Protein AF-0000000077352935 (afdb_homodimer)

Secondary structure (DSSP, 8-state):
---------------------------------EEEEE--SHHHHHHHHHHHHTT--EEEEE-SSSSS-TT--EEEETTEEEESS--EEEEESSSS--HHHHHHHHTT--EEE---TTGGGGEEPTTSSBPPHHHHHHHHHHHHHHHHHHHHHHHHHHHTTPPP-BHHHHHHHTT----SHHHHHHHHHHTHHHHSS-GGGBBSTTTSS-HHHHHH-SEEEEE--TT-TTHHHHHHHTTTS-B-TTS-B--TTEE-S--EEEEEEETTEEEEEETTS-EEEESEEEE---HHHHTTTSSEEESPPPHHHHHHHHHSEEE-EEEEEEE-SS--S--STT-SEEEE--SSTTSS-EEEE-TTTSTTS-EEEEEEEHHHHHHHHTS-HHHHHHHHHHHHHHHH-S-PPPPSEEE---TTT-TTTSSSEEE-BTT--HHHHHHHH--BTTEEE-SGGG-TTTTTSHHHHHHHHHHHHHHHHHHHHHS------/---------------------------------EEEEE--SHHHHHHHHHHHHTT--EEEEE-SSSSS-TT--EEEETTEEEESS--EEEEESSSS--HHHHHHHHTT--EEE---TTGGGGEEPTTSSBPPHHHHHHHHHHHHHHHHHHHHHHHHHHHTTPPP-BHHHHHHHTT----SHHHHHHHHHHTHHHHSS-GGGBBSTTTSS-HHHHHH-SEEEEE--TT-TTHHHHHHHTTTS-B-TTS-B--TTEE-S--EEEEEEETTEEEEEETTS-EEEESEEEE---HHHHTTTSSEEESPPPHHHHHHHHHSEEE-EEEEEEE-SS--S--STT-SEEEE--SSTTSS-EEEE-TTTSTTS-EEEEEEEHHHHHHHHTS-HHHHHHHHHHHHHHHH-S-PPPPSEEE---TTT-TTTSSSEEE-BTT--HHHHHHHH--BTTEEE-SGGG-TTTTTSHHHHHHHHHHHHHHHHHHHHHS------

Nearest PDB structures (foldseek):
  3kpf-assembly1_A  TM=9.875E-01  e=1.107E-73  Zea mays
  1b37-assembly2_B  TM=9.832E-01  e=1.386E-72  Zea mays
  4gu0-assembly2_B  TM=8.458E-01  e=3.531E-37  Homo sapiens
  4fwe-assembly1_A  TM=8.315E-01  e=2.317E-37  Homo sapiens
  7xe3-assembly2_B  TM=8.379E-01  e=1.107E-36  Homo sapiens

Organism: Vitis vinifera (NCBI:txid29760)

Structure (mmCIF, N/CA/C/O backbone):
data_AF-0000000077352935-model_v1
#
loop_
_entity.id
_entity.type
_entity.pdbx_description
1 polymer 'Uncharacterized protein'
#
loop_
_atom_site.group_PDB
_atom_site.id
_atom_site.type_symbol
_atom_site.label_atom_id
_atom_site.label_alt_id
_atom_site.label_comp_id
_atom_site.label_asym_id
_atom_site.label_entity_id
_atom_site.label_seq_id
_atom_site.pdbx_PDB_ins_code
_atom_site.Cartn_x
_atom_site.Cartn_y
_atom_site.Cartn_z
_atom_site.occupancy
_atom_site.B_iso_or_equiv
_atom_site.auth_seq_id
_atom_site.auth_comp_id
_atom_site.auth_asym_id
_atom_site.auth_atom_id
_atom_site.pdbx_PDB_model_num
ATOM 1 N N . MET A 1 1 ? -50.594 -79.25 59.594 1 21.73 1 MET A N 1
ATOM 2 C CA . MET A 1 1 ? -49.75 -80.375 59.25 1 21.73 1 MET A CA 1
ATOM 3 C C . MET A 1 1 ? -48.812 -80 58.094 1 21.73 1 MET A C 1
ATOM 5 O O . MET A 1 1 ? -49.25 -79.562 57.031 1 21.73 1 MET A O 1
ATOM 9 N N . GLY A 1 2 ? -47.562 -79.625 58.5 1 22.56 2 GLY A N 1
ATOM 10 C CA . GLY A 1 2 ? -46.344 -78.938 58.188 1 22.56 2 GLY A CA 1
ATOM 11 C C . GLY A 1 2 ? -45.5 -79.625 57.125 1 22.56 2 GLY A C 1
ATOM 12 O O . GLY A 1 2 ? -44.875 -80.688 57.438 1 22.56 2 GLY A O 1
ATOM 13 N N . ILE A 1 3 ? -46.188 -79.75 55.938 1 17.8 3 ILE A N 1
ATOM 14 C CA . ILE A 1 3 ? -45.75 -80.562 54.781 1 17.8 3 ILE A CA 1
ATOM 15 C C . ILE A 1 3 ? -44.375 -80.062 54.344 1 17.8 3 ILE A C 1
ATOM 17 O O . ILE A 1 3 ? -44.188 -78.938 53.875 1 17.8 3 ILE A O 1
ATOM 21 N N . ARG A 1 4 ? -43.312 -80.562 55.031 1 18.08 4 ARG A N 1
ATOM 22 C CA . ARG A 1 4 ? -41.906 -80.188 55.125 1 18.08 4 ARG A CA 1
ATOM 23 C C . ARG A 1 4 ? -41.156 -80.625 53.875 1 18.08 4 ARG A C 1
ATOM 25 O O . ARG A 1 4 ? -39.938 -80.5 53.812 1 18.08 4 ARG A O 1
ATOM 32 N N . ARG A 1 5 ? -42 -81.312 52.906 1 18.5 5 ARG A N 1
ATOM 33 C CA . ARG A 1 5 ? -41.25 -82.375 52.281 1 18.5 5 ARG A CA 1
ATOM 34 C C . ARG A 1 5 ? -39.969 -81.875 51.656 1 18.5 5 ARG A C 1
ATOM 36 O O . ARG A 1 5 ? -39.75 -80.688 51.469 1 18.5 5 ARG A O 1
ATOM 43 N N . THR A 1 6 ? -39.469 -82.625 50.625 1 18.27 6 THR A N 1
ATOM 44 C CA . THR A 1 6 ? -38.344 -83.438 50.094 1 18.27 6 THR A CA 1
ATOM 45 C C . THR A 1 6 ? -37.5 -82.562 49.188 1 18.27 6 THR A C 1
ATOM 47 O O . THR A 1 6 ? -38 -81.938 48.25 1 18.27 6 THR A O 1
ATOM 50 N N . ARG A 1 7 ? -36.344 -82.188 49.688 1 20.7 7 ARG A N 1
ATOM 51 C CA . ARG A 1 7 ? -35.188 -81.375 49.25 1 20.7 7 ARG A CA 1
ATOM 52 C C . ARG A 1 7 ? -34.531 -82.062 48.031 1 20.7 7 ARG A C 1
ATOM 54 O O . ARG A 1 7 ? -33.844 -83.062 48.156 1 20.7 7 ARG A O 1
ATOM 61 N N . LEU A 1 8 ? -35.344 -82.5 47 1 21.69 8 LEU A N 1
ATOM 62 C CA . LEU A 1 8 ? -34.719 -83.25 45.906 1 21.69 8 LEU A CA 1
ATOM 63 C C . LEU A 1 8 ? -33.531 -82.438 45.375 1 21.69 8 LEU A C 1
ATOM 65 O O . LEU A 1 8 ? -33.656 -81.25 45.062 1 21.69 8 LEU A O 1
ATOM 69 N N . MET A 1 9 ? -32.312 -82.875 45.812 1 23.84 9 MET A N 1
ATOM 70 C CA . MET A 1 9 ? -30.969 -82.438 45.469 1 23.84 9 MET A CA 1
ATOM 71 C C . MET A 1 9 ? -30.719 -82.562 43.969 1 23.84 9 MET A C 1
ATOM 73 O O . MET A 1 9 ? -30.734 -83.625 43.406 1 23.84 9 MET A O 1
ATOM 77 N N . LEU A 1 10 ? -31.531 -81.938 43.125 1 25.23 10 LEU A N 1
ATOM 78 C CA . LEU A 1 10 ? -31.297 -82 41.688 1 25.23 10 LEU A CA 1
ATOM 79 C C . LEU A 1 10 ? -29.812 -81.75 41.344 1 25.23 10 LEU A C 1
ATOM 81 O O . LEU A 1 10 ? -29.188 -80.875 41.906 1 25.23 10 LEU A O 1
ATOM 85 N N . ALA A 1 11 ? -29.219 -82.938 40.906 1 23.97 11 ALA A N 1
ATOM 86 C CA . ALA A 1 11 ? -27.891 -83.25 40.344 1 23.97 11 ALA A CA 1
ATOM 87 C C . ALA A 1 11 ? -27.453 -82.125 39.406 1 23.97 11 ALA A C 1
ATOM 89 O O . ALA A 1 11 ? -28.281 -81.375 38.844 1 23.97 11 ALA A O 1
ATOM 90 N N . SER A 1 12 ? -26.172 -82 39.312 1 25.53 12 SER A N 1
ATOM 91 C CA . SER A 1 12 ? -25.016 -81.188 39 1 25.53 12 SER A CA 1
ATOM 92 C C . SER A 1 12 ? -24.781 -81.062 37.5 1 25.53 12 SER A C 1
ATOM 94 O O . SER A 1 12 ? -23.891 -80.375 37.062 1 25.53 12 SER A O 1
ATOM 96 N N . LEU A 1 13 ? -25.656 -81.688 36.594 1 25.7 13 LEU A N 1
ATOM 97 C CA . LEU A 1 13 ? -24.859 -81.875 35.375 1 25.7 13 LEU A CA 1
ATOM 98 C C . LEU A 1 13 ? -24.328 -80.562 34.875 1 25.7 13 LEU A C 1
ATOM 100 O O . LEU A 1 13 ? -25.094 -79.625 34.562 1 25.7 13 LEU A O 1
ATOM 104 N N . ILE A 1 14 ? -23.141 -80.25 35.281 1 26.95 14 ILE A N 1
ATOM 105 C CA . ILE A 1 14 ? -22.359 -79.062 34.844 1 26.95 14 ILE A CA 1
ATOM 106 C C . ILE A 1 14 ? -22.156 -79.125 33.344 1 26.95 14 ILE A C 1
ATOM 108 O O . ILE A 1 14 ? -21.5 -80 32.812 1 26.95 14 ILE A O 1
ATOM 112 N N . VAL A 1 15 ? -23.266 -79.25 32.562 1 27.59 15 VAL A N 1
ATOM 113 C CA . VAL A 1 15 ? -22.875 -79.125 31.156 1 27.59 15 VAL A CA 1
ATOM 114 C C . VAL A 1 15 ? -21.969 -77.938 30.938 1 27.59 15 VAL A C 1
ATOM 116 O O . VAL A 1 15 ? -22.359 -76.812 31.281 1 27.59 15 VAL A O 1
ATOM 119 N N . ILE A 1 16 ? -20.672 -78.188 30.953 1 29.12 16 ILE A N 1
ATOM 120 C CA . ILE A 1 16 ? -19.594 -77.25 30.562 1 29.12 16 ILE A CA 1
ATOM 121 C C . ILE A 1 16 ? -19.922 -76.625 29.219 1 29.12 16 ILE A C 1
ATOM 123 O O . ILE A 1 16 ? -19.984 -77.312 28.203 1 29.12 16 ILE A O 1
ATOM 127 N N . MET A 1 17 ? -21.109 -75.938 29.172 1 27.94 17 MET A N 1
ATOM 128 C CA . MET A 1 17 ? -21.25 -75.25 27.875 1 27.94 17 MET A CA 1
ATOM 129 C C . MET A 1 17 ? -19.984 -74.438 27.547 1 27.94 17 MET A C 1
ATOM 131 O O . MET A 1 17 ? -19.594 -73.562 28.312 1 27.94 17 MET A O 1
ATOM 135 N N . GLY A 1 18 ? -18.969 -75.125 26.938 1 28.91 18 GLY A N 1
ATOM 136 C CA . GLY A 1 18 ? -17.859 -74.438 26.344 1 28.91 18 GLY A CA 1
ATOM 137 C C . GLY A 1 18 ? -18.266 -73.188 25.594 1 28.91 18 GLY A C 1
ATOM 138 O O . GLY A 1 18 ? -19.141 -73.25 24.719 1 28.91 18 GLY A O 1
ATOM 139 N N . THR A 1 19 ? -18.391 -72.125 26.375 1 30 19 THR A N 1
ATOM 140 C CA . THR A 1 19 ? -18.578 -70.812 25.719 1 30 19 THR A CA 1
ATOM 141 C C . THR A 1 19 ? -17.656 -70.688 24.516 1 30 19 THR A C 1
ATOM 143 O O . THR A 1 19 ? -16.438 -70.875 24.641 1 30 19 THR A O 1
ATOM 146 N N . LEU A 1 20 ? -18.141 -71.125 23.344 1 30.86 20 LEU A N 1
ATOM 147 C CA . LEU A 1 20 ? -17.469 -70.688 22.125 1 30.86 20 LEU A CA 1
ATOM 148 C C . LEU A 1 20 ? -17.078 -69.188 22.25 1 30.86 20 LEU A C 1
ATOM 150 O O . LEU A 1 20 ? -17.938 -68.375 22.516 1 30.86 20 LEU A O 1
ATOM 154 N N . LEU A 1 21 ? -15.93 -69 22.922 1 32.75 21 LEU A N 1
ATOM 155 C CA . LEU A 1 21 ? -15.336 -67.688 22.797 1 32.75 21 LEU A CA 1
ATOM 156 C C . LEU A 1 21 ? -15.562 -67.125 21.391 1 32.75 21 LEU A C 1
ATOM 158 O O . LEU A 1 21 ? -15.219 -67.75 20.406 1 32.75 21 LEU A O 1
ATOM 162 N N . GLY A 1 22 ? -16.672 -66.375 21.297 1 31.31 22 GLY A N 1
ATOM 163 C CA . GLY A 1 22 ? -16.859 -65.562 20.094 1 31.31 22 GLY A CA 1
ATOM 164 C C . GLY A 1 22 ? -15.578 -65 19.562 1 31.31 22 GLY A C 1
ATOM 165 O O . GLY A 1 22 ? -14.688 -64.625 20.344 1 31.31 22 GLY A O 1
ATOM 166 N N . CYS A 1 23 ? -15.18 -65.5 18.375 1 33.44 23 CYS A N 1
ATOM 167 C CA . CYS A 1 23 ? -14.125 -64.875 17.562 1 33.44 23 CYS A CA 1
ATOM 168 C C . CYS A 1 23 ? -14.109 -63.375 17.734 1 33.44 23 CYS A C 1
ATOM 170 O O . CYS A 1 23 ? -15.156 -62.719 17.703 1 33.44 23 CYS A O 1
ATOM 172 N N . PRO A 1 24 ? -13.086 -62.938 18.5 1 36.72 24 PRO A N 1
ATOM 173 C CA . PRO A 1 24 ? -13.023 -61.469 18.484 1 36.72 24 PRO A CA 1
ATOM 174 C C . PRO A 1 24 ? -13.508 -60.875 17.172 1 36.72 24 PRO A C 1
ATOM 176 O O . PRO A 1 24 ? -13.453 -61.531 16.125 1 36.72 24 PRO A O 1
ATOM 179 N N . GLY A 1 25 ? -14.594 -60.156 17.297 1 34 25 GLY A N 1
ATOM 180 C CA . GLY A 1 25 ? -15.047 -59.375 16.156 1 34 25 GLY A CA 1
ATOM 181 C C . GLY A 1 25 ? -13.922 -58.938 15.25 1 34 25 GLY A C 1
ATOM 182 O O . GLY A 1 25 ? -12.844 -58.562 15.719 1 34 25 GLY A O 1
ATOM 183 N N . ALA A 1 26 ? -13.867 -59.5 14.07 1 30.09 26 ALA A N 1
ATOM 184 C CA . ALA A 1 26 ? -13.023 -58.969 12.992 1 30.09 26 ALA A CA 1
ATOM 185 C C . ALA A 1 26 ? -12.766 -57.5 13.18 1 30.09 26 ALA A C 1
ATOM 187 O O . ALA A 1 26 ? -13.703 -56.688 13.32 1 30.09 26 ALA A O 1
ATOM 188 N N . ALA A 1 27 ? -11.773 -57.219 13.797 1 41.59 27 ALA A N 1
ATOM 189 C CA . ALA A 1 27 ? -11.305 -55.844 13.57 1 41.59 27 ALA A CA 1
ATOM 190 C C . ALA A 1 27 ? -11.766 -55.344 12.211 1 41.59 27 ALA A C 1
ATOM 192 O O . ALA A 1 27 ? -11.43 -55.906 11.172 1 41.59 27 ALA A O 1
ATOM 193 N N . THR A 1 28 ? -13.062 -54.969 12.109 1 37.09 28 THR A N 1
ATOM 194 C CA . THR A 1 28 ? -13.5 -54.375 10.844 1 37.09 28 THR A CA 1
ATOM 195 C C . THR A 1 28 ? -12.32 -53.781 10.094 1 37.09 28 THR A C 1
ATOM 197 O O . THR A 1 28 ? -11.578 -52.969 10.648 1 37.09 28 THR A O 1
ATOM 200 N N . ALA A 1 29 ? -11.617 -54.375 9.422 1 40.69 29 ALA A N 1
ATOM 201 C CA . ALA A 1 29 ? -10.555 -53.812 8.578 1 40.69 29 ALA A CA 1
ATOM 202 C C . ALA A 1 29 ? -10.828 -52.375 8.219 1 40.69 29 ALA A C 1
ATOM 204 O O . ALA A 1 29 ? -11.875 -52.031 7.656 1 40.69 29 ALA A O 1
ATOM 205 N N . LYS A 1 30 ? -10.375 -51.5 8.953 1 55.12 30 LYS A N 1
ATOM 206 C CA . LYS A 1 30 ? -10.438 -50.062 8.766 1 55.12 30 LYS A CA 1
ATOM 207 C C . LYS A 1 30 ? -10.367 -49.688 7.285 1 55.12 30 LYS A C 1
ATOM 209 O O . LYS A 1 30 ? -9.406 -50.031 6.602 1 55.12 30 LYS A O 1
ATOM 214 N N . ARG A 1 31 ? -11.523 -49.656 6.547 1 64.69 31 ARG A N 1
ATOM 215 C CA . ARG A 1 31 ? -11.625 -49.25 5.148 1 64.69 31 ARG A CA 1
ATOM 216 C C . ARG A 1 31 ? -10.625 -48.156 4.816 1 64.69 31 ARG A C 1
ATOM 218 O O . ARG A 1 31 ? -10.359 -47.281 5.645 1 64.69 31 ARG A O 1
ATOM 225 N N . ALA A 1 32 ? -9.883 -48.281 3.67 1 78.12 32 ALA A N 1
ATOM 226 C CA . ALA A 1 32 ? -8.906 -47.312 3.199 1 78.12 32 ALA A CA 1
ATOM 227 C C . ALA A 1 32 ? -9.555 -45.938 3.02 1 78.12 32 ALA A C 1
ATOM 229 O O . ALA A 1 32 ? -10.664 -45.844 2.48 1 78.12 32 ALA A O 1
ATOM 230 N N . PRO A 1 33 ? -8.938 -44.906 3.604 1 86.06 33 PRO A N 1
ATOM 231 C CA . PRO A 1 33 ? -9.531 -43.594 3.537 1 86.06 33 PRO A CA 1
ATOM 232 C C . PRO A 1 33 ? -9.695 -43.094 2.105 1 86.06 33 PRO A C 1
ATOM 234 O O . PRO A 1 33 ? -8.914 -43.438 1.226 1 86.06 33 PRO A O 1
ATOM 237 N N . THR A 1 34 ? -10.734 -42.344 1.921 1 94.75 34 THR A N 1
ATOM 238 C CA . THR A 1 34 ? -11 -41.656 0.654 1 94.75 34 THR A CA 1
ATOM 239 C C . THR A 1 34 ? -10.703 -40.188 0.762 1 94.75 34 THR A C 1
ATOM 241 O O . THR A 1 34 ? -10.984 -39.562 1.789 1 94.75 34 THR A O 1
ATOM 244 N N . VAL A 1 35 ? -10.031 -39.656 -0.307 1 98.31 35 VAL A N 1
ATOM 245 C CA . VAL A 1 35 ? -9.633 -38.25 -0.27 1 98.31 35 VAL A CA 1
ATOM 246 C C . VAL A 1 35 ? -10.039 -37.562 -1.57 1 98.31 35 VAL A C 1
ATOM 248 O O . VAL A 1 35 ? -9.828 -38.125 -2.658 1 98.31 35 VAL A O 1
ATOM 251 N N . ILE A 1 36 ? -10.656 -36.406 -1.493 1 98.88 36 ILE A N 1
ATOM 252 C CA . ILE A 1 36 ? -10.891 -35.5 -2.635 1 98.88 36 ILE A CA 1
ATOM 253 C C . ILE A 1 36 ? -9.875 -34.375 -2.627 1 98.88 36 ILE A C 1
ATOM 255 O O . ILE A 1 36 ? -9.602 -33.781 -1.577 1 98.88 36 ILE A O 1
ATOM 259 N N . ILE A 1 37 ? -9.273 -34.156 -3.744 1 98.94 37 ILE A N 1
ATOM 260 C CA . ILE A 1 37 ? -8.406 -33 -3.926 1 98.94 37 ILE A CA 1
ATOM 261 C C . ILE A 1 37 ? -9.07 -31.984 -4.859 1 98.94 37 ILE A C 1
ATOM 263 O O . ILE A 1 37 ? -9.438 -32.312 -5.988 1 98.94 37 ILE A O 1
ATOM 267 N N . VAL A 1 38 ? -9.203 -30.766 -4.387 1 98.94 38 VAL A N 1
ATOM 268 C CA . VAL A 1 38 ? -9.82 -29.703 -5.172 1 98.94 38 VAL A CA 1
ATOM 269 C C . VAL A 1 38 ? -8.742 -28.812 -5.789 1 98.94 38 VAL A C 1
ATOM 271 O O . VAL A 1 38 ? -8.188 -27.953 -5.113 1 98.94 38 VAL A O 1
ATOM 274 N N . GLY A 1 39 ? -8.492 -29 -7.109 1 98.88 39 GLY A N 1
ATOM 275 C CA . GLY A 1 39 ? -7.457 -28.266 -7.82 1 98.88 39 GLY A CA 1
ATOM 276 C C . GLY A 1 39 ? -6.281 -29.141 -8.227 1 98.88 39 GLY A C 1
ATOM 277 O O . GLY A 1 39 ? -5.699 -29.828 -7.391 1 98.88 39 GLY A O 1
ATOM 278 N N . ALA A 1 40 ? -5.949 -29.016 -9.469 1 98.88 40 ALA A N 1
ATOM 279 C CA . ALA A 1 40 ? -4.879 -29.844 -10.016 1 98.88 40 ALA A CA 1
ATOM 280 C C . ALA A 1 40 ? -3.676 -29 -10.414 1 98.88 40 ALA A C 1
ATOM 282 O O . ALA A 1 40 ? -3.07 -29.219 -11.461 1 98.88 40 ALA A O 1
ATOM 283 N N . GLY A 1 41 ? -3.377 -27.953 -9.625 1 98.81 41 GLY A N 1
ATOM 284 C CA . GLY A 1 41 ? -2.088 -27.297 -9.719 1 98.81 41 GLY A CA 1
ATOM 285 C C . GLY A 1 41 ? -0.951 -28.109 -9.133 1 98.81 41 GLY A C 1
ATOM 286 O O . GLY A 1 41 ? -1.149 -29.25 -8.719 1 98.81 41 GLY A O 1
ATOM 287 N N . MET A 1 42 ? 0.166 -27.516 -9.047 1 98.88 42 MET A N 1
ATOM 288 C CA . MET A 1 42 ? 1.342 -28.219 -8.555 1 98.88 42 MET A CA 1
ATOM 289 C C . MET A 1 42 ? 1.098 -28.766 -7.152 1 98.88 42 MET A C 1
ATOM 291 O O . MET A 1 42 ? 1.439 -29.922 -6.863 1 98.88 42 MET A O 1
ATOM 295 N N . SER A 1 43 ? 0.539 -27.969 -6.32 1 98.94 43 SER A N 1
ATOM 296 C CA . SER A 1 43 ? 0.356 -28.375 -4.93 1 98.94 43 SER A CA 1
ATOM 297 C C . SER A 1 43 ? -0.63 -29.531 -4.816 1 98.94 43 SER A C 1
ATOM 299 O O . SER A 1 43 ? -0.408 -30.469 -4.047 1 98.94 43 SER A O 1
ATOM 301 N N . GLY A 1 44 ? -1.741 -29.453 -5.52 1 98.94 44 GLY A N 1
ATOM 302 C CA . GLY A 1 44 ? -2.719 -30.531 -5.508 1 98.94 44 GLY A CA 1
ATOM 303 C C . GLY A 1 44 ? -2.17 -31.844 -6.043 1 98.94 44 GLY A C 1
ATOM 304 O O . GLY A 1 44 ? -2.371 -32.906 -5.438 1 98.94 44 GLY A O 1
ATOM 305 N N . ILE A 1 45 ? -1.471 -31.75 -7.125 1 98.94 45 ILE A N 1
ATOM 306 C CA . ILE A 1 45 ? -0.898 -32.938 -7.758 1 98.94 45 ILE A CA 1
ATOM 307 C C . ILE A 1 45 ? 0.182 -33.531 -6.855 1 98.94 45 ILE A C 1
ATOM 309 O O . ILE A 1 45 ? 0.267 -34.75 -6.703 1 98.94 45 ILE A O 1
ATOM 313 N N . SER A 1 46 ? 0.966 -32.656 -6.258 1 98.94 46 SER A N 1
ATOM 314 C CA . SER A 1 46 ? 2.008 -33.125 -5.344 1 98.94 46 SER A CA 1
ATOM 315 C C . SER A 1 46 ? 1.407 -33.781 -4.113 1 98.94 46 SER A C 1
ATOM 317 O O . SER A 1 46 ? 1.931 -34.781 -3.633 1 98.94 46 SER A O 1
ATOM 319 N N . ALA A 1 47 ? 0.348 -33.219 -3.596 1 98.94 47 ALA A N 1
ATOM 320 C CA . ALA A 1 47 ? -0.345 -33.844 -2.465 1 98.94 47 ALA A CA 1
ATOM 321 C C . ALA A 1 47 ? -0.892 -35.219 -2.838 1 98.94 47 ALA A C 1
ATOM 323 O O . ALA A 1 47 ? -0.725 -36.188 -2.09 1 98.94 47 ALA A O 1
ATOM 324 N N . ALA A 1 48 ? -1.501 -35.312 -3.986 1 98.88 48 ALA A N 1
ATOM 325 C CA . ALA A 1 48 ? -2.078 -36.562 -4.457 1 98.88 48 ALA A CA 1
ATOM 326 C C . ALA A 1 48 ? -1.004 -37.656 -4.609 1 98.88 48 ALA A C 1
ATOM 328 O O . ALA A 1 48 ? -1.197 -38.781 -4.188 1 98.88 48 ALA A O 1
ATOM 329 N N . LYS A 1 49 ? 0.078 -37.281 -5.195 1 98.81 49 LYS A N 1
ATOM 330 C CA . LYS A 1 49 ? 1.179 -38.219 -5.375 1 98.81 49 LYS A CA 1
ATOM 331 C C . LYS A 1 49 ? 1.688 -38.719 -4.031 1 98.81 49 LYS A C 1
ATOM 333 O O . LYS A 1 49 ? 1.932 -39.938 -3.867 1 98.81 49 LYS A O 1
ATOM 338 N N . THR A 1 50 ? 1.847 -37.781 -3.143 1 98.81 50 THR A N 1
ATOM 339 C CA . THR A 1 50 ? 2.369 -38.125 -1.827 1 98.81 50 THR A CA 1
ATOM 340 C C . THR A 1 50 ? 1.42 -39.062 -1.102 1 98.81 50 THR A C 1
ATOM 342 O O . THR A 1 50 ? 1.859 -40.031 -0.454 1 98.81 50 THR A O 1
ATOM 345 N N . LEU A 1 51 ? 0.142 -38.844 -1.184 1 98.25 51 LEU A N 1
ATOM 346 C CA . LEU A 1 51 ? -0.851 -39.75 -0.604 1 98.25 51 LEU A CA 1
ATOM 347 C C . LEU A 1 51 ? -0.784 -41.125 -1.254 1 98.25 51 LEU A C 1
ATOM 349 O O . LEU A 1 51 ? -0.804 -42.156 -0.561 1 98.25 51 LEU A O 1
ATOM 353 N N . SER A 1 52 ? -0.726 -41.125 -2.535 1 97.81 52 SER A N 1
ATOM 354 C CA . SER A 1 52 ? -0.631 -42.375 -3.273 1 97.81 52 SER A CA 1
ATOM 355 C C . SER A 1 52 ? 0.593 -43.188 -2.846 1 97.81 52 SER A C 1
ATOM 357 O O . SER A 1 52 ? 0.503 -44.406 -2.627 1 97.81 52 SER A O 1
ATOM 359 N N . ASP A 1 53 ? 1.693 -42.5 -2.727 1 97.62 53 ASP A N 1
ATOM 360 C CA . ASP A 1 53 ? 2.936 -43.156 -2.303 1 97.62 53 ASP A CA 1
ATOM 361 C C . ASP A 1 53 ? 2.809 -43.719 -0.89 1 97.62 53 ASP A C 1
ATOM 363 O O . ASP A 1 53 ? 3.479 -44.688 -0.544 1 97.62 53 ASP A O 1
ATOM 367 N N . ALA A 1 54 ? 1.935 -43.094 -0.148 1 95.69 54 ALA A N 1
ATOM 368 C CA . ALA A 1 54 ? 1.743 -43.531 1.234 1 95.69 54 ALA A CA 1
ATOM 369 C C . ALA A 1 54 ? 0.701 -44.656 1.326 1 95.69 54 ALA A C 1
ATOM 371 O O . ALA A 1 54 ? 0.372 -45.094 2.42 1 95.69 54 ALA A O 1
ATOM 372 N N . GLY A 1 55 ? 0.105 -45.031 0.205 1 94.44 55 GLY A N 1
ATOM 373 C CA . GLY A 1 55 ? -0.795 -46.188 0.175 1 94.44 55 GLY A CA 1
ATOM 374 C C . GLY A 1 55 ? -2.258 -45.781 0.109 1 94.44 55 GLY A C 1
ATOM 375 O O . GLY A 1 55 ? -3.139 -46.656 0.073 1 94.44 55 GLY A O 1
ATOM 376 N N . ILE A 1 56 ? -2.529 -44.531 0.166 1 95.44 56 ILE A N 1
ATOM 377 C CA . ILE A 1 56 ? -3.896 -44.062 -0.017 1 95.44 56 ILE A CA 1
ATOM 378 C C . ILE A 1 56 ? -4.211 -43.938 -1.508 1 95.44 56 ILE A C 1
ATOM 380 O O . ILE A 1 56 ? -3.752 -43.031 -2.182 1 95.44 56 ILE A O 1
ATOM 384 N N . LYS A 1 57 ? -5.109 -44.844 -1.969 1 93.12 57 LYS A N 1
ATOM 385 C CA . LYS A 1 57 ? -5.281 -44.969 -3.414 1 93.12 57 LYS A CA 1
ATOM 386 C C . LYS A 1 57 ? -6.641 -44.406 -3.854 1 93.12 57 LYS A C 1
ATOM 388 O O . LYS A 1 57 ? -6.832 -44.094 -5.027 1 93.12 57 LYS A O 1
ATOM 393 N N . ARG A 1 58 ? -7.535 -44.344 -2.973 1 97.19 58 ARG A N 1
ATOM 394 C CA . ARG A 1 58 ? -8.859 -43.812 -3.32 1 97.19 58 ARG A CA 1
ATOM 395 C C . ARG A 1 58 ? -8.898 -42.312 -3.279 1 97.19 58 ARG A C 1
ATOM 397 O O . ARG A 1 58 ? -9.5 -41.719 -2.383 1 97.19 58 ARG A O 1
ATOM 404 N N . ILE A 1 59 ? -8.344 -41.75 -4.324 1 98.31 59 ILE A N 1
ATOM 405 C CA . ILE A 1 59 ? -8.203 -40.312 -4.461 1 98.31 59 ILE A CA 1
ATOM 406 C C . ILE A 1 59 ? -9.008 -39.812 -5.668 1 98.31 59 ILE A C 1
ATOM 408 O O . ILE A 1 59 ? -9.016 -40.469 -6.715 1 98.31 59 ILE A O 1
ATOM 412 N N . LEU A 1 60 ? -9.695 -38.719 -5.5 1 98.75 60 LEU A N 1
ATOM 413 C CA . LEU A 1 60 ? -10.367 -38.031 -6.594 1 98.75 60 LEU A CA 1
ATOM 414 C C . LEU A 1 60 ? -9.891 -36.594 -6.707 1 98.75 60 LEU A C 1
ATOM 416 O O . LEU A 1 60 ? -9.945 -35.844 -5.734 1 98.75 60 LEU A O 1
ATOM 420 N N . ILE A 1 61 ? -9.352 -36.25 -7.895 1 98.94 61 ILE A N 1
ATOM 421 C CA . ILE A 1 61 ? -8.875 -34.906 -8.141 1 98.94 61 ILE A CA 1
ATOM 422 C C . ILE A 1 61 ? -9.867 -34.156 -9.031 1 98.94 61 ILE A C 1
ATOM 424 O O . ILE A 1 61 ? -10.148 -34.594 -10.156 1 98.94 61 ILE A O 1
ATOM 428 N N . LEU A 1 62 ? -10.398 -33.062 -8.516 1 98.94 62 LEU A N 1
ATOM 429 C CA . LEU A 1 62 ? -11.336 -32.219 -9.25 1 98.94 62 LEU A CA 1
ATOM 430 C C . LEU A 1 62 ? -10.68 -30.922 -9.68 1 98.94 62 LEU A C 1
ATOM 432 O O . LEU A 1 62 ? -10.164 -30.172 -8.836 1 98.94 62 LEU A O 1
ATOM 436 N N . GLU A 1 63 ? -10.648 -30.656 -10.953 1 98.81 63 GLU A N 1
ATOM 437 C CA . GLU A 1 63 ? -10.039 -29.453 -11.508 1 98.81 63 GLU A CA 1
ATOM 438 C C . GLU A 1 63 ? -11.055 -28.641 -12.297 1 98.81 63 GLU A C 1
ATOM 440 O O . GLU A 1 63 ? -11.789 -29.172 -13.125 1 98.81 63 GLU A O 1
ATOM 445 N N . ALA A 1 64 ? -11.078 -27.312 -12.016 1 98.81 64 ALA A N 1
ATOM 446 C CA . ALA A 1 64 ? -12.086 -26.422 -12.578 1 98.81 64 ALA A CA 1
ATOM 447 C C . ALA A 1 64 ? -11.852 -26.203 -14.07 1 98.81 64 ALA A C 1
ATOM 449 O O . ALA A 1 64 ? -12.805 -26.062 -14.836 1 98.81 64 ALA A O 1
ATOM 450 N N . THR A 1 65 ? -10.586 -26.203 -14.477 1 98.25 65 THR A N 1
ATOM 451 C CA . THR A 1 65 ? -10.258 -25.891 -15.859 1 98.25 65 THR A CA 1
ATOM 452 C C . THR A 1 65 ? -10.109 -27.156 -16.688 1 98.25 65 THR A C 1
ATOM 454 O O . THR A 1 65 ? -10.375 -28.266 -16.188 1 98.25 65 THR A O 1
ATOM 457 N N . ASN A 1 66 ? -9.68 -27.047 -17.938 1 97.75 66 ASN A N 1
ATOM 458 C CA . ASN A 1 66 ? -9.578 -28.188 -18.844 1 97.75 66 ASN A CA 1
ATOM 459 C C . ASN A 1 66 ? -8.156 -28.734 -18.906 1 97.75 66 ASN A C 1
ATOM 461 O O . ASN A 1 66 ? -7.805 -29.469 -19.828 1 97.75 66 ASN A O 1
ATOM 465 N N . ARG A 1 67 ? -7.391 -28.359 -17.906 1 97.12 67 ARG A N 1
ATOM 466 C CA . ARG A 1 67 ? -5.984 -28.766 -17.875 1 97.12 67 ARG A CA 1
ATOM 467 C C . ARG A 1 67 ? -5.461 -28.812 -16.453 1 97.12 67 ARG A C 1
ATOM 469 O O . ARG A 1 67 ? -6.055 -28.234 -15.547 1 97.12 67 ARG A O 1
ATOM 476 N N . ILE A 1 68 ? -4.363 -29.531 -16.25 1 97.94 68 ILE A N 1
ATOM 477 C CA . ILE A 1 68 ? -3.689 -29.453 -14.953 1 97.94 68 ILE A CA 1
ATOM 478 C C . ILE A 1 68 ? -2.602 -28.391 -15 1 97.94 68 ILE A C 1
ATOM 480 O O . ILE A 1 68 ? -2.201 -27.953 -16.078 1 97.94 68 ILE A O 1
ATOM 484 N N . GLY A 1 69 ? -2.223 -27.906 -13.906 1 98.19 69 GLY A N 1
ATOM 485 C CA . GLY A 1 69 ? -1.111 -26.969 -13.852 1 98.19 69 GLY A CA 1
ATOM 486 C C . GLY A 1 69 ? -1.447 -25.688 -13.109 1 98.19 69 GLY A C 1
ATOM 487 O O . GLY A 1 69 ? -0.551 -24.984 -12.641 1 98.19 69 GLY A O 1
ATOM 488 N N . GLY A 1 70 ? -2.715 -25.375 -12.953 1 98.19 70 GLY A N 1
ATOM 489 C CA . GLY A 1 70 ? -3.104 -24.156 -12.258 1 98.19 70 GLY A CA 1
ATOM 490 C C . GLY A 1 70 ? -2.555 -22.906 -12.906 1 98.19 70 GLY A C 1
ATOM 491 O O . GLY A 1 70 ? -2.738 -22.688 -14.102 1 98.19 70 GLY A O 1
ATOM 492 N N . ARG A 1 71 ? -1.815 -22.125 -12.148 1 98.44 71 ARG A N 1
ATOM 493 C CA . ARG A 1 71 ? -1.316 -20.844 -12.625 1 98.44 71 ARG A CA 1
ATOM 494 C C . ARG A 1 71 ? -0.039 -21.016 -13.438 1 98.44 71 ARG A C 1
ATOM 496 O O . ARG A 1 71 ? 0.504 -20.047 -13.977 1 98.44 71 ARG A O 1
ATOM 503 N N . MET A 1 72 ? 0.479 -22.219 -13.469 1 98.38 72 MET A N 1
ATOM 504 C CA . MET A 1 72 ? 1.414 -22.562 -14.531 1 98.38 72 MET A CA 1
ATOM 505 C C . MET A 1 72 ? 0.681 -22.766 -15.859 1 98.38 72 MET A C 1
ATOM 507 O O . MET A 1 72 ? 0.181 -23.859 -16.141 1 98.38 72 MET A O 1
ATOM 511 N N . TYR A 1 73 ? 0.728 -21.75 -16.625 1 97.25 73 TYR A N 1
ATOM 512 C CA . TYR A 1 73 ? -0.224 -21.641 -17.719 1 97.25 73 TYR A CA 1
ATOM 513 C C . TYR A 1 73 ? 0.475 -21.234 -19.016 1 97.25 73 TYR A C 1
ATOM 515 O O . TYR A 1 73 ? 0.865 -20.078 -19.172 1 97.25 73 TYR A O 1
ATOM 523 N N . LYS A 1 74 ? 0.545 -22.156 -19.969 1 96.75 74 LYS A N 1
ATOM 524 C CA . LYS A 1 74 ? 1.091 -21.859 -21.297 1 96.75 74 LYS A CA 1
ATOM 525 C C . LYS A 1 74 ? -0.002 -21.375 -22.234 1 96.75 74 LYS A C 1
ATOM 527 O O . LYS A 1 74 ? -1.154 -21.797 -22.141 1 96.75 74 LYS A O 1
ATOM 532 N N . ALA A 1 75 ? 0.347 -20.469 -23.109 1 97.38 75 ALA A N 1
ATOM 533 C CA . ALA A 1 75 ? -0.582 -19.984 -24.125 1 97.38 75 ALA A CA 1
ATOM 534 C C . ALA A 1 75 ? 0.114 -19.844 -25.469 1 97.38 75 ALA A C 1
ATOM 536 O O . ALA A 1 75 ? 1.315 -19.562 -25.531 1 97.38 75 ALA A O 1
ATOM 537 N N . ASN A 1 76 ? -0.659 -20.031 -26.5 1 97.38 76 ASN A N 1
ATOM 538 C CA . ASN A 1 76 ? -0.169 -19.719 -27.828 1 97.38 76 ASN A CA 1
ATOM 539 C C . ASN A 1 76 ? -0.272 -18.234 -28.141 1 97.38 76 ASN A C 1
ATOM 541 O O . ASN A 1 76 ? -1.35 -17.641 -28.016 1 97.38 76 ASN A O 1
ATOM 545 N N . PHE A 1 77 ? 0.825 -17.672 -28.484 1 97.88 77 PHE A N 1
ATOM 546 C CA . PHE A 1 77 ? 0.877 -16.266 -28.859 1 97.88 77 PHE A CA 1
ATOM 547 C C . PHE A 1 77 ? 1.537 -16.094 -30.219 1 97.88 77 PHE A C 1
ATOM 549 O O . PHE A 1 77 ? 2.766 -16.094 -30.328 1 97.88 77 PHE A O 1
ATOM 556 N N . SER A 1 78 ? 0.661 -15.945 -31.188 1 96.38 78 SER A N 1
ATOM 557 C CA . SER A 1 78 ? 1.111 -15.695 -32.562 1 96.38 78 SER A CA 1
ATOM 558 C C . SER A 1 78 ? 2.139 -16.734 -33 1 96.38 78 SER A C 1
ATOM 560 O O . SER A 1 78 ? 3.201 -16.375 -33.5 1 96.38 78 SER A O 1
ATOM 562 N N . GLY A 1 79 ? 1.942 -17.938 -32.656 1 95.31 79 GLY A N 1
ATOM 563 C CA . GLY A 1 79 ? 2.76 -19.031 -33.156 1 95.31 79 GLY A CA 1
ATOM 564 C C . GLY A 1 79 ? 3.807 -19.5 -32.156 1 95.31 79 GLY A C 1
ATOM 565 O O . GLY A 1 79 ? 4.465 -20.516 -32.375 1 95.31 79 GLY A O 1
ATOM 566 N N . VAL A 1 80 ? 3.941 -18.797 -31.078 1 95.88 80 VAL A N 1
ATOM 567 C CA . VAL A 1 80 ? 4.906 -19.25 -30.078 1 95.88 80 VAL A CA 1
ATOM 568 C C . VAL A 1 80 ? 4.188 -19.562 -28.781 1 95.88 80 VAL A C 1
ATOM 570 O O . VAL A 1 80 ? 3.125 -19.016 -28.484 1 95.88 80 VAL A O 1
ATOM 573 N N . SER A 1 81 ? 4.789 -20.469 -28 1 96.94 81 SER A N 1
ATOM 574 C CA . SER A 1 81 ? 4.258 -20.828 -26.703 1 96.94 81 SER A CA 1
ATOM 575 C C . SER A 1 81 ? 4.867 -19.969 -25.594 1 96.94 81 SER A C 1
ATOM 577 O O . SER A 1 81 ? 6.066 -20.047 -25.328 1 96.94 81 SER A O 1
ATOM 579 N N . VAL A 1 82 ? 3.982 -19.141 -24.969 1 98.25 82 VAL A N 1
ATOM 580 C CA . VAL A 1 82 ? 4.465 -18.281 -23.891 1 98.25 82 VAL A CA 1
ATOM 581 C C . VAL A 1 82 ? 3.842 -18.719 -22.562 1 98.25 82 VAL A C 1
ATOM 583 O O . VAL A 1 82 ? 2.852 -19.453 -22.547 1 98.25 82 VAL A O 1
ATOM 586 N N . GLU A 1 83 ? 4.473 -18.359 -21.5 1 98.5 83 GLU A N 1
ATOM 587 C CA . GLU A 1 83 ? 3.959 -18.625 -20.172 1 98.5 83 GLU A CA 1
ATOM 588 C C . GLU A 1 83 ? 3.209 -17.422 -19.609 1 98.5 83 GLU A C 1
ATOM 590 O O . GLU A 1 83 ? 3.793 -16.344 -19.438 1 98.5 83 GLU A O 1
ATOM 595 N N . LEU A 1 84 ? 1.954 -17.609 -19.25 1 98.12 84 LEU A N 1
ATOM 596 C CA . LEU A 1 84 ? 1.182 -16.531 -18.641 1 98.12 84 LEU A CA 1
ATOM 597 C C . LEU A 1 84 ? 1.493 -16.422 -17.156 1 98.12 84 LEU A C 1
ATOM 599 O O . LEU A 1 84 ? 1.491 -15.312 -16.594 1 98.12 84 LEU A O 1
ATOM 603 N N . GLY A 1 85 ? 1.668 -17.516 -16.5 1 97.88 85 GLY A N 1
ATOM 604 C CA . GLY A 1 85 ? 1.981 -17.562 -15.078 1 97.88 85 GLY A CA 1
ATOM 605 C C . GLY A 1 85 ? 3.445 -17.859 -14.805 1 97.88 85 GLY A C 1
ATOM 606 O O . GLY A 1 85 ? 4.328 -17.219 -15.375 1 97.88 85 GLY A O 1
ATOM 607 N N . ALA A 1 86 ? 3.727 -18.781 -14 1 98.06 86 ALA A N 1
ATOM 608 C CA . ALA A 1 86 ? 5.102 -19.141 -13.656 1 98.06 86 ALA A CA 1
ATOM 609 C C . ALA A 1 86 ? 5.953 -19.312 -14.906 1 98.06 86 ALA A C 1
ATOM 611 O O . ALA A 1 86 ? 5.523 -19.953 -15.875 1 98.06 86 ALA A O 1
ATOM 612 N N . ASN A 1 87 ? 7.125 -18.703 -14.82 1 97.88 87 ASN A N 1
ATOM 613 C CA . ASN A 1 87 ? 7.934 -18.672 -16.031 1 97.88 87 ASN A CA 1
ATOM 614 C C . ASN A 1 87 ? 9.398 -18.969 -15.742 1 97.88 87 ASN A C 1
ATOM 616 O O . ASN A 1 87 ? 10.18 -19.25 -16.656 1 97.88 87 ASN A O 1
ATOM 620 N N . TRP A 1 88 ? 9.82 -18.906 -14.516 1 98.25 88 TRP A N 1
ATOM 621 C CA . TRP A 1 88 ? 11.211 -19.094 -14.133 1 98.25 88 TRP A CA 1
ATOM 622 C C . TRP A 1 88 ? 11.359 -20.281 -13.18 1 98.25 88 TRP A C 1
ATOM 624 O O . TRP A 1 88 ? 10.562 -20.438 -12.258 1 98.25 88 TRP A O 1
ATOM 634 N N . VAL A 1 89 ? 12.328 -21.125 -13.477 1 98.5 89 VAL A N 1
ATOM 635 C CA . VAL A 1 89 ? 12.875 -21.891 -12.367 1 98.5 89 VAL A CA 1
ATOM 636 C C . VAL A 1 89 ? 13.781 -21 -11.516 1 98.5 89 VAL A C 1
ATOM 638 O O . VAL A 1 89 ? 14.93 -20.75 -11.875 1 98.5 89 VAL A O 1
ATOM 641 N N . SER A 1 90 ? 13.219 -20.609 -10.391 1 97.56 90 SER A N 1
ATOM 642 C CA . SER A 1 90 ? 13.93 -19.672 -9.516 1 97.56 90 SER A CA 1
ATOM 643 C C . SER A 1 90 ? 14.789 -20.406 -8.5 1 97.56 90 SER A C 1
ATOM 645 O O . SER A 1 90 ? 14.32 -21.344 -7.852 1 97.56 90 SER A O 1
ATOM 647 N N . GLY A 1 91 ? 16 -19.969 -8.375 1 97.75 91 GLY A N 1
ATOM 648 C CA . GLY A 1 91 ? 16.906 -20.609 -7.445 1 97.75 91 GLY A CA 1
ATO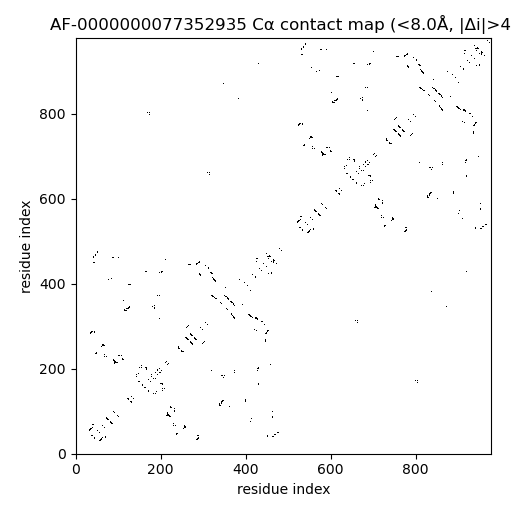M 649 C C . GLY A 1 91 ? 17.641 -21.797 -8.055 1 97.75 91 GLY A C 1
ATOM 650 O O . GLY A 1 91 ? 17.156 -22.922 -8.008 1 97.75 91 GLY A O 1
ATOM 651 N N . VAL A 1 92 ? 18.781 -21.578 -8.586 1 97.94 92 VAL A N 1
ATOM 652 C CA . VAL A 1 92 ? 19.641 -22.578 -9.18 1 97.94 92 VAL A CA 1
ATOM 653 C C . VAL A 1 92 ? 21.109 -22.25 -8.859 1 97.94 92 VAL A C 1
ATOM 655 O O . VAL A 1 92 ? 21.484 -21.094 -8.812 1 97.94 92 VAL A O 1
ATOM 658 N N . GLY A 1 93 ? 21.844 -23.281 -8.492 1 97.25 93 GLY A N 1
ATOM 659 C CA . GLY A 1 93 ? 23.281 -23.125 -8.281 1 97.25 93 GLY A CA 1
ATOM 660 C C . GLY A 1 93 ? 23.641 -22.875 -6.828 1 97.25 93 GLY A C 1
ATOM 661 O O . GLY A 1 93 ? 24.688 -22.281 -6.535 1 97.25 93 GLY A O 1
ATOM 662 N N . GLY A 1 94 ? 22.766 -23.266 -5.938 1 97.19 94 GLY A N 1
ATOM 663 C CA . GLY A 1 94 ? 23.016 -23.016 -4.527 1 97.19 94 GLY A CA 1
ATOM 664 C C . GLY A 1 94 ? 23.391 -24.266 -3.758 1 97.19 94 GLY A C 1
ATOM 665 O O . GLY A 1 94 ? 23.766 -25.281 -4.355 1 97.19 94 GLY A O 1
ATOM 666 N N . PRO A 1 95 ? 23.406 -24.094 -2.416 1 97.75 95 PRO A N 1
ATOM 667 C CA . PRO A 1 95 ? 23.844 -25.203 -1.574 1 97.75 95 PRO A CA 1
ATOM 668 C C . PRO A 1 95 ? 22.906 -26.422 -1.658 1 97.75 95 PRO A C 1
ATOM 670 O O . PRO A 1 95 ? 23.328 -27.547 -1.44 1 97.75 95 PRO A O 1
ATOM 673 N N . GLN A 1 96 ? 21.609 -26.156 -1.941 1 98.25 96 GLN A N 1
ATOM 674 C CA . GLN A 1 96 ? 20.625 -27.203 -2.184 1 98.25 96 GLN A CA 1
ATOM 675 C C . GLN A 1 96 ? 20.109 -27.156 -3.615 1 98.25 96 GLN A C 1
ATOM 677 O O . GLN A 1 96 ? 20.281 -26.141 -4.309 1 98.25 96 GLN A O 1
ATOM 682 N N . VAL A 1 97 ? 19.547 -28.203 -3.994 1 98.38 97 VAL A N 1
ATOM 683 C CA . VAL A 1 97 ? 19.016 -28.25 -5.355 1 98.38 97 VAL A CA 1
ATOM 684 C C . VAL A 1 97 ? 17.5 -28.062 -5.324 1 98.38 97 VAL A C 1
ATOM 686 O O . VAL A 1 97 ? 16.797 -28.781 -4.602 1 98.38 97 VAL A O 1
ATOM 689 N N . ASN A 1 98 ? 17.016 -27.188 -6.027 1 98.62 98 ASN A N 1
ATOM 690 C CA . ASN A 1 98 ? 15.586 -27 -6.223 1 98.62 98 ASN A CA 1
ATOM 691 C C . ASN A 1 98 ? 14.953 -28.203 -6.91 1 98.62 98 ASN A C 1
ATOM 693 O O . ASN A 1 98 ? 15.344 -28.562 -8.016 1 98.62 98 ASN A O 1
ATOM 697 N N . PRO A 1 99 ? 14.008 -28.828 -6.297 1 98.56 99 PRO A N 1
ATOM 698 C CA . PRO A 1 99 ? 13.414 -30.016 -6.902 1 98.56 99 PRO A CA 1
ATOM 699 C C . PRO A 1 99 ? 12.805 -29.734 -8.273 1 98.56 99 PRO A C 1
ATOM 701 O O . PRO A 1 99 ? 12.766 -30.625 -9.133 1 98.56 99 PRO A O 1
ATOM 704 N N . VAL A 1 100 ? 12.336 -28.547 -8.508 1 98.81 100 VAL A N 1
ATOM 705 C CA . VAL A 1 100 ? 11.758 -28.203 -9.797 1 98.81 100 VAL A CA 1
ATOM 706 C C . VAL A 1 100 ? 12.852 -28.156 -10.859 1 98.81 100 VAL A C 1
ATOM 708 O O . VAL A 1 100 ? 12.609 -28.484 -12.023 1 98.81 100 VAL A O 1
ATOM 711 N N . TRP A 1 101 ? 14.031 -27.734 -10.461 1 98.69 101 TRP A N 1
ATOM 712 C CA . TRP A 1 101 ? 15.172 -27.75 -11.383 1 98.69 101 TRP A CA 1
ATOM 713 C C . TRP A 1 101 ? 15.523 -29.172 -11.797 1 98.69 101 TRP A C 1
ATOM 715 O O . TRP A 1 101 ? 15.844 -29.422 -12.961 1 98.69 101 TRP A O 1
ATOM 725 N N . ILE A 1 102 ? 15.461 -30.094 -10.875 1 98.56 102 ILE A N 1
ATOM 726 C CA . ILE A 1 102 ? 15.703 -31.516 -11.172 1 98.56 102 ILE A CA 1
ATOM 727 C C . ILE A 1 102 ? 14.688 -32 -12.203 1 98.56 102 ILE A C 1
ATOM 729 O O . ILE A 1 102 ? 15.055 -32.656 -13.188 1 98.56 102 ILE A O 1
ATOM 733 N N . MET A 1 103 ? 13.461 -31.672 -11.977 1 98.62 103 MET A N 1
ATOM 734 C CA . MET A 1 103 ? 12.398 -32.094 -12.875 1 98.62 103 MET A CA 1
ATOM 735 C C . MET A 1 103 ? 12.578 -31.469 -14.258 1 98.62 103 MET A C 1
ATOM 737 O O . MET A 1 103 ? 12.43 -32.156 -15.273 1 98.62 103 MET A O 1
ATOM 741 N N . ALA A 1 104 ? 12.875 -30.172 -14.266 1 98.5 104 ALA A N 1
ATOM 742 C CA . ALA A 1 104 ? 13.078 -29.484 -15.531 1 98.5 104 ALA A CA 1
ATOM 743 C C . ALA A 1 104 ? 14.211 -30.109 -16.328 1 98.5 104 ALA A C 1
ATOM 745 O O . ALA A 1 104 ? 14.109 -30.25 -17.547 1 98.5 104 ALA A O 1
ATOM 746 N N . ASN A 1 105 ? 15.281 -30.5 -15.648 1 98.19 105 ASN A N 1
ATOM 747 C CA . ASN A 1 105 ? 16.422 -31.125 -16.297 1 98.19 105 ASN A CA 1
ATOM 748 C C . ASN A 1 105 ? 16.078 -32.5 -16.812 1 98.19 105 ASN A C 1
ATOM 750 O O . ASN A 1 105 ? 16.484 -32.875 -17.922 1 98.19 105 ASN A O 1
ATOM 754 N N . LYS A 1 106 ? 15.367 -33.25 -16.016 1 98.12 106 LYS A N 1
ATOM 755 C CA . LYS A 1 106 ? 14.938 -34.594 -16.438 1 98.12 106 LYS A CA 1
ATOM 756 C C . LYS A 1 106 ? 14.078 -34.5 -17.688 1 98.12 106 LYS A C 1
ATOM 758 O O . LYS A 1 106 ? 14.141 -35.406 -18.547 1 98.12 106 LYS A O 1
ATOM 763 N N . LEU A 1 107 ? 13.32 -33.469 -17.734 1 98.12 107 LEU A N 1
ATOM 764 C CA . LEU A 1 107 ? 12.422 -33.281 -18.875 1 98.12 107 LEU A CA 1
ATOM 765 C C . LEU A 1 107 ? 13.141 -32.594 -20.031 1 98.12 107 LEU A C 1
ATOM 767 O O . LEU A 1 107 ? 12.586 -32.469 -21.125 1 98.12 107 LEU A O 1
ATOM 771 N N . ARG A 1 108 ? 14.336 -32.094 -19.797 1 98.31 108 ARG A N 1
ATOM 772 C CA . ARG A 1 108 ? 15.109 -31.344 -20.766 1 98.31 108 ARG A CA 1
ATOM 773 C C . ARG A 1 108 ? 14.297 -30.156 -21.312 1 98.31 108 ARG A C 1
ATOM 775 O O . ARG A 1 108 ? 14.203 -29.969 -22.516 1 98.31 108 ARG A O 1
ATOM 782 N N . LEU A 1 109 ? 13.719 -29.453 -20.391 1 98.19 109 LEU A N 1
ATOM 783 C CA . LEU A 1 109 ? 12.961 -28.266 -20.797 1 98.19 109 LEU A CA 1
ATOM 784 C C . LEU A 1 109 ? 13.891 -27.188 -21.359 1 98.19 109 LEU A C 1
ATOM 786 O O . LEU A 1 109 ? 14.953 -26.938 -20.781 1 98.19 109 LEU A O 1
ATOM 790 N N . LYS A 1 110 ? 13.5 -26.625 -22.469 1 98.19 110 LYS A N 1
ATOM 791 C CA . LYS A 1 110 ? 14.234 -25.484 -23 1 98.19 110 LYS A CA 1
ATOM 792 C C . LYS A 1 110 ? 14.117 -24.281 -22.062 1 98.19 110 LYS A C 1
ATOM 794 O O . LYS A 1 110 ? 13.016 -23.781 -21.828 1 98.19 110 LYS A O 1
ATOM 799 N N . SER A 1 111 ? 15.164 -23.844 -21.5 1 97.81 111 SER A N 1
ATOM 800 C CA . SER A 1 111 ? 15.203 -22.703 -20.594 1 97.81 111 SER A CA 1
ATOM 801 C C . SER A 1 111 ? 16.516 -21.938 -20.703 1 97.81 111 SER A C 1
ATOM 803 O O . SER A 1 111 ? 17.516 -22.484 -21.203 1 97.81 111 SER A O 1
ATOM 805 N N . PHE A 1 112 ? 16.531 -20.703 -20.359 1 97.75 112 PHE A N 1
ATOM 806 C CA . PHE A 1 112 ? 17.688 -19.844 -20.516 1 97.75 112 PHE A CA 1
ATOM 807 C C . PHE A 1 112 ? 17.969 -19.078 -19.234 1 97.75 112 PHE A C 1
ATOM 809 O O . PHE A 1 112 ? 17.047 -18.609 -18.562 1 97.75 112 PHE A O 1
ATOM 816 N N . LEU A 1 113 ? 19.25 -18.984 -18.922 1 97.12 113 LEU A N 1
ATOM 817 C CA . LEU A 1 113 ? 19.656 -18.172 -17.781 1 97.12 113 LEU A CA 1
ATOM 818 C C . LEU A 1 113 ? 19.281 -16.703 -18.016 1 97.12 113 LEU A C 1
ATOM 820 O O . LEU A 1 113 ? 19.594 -16.141 -19.062 1 97.12 113 LEU A O 1
ATOM 824 N N . SER A 1 114 ? 18.547 -16.109 -17.062 1 96.25 114 SER A N 1
ATOM 825 C CA . SER A 1 114 ? 18.297 -14.68 -17.109 1 96.25 114 SER A CA 1
ATOM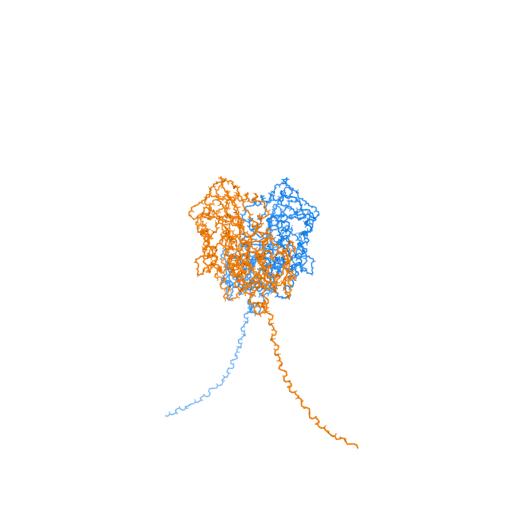 826 C C . SER A 1 114 ? 19.5 -13.883 -16.641 1 96.25 114 SER A C 1
ATOM 828 O O . SER A 1 114 ? 19.922 -14.023 -15.484 1 96.25 114 SER A O 1
ATOM 830 N N . ASN A 1 115 ? 20.031 -13.055 -17.484 1 94.12 115 ASN A N 1
ATOM 831 C CA . ASN A 1 115 ? 21.203 -12.242 -17.172 1 94.12 115 ASN A CA 1
ATOM 832 C C . ASN A 1 115 ? 20.812 -10.805 -16.844 1 94.12 115 ASN A C 1
ATOM 834 O O . ASN A 1 115 ? 20.734 -9.961 -17.75 1 94.12 115 ASN A O 1
ATOM 838 N N . PHE A 1 116 ? 20.719 -10.523 -15.602 1 91.5 116 PHE A N 1
ATOM 839 C CA . PHE A 1 116 ? 20.266 -9.211 -15.156 1 91.5 116 PHE A CA 1
ATOM 840 C C . PHE A 1 116 ? 21.422 -8.227 -15.07 1 91.5 116 PHE A C 1
ATOM 842 O O . PHE A 1 116 ? 21.281 -7.137 -14.516 1 91.5 116 PHE A O 1
ATOM 849 N N . LEU A 1 117 ? 22.484 -8.625 -15.656 1 87.81 117 LEU A N 1
ATOM 850 C CA . LEU A 1 117 ? 23.656 -7.758 -15.602 1 87.81 117 LEU A CA 1
ATOM 851 C C . LEU A 1 117 ? 23.516 -6.57 -16.547 1 87.81 117 LEU A C 1
ATOM 853 O O . LEU A 1 117 ? 22.703 -6.617 -17.484 1 87.81 117 LEU A O 1
ATOM 857 N N . ASN A 1 118 ? 24.047 -5.512 -16.344 1 92.25 118 ASN A N 1
ATOM 858 C CA . ASN A 1 118 ? 24.203 -4.332 -17.188 1 92.25 118 ASN A CA 1
ATOM 859 C C . ASN A 1 118 ? 22.906 -3.531 -17.281 1 92.25 118 ASN A C 1
ATOM 861 O O . ASN A 1 118 ? 22.656 -2.826 -18.25 1 92.25 118 ASN A O 1
ATOM 865 N N . LEU A 1 119 ? 22 -3.643 -16.375 1 95.12 119 LEU A N 1
ATOM 866 C CA . LEU A 1 119 ? 20.766 -2.877 -16.359 1 95.12 119 LEU A CA 1
ATOM 867 C C . LEU A 1 119 ? 21.047 -1.381 -16.281 1 95.12 119 LEU A C 1
ATOM 869 O O . LEU A 1 119 ? 20.297 -0.572 -16.828 1 95.12 119 LEU A O 1
ATOM 873 N N . SER A 1 120 ? 22.156 -1.008 -15.625 1 95.56 120 SER A N 1
ATOM 874 C CA . SER A 1 120 ? 22.5 0.4 -15.477 1 95.56 120 SER A CA 1
ATOM 875 C C . SER A 1 120 ? 22.719 1.063 -16.828 1 95.56 120 SER A C 1
ATOM 877 O O . SER A 1 120 ? 22.484 2.264 -16.984 1 95.56 120 SER A O 1
ATOM 879 N N . SER A 1 121 ? 23.094 0.224 -17.859 1 95.62 121 SER A N 1
ATOM 880 C CA . SER A 1 121 ? 23.344 0.76 -19.203 1 95.62 121 SER A CA 1
ATOM 881 C C . SER A 1 121 ? 22.078 0.716 -20.062 1 95.62 121 SER A C 1
ATOM 883 O O . SER A 1 121 ? 22.078 1.195 -21.188 1 95.62 121 SER A O 1
ATOM 885 N N . ASN A 1 122 ? 21.047 0.154 -19.531 1 97.12 122 ASN A N 1
ATOM 886 C CA . ASN A 1 122 ? 19.797 -0.026 -20.281 1 97.12 122 ASN A CA 1
ATOM 887 C C . ASN A 1 122 ? 18.609 0.525 -19.516 1 97.12 122 ASN A C 1
ATOM 889 O O . ASN A 1 122 ? 17.531 -0.069 -19.531 1 97.12 122 ASN A O 1
ATOM 893 N N . THR A 1 123 ? 18.797 1.61 -18.766 1 98.44 123 THR A N 1
ATOM 894 C CA . THR A 1 123 ? 17.719 2.303 -18.078 1 98.44 123 THR A CA 1
ATOM 895 C C . THR A 1 123 ? 17.312 3.566 -18.828 1 98.44 123 THR A C 1
ATOM 897 O O . THR A 1 123 ? 18.109 4.492 -18.969 1 98.44 123 THR A O 1
ATOM 900 N N . TYR A 1 124 ? 16.109 3.582 -19.266 1 98.31 124 TYR A N 1
ATOM 901 C CA . TYR A 1 124 ? 15.625 4.637 -20.141 1 98.31 124 TYR A CA 1
ATOM 902 C C . TYR A 1 124 ? 14.883 5.707 -19.359 1 98.31 124 TYR A C 1
ATOM 904 O O . TYR A 1 124 ? 14.164 5.402 -18.406 1 98.31 124 TYR A O 1
ATOM 912 N N . LYS A 1 125 ? 14.984 6.945 -19.812 1 96.94 125 LYS A N 1
ATOM 913 C CA . LYS A 1 125 ? 14.328 8.102 -19.219 1 96.94 125 LYS A CA 1
ATOM 914 C C . LYS A 1 125 ? 12.898 8.242 -19.719 1 96.94 125 LYS A C 1
ATOM 916 O O . LYS A 1 125 ? 12.562 7.758 -20.797 1 96.94 125 LYS A O 1
ATOM 921 N N . PRO A 1 126 ? 12.102 8.969 -18.969 1 92 126 PRO A N 1
ATOM 922 C CA . PRO A 1 126 ? 10.719 9.18 -19.406 1 92 126 PRO A CA 1
ATOM 923 C C . PRO A 1 126 ? 10.625 9.922 -20.734 1 92 126 PRO A C 1
ATOM 925 O O . PRO A 1 126 ? 9.742 9.633 -21.547 1 92 126 PRO A O 1
ATOM 928 N N . GLU A 1 127 ? 11.516 10.852 -21 1 88.44 127 GLU A N 1
ATOM 929 C CA . GLU A 1 127 ? 11.445 11.695 -22.188 1 88.44 127 GLU A CA 1
ATOM 930 C C . GLU A 1 127 ? 12.227 11.086 -23.344 1 88.44 127 GLU A C 1
ATOM 932 O O . GLU A 1 127 ? 12.258 11.648 -24.453 1 88.44 127 GLU A O 1
ATOM 937 N N . GLY A 1 128 ? 12.883 10.016 -23.016 1 89.38 128 GLY A N 1
ATOM 938 C CA . GLY A 1 128 ? 13.617 9.359 -24.094 1 89.38 128 GLY A CA 1
ATOM 939 C C . GLY A 1 128 ? 15.109 9.305 -23.844 1 89.38 128 GLY A C 1
ATOM 940 O O . GLY A 1 128 ? 15.672 10.172 -23.172 1 89.38 128 GLY A O 1
ATOM 941 N N . GLY A 1 129 ? 15.711 8.305 -24.391 1 92.19 129 GLY A N 1
ATOM 942 C CA . GLY A 1 129 ? 17.141 8.086 -24.203 1 92.19 129 GLY A CA 1
ATOM 943 C C . GLY A 1 129 ? 17.469 7.34 -22.922 1 92.19 129 GLY A C 1
ATOM 944 O O . GLY A 1 129 ? 16.594 7.176 -22.062 1 92.19 129 GLY A O 1
ATOM 945 N N . VAL A 1 130 ? 18.734 6.926 -22.781 1 95.94 130 VAL A N 1
ATOM 946 C CA . VAL A 1 130 ? 19.188 6.176 -21.609 1 95.94 130 VAL A CA 1
ATOM 947 C C . VAL A 1 130 ? 19.859 7.125 -20.625 1 95.94 130 VAL A C 1
ATOM 949 O O . VAL A 1 130 ? 20.406 8.164 -21.016 1 95.94 130 VAL A O 1
ATOM 952 N N . TYR A 1 131 ? 19.766 6.789 -19.391 1 97.44 131 TYR A N 1
ATOM 953 C CA . TYR A 1 131 ? 20.562 7.484 -18.391 1 97.44 131 TYR A CA 1
ATOM 954 C C . TYR A 1 131 ? 22.062 7.262 -18.641 1 97.44 131 TYR A C 1
ATOM 956 O O . TYR A 1 131 ? 22.469 6.188 -19.094 1 97.44 131 TYR A O 1
ATOM 964 N N . GLU A 1 132 ? 22.844 8.305 -18.297 1 97.06 132 GLU A N 1
ATOM 965 C CA . GLU A 1 132 ? 24.281 8.062 -18.25 1 97.06 132 GLU A CA 1
ATOM 966 C C . GLU A 1 132 ? 24.609 6.887 -17.344 1 97.06 132 GLU A C 1
ATOM 968 O O . GLU A 1 132 ? 24.125 6.82 -16.203 1 97.06 132 GLU A O 1
ATOM 973 N N . GLU A 1 133 ? 25.406 6.047 -17.859 1 95.62 133 GLU A N 1
ATOM 974 C CA . GLU A 1 133 ? 25.688 4.801 -17.156 1 95.62 133 GLU A CA 1
ATOM 975 C C . GLU A 1 133 ? 26.188 5.078 -15.742 1 95.62 133 GLU A C 1
ATOM 977 O O . GLU A 1 133 ? 25.812 4.379 -14.797 1 95.62 133 GLU A O 1
ATOM 982 N N . SER A 1 134 ? 27.047 6.043 -15.609 1 97.38 134 SER A N 1
ATOM 983 C CA . SER A 1 134 ? 27.625 6.344 -14.297 1 97.38 134 SER A CA 1
ATOM 984 C C . SER A 1 134 ? 26.547 6.77 -13.312 1 97.38 134 SER A C 1
ATOM 986 O O . SER A 1 134 ? 26.594 6.418 -12.125 1 97.38 134 SER A O 1
ATOM 988 N N . VAL A 1 135 ? 25.562 7.469 -13.805 1 97.62 135 VAL A N 1
ATOM 989 C CA . VAL A 1 135 ? 24.469 7.949 -12.961 1 97.62 135 VAL A CA 1
ATOM 990 C C . VAL A 1 135 ? 23.594 6.777 -12.531 1 97.62 135 VAL A C 1
ATOM 992 O O . VAL A 1 135 ? 23.281 6.629 -11.352 1 97.62 135 VAL A O 1
ATOM 995 N N . ALA A 1 136 ? 23.25 5.988 -13.492 1 97.94 136 ALA A N 1
ATOM 996 C CA . ALA A 1 136 ? 22.422 4.82 -13.211 1 97.94 136 ALA A CA 1
ATOM 997 C C . ALA A 1 136 ? 23.141 3.84 -12.297 1 97.94 136 ALA A C 1
ATOM 999 O O . ALA A 1 136 ? 22.547 3.291 -11.359 1 97.94 136 ALA A O 1
ATOM 1000 N N . ARG A 1 137 ? 24.406 3.621 -12.578 1 97.81 137 ARG A N 1
ATOM 1001 C CA . ARG A 1 137 ? 25.188 2.684 -11.781 1 97.81 137 ARG A CA 1
ATOM 1002 C C . ARG A 1 137 ? 25.281 3.131 -10.328 1 97.81 137 ARG A C 1
ATOM 1004 O O . ARG A 1 137 ? 25.156 2.312 -9.414 1 97.81 137 ARG A O 1
ATOM 1011 N N . LYS A 1 138 ? 25.484 4.359 -10.125 1 98.12 138 LYS A N 1
ATOM 1012 C CA . LYS A 1 138 ? 25.531 4.883 -8.758 1 98.12 138 LYS A CA 1
ATOM 1013 C C . LYS A 1 138 ? 24.203 4.668 -8.047 1 98.12 138 LYS A C 1
ATOM 1015 O O . LYS A 1 138 ? 24.172 4.289 -6.871 1 98.12 138 LYS A O 1
ATOM 1020 N N . ALA A 1 139 ? 23.125 4.945 -8.734 1 98.19 139 ALA A N 1
ATOM 1021 C CA . ALA A 1 139 ? 21.797 4.734 -8.164 1 98.19 139 ALA A CA 1
ATOM 1022 C C . ALA A 1 139 ? 21.578 3.266 -7.816 1 98.19 139 ALA A C 1
ATOM 1024 O O . ALA A 1 139 ? 21.016 2.947 -6.773 1 98.19 139 ALA A O 1
ATOM 1025 N N . PHE A 1 140 ? 22.078 2.371 -8.672 1 98.12 140 PHE A N 1
ATOM 1026 C CA . PHE A 1 140 ? 21.984 0.938 -8.414 1 98.12 140 PHE A CA 1
ATOM 1027 C C . PHE A 1 140 ? 22.781 0.56 -7.172 1 98.12 140 PHE A C 1
ATOM 1029 O O . PHE A 1 140 ? 22.312 -0.201 -6.328 1 98.12 140 PHE A O 1
ATOM 1036 N N . GLU A 1 141 ? 23.938 1.055 -7.098 1 98 141 GLU A N 1
ATOM 1037 C CA . GLU A 1 141 ? 24.812 0.732 -5.973 1 98 141 GLU A CA 1
ATOM 1038 C C . GLU A 1 141 ? 24.172 1.136 -4.645 1 98 141 GLU A C 1
ATOM 1040 O O . GLU A 1 141 ? 24.188 0.367 -3.682 1 98 141 GLU A O 1
ATOM 1045 N N . VAL A 1 142 ? 23.609 2.281 -4.629 1 98.06 142 VAL A N 1
ATOM 1046 C CA . VAL A 1 142 ? 22.953 2.762 -3.424 1 98.06 142 VAL A CA 1
ATOM 1047 C C . VAL A 1 142 ? 21.781 1.845 -3.076 1 98.06 142 VAL A C 1
ATOM 1049 O O . VAL A 1 142 ? 21.641 1.417 -1.929 1 98.06 142 VAL A O 1
ATOM 1052 N N . ALA A 1 143 ? 20.953 1.591 -4.039 1 98.19 143 ALA A N 1
ATOM 1053 C CA . ALA A 1 143 ? 19.766 0.766 -3.82 1 98.19 143 ALA A CA 1
ATOM 1054 C C . ALA A 1 143 ? 20.156 -0.641 -3.373 1 98.19 143 ALA A C 1
ATOM 1056 O O . ALA A 1 143 ? 19.5 -1.23 -2.516 1 98.19 143 ALA A O 1
ATOM 1057 N N . GLU A 1 144 ? 21.188 -1.207 -3.965 1 97.62 144 GLU A N 1
ATOM 1058 C CA . GLU A 1 144 ? 21.656 -2.541 -3.602 1 97.62 144 GLU A CA 1
ATOM 1059 C C . GLU A 1 144 ? 22.188 -2.572 -2.166 1 97.62 144 GLU A C 1
ATOM 1061 O O . GLU A 1 144 ? 21.969 -3.551 -1.447 1 97.62 144 GLU A O 1
ATOM 1066 N N . GLN A 1 145 ? 22.828 -1.527 -1.761 1 98.19 145 GLN A N 1
ATOM 1067 C CA . GLN A 1 145 ? 23.281 -1.42 -0.378 1 98.19 145 GLN A CA 1
ATOM 1068 C C . GLN A 1 145 ? 22.094 -1.371 0.584 1 98.19 145 GLN A C 1
ATOM 1070 O O . GLN A 1 145 ? 22.156 -1.916 1.688 1 98.19 145 GLN A O 1
ATOM 1075 N N . VAL A 1 146 ? 21.125 -0.721 0.145 1 98.19 146 VAL A N 1
ATOM 1076 C CA . VAL A 1 146 ? 19.906 -0.612 0.954 1 98.19 146 VAL A CA 1
ATOM 1077 C C . VAL A 1 146 ? 19.266 -1.989 1.115 1 98.19 146 VAL A C 1
ATOM 1079 O O . VAL A 1 146 ? 18.812 -2.346 2.205 1 98.19 146 VAL A O 1
ATOM 1082 N N . VAL A 1 147 ? 19.25 -2.783 0.044 1 97.69 147 VAL A N 1
ATOM 1083 C CA . VAL A 1 147 ? 18.703 -4.137 0.094 1 97.69 147 VAL A CA 1
ATOM 1084 C C . VAL A 1 147 ? 19.547 -4.996 1.038 1 97.69 147 VAL A C 1
ATOM 1086 O O . VAL A 1 147 ? 19 -5.734 1.862 1 97.69 147 VAL A O 1
ATOM 1089 N N . GLU A 1 148 ? 20.844 -4.863 0.956 1 97.69 148 GLU A N 1
ATOM 1090 C CA . GLU A 1 148 ? 21.75 -5.602 1.834 1 97.69 148 GLU A CA 1
ATOM 1091 C C . GLU A 1 148 ? 21.547 -5.207 3.295 1 97.69 148 GLU A C 1
ATOM 1093 O O . GLU A 1 148 ? 21.562 -6.062 4.184 1 97.69 148 GLU A O 1
ATOM 1098 N N . PHE A 1 149 ? 21.469 -3.949 3.492 1 98.19 149 PHE A N 1
ATOM 1099 C CA . PHE A 1 149 ? 21.188 -3.453 4.836 1 98.19 149 PHE A CA 1
ATOM 1100 C C . PHE A 1 149 ? 19.891 -4.047 5.371 1 98.19 149 PHE A C 1
ATOM 1102 O O . PHE A 1 149 ? 19.828 -4.465 6.531 1 98.19 149 PHE A O 1
ATOM 1109 N N . GLY A 1 150 ? 18.828 -4.113 4.531 1 98.25 150 GLY A N 1
ATOM 1110 C CA . GLY A 1 150 ? 17.562 -4.711 4.922 1 98.25 150 GLY A CA 1
ATOM 1111 C C . GLY A 1 150 ? 17.703 -6.164 5.344 1 98.25 150 GLY A C 1
ATOM 1112 O O . GLY A 1 150 ? 17.062 -6.594 6.309 1 98.25 150 GLY A O 1
ATOM 1113 N N . THR A 1 151 ? 18.469 -6.887 4.637 1 98.06 151 THR A N 1
ATOM 1114 C CA . THR A 1 151 ? 18.719 -8.281 4.973 1 98.06 151 THR A CA 1
ATOM 1115 C C . THR A 1 151 ? 19.359 -8.398 6.352 1 98.06 151 THR A C 1
ATOM 1117 O O . THR A 1 151 ? 18.984 -9.273 7.145 1 98.06 151 THR A O 1
ATOM 1120 N N . LYS A 1 152 ? 20.281 -7.535 6.637 1 98 152 LYS A N 1
ATOM 1121 C CA . LYS A 1 152 ? 20.922 -7.523 7.941 1 98 152 LYS A CA 1
ATOM 1122 C C . LYS A 1 152 ? 19.938 -7.16 9.047 1 98 152 LYS A C 1
ATOM 1124 O O . LYS A 1 152 ? 19.938 -7.777 10.117 1 98 152 LYS A O 1
ATOM 1129 N N . VAL A 1 153 ? 19.156 -6.172 8.773 1 97.88 153 VAL A N 1
ATOM 1130 C CA . VAL A 1 153 ? 18.156 -5.75 9.742 1 97.88 153 VAL A CA 1
ATOM 1131 C C . VAL A 1 153 ? 17.203 -6.914 10.039 1 97.88 153 VAL A C 1
ATOM 1133 O O . VAL A 1 153 ? 16.875 -7.172 11.195 1 97.88 153 VAL A O 1
ATOM 1136 N N . SER A 1 154 ? 16.797 -7.578 9.016 1 98.12 154 SER A N 1
ATOM 1137 C CA . SER A 1 154 ? 15.898 -8.719 9.156 1 98.12 154 SER A CA 1
ATOM 1138 C C . SER A 1 154 ? 16.5 -9.789 10.062 1 98.12 154 SER A C 1
ATOM 1140 O O . SER A 1 154 ? 15.828 -10.289 10.969 1 98.12 154 SER A O 1
ATOM 1142 N N . LYS A 1 155 ? 17.703 -10.125 9.828 1 97.56 155 LYS A N 1
ATOM 1143 C CA . LYS A 1 155 ? 18.391 -11.125 10.633 1 97.56 155 LYS A CA 1
ATOM 1144 C C . LYS A 1 155 ? 18.484 -10.68 12.094 1 97.56 155 LYS A C 1
ATOM 1146 O O . LYS A 1 155 ? 18.312 -11.492 13.008 1 97.56 155 LYS A O 1
ATOM 1151 N N . ASP A 1 156 ? 18.734 -9.422 12.281 1 96.75 156 ASP A N 1
ATOM 1152 C CA . ASP A 1 156 ? 18.828 -8.875 13.633 1 96.75 156 ASP A CA 1
ATOM 1153 C C . ASP A 1 156 ? 17.484 -8.93 14.344 1 96.75 156 ASP A C 1
ATOM 1155 O O . ASP A 1 156 ? 17.406 -9.281 15.523 1 96.75 156 ASP A O 1
ATOM 1159 N N . LEU A 1 157 ? 16.453 -8.531 13.641 1 95.88 157 LEU A N 1
ATOM 1160 C CA . LEU A 1 157 ? 15.117 -8.594 14.211 1 95.88 157 LEU A CA 1
ATOM 1161 C C . LEU A 1 157 ? 14.773 -10.016 14.633 1 95.88 157 LEU A C 1
ATOM 1163 O O . LEU A 1 157 ? 14.234 -10.234 15.719 1 95.88 157 LEU A O 1
ATOM 1167 N N . ALA A 1 158 ? 15.055 -10.953 13.773 1 95.31 158 ALA A N 1
ATOM 1168 C CA . ALA A 1 158 ? 14.773 -12.359 14.062 1 95.31 158 ALA A CA 1
ATOM 1169 C C . ALA A 1 158 ? 15.562 -12.844 15.266 1 95.31 158 ALA A C 1
ATOM 1171 O O . ALA A 1 158 ? 15.016 -13.5 16.156 1 95.31 158 ALA A O 1
ATOM 1172 N N . ALA A 1 159 ? 16.828 -12.531 15.32 1 96.06 159 ALA A N 1
ATOM 1173 C CA . ALA A 1 159 ? 17.719 -12.961 16.406 1 96.06 159 ALA A CA 1
ATOM 1174 C C . ALA A 1 159 ? 17.266 -12.406 17.75 1 96.06 159 ALA A C 1
ATOM 1176 O O . ALA A 1 159 ? 17.375 -13.07 18.766 1 96.06 159 ALA A O 1
ATOM 1177 N N . ARG A 1 160 ? 16.703 -11.234 17.703 1 94.44 160 ARG A N 1
ATOM 1178 C CA . ARG A 1 160 ? 16.312 -10.562 18.938 1 94.44 160 ARG A CA 1
ATOM 1179 C C . ARG A 1 160 ? 14.82 -10.719 19.203 1 94.44 160 ARG A C 1
ATOM 1181 O O . ARG A 1 160 ? 14.281 -10.125 20.141 1 94.44 160 ARG A O 1
ATOM 1188 N N . LYS A 1 161 ? 14.125 -11.43 18.359 1 93.56 161 LYS A N 1
ATOM 1189 C CA . LYS A 1 161 ? 12.695 -11.695 18.469 1 93.56 161 LYS A CA 1
ATOM 1190 C C . LYS A 1 161 ? 11.906 -10.391 18.531 1 93.56 161 LYS A C 1
ATOM 1192 O O . LYS A 1 161 ? 11.039 -10.219 19.391 1 93.56 161 LYS A O 1
ATOM 1197 N N . GLN A 1 162 ? 12.367 -9.461 17.734 1 92.62 162 GLN A N 1
ATOM 1198 C CA . GLN A 1 162 ? 11.68 -8.18 17.625 1 92.62 162 GLN A CA 1
ATOM 1199 C C . GLN A 1 162 ? 10.547 -8.25 16.609 1 92.62 162 GLN A C 1
ATOM 1201 O O . GLN A 1 162 ? 10.523 -9.141 15.758 1 92.62 162 GLN A O 1
ATOM 1206 N N . PRO A 1 163 ? 9.594 -7.332 16.766 1 93.12 163 PRO A N 1
ATOM 1207 C CA . PRO A 1 163 ? 8.484 -7.32 15.812 1 93.12 163 PRO A CA 1
ATOM 1208 C C . PRO A 1 163 ? 8.945 -7.02 14.383 1 93.12 163 PRO A C 1
ATOM 1210 O O . PRO A 1 163 ? 9.953 -6.348 14.188 1 93.12 163 PRO A O 1
ATOM 1213 N N . ASP A 1 164 ? 8.148 -7.488 13.492 1 96.12 164 ASP A N 1
ATOM 1214 C CA . ASP A 1 164 ? 8.375 -7.273 12.062 1 96.12 164 ASP A CA 1
ATOM 1215 C C . ASP A 1 164 ? 8.242 -5.797 11.703 1 96.12 164 ASP A C 1
ATOM 1217 O O . ASP A 1 164 ? 7.656 -5.02 12.453 1 96.12 164 ASP A O 1
ATOM 1221 N N . ILE A 1 165 ? 8.922 -5.406 10.594 1 97.31 165 ILE A N 1
ATOM 1222 C CA . ILE A 1 165 ? 8.75 -4.105 9.953 1 97.31 165 ILE A CA 1
ATOM 1223 C C . ILE A 1 165 ? 8.586 -4.289 8.445 1 97.31 165 ILE A C 1
ATOM 1225 O O . ILE A 1 165 ? 8.805 -5.383 7.922 1 97.31 165 ILE A O 1
ATOM 1229 N N . SER A 1 166 ? 8.141 -3.24 7.75 1 97.94 166 SER A N 1
ATOM 1230 C CA . SER A 1 166 ? 8.047 -3.311 6.297 1 97.94 166 SER A CA 1
ATOM 1231 C C . SER A 1 166 ? 9.414 -3.137 5.648 1 97.94 166 SER A C 1
ATOM 1233 O O . SER A 1 166 ? 10.336 -2.596 6.262 1 97.94 166 SER A O 1
ATOM 1235 N N . ILE A 1 167 ? 9.516 -3.551 4.414 1 98.38 167 ILE A N 1
ATOM 1236 C CA . ILE A 1 167 ? 10.727 -3.287 3.648 1 98.38 167 ILE A CA 1
ATOM 1237 C C . ILE A 1 167 ? 10.961 -1.781 3.551 1 98.38 167 ILE A C 1
ATOM 1239 O O . ILE A 1 167 ? 12.094 -1.315 3.645 1 98.38 167 ILE A O 1
ATOM 1243 N N . LEU A 1 168 ? 9.938 -0.991 3.422 1 97.75 168 LEU A N 1
ATOM 1244 C CA . LEU A 1 168 ? 10.07 0.46 3.34 1 97.75 168 LEU A CA 1
ATOM 1245 C C . LEU A 1 168 ? 10.711 1.02 4.605 1 97.75 168 LEU A C 1
ATOM 1247 O O . LEU A 1 168 ? 11.547 1.924 4.539 1 97.75 168 LEU A O 1
ATOM 1251 N N . THR A 1 169 ? 10.258 0.516 5.75 1 97.75 169 THR A N 1
ATOM 1252 C CA . THR A 1 169 ? 10.828 0.979 7.012 1 97.75 169 THR A CA 1
ATOM 1253 C C . THR A 1 169 ? 12.336 0.745 7.035 1 97.75 169 THR A C 1
ATOM 1255 O O . THR A 1 169 ? 13.102 1.616 7.461 1 97.75 169 THR A O 1
ATOM 1258 N N . SER A 1 170 ? 12.727 -0.418 6.629 1 98.19 170 SER A N 1
ATOM 1259 C CA . SER A 1 170 ? 14.156 -0.705 6.578 1 98.19 170 SER A CA 1
ATOM 1260 C C . SER A 1 170 ? 14.883 0.247 5.629 1 98.19 170 SER A C 1
ATOM 1262 O O . SER A 1 170 ? 16.016 0.645 5.891 1 98.19 170 SER A O 1
ATOM 1264 N N . GLN A 1 171 ? 14.25 0.548 4.496 1 98.06 171 GLN A N 1
ATOM 1265 C CA . GLN A 1 171 ? 14.836 1.509 3.566 1 98.06 171 GLN A CA 1
ATOM 1266 C C . GLN A 1 171 ? 15.016 2.873 4.227 1 98.06 171 GLN A C 1
ATOM 1268 O O . GLN A 1 171 ? 16.078 3.492 4.102 1 98.06 171 GLN A O 1
ATOM 1273 N N . ARG A 1 172 ? 14.07 3.293 4.949 1 96.31 172 ARG A N 1
ATOM 1274 C CA . ARG A 1 172 ? 14.141 4.574 5.645 1 96.31 172 ARG A CA 1
ATOM 1275 C C . ARG A 1 172 ? 15.242 4.574 6.695 1 96.31 172 ARG A C 1
ATOM 1277 O O . ARG A 1 172 ? 15.922 5.586 6.891 1 96.31 172 ARG A O 1
ATOM 1284 N N . LEU A 1 173 ? 15.383 3.412 7.367 1 96.31 173 LEU A N 1
ATOM 1285 C CA . LEU A 1 173 ? 16.422 3.285 8.383 1 96.31 173 LEU A CA 1
ATOM 1286 C C . LEU A 1 173 ? 17.797 3.52 7.781 1 96.31 173 LEU A C 1
ATOM 1288 O O . LEU A 1 173 ? 18.734 3.885 8.492 1 96.31 173 LEU A O 1
ATOM 1292 N N . LYS A 1 174 ? 17.859 3.318 6.508 1 96.25 174 LYS A N 1
ATOM 1293 C CA . LYS A 1 174 ? 19.094 3.564 5.793 1 96.25 174 LYS A CA 1
ATOM 1294 C C . LYS A 1 174 ? 19.062 4.895 5.047 1 96.25 174 LYS A C 1
ATOM 1296 O O . LYS A 1 174 ? 19.812 5.105 4.094 1 96.25 174 LYS A O 1
ATOM 1301 N N . ASN A 1 175 ? 18.141 5.715 5.406 1 92.81 175 ASN A N 1
ATOM 1302 C CA . ASN A 1 175 ? 17.953 7.047 4.84 1 92.81 175 ASN A CA 1
ATOM 1303 C C . ASN A 1 175 ? 17.688 6.988 3.34 1 92.81 175 ASN A C 1
ATOM 1305 O O . ASN A 1 175 ? 18.25 7.781 2.576 1 92.81 175 ASN A O 1
ATOM 1309 N N . TYR A 1 176 ? 16.969 5.98 2.994 1 94.38 176 TYR A N 1
ATOM 1310 C CA . TYR A 1 176 ? 16.625 5.793 1.588 1 94.38 176 TYR A CA 1
ATOM 1311 C C . TYR A 1 176 ? 15.117 5.812 1.386 1 94.38 176 TYR A C 1
ATOM 1313 O O . TYR A 1 176 ? 14.383 5.109 2.082 1 94.38 176 TYR A O 1
ATOM 1321 N N . PHE A 1 177 ? 14.664 6.645 0.483 1 92.25 177 PHE A N 1
ATOM 1322 C CA . PHE A 1 177 ? 13.297 6.723 -0.027 1 92.25 177 PHE A CA 1
ATOM 1323 C C . PHE A 1 177 ? 13.289 7.121 -1.497 1 92.25 177 PHE A C 1
ATOM 1325 O O . PHE A 1 177 ? 13.688 8.234 -1.844 1 92.25 177 PHE A O 1
ATOM 1332 N N . PRO A 1 178 ? 12.836 6.184 -2.367 1 94.38 178 PRO A N 1
ATOM 1333 C CA . PRO A 1 178 ? 12.891 6.52 -3.793 1 94.38 178 PRO A CA 1
ATOM 1334 C C . PRO A 1 178 ? 12.008 7.707 -4.156 1 94.38 178 PRO A C 1
ATOM 1336 O O . PRO A 1 178 ? 10.781 7.648 -3.982 1 94.38 178 PRO A O 1
ATOM 1339 N N . LYS A 1 179 ? 12.617 8.719 -4.738 1 89.56 179 LYS A N 1
ATOM 1340 C CA . LYS A 1 179 ? 11.898 9.953 -5.035 1 89.56 179 LYS A CA 1
ATOM 1341 C C . LYS A 1 179 ? 11.859 10.219 -6.535 1 89.56 179 LYS A C 1
ATOM 1343 O O . LYS A 1 179 ? 10.844 10.68 -7.066 1 89.56 179 LYS A O 1
ATOM 1348 N N . THR A 1 180 ? 12.961 9.945 -7.211 1 94.25 180 THR A N 1
ATOM 1349 C CA . THR A 1 180 ? 13.07 10.227 -8.633 1 94.25 180 THR A CA 1
ATOM 1350 C C . THR A 1 180 ? 12.602 9.031 -9.461 1 94.25 180 THR A C 1
ATOM 1352 O O . THR A 1 180 ? 12.594 7.898 -8.969 1 94.25 180 THR A O 1
ATOM 1355 N N . PRO A 1 181 ? 12.266 9.32 -10.711 1 96.69 181 PRO A N 1
ATOM 1356 C CA . PRO A 1 181 ? 11.891 8.203 -11.586 1 96.69 181 PRO A CA 1
ATOM 1357 C C . PRO A 1 181 ? 12.961 7.109 -11.625 1 96.69 181 PRO A C 1
ATOM 1359 O O . PRO A 1 181 ? 12.633 5.922 -11.594 1 96.69 181 PRO A O 1
ATOM 1362 N N . LEU A 1 182 ? 14.234 7.516 -11.656 1 98 182 LEU A N 1
ATOM 1363 C CA . LEU A 1 182 ? 15.328 6.555 -11.695 1 98 182 LEU A CA 1
ATOM 1364 C C . LEU A 1 182 ? 15.359 5.707 -10.43 1 98 182 LEU A C 1
ATOM 1366 O O . LEU A 1 182 ? 15.422 4.477 -10.5 1 98 182 LEU A O 1
ATOM 1370 N N . GLU A 1 183 ? 15.266 6.34 -9.289 1 97.69 183 GLU A N 1
ATOM 1371 C CA . GLU A 1 183 ? 15.273 5.621 -8.023 1 97.69 183 GLU A CA 1
ATOM 1372 C C . GLU A 1 183 ? 14.07 4.688 -7.906 1 97.69 183 GLU A C 1
ATOM 1374 O O . GLU A 1 183 ? 14.195 3.559 -7.422 1 97.69 183 GLU A O 1
ATOM 1379 N N . MET A 1 184 ? 12.969 5.152 -8.383 1 97.88 184 MET A N 1
ATOM 1380 C CA . MET A 1 184 ? 11.727 4.391 -8.25 1 97.88 184 MET A CA 1
ATOM 1381 C C . MET A 1 184 ? 11.766 3.133 -9.109 1 97.88 184 MET A C 1
ATOM 1383 O O . MET A 1 184 ? 11.312 2.07 -8.688 1 97.88 184 MET A O 1
ATOM 1387 N N . VAL A 1 185 ? 12.289 3.225 -10.305 1 98.56 185 VAL A N 1
ATOM 1388 C CA . VAL A 1 185 ? 12.289 2.061 -11.188 1 98.56 185 VAL A CA 1
ATOM 1389 C C . VAL A 1 185 ? 13.312 1.043 -10.695 1 98.56 185 VAL A C 1
ATOM 1391 O O . VAL A 1 185 ? 13.102 -0.167 -10.812 1 98.56 185 VAL A O 1
ATOM 1394 N N . ILE A 1 186 ? 14.422 1.521 -10.148 1 98.62 186 ILE A N 1
ATOM 1395 C CA . ILE A 1 186 ? 15.43 0.619 -9.594 1 98.62 186 ILE A CA 1
ATOM 1396 C C . ILE A 1 186 ? 14.867 -0.083 -8.359 1 98.62 186 ILE A C 1
ATOM 1398 O O . ILE A 1 186 ? 15.039 -1.293 -8.195 1 98.62 186 ILE A O 1
ATOM 1402 N N . ASP A 1 187 ? 14.203 0.683 -7.531 1 98.56 187 ASP A N 1
ATOM 1403 C CA . ASP A 1 187 ? 13.555 0.1 -6.359 1 98.56 187 ASP A CA 1
ATOM 1404 C C . ASP A 1 187 ? 12.5 -0.928 -6.77 1 98.56 187 ASP A C 1
ATOM 1406 O O . ASP A 1 187 ? 12.359 -1.97 -6.129 1 98.56 187 ASP A O 1
ATOM 1410 N N . TYR A 1 188 ? 11.75 -0.608 -7.789 1 98.5 188 TYR A N 1
ATOM 1411 C CA . TYR A 1 188 ? 10.781 -1.547 -8.328 1 98.5 188 TYR A CA 1
ATOM 1412 C C . TYR A 1 188 ? 11.453 -2.848 -8.758 1 98.5 188 TYR A C 1
ATOM 1414 O O . TYR A 1 188 ? 10.977 -3.936 -8.414 1 98.5 188 TYR A O 1
ATOM 1422 N N . TYR A 1 189 ? 12.547 -2.736 -9.508 1 98.62 189 TYR A N 1
ATOM 1423 C CA . TYR A 1 189 ? 13.273 -3.906 -9.984 1 98.62 189 TYR A CA 1
ATOM 1424 C C . TYR A 1 189 ? 13.742 -4.77 -8.812 1 98.62 189 TYR A C 1
ATOM 1426 O O . TYR A 1 189 ? 13.586 -5.992 -8.844 1 98.62 189 TYR A O 1
ATOM 1434 N N . LEU A 1 190 ? 14.148 -4.156 -7.781 1 97.94 190 LEU A N 1
ATOM 1435 C CA . LEU A 1 190 ? 14.781 -4.879 -6.688 1 97.94 190 LEU A CA 1
ATOM 1436 C C . LEU A 1 190 ? 13.734 -5.43 -5.719 1 97.94 190 LEU A C 1
ATOM 1438 O O . LEU A 1 190 ? 14.031 -6.328 -4.93 1 97.94 190 LEU A O 1
ATOM 1442 N N . CYS A 1 191 ? 12.508 -4.914 -5.781 1 97.88 191 CYS A N 1
ATOM 1443 C CA . CYS A 1 191 ? 11.523 -5.312 -4.785 1 97.88 191 CYS A CA 1
ATOM 1444 C C . CYS A 1 191 ? 10.273 -5.883 -5.453 1 97.88 191 CYS A C 1
ATOM 1446 O O . CYS A 1 191 ? 10.008 -7.082 -5.359 1 97.88 191 CYS A O 1
ATOM 1448 N N . ASP A 1 192 ? 9.609 -5.086 -6.238 1 98.38 192 ASP A N 1
ATOM 1449 C CA . ASP A 1 192 ? 8.297 -5.41 -6.793 1 98.38 192 ASP A CA 1
ATOM 1450 C C . ASP A 1 192 ? 8.398 -6.535 -7.82 1 98.38 192 ASP A C 1
ATOM 1452 O O . ASP A 1 192 ? 7.492 -7.363 -7.934 1 98.38 192 ASP A O 1
ATOM 1456 N N . PHE A 1 193 ? 9.492 -6.504 -8.578 1 98 193 PHE A N 1
ATOM 1457 C CA . PHE A 1 193 ? 9.625 -7.453 -9.672 1 98 193 PHE A CA 1
ATOM 1458 C C . PHE A 1 193 ? 9.492 -8.883 -9.164 1 98 193 PHE A C 1
ATOM 1460 O O . PHE A 1 193 ? 8.891 -9.734 -9.836 1 98 193 PHE A O 1
ATOM 1467 N N . GLU A 1 194 ? 9.992 -9.117 -8.016 1 96.31 194 GLU A N 1
ATOM 1468 C CA . GLU A 1 194 ? 9.914 -10.461 -7.449 1 96.31 194 GLU A CA 1
ATOM 1469 C C . GLU A 1 194 ? 8.672 -10.617 -6.566 1 96.31 194 GLU A C 1
ATOM 1471 O O . GLU A 1 194 ? 7.93 -11.594 -6.699 1 96.31 194 GLU A O 1
ATOM 1476 N N . SER A 1 195 ? 8.391 -9.664 -5.703 1 96.88 195 SER A N 1
ATOM 1477 C CA . SER A 1 195 ? 7.324 -9.773 -4.711 1 96.88 195 SER A CA 1
ATOM 1478 C C . SER A 1 195 ? 5.973 -9.398 -5.309 1 96.88 195 SER A C 1
ATOM 1480 O O . SER A 1 195 ? 4.93 -9.688 -4.719 1 96.88 195 SER A O 1
ATOM 1482 N N . ALA A 1 196 ? 6 -8.688 -6.383 1 98.38 196 ALA A N 1
ATOM 1483 C CA . ALA A 1 196 ? 4.828 -8.219 -7.113 1 98.38 196 ALA A CA 1
ATOM 1484 C C . ALA A 1 196 ? 4.086 -7.141 -6.328 1 98.38 196 ALA A C 1
ATOM 1486 O O . ALA A 1 196 ? 2.994 -6.723 -6.719 1 98.38 196 ALA A O 1
ATOM 1487 N N . GLU A 1 197 ? 4.637 -6.699 -5.203 1 98.12 197 GLU A N 1
ATOM 1488 C CA . GLU A 1 197 ? 4.059 -5.617 -4.414 1 98.12 197 GLU A CA 1
ATOM 1489 C C . GLU A 1 197 ? 5.137 -4.668 -3.904 1 98.12 197 GLU A C 1
ATOM 1491 O O . GLU A 1 197 ? 6.309 -5.035 -3.828 1 98.12 197 GLU A O 1
ATOM 1496 N N . PRO A 1 198 ? 4.75 -3.424 -3.521 1 97.75 198 PRO A N 1
ATOM 1497 C CA . PRO A 1 198 ? 5.75 -2.434 -3.115 1 97.75 198 PRO A CA 1
ATOM 1498 C C . PRO A 1 198 ? 6.309 -2.695 -1.717 1 97.75 198 PRO A C 1
ATOM 1500 O O . PRO A 1 198 ? 5.699 -3.434 -0.936 1 97.75 198 PRO A O 1
ATOM 1503 N N . PRO A 1 199 ? 7.43 -2.039 -1.41 1 97.75 199 PRO A N 1
ATOM 1504 C CA . PRO A 1 199 ? 8.109 -2.213 -0.126 1 97.75 199 PRO A CA 1
ATOM 1505 C C . PRO A 1 199 ? 7.215 -1.887 1.067 1 97.75 199 PRO A C 1
ATOM 1507 O O . PRO A 1 199 ? 7.344 -2.508 2.127 1 97.75 199 PRO A O 1
ATOM 1510 N N . ARG A 1 200 ? 6.316 -0.998 0.911 1 96.62 200 ARG A N 1
ATOM 1511 C CA . ARG A 1 200 ? 5.492 -0.565 2.035 1 96.62 200 ARG A CA 1
ATOM 1512 C C . ARG A 1 200 ? 4.508 -1.653 2.445 1 96.62 200 ARG A C 1
ATOM 1514 O O . ARG A 1 200 ? 4.035 -1.676 3.584 1 96.62 200 ARG A O 1
ATOM 1521 N N . ALA A 1 201 ? 4.219 -2.604 1.52 1 97.19 201 ALA A N 1
ATOM 1522 C CA . ALA A 1 201 ? 3.209 -3.625 1.779 1 97.19 201 ALA A CA 1
ATOM 1523 C C . ALA A 1 201 ? 3.855 -4.945 2.186 1 97.19 201 ALA A C 1
ATOM 1525 O O . ALA A 1 201 ? 3.164 -5.883 2.59 1 97.19 201 ALA A O 1
ATOM 1526 N N . THR A 1 202 ? 5.109 -5.035 2.139 1 98.25 202 THR A N 1
ATOM 1527 C CA . THR A 1 202 ? 5.793 -6.32 2.23 1 98.25 202 THR A CA 1
ATOM 1528 C C . THR A 1 202 ? 6.539 -6.441 3.557 1 98.25 202 THR A C 1
ATOM 1530 O O . THR A 1 202 ? 7.246 -5.52 3.965 1 98.25 202 THR A O 1
ATOM 1533 N N . SER A 1 203 ? 6.418 -7.594 4.219 1 98.19 203 SER A N 1
ATOM 1534 C CA . SER A 1 203 ? 7.133 -7.914 5.449 1 98.19 203 SER A CA 1
ATOM 1535 C C . SER A 1 203 ? 8.633 -8.055 5.203 1 98.19 203 SER A C 1
ATOM 1537 O O . SER A 1 203 ? 9.047 -8.719 4.254 1 98.19 203 SER A O 1
ATOM 1539 N N . LEU A 1 204 ? 9.375 -7.402 6.043 1 98.31 204 LEU A N 1
ATOM 1540 C CA . LEU A 1 204 ? 10.82 -7.574 5.941 1 98.31 204 LEU A CA 1
ATOM 1541 C C . LEU A 1 204 ? 11.25 -8.914 6.523 1 98.31 204 LEU A C 1
ATOM 1543 O O . LEU A 1 204 ? 11.969 -9.68 5.871 1 98.31 204 LEU A O 1
ATOM 1547 N N . LEU A 1 205 ? 10.734 -9.258 7.66 1 97.12 205 LEU A N 1
ATOM 1548 C CA . LEU A 1 205 ? 11.148 -10.422 8.43 1 97.12 205 LEU A CA 1
ATOM 1549 C C . LEU A 1 205 ? 10.867 -11.711 7.656 1 97.12 205 LEU A C 1
ATOM 1551 O O . LEU A 1 205 ? 11.617 -12.688 7.77 1 97.12 205 LEU A O 1
ATOM 1555 N N . ASN A 1 206 ? 9.812 -11.664 6.891 1 95.88 206 ASN A N 1
ATOM 1556 C CA . ASN A 1 206 ? 9.367 -12.906 6.273 1 95.88 206 ASN A CA 1
ATOM 1557 C C . ASN A 1 206 ? 9.742 -12.969 4.797 1 95.88 206 ASN A C 1
ATOM 1559 O O . ASN A 1 206 ? 9.477 -13.961 4.121 1 95.88 206 ASN A O 1
ATOM 1563 N N . SER A 1 207 ? 10.383 -11.914 4.312 1 96.5 207 SER A N 1
ATOM 1564 C CA . SER A 1 207 ? 10.734 -11.898 2.9 1 96.5 207 SER A CA 1
ATOM 1565 C C . SER A 1 207 ? 12.25 -11.914 2.711 1 96.5 207 SER A C 1
ATOM 1567 O O . SER A 1 207 ? 12.742 -12.328 1.661 1 96.5 207 SER A O 1
ATOM 1569 N N . GLU A 1 208 ? 13.016 -11.414 3.746 1 96.19 208 GLU A N 1
ATOM 1570 C CA . GLU A 1 208 ? 14.461 -11.297 3.604 1 96.19 208 GLU A CA 1
ATOM 1571 C C . GLU A 1 208 ? 15.188 -12.023 4.734 1 96.19 208 GLU A C 1
ATOM 1573 O O . GLU A 1 208 ? 14.789 -11.922 5.898 1 96.19 208 GLU A O 1
ATOM 1578 N N . PRO A 1 209 ? 16.234 -12.766 4.43 1 96.12 209 PRO A N 1
ATOM 1579 C CA . PRO A 1 209 ? 16.625 -13.117 3.062 1 96.12 209 PRO A CA 1
ATOM 1580 C C . PRO A 1 209 ? 15.664 -14.109 2.406 1 96.12 209 PRO A C 1
ATOM 1582 O O . PRO A 1 209 ? 15.023 -14.898 3.098 1 96.12 209 PRO A O 1
ATOM 1585 N N . SER A 1 210 ? 15.578 -14.031 1.147 1 96.38 210 SER A N 1
ATOM 1586 C CA . SER A 1 210 ? 14.75 -14.984 0.415 1 96.38 210 SER A CA 1
ATOM 1587 C C . SER A 1 210 ? 15.234 -16.422 0.623 1 96.38 210 SER A C 1
ATOM 1589 O O . SER A 1 210 ? 16.391 -16.734 0.333 1 96.38 210 SER A O 1
ATOM 1591 N N . SER A 1 211 ? 14.344 -17.281 1.06 1 97.5 211 SER A N 1
ATOM 1592 C CA . SER A 1 211 ? 14.695 -18.672 1.256 1 97.5 211 SER A CA 1
ATOM 1593 C C . SER A 1 211 ? 15.039 -19.344 -0.068 1 97.5 211 SER A C 1
ATOM 1595 O O . SER A 1 211 ? 15.922 -20.203 -0.121 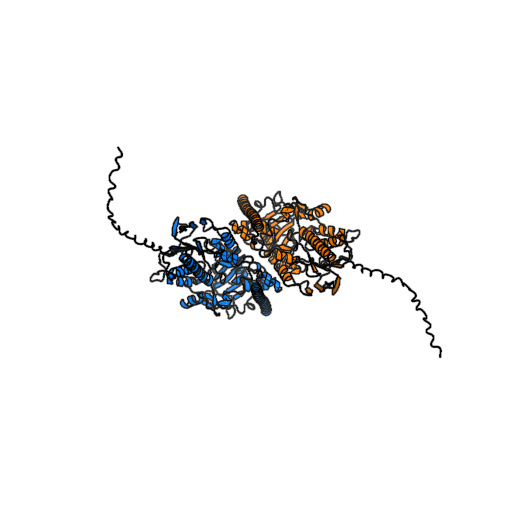1 97.5 211 SER A O 1
ATOM 1597 N N . THR A 1 212 ? 14.398 -18.969 -1.104 1 98.25 212 THR A N 1
ATOM 1598 C CA . THR A 1 212 ? 14.633 -19.547 -2.42 1 98.25 212 THR A CA 1
ATOM 1599 C C . THR A 1 212 ? 16.078 -19.328 -2.861 1 98.25 212 THR A C 1
ATOM 1601 O O . THR A 1 212 ? 16.781 -20.281 -3.207 1 98.25 212 THR A O 1
ATOM 1604 N N . TYR A 1 213 ? 16.516 -18.141 -2.73 1 97.44 213 TYR A N 1
ATOM 1605 C CA . TYR A 1 213 ? 17.828 -17.828 -3.262 1 97.44 213 TYR A CA 1
ATOM 1606 C C . TYR A 1 213 ? 18.922 -18.203 -2.27 1 97.44 213 TYR A C 1
ATOM 1608 O O . TYR A 1 213 ? 20.031 -18.562 -2.668 1 97.44 213 TYR A O 1
ATOM 1616 N N . SER A 1 214 ? 18.562 -18.125 -1 1 97.38 214 SER A N 1
ATOM 1617 C CA . SER A 1 214 ? 19.516 -18.578 0.013 1 97.38 214 SER A CA 1
ATOM 1618 C C . SER A 1 214 ? 19.766 -20.078 -0.089 1 97.38 214 SER A C 1
ATOM 1620 O O . SER A 1 214 ? 20.906 -20.531 0.065 1 97.38 214 SER A O 1
ATOM 1622 N N . ASN A 1 215 ? 18.719 -20.844 -0.381 1 98.25 215 ASN A N 1
ATOM 1623 C CA . ASN A 1 215 ? 18.828 -22.297 -0.356 1 98.25 215 ASN A CA 1
ATOM 1624 C C . ASN A 1 215 ? 19.219 -22.844 -1.722 1 98.25 215 ASN A C 1
ATOM 1626 O O . ASN A 1 215 ? 20.016 -23.781 -1.81 1 98.25 215 ASN A O 1
ATOM 1630 N N . PHE A 1 216 ? 18.688 -22.266 -2.76 1 98.62 216 PHE A N 1
ATOM 1631 C CA . PHE A 1 216 ? 18.766 -22.953 -4.043 1 98.62 216 PHE A CA 1
ATOM 1632 C C . PHE A 1 216 ? 19.688 -22.219 -5.004 1 98.62 216 PHE A C 1
ATOM 1634 O O . PHE A 1 216 ? 20 -22.719 -6.086 1 98.62 216 PHE A O 1
ATOM 1641 N N . GLY A 1 217 ? 20.109 -21.016 -4.66 1 97.81 217 GLY A N 1
ATOM 1642 C CA . GLY A 1 217 ? 21.031 -20.266 -5.496 1 97.81 217 GLY A CA 1
ATOM 1643 C C . GLY A 1 217 ? 20.406 -19.062 -6.152 1 97.81 217 GLY A C 1
ATOM 1644 O O . GLY A 1 217 ? 19.172 -18.906 -6.125 1 97.81 217 GLY A O 1
ATOM 1645 N N . GLU A 1 218 ? 21.156 -18.219 -6.777 1 95.94 218 GLU A N 1
ATOM 1646 C CA . GLU A 1 218 ? 20.703 -16.906 -7.223 1 95.94 218 GLU A CA 1
ATOM 1647 C C . GLU A 1 218 ? 20.25 -16.938 -8.68 1 95.94 218 GLU A C 1
ATOM 1649 O O . GLU A 1 218 ? 19.594 -16 -9.148 1 95.94 218 GLU A O 1
ATOM 1654 N N . ASP A 1 219 ? 20.609 -18 -9.414 1 97.5 219 ASP A N 1
ATOM 1655 C CA . ASP A 1 219 ? 20.297 -18.047 -10.844 1 97.5 219 ASP A CA 1
ATOM 1656 C C . ASP A 1 219 ? 18.828 -18.375 -11.078 1 97.5 219 ASP A C 1
ATOM 1658 O O . ASP A 1 219 ? 18.219 -19.109 -10.305 1 97.5 219 ASP A O 1
ATOM 1662 N N . SER A 1 220 ? 18.266 -17.812 -12.039 1 97.62 220 SER A N 1
ATOM 1663 C CA . SER A 1 220 ? 16.906 -18.078 -12.5 1 97.62 220 SER A CA 1
ATOM 1664 C C . SER A 1 220 ? 16.891 -18.438 -13.984 1 97.62 220 SER A C 1
ATOM 1666 O O . SER A 1 220 ? 17.562 -17.781 -14.797 1 97.62 220 SER A O 1
ATOM 1668 N N . TYR A 1 221 ? 16.219 -19.422 -14.336 1 98.44 221 TYR A N 1
ATOM 1669 C CA . TYR A 1 221 ? 16.141 -19.875 -15.719 1 98.44 221 TYR A CA 1
ATOM 1670 C C . TYR A 1 221 ? 14.742 -19.672 -16.281 1 98.44 221 TYR A C 1
ATOM 1672 O O . TYR A 1 221 ? 13.773 -20.25 -15.781 1 98.44 221 TYR A O 1
ATOM 1680 N N . PHE A 1 222 ? 14.672 -18.906 -17.344 1 98.38 222 PHE A N 1
ATOM 1681 C CA . PHE A 1 222 ? 13.43 -18.578 -18.047 1 98.38 222 PHE A CA 1
ATOM 1682 C C . PHE A 1 222 ? 13.023 -19.719 -18.969 1 98.38 222 PHE A C 1
ATOM 1684 O O . PHE A 1 222 ? 13.75 -20.062 -19.906 1 98.38 222 PHE A O 1
ATOM 1691 N N . VAL A 1 223 ? 11.812 -20.312 -18.719 1 98.19 223 VAL A N 1
ATOM 1692 C CA . VAL A 1 223 ? 11.359 -21.469 -19.5 1 98.19 223 VAL A CA 1
ATOM 1693 C C . VAL A 1 223 ? 10.641 -21 -20.75 1 98.19 223 VAL A C 1
ATOM 1695 O O . VAL A 1 223 ? 9.703 -20.203 -20.672 1 98.19 223 VAL A O 1
ATOM 1698 N N . SER A 1 224 ? 11.07 -21.484 -21.859 1 97.44 224 SER A N 1
ATOM 1699 C CA . SER A 1 224 ? 10.438 -21.172 -23.141 1 97.44 224 SER A CA 1
ATOM 1700 C C . SER A 1 224 ? 10.211 -22.422 -23.969 1 97.44 224 SER A C 1
ATOM 1702 O O . SER A 1 224 ? 10.32 -22.391 -25.203 1 97.44 224 SER A O 1
ATOM 1704 N N . ASP A 1 225 ? 9.961 -23.484 -23.328 1 97.81 225 ASP A N 1
ATOM 1705 C CA . ASP A 1 225 ? 9.711 -24.766 -23.984 1 97.81 225 ASP A CA 1
ATOM 1706 C C . ASP A 1 225 ? 8.289 -24.828 -24.547 1 97.81 225 ASP A C 1
ATOM 1708 O O . ASP A 1 225 ? 7.332 -24.438 -23.875 1 97.81 225 ASP A O 1
ATOM 1712 N N . PRO A 1 226 ? 8.141 -25.312 -25.781 1 96.75 226 PRO A N 1
ATOM 1713 C CA . PRO A 1 226 ? 6.812 -25.375 -26.391 1 96.75 226 PRO A CA 1
ATOM 1714 C C . PRO A 1 226 ? 5.848 -26.266 -25.609 1 96.75 226 PRO A C 1
ATOM 1716 O O . PRO A 1 226 ? 4.629 -26.094 -25.703 1 96.75 226 PRO A O 1
ATOM 1719 N N . ARG A 1 227 ? 6.316 -27.234 -24.844 1 96.12 227 ARG A N 1
ATOM 1720 C CA . ARG A 1 227 ? 5.461 -28.094 -24.031 1 96.12 227 ARG A CA 1
ATOM 1721 C C . ARG A 1 227 ? 4.918 -27.344 -22.812 1 96.12 227 ARG A C 1
ATOM 1723 O O . ARG A 1 227 ? 3.941 -27.781 -22.203 1 96.12 227 ARG A O 1
ATOM 1730 N N . GLY A 1 228 ? 5.566 -26.219 -22.469 1 97.44 228 GLY A N 1
ATOM 1731 C CA . GLY A 1 228 ? 5.156 -25.391 -21.344 1 97.44 228 GLY A CA 1
ATOM 1732 C C . GLY A 1 228 ? 5.836 -25.781 -20.047 1 97.44 228 GLY A C 1
ATOM 1733 O O . GLY A 1 228 ? 6.219 -26.938 -19.859 1 97.44 228 GLY A O 1
ATOM 1734 N N . TYR A 1 229 ? 5.926 -24.781 -19.188 1 98.38 229 TYR A N 1
ATOM 1735 C CA . TYR A 1 229 ? 6.469 -25 -17.859 1 98.38 229 TYR A CA 1
ATOM 1736 C C . TYR A 1 229 ? 5.605 -25.984 -17.062 1 98.38 229 TYR A C 1
ATOM 1738 O O . TYR A 1 229 ? 6.105 -26.688 -16.203 1 98.38 229 TYR A O 1
ATOM 1746 N N . GLU A 1 230 ? 4.359 -26.078 -17.375 1 98.06 230 GLU A N 1
ATOM 1747 C CA . GLU A 1 230 ? 3.41 -26.969 -16.734 1 98.06 230 GLU A CA 1
ATOM 1748 C C . GLU A 1 230 ? 3.818 -28.438 -16.906 1 98.06 230 GLU A C 1
ATOM 1750 O O . GLU A 1 230 ? 3.301 -29.312 -16.219 1 98.06 230 GLU A O 1
ATOM 1755 N N . SER A 1 231 ? 4.805 -28.703 -17.781 1 97.75 231 SER A N 1
ATOM 1756 C CA . SER A 1 231 ? 5.297 -30.062 -18 1 97.75 231 SER A CA 1
ATOM 1757 C C . SER A 1 231 ? 5.836 -30.656 -16.703 1 97.75 231 SER A C 1
ATOM 1759 O O . SER A 1 231 ? 5.801 -31.875 -16.516 1 97.75 231 SER A O 1
ATOM 1761 N N . VAL A 1 232 ? 6.25 -29.766 -15.805 1 98.56 232 VAL A N 1
ATOM 1762 C CA . VAL A 1 232 ? 6.758 -30.266 -14.539 1 98.56 232 VAL A CA 1
ATOM 1763 C C . VAL A 1 232 ? 5.613 -30.859 -13.719 1 98.56 232 VAL A C 1
ATOM 1765 O O . VAL A 1 232 ? 5.805 -31.828 -12.969 1 98.56 232 VAL A O 1
ATOM 1768 N N . VAL A 1 233 ? 4.445 -30.281 -13.797 1 98.75 233 VAL A N 1
ATOM 1769 C CA . VAL A 1 233 ? 3.277 -30.812 -13.094 1 98.75 233 VAL A CA 1
ATOM 1770 C C . VAL A 1 233 ? 2.855 -32.125 -13.711 1 98.75 233 VAL A C 1
ATOM 1772 O O . VAL A 1 233 ? 2.52 -33.094 -12.992 1 98.75 233 VAL A O 1
ATOM 1775 N N . HIS A 1 234 ? 2.869 -32.219 -15.031 1 98.19 234 HIS A N 1
ATOM 1776 C CA . HIS A 1 234 ? 2.559 -33.469 -15.734 1 98.19 234 HIS A CA 1
ATOM 1777 C C . HIS A 1 234 ? 3.527 -34.562 -15.352 1 98.19 234 HIS A C 1
ATOM 1779 O O . HIS A 1 234 ? 3.121 -35.719 -15.18 1 98.19 234 HIS A O 1
ATOM 1785 N N . TYR A 1 235 ? 4.766 -34.156 -15.234 1 98.12 235 TYR A N 1
ATOM 1786 C CA . TYR A 1 235 ? 5.785 -35.125 -14.836 1 98.12 235 TYR A CA 1
ATOM 1787 C C . TYR A 1 235 ? 5.449 -35.75 -13.484 1 98.12 235 TYR A C 1
ATOM 1789 O O . TYR A 1 235 ? 5.531 -36.969 -13.328 1 98.12 235 TYR A O 1
ATOM 1797 N N . VAL A 1 236 ? 5.016 -34.938 -12.523 1 98.69 236 VAL A N 1
ATOM 1798 C CA . VAL A 1 236 ? 4.652 -35.406 -11.203 1 98.69 236 VAL A CA 1
ATOM 1799 C C . VAL A 1 236 ? 3.389 -36.281 -11.297 1 98.69 236 VAL A C 1
ATOM 1801 O O . VAL A 1 236 ? 3.322 -37.344 -10.711 1 98.69 236 VAL A O 1
ATOM 1804 N N . ALA A 1 237 ? 2.426 -35.812 -12.023 1 98.69 237 ALA A N 1
ATOM 1805 C CA . ALA A 1 237 ? 1.145 -36.5 -12.164 1 98.69 237 ALA A CA 1
ATOM 1806 C C . ALA A 1 237 ? 1.326 -37.906 -12.781 1 98.69 237 ALA A C 1
ATOM 1808 O O . ALA A 1 237 ? 0.667 -38.844 -12.375 1 98.69 237 ALA A O 1
ATOM 1809 N N . GLN A 1 238 ? 2.197 -38.031 -13.703 1 97.69 238 GLN A N 1
ATOM 1810 C CA . GLN A 1 238 ? 2.387 -39.281 -14.461 1 97.69 238 GLN A CA 1
ATOM 1811 C C . GLN A 1 238 ? 3.072 -40.344 -13.617 1 97.69 238 GLN A C 1
ATOM 1813 O O . GLN A 1 238 ? 3.092 -41.531 -13.992 1 97.69 238 GLN A O 1
ATOM 1818 N N . GLN A 1 239 ? 3.514 -39.969 -12.523 1 97.25 239 GLN A N 1
ATOM 1819 C CA . GLN A 1 239 ? 4.188 -40.906 -11.656 1 97.25 239 GLN A CA 1
ATOM 1820 C C . GLN A 1 239 ? 3.182 -41.781 -10.883 1 97.25 239 GLN A C 1
ATOM 1822 O O . GLN A 1 239 ? 3.533 -42.812 -10.336 1 97.25 239 GLN A O 1
ATOM 1827 N N . PHE A 1 240 ? 1.902 -41.312 -10.828 1 97.5 240 PHE A N 1
ATOM 1828 C CA . PHE A 1 240 ? 0.96 -42.094 -10.023 1 97.5 240 PHE A CA 1
ATOM 1829 C C . PHE A 1 240 ? -0.38 -42.219 -10.742 1 97.5 240 PHE A C 1
ATOM 1831 O O . PHE A 1 240 ? -1.214 -43.031 -10.359 1 97.5 240 PHE A O 1
ATOM 1838 N N . LEU A 1 241 ? -0.61 -41.469 -11.734 1 98 241 LEU A N 1
ATOM 1839 C CA . LEU A 1 241 ? -1.826 -41.562 -12.539 1 98 241 LEU A CA 1
ATOM 1840 C C . LEU A 1 241 ? -1.564 -42.344 -13.82 1 98 241 LEU A C 1
ATOM 1842 O O . LEU A 1 241 ? -0.483 -42.25 -14.406 1 98 241 LEU A O 1
ATOM 1846 N N . THR A 1 242 ? -2.605 -42.969 -14.32 1 97.38 242 THR A N 1
ATOM 1847 C CA . THR A 1 242 ? -2.473 -43.75 -15.555 1 97.38 242 THR A CA 1
ATOM 1848 C C . THR A 1 242 ? -2.516 -42.812 -16.766 1 97.38 242 THR A C 1
ATOM 1850 O O . THR A 1 242 ? -3.256 -41.844 -16.781 1 97.38 242 THR A O 1
ATOM 1853 N N . THR A 1 243 ? -1.666 -43.156 -17.75 1 95.75 243 THR A N 1
ATOM 1854 C CA . THR A 1 243 ? -1.605 -42.406 -19.016 1 95.75 243 THR A CA 1
ATOM 1855 C C . THR A 1 243 ? -1.813 -43.344 -20.203 1 95.75 243 THR A C 1
ATOM 1857 O O . THR A 1 243 ? -1.655 -44.562 -20.078 1 95.75 243 THR A O 1
ATOM 1860 N N . ASN A 1 244 ? -2.219 -42.812 -21.25 1 95.12 244 ASN A N 1
ATOM 1861 C CA . ASN A 1 244 ? -2.283 -43.625 -22.469 1 95.12 244 ASN A CA 1
ATOM 1862 C C . ASN A 1 244 ? -0.932 -43.656 -23.172 1 95.12 244 ASN A C 1
ATOM 1864 O O . ASN A 1 244 ? 0.073 -43.188 -22.641 1 95.12 244 ASN A O 1
ATOM 1868 N N . ALA A 1 245 ? -1.028 -44.219 -24.375 1 92.81 245 ALA A N 1
ATOM 1869 C CA . ALA A 1 245 ? 0.211 -44.438 -25.125 1 92.81 245 ALA A CA 1
ATOM 1870 C C . ALA A 1 245 ? 0.829 -43.094 -25.547 1 92.81 245 ALA A C 1
ATOM 1872 O O . ALA A 1 245 ? 2.051 -43 -25.688 1 92.81 245 ALA A O 1
ATOM 1873 N N . ALA A 1 246 ? 0.017 -42.062 -25.672 1 90.31 246 ALA A N 1
ATOM 1874 C CA . ALA A 1 246 ? 0.472 -40.75 -26.109 1 90.31 246 ALA A CA 1
ATOM 1875 C C . ALA A 1 246 ? 0.939 -39.906 -24.922 1 90.31 246 ALA A C 1
ATOM 1877 O O . ALA A 1 246 ? 1.388 -38.781 -25.094 1 90.31 246 ALA A O 1
ATOM 1878 N N . GLY A 1 247 ? 0.854 -40.438 -23.75 1 89.19 247 GLY A N 1
ATOM 1879 C CA . GLY A 1 247 ? 1.313 -39.719 -22.562 1 89.19 247 GLY A CA 1
ATOM 1880 C C . GLY A 1 247 ? 0.247 -38.844 -21.953 1 89.19 247 GLY A C 1
ATOM 1881 O O . GLY A 1 247 ? 0.516 -38.094 -20.984 1 89.19 247 GLY A O 1
ATOM 1882 N N . GLN A 1 248 ? -0.892 -38.906 -22.484 1 93.12 248 GLN A N 1
ATOM 1883 C CA . GLN A 1 248 ? -2 -38.125 -21.938 1 93.12 248 GLN A CA 1
ATOM 1884 C C . GLN A 1 248 ? -2.596 -38.812 -20.703 1 93.12 248 GLN A C 1
ATOM 1886 O O . GLN A 1 248 ? -2.764 -40.031 -20.672 1 93.12 248 GLN A O 1
ATOM 1891 N N . ILE A 1 249 ? -2.83 -38.031 -19.719 1 96.69 249 ILE A N 1
ATOM 1892 C CA . ILE A 1 249 ? -3.418 -38.562 -18.5 1 96.69 249 ILE A CA 1
ATOM 1893 C C . ILE A 1 249 ? -4.883 -38.906 -18.75 1 96.69 249 ILE A C 1
ATOM 1895 O O . ILE A 1 249 ? -5.695 -38.062 -19.078 1 96.69 249 ILE A O 1
ATOM 1899 N N . THR A 1 250 ? -5.203 -40.219 -18.578 1 96.38 250 THR A N 1
ATOM 1900 C CA . THR A 1 250 ? -6.559 -40.719 -18.797 1 96.38 250 THR A CA 1
ATOM 1901 C C . THR A 1 250 ? -7.113 -41.375 -17.531 1 96.38 250 THR A C 1
ATOM 1903 O O . THR A 1 250 ? -8.156 -42.031 -17.578 1 96.38 250 THR A O 1
ATOM 1906 N N . ASP A 1 251 ? -6.414 -41.219 -16.484 1 97.44 251 ASP A N 1
ATOM 1907 C CA . ASP A 1 251 ? -6.797 -41.781 -15.195 1 97.44 251 ASP A CA 1
ATOM 1908 C C . ASP A 1 251 ? -8.148 -41.25 -14.734 1 97.44 251 ASP A C 1
ATOM 1910 O O . ASP A 1 251 ? -8.352 -40.062 -14.656 1 97.44 251 ASP A O 1
ATOM 1914 N N . PRO A 1 252 ? -9.086 -42.094 -14.375 1 96.69 252 PRO A N 1
ATOM 1915 C CA . PRO A 1 252 ? -10.422 -41.625 -13.977 1 96.69 252 PRO A CA 1
ATOM 1916 C C . PRO A 1 252 ? -10.414 -40.844 -12.664 1 96.69 252 PRO A C 1
ATOM 1918 O O . PRO A 1 252 ? -11.383 -40.156 -12.344 1 96.69 252 PRO A O 1
ATOM 1921 N N . ARG A 1 253 ? -9.344 -40.875 -11.945 1 97.75 253 ARG A N 1
ATOM 1922 C CA . ARG A 1 253 ? -9.227 -40.156 -10.688 1 97.75 253 ARG A CA 1
ATOM 1923 C C . ARG A 1 253 ? -9.086 -38.656 -10.938 1 97.75 253 ARG A C 1
ATOM 1925 O O . ARG A 1 253 ? -9.289 -37.844 -10.031 1 97.75 253 ARG A O 1
ATOM 1932 N N . LEU A 1 254 ? -8.656 -38.281 -12.094 1 98.62 254 LEU A N 1
ATOM 1933 C CA . LEU A 1 254 ? -8.555 -36.875 -12.469 1 98.62 254 LEU A CA 1
ATOM 1934 C C . LEU A 1 254 ? -9.758 -36.438 -13.312 1 98.62 254 LEU A C 1
ATOM 1936 O O . LEU A 1 254 ? -9.969 -36.969 -14.406 1 98.62 254 LEU A O 1
ATOM 1940 N N . GLN A 1 255 ? -10.531 -35.594 -12.789 1 98.62 255 GLN A N 1
ATOM 1941 C CA . GLN A 1 255 ? -11.672 -35.062 -13.523 1 98.62 255 GLN A CA 1
ATOM 1942 C C . GLN A 1 255 ? -11.5 -33.562 -13.789 1 98.62 255 GLN A C 1
ATOM 1944 O O . GLN A 1 255 ? -11.422 -32.75 -12.859 1 98.62 255 GLN A O 1
ATOM 1949 N N . LEU A 1 256 ? -11.445 -33.219 -15.078 1 98.38 256 LEU A N 1
ATOM 1950 C CA . LEU A 1 256 ? -11.297 -31.828 -15.516 1 98.38 256 LEU A CA 1
ATOM 1951 C C . LEU A 1 256 ? -12.656 -31.172 -15.703 1 98.38 256 LEU A C 1
ATOM 1953 O O . LEU A 1 256 ? -13.688 -31.844 -15.688 1 98.38 256 LEU A O 1
ATOM 1957 N N . LYS A 1 257 ? -12.719 -29.875 -15.789 1 98.44 257 LYS A N 1
ATOM 1958 C CA . LYS A 1 257 ? -13.914 -29.062 -15.977 1 98.44 257 LYS A CA 1
ATOM 1959 C C . LYS A 1 257 ? -14.922 -29.297 -14.859 1 98.44 257 LYS A C 1
ATOM 1961 O O . LYS A 1 257 ? -16.125 -29.359 -15.109 1 98.44 257 LYS A O 1
ATOM 1966 N N . LYS A 1 258 ? -14.406 -29.547 -13.641 1 98.62 258 LYS A N 1
ATOM 1967 C CA . LYS A 1 258 ? -15.234 -29.703 -12.445 1 98.62 258 LYS A CA 1
ATOM 1968 C C . LYS A 1 258 ? -15.023 -28.547 -11.477 1 98.62 258 LYS A C 1
ATOM 1970 O O . LYS A 1 258 ? -14.125 -28.594 -10.625 1 98.62 258 LYS A O 1
ATOM 1975 N N . VAL A 1 259 ? -15.953 -27.609 -11.57 1 98.81 259 VAL A N 1
ATOM 1976 C CA . VAL A 1 259 ? -15.859 -26.422 -10.719 1 98.81 259 VAL A CA 1
ATOM 1977 C C . VAL A 1 259 ? -16.531 -26.688 -9.375 1 98.81 259 VAL A C 1
ATOM 1979 O O . VAL A 1 259 ? -17.75 -26.797 -9.297 1 98.81 259 VAL A O 1
ATOM 1982 N N . VAL A 1 260 ? -15.734 -26.812 -8.359 1 98.94 260 VAL A N 1
ATOM 1983 C CA . VAL A 1 260 ? -16.266 -27.031 -7.02 1 98.94 260 VAL A CA 1
ATOM 1984 C C . VAL A 1 260 ? -16.859 -25.734 -6.484 1 98.94 260 VAL A C 1
ATOM 1986 O O . VAL A 1 260 ? -16.219 -24.672 -6.52 1 98.94 260 VAL A O 1
ATOM 1989 N N . THR A 1 261 ? -18.078 -25.812 -5.922 1 98.75 261 THR A N 1
ATOM 1990 C CA . THR A 1 261 ? -18.75 -24.609 -5.465 1 98.75 261 THR A CA 1
ATOM 1991 C C . THR A 1 261 ? -19.125 -24.719 -3.992 1 98.75 261 THR A C 1
ATOM 1993 O O . THR A 1 261 ? -19.438 -23.719 -3.346 1 98.75 261 THR A O 1
ATOM 1996 N N . GLU A 1 262 ? -19.094 -25.969 -3.479 1 98.69 262 GLU A N 1
ATOM 1997 C CA . GLU A 1 262 ? -19.484 -26.172 -2.086 1 98.69 262 GLU A CA 1
ATOM 1998 C C . GLU A 1 262 ? -18.719 -27.328 -1.465 1 98.69 262 GLU A C 1
ATOM 2000 O O . GLU A 1 262 ? -18.516 -28.359 -2.111 1 98.69 262 GLU A O 1
ATOM 2005 N N . ILE A 1 263 ? -18.328 -27.203 -0.24 1 98.81 263 ILE A N 1
ATOM 2006 C CA . ILE A 1 263 ? -17.734 -28.25 0.564 1 98.81 263 ILE A CA 1
ATOM 2007 C C . ILE A 1 263 ? -18.438 -28.344 1.918 1 98.81 263 ILE A C 1
ATOM 2009 O O . ILE A 1 263 ? -18.391 -27.391 2.703 1 98.81 263 ILE A O 1
ATOM 2013 N N . SER A 1 264 ? -19.078 -29.438 2.15 1 98.44 264 SER A N 1
ATOM 2014 C CA . SER A 1 264 ? -19.719 -29.688 3.436 1 98.44 264 SER A CA 1
ATOM 2015 C C . SER A 1 264 ? -18.922 -30.703 4.254 1 98.44 264 SER A C 1
ATOM 2017 O O . SER A 1 264 ? -18.453 -31.703 3.723 1 98.44 264 SER A O 1
ATOM 2019 N N . ARG A 1 265 ? -18.734 -30.344 5.488 1 96.38 265 ARG A N 1
ATOM 2020 C CA . ARG A 1 265 ? -18 -31.25 6.359 1 96.38 265 ARG A CA 1
ATOM 2021 C C . ARG A 1 265 ? -18.859 -31.703 7.535 1 96.38 265 ARG A C 1
ATOM 2023 O O . ARG A 1 265 ? -19.672 -30.938 8.047 1 96.38 265 ARG A O 1
ATOM 2030 N N . SER A 1 266 ? -18.688 -32.938 7.949 1 94.31 266 SER A N 1
ATOM 2031 C CA . SER A 1 266 ? -19.281 -33.562 9.133 1 94.31 266 SER A CA 1
ATOM 2032 C C . SER A 1 266 ? -18.297 -34.531 9.797 1 94.31 266 SER A C 1
ATOM 2034 O O . SER A 1 266 ? -17.219 -34.812 9.258 1 94.31 266 SER A O 1
ATOM 2036 N N . PRO A 1 267 ? -18.594 -35 11 1 90.06 267 PRO A N 1
ATOM 2037 C CA . PRO A 1 267 ? -17.703 -35.969 11.656 1 90.06 267 PRO A CA 1
ATOM 2038 C C . PRO A 1 267 ? -17.516 -37.25 10.828 1 90.06 267 PRO A C 1
ATOM 2040 O O . PRO A 1 267 ? -16.531 -37.938 11 1 90.06 267 PRO A O 1
ATOM 2043 N N . ARG A 1 268 ? -18.453 -37.531 9.906 1 91.81 268 ARG A N 1
ATOM 2044 C CA . ARG A 1 268 ? -18.422 -38.781 9.141 1 91.81 268 ARG A CA 1
ATOM 2045 C C . ARG A 1 268 ? -17.609 -38.594 7.852 1 91.81 268 ARG A C 1
ATOM 2047 O O . ARG A 1 268 ? -17.203 -39.562 7.234 1 91.81 268 ARG A O 1
ATOM 2054 N N . GLY A 1 269 ? -17.516 -37.375 7.461 1 95.94 269 GLY A N 1
ATOM 2055 C CA . GLY A 1 269 ? -16.781 -37.156 6.23 1 95.94 269 GLY A CA 1
ATOM 2056 C C . GLY A 1 269 ? -17.109 -35.812 5.578 1 95.94 269 GLY A C 1
ATOM 2057 O O . GLY A 1 269 ? -17.531 -34.875 6.254 1 95.94 269 GLY A O 1
ATOM 2058 N N . VAL A 1 270 ? -16.781 -35.75 4.184 1 98.25 270 VAL A N 1
ATOM 2059 C CA . VAL A 1 270 ? -17 -34.531 3.459 1 98.25 270 VAL A CA 1
ATOM 2060 C C . VAL A 1 270 ? -17.828 -34.781 2.205 1 98.25 270 VAL A C 1
ATOM 2062 O O . VAL A 1 270 ? -17.812 -35.906 1.679 1 98.25 270 VAL A O 1
ATOM 2065 N N . ALA A 1 271 ? -18.562 -33.812 1.829 1 98.69 271 ALA A N 1
ATOM 2066 C CA . ALA A 1 271 ? -19.281 -33.781 0.555 1 98.69 271 ALA A CA 1
ATOM 2067 C C . ALA A 1 271 ? -18.875 -32.562 -0.272 1 98.69 271 ALA A C 1
ATOM 2069 O O . ALA A 1 271 ? -18.938 -31.422 0.212 1 98.69 271 ALA A O 1
ATOM 2070 N N . VAL A 1 272 ? -18.422 -32.812 -1.495 1 98.88 272 VAL A N 1
ATOM 2071 C CA . VAL A 1 272 ? -17.969 -31.766 -2.396 1 98.88 272 VAL A CA 1
ATOM 2072 C C . VAL A 1 272 ? -18.922 -31.656 -3.588 1 98.88 272 VAL A C 1
ATOM 2074 O O . VAL A 1 272 ? -19.094 -32.625 -4.336 1 98.88 272 VAL A O 1
ATOM 2077 N N . LYS A 1 273 ? -19.469 -30.484 -3.738 1 98.81 273 LYS A N 1
ATOM 2078 C CA . LYS A 1 273 ? -20.422 -30.234 -4.82 1 98.81 273 LYS A CA 1
ATOM 2079 C C . LYS A 1 273 ? -19.797 -29.406 -5.938 1 98.81 273 LYS A C 1
ATOM 2081 O O . LYS A 1 273 ? -19.078 -28.453 -5.672 1 98.81 273 LYS A O 1
ATOM 2086 N N . THR A 1 274 ? -20.078 -29.812 -7.172 1 98.69 274 THR A N 1
ATOM 2087 C CA . THR A 1 274 ? -19.578 -29.078 -8.328 1 98.69 274 THR A CA 1
ATOM 2088 C C . THR A 1 274 ? -20.703 -28.297 -9.016 1 98.69 274 THR A C 1
ATOM 2090 O O . THR A 1 274 ? -21.875 -28.531 -8.727 1 98.69 274 THR A O 1
ATOM 2093 N N . GLU A 1 275 ? -20.297 -27.344 -9.859 1 97.88 275 GLU A N 1
ATOM 2094 C CA . GLU A 1 275 ? -21.234 -26.453 -10.547 1 97.88 275 GLU A CA 1
ATOM 2095 C C . GLU A 1 275 ? -22.203 -27.25 -11.406 1 97.88 275 GLU A C 1
ATOM 2097 O O . GLU A 1 275 ? -23.344 -26.812 -11.633 1 97.88 275 GLU A O 1
ATOM 2102 N N . ASP A 1 276 ? -21.844 -28.438 -11.914 1 97 276 ASP A N 1
ATOM 2103 C CA . ASP A 1 276 ? -22.719 -29.266 -12.75 1 97 276 ASP A CA 1
ATOM 2104 C C . ASP A 1 276 ? -23.719 -30.031 -11.898 1 97 276 ASP A C 1
ATOM 2106 O O . ASP A 1 276 ? -24.5 -30.828 -12.414 1 97 276 ASP A O 1
ATOM 2110 N N . GLY A 1 277 ? -23.641 -29.953 -10.578 1 96.69 277 GLY A N 1
ATOM 2111 C CA . GLY A 1 277 ? -24.641 -30.516 -9.695 1 96.69 277 GLY A CA 1
ATOM 2112 C C . GLY A 1 277 ? -24.219 -31.828 -9.07 1 96.69 277 GLY A C 1
ATOM 2113 O O . GLY A 1 277 ? -24.922 -32.375 -8.203 1 96.69 277 GLY A O 1
ATOM 2114 N N . LEU A 1 278 ? -23.125 -32.375 -9.406 1 98 278 LEU A N 1
ATOM 2115 C CA . LEU A 1 278 ? -22.641 -33.625 -8.859 1 98 278 LEU A CA 1
ATOM 2116 C C . LEU A 1 278 ? -22.109 -33.438 -7.445 1 98 278 LEU A C 1
ATOM 2118 O O . LEU A 1 278 ? -21.516 -32.406 -7.129 1 98 278 LEU A O 1
ATOM 2122 N N . VAL A 1 279 ? -22.375 -34.438 -6.621 1 98.5 279 VAL A N 1
ATOM 2123 C CA . VAL A 1 279 ? -21.859 -34.438 -5.254 1 98.5 279 VAL A CA 1
ATOM 2124 C C . VAL A 1 279 ? -20.922 -35.625 -5.059 1 98.5 279 VAL A C 1
ATOM 2126 O O . VAL A 1 279 ? -21.297 -36.781 -5.293 1 98.5 279 VAL A O 1
ATOM 2129 N N . HIS A 1 280 ? -19.734 -35.3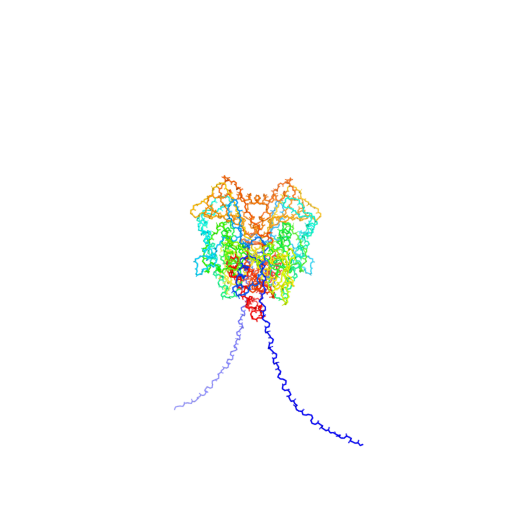75 -4.668 1 98.44 280 HIS A N 1
ATOM 2130 C CA . HIS A 1 280 ? -18.719 -36.375 -4.355 1 98.44 280 HIS A CA 1
ATOM 2131 C C . HIS A 1 280 ? -18.469 -36.469 -2.854 1 98.44 280 HIS A C 1
ATOM 2133 O O . HIS A 1 280 ? -18.344 -35.469 -2.178 1 98.44 280 HIS A O 1
ATOM 2139 N N . ARG A 1 281 ? -18.406 -37.688 -2.373 1 98.06 281 ARG A N 1
ATOM 2140 C CA . ARG A 1 281 ? -18.203 -37.875 -0.942 1 98.06 281 ARG A CA 1
ATOM 2141 C C . ARG A 1 281 ? -16.859 -38.562 -0.665 1 98.06 281 ARG A C 1
ATOM 2143 O O . ARG A 1 281 ? -16.359 -39.312 -1.491 1 98.06 281 ARG A O 1
ATOM 2150 N N . ALA A 1 282 ? -16.297 -38.188 0.478 1 98.19 282 ALA A N 1
ATOM 2151 C CA . ALA A 1 282 ? -15.031 -38.781 0.926 1 98.19 282 ALA A CA 1
ATOM 2152 C C . ALA A 1 282 ? -14.844 -38.594 2.43 1 98.19 282 ALA A C 1
ATOM 2154 O O . ALA A 1 282 ? -15.656 -37.938 3.088 1 98.19 282 ALA A O 1
ATOM 2155 N N . ASP A 1 283 ? -13.812 -39.25 2.932 1 96.31 283 ASP A N 1
ATOM 2156 C CA . ASP A 1 283 ? -13.469 -39.062 4.34 1 96.31 283 ASP A CA 1
ATOM 2157 C C . ASP A 1 283 ? -12.828 -37.688 4.574 1 96.31 283 ASP A C 1
ATOM 2159 O O . ASP A 1 283 ? -13.055 -37.062 5.609 1 96.31 283 ASP A O 1
ATOM 2163 N N . TYR A 1 284 ? -11.969 -37.25 3.582 1 96.88 284 TYR A N 1
ATOM 2164 C CA . TYR A 1 284 ? -11.227 -36 3.701 1 96.88 284 TYR A CA 1
ATOM 2165 C C . TYR A 1 284 ? -11.234 -35.25 2.387 1 96.88 284 TYR A C 1
ATOM 2167 O O . TYR A 1 284 ? -11.5 -35.812 1.326 1 96.88 284 TYR A O 1
ATOM 2175 N N . VAL A 1 285 ? -10.953 -33.969 2.527 1 98.62 285 VAL A N 1
ATOM 2176 C CA . VAL A 1 285 ? -10.75 -33.125 1.337 1 98.62 285 VAL A CA 1
ATOM 2177 C C . VAL A 1 285 ? -9.516 -32.25 1.52 1 98.62 285 VAL A C 1
ATOM 2179 O O . VAL A 1 285 ? -9.266 -31.75 2.617 1 98.62 285 VAL A O 1
ATOM 2182 N N . ILE A 1 286 ? -8.688 -32.156 0.481 1 98.81 286 ILE A N 1
ATOM 2183 C CA . ILE A 1 286 ? -7.602 -31.203 0.4 1 98.81 286 ILE A CA 1
ATOM 2184 C C . ILE A 1 286 ? -7.961 -30.094 -0.598 1 98.81 286 ILE A C 1
ATOM 2186 O O . ILE A 1 286 ? -8.148 -30.375 -1.786 1 98.81 286 ILE A O 1
ATOM 2190 N N . VAL A 1 287 ? -8.039 -28.906 -0.116 1 98.94 287 VAL A N 1
ATOM 2191 C CA . VAL A 1 287 ? -8.367 -27.75 -0.944 1 98.94 287 VAL A CA 1
ATOM 2192 C C . VAL A 1 287 ? -7.082 -27.109 -1.462 1 98.94 287 VAL A C 1
ATOM 2194 O O . VAL A 1 287 ? -6.324 -26.5 -0.693 1 98.94 287 VAL A O 1
ATOM 2197 N N . SER A 1 288 ? -6.875 -27.172 -2.756 1 98.88 288 SER A N 1
ATOM 2198 C CA . SER A 1 288 ? -5.645 -26.688 -3.367 1 98.88 288 SER A CA 1
ATOM 2199 C C . SER A 1 288 ? -5.93 -25.562 -4.348 1 98.88 288 SER A C 1
ATOM 2201 O O . SER A 1 288 ? -5.211 -25.391 -5.336 1 98.88 288 SER A O 1
ATOM 2203 N N . VAL A 1 289 ? -6.961 -24.812 -4.16 1 98.81 289 VAL A N 1
ATOM 2204 C CA . VAL A 1 289 ? -7.242 -23.625 -4.961 1 98.81 289 VAL A CA 1
ATOM 2205 C C . VAL A 1 289 ? -6.332 -22.469 -4.523 1 98.81 289 VAL A C 1
ATOM 2207 O O . VAL A 1 289 ? -5.68 -22.562 -3.479 1 98.81 289 VAL A O 1
ATOM 2210 N N . SER A 1 290 ? -6.262 -21.438 -5.352 1 98.62 290 SER A N 1
ATOM 2211 C CA . SER A 1 290 ? -5.414 -20.297 -5.047 1 98.62 290 SER A CA 1
ATOM 2212 C C . SER A 1 290 ? -5.926 -19.547 -3.824 1 98.62 290 SER A C 1
ATOM 2214 O O . SER A 1 290 ? -7.105 -19.641 -3.479 1 98.62 290 SER A O 1
ATOM 2216 N N . LEU A 1 291 ? -5.039 -18.844 -3.17 1 98.62 291 LEU A N 1
ATOM 2217 C CA . LEU A 1 291 ? -5.441 -17.938 -2.096 1 98.62 291 LEU A CA 1
ATOM 2218 C C . LEU A 1 291 ? -6.535 -16.984 -2.562 1 98.62 291 LEU A C 1
ATOM 2220 O O . LEU A 1 291 ? -7.473 -16.688 -1.815 1 98.62 291 LEU A O 1
ATOM 2224 N N . GLY A 1 292 ? -6.383 -16.469 -3.799 1 97.94 292 GLY A N 1
ATOM 2225 C CA . GLY A 1 292 ? -7.379 -15.57 -4.355 1 97.94 292 GLY A CA 1
ATOM 2226 C C . GLY A 1 292 ? -8.781 -16.156 -4.352 1 97.94 292 GLY A C 1
ATOM 2227 O O . GLY A 1 292 ? -9.75 -15.453 -4.074 1 97.94 292 GLY A O 1
ATOM 2228 N N . VAL A 1 293 ? -8.898 -17.406 -4.641 1 98.31 293 VAL A N 1
ATOM 2229 C CA . VAL A 1 293 ? -10.195 -18.078 -4.645 1 98.31 293 VAL A CA 1
ATOM 2230 C C . VAL A 1 293 ? -10.703 -18.219 -3.213 1 98.31 293 VAL A C 1
ATOM 2232 O O . VAL A 1 293 ? -11.891 -18 -2.945 1 98.31 293 VAL A O 1
ATOM 2235 N N . LEU A 1 294 ? -9.82 -18.578 -2.311 1 98.12 294 LEU A N 1
ATOM 2236 C CA . LEU A 1 294 ? -10.195 -18.766 -0.911 1 98.12 294 LEU A CA 1
ATOM 2237 C C . LEU A 1 294 ? -10.672 -17.438 -0.307 1 98.12 294 LEU A C 1
ATOM 2239 O O . LEU A 1 294 ? -11.43 -17.438 0.668 1 98.12 294 LEU A O 1
ATOM 2243 N N . GLN A 1 295 ? -10.211 -16.328 -0.858 1 96.88 295 GLN A N 1
ATOM 2244 C CA . GLN A 1 295 ? -10.57 -15 -0.368 1 96.88 295 GLN A CA 1
ATOM 2245 C C . GLN A 1 295 ? -11.859 -14.5 -1.02 1 96.88 295 GLN A C 1
ATOM 2247 O O . GLN A 1 295 ? -12.312 -13.391 -0.739 1 96.88 295 GLN A O 1
ATOM 2252 N N . ASN A 1 296 ? -12.383 -15.297 -1.939 1 94.06 296 ASN A N 1
ATOM 2253 C CA . ASN A 1 296 ? -13.594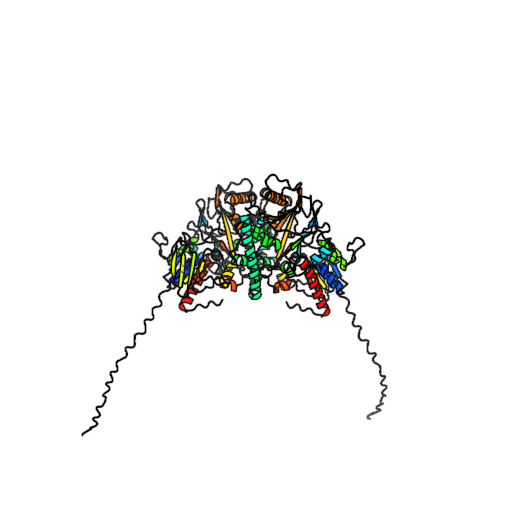 -14.922 -2.666 1 94.06 296 ASN A CA 1
ATOM 2254 C C . ASN A 1 296 ? -14.695 -15.969 -2.494 1 94.06 296 ASN A C 1
ATOM 2256 O O . ASN A 1 296 ? -14.555 -16.891 -1.692 1 94.06 296 ASN A O 1
ATOM 2260 N N . ASP A 1 297 ? -15.836 -15.867 -3.186 1 92.44 297 ASP A N 1
ATOM 2261 C CA . ASP A 1 297 ? -17.047 -16.609 -2.824 1 92.44 297 ASP A CA 1
ATOM 2262 C C . ASP A 1 297 ? -17.328 -17.719 -3.822 1 92.44 297 ASP A C 1
ATOM 2264 O O . ASP A 1 297 ? -18.469 -18.141 -3.982 1 92.44 297 ASP A O 1
ATOM 2268 N N . LEU A 1 298 ? -16.25 -18.203 -4.434 1 96.5 298 LEU A N 1
ATOM 2269 C CA . LEU A 1 298 ? -16.484 -19.266 -5.398 1 96.5 298 LEU A CA 1
ATOM 2270 C C . LEU A 1 298 ? -16.875 -20.562 -4.695 1 96.5 298 LEU A C 1
ATOM 2272 O O . LEU A 1 298 ? -17.75 -21.297 -5.164 1 96.5 298 LEU A O 1
ATOM 2276 N N . ILE A 1 299 ? -16.219 -20.875 -3.57 1 98.44 299 ILE A N 1
ATOM 2277 C CA . ILE A 1 299 ? -16.484 -22.094 -2.812 1 98.44 299 ILE A CA 1
ATOM 2278 C C . ILE A 1 299 ? -17.141 -21.734 -1.475 1 98.44 299 ILE A C 1
ATOM 2280 O O . ILE A 1 299 ? -16.562 -20.984 -0.68 1 98.44 299 ILE A O 1
ATOM 2284 N N . LYS A 1 300 ? -18.281 -22.312 -1.246 1 98.06 300 LYS A N 1
ATOM 2285 C CA . LYS A 1 300 ? -18.969 -22.156 0.037 1 98.06 300 LYS A CA 1
ATOM 2286 C C . LYS A 1 300 ? -18.688 -23.359 0.948 1 98.06 300 LYS A C 1
ATOM 2288 O O . LYS A 1 300 ? -18.766 -24.5 0.515 1 98.06 300 LYS A O 1
ATOM 2293 N N . PHE A 1 301 ? -18.344 -23.094 2.158 1 98.44 301 PHE A N 1
ATOM 2294 C CA . PHE A 1 301 ? -18.078 -24.125 3.145 1 98.44 301 PHE A CA 1
ATOM 2295 C C . PHE A 1 301 ? -19.266 -24.266 4.105 1 98.44 301 PHE A C 1
ATOM 2297 O O . PHE A 1 301 ? -19.797 -23.266 4.582 1 98.44 301 PHE A O 1
ATOM 2304 N N . HIS A 1 302 ? -19.641 -25.469 4.383 1 97.94 302 HIS A N 1
ATOM 2305 C CA . HIS A 1 302 ? -20.703 -25.766 5.336 1 97.94 302 HIS A CA 1
ATOM 2306 C C . HIS A 1 302 ? -20.25 -26.812 6.348 1 97.94 302 HIS A C 1
ATOM 2308 O O . HIS A 1 302 ? -19.953 -27.953 5.98 1 97.94 302 HIS A O 1
ATOM 2314 N N . PRO A 1 303 ? -20.328 -26.547 7.617 1 97.25 303 PRO A N 1
ATOM 2315 C CA . PRO A 1 303 ? -20.469 -25.188 8.172 1 97.25 303 PRO A CA 1
ATOM 2316 C C . PRO A 1 303 ? -19.406 -24.234 7.672 1 97.25 303 PRO A C 1
ATOM 2318 O O . PRO A 1 303 ? -18.375 -24.672 7.145 1 97.25 303 PRO A O 1
ATOM 2321 N N . SER A 1 304 ? -19.625 -22.969 7.863 1 96.94 304 SER A N 1
ATOM 2322 C CA . SER A 1 304 ? -18.625 -21.969 7.488 1 96.94 304 SER A CA 1
ATOM 2323 C C . SER A 1 304 ? -17.297 -22.219 8.188 1 96.94 304 SER A C 1
ATOM 2325 O O . SER A 1 304 ? -17.266 -22.766 9.289 1 96.94 304 SER A O 1
ATOM 2327 N N . LEU A 1 305 ? -16.281 -21.812 7.512 1 97.25 305 LEU A N 1
ATOM 2328 C CA . LEU A 1 305 ? -14.977 -21.859 8.18 1 97.25 305 LEU A CA 1
ATOM 2329 C C . LEU A 1 305 ? -14.992 -21.016 9.445 1 97.25 305 LEU A C 1
ATOM 2331 O O . LEU A 1 305 ? -15.695 -20 9.508 1 97.25 305 LEU A O 1
ATOM 2335 N N . PRO A 1 306 ? -14.242 -21.5 10.461 1 96.19 306 PRO A N 1
ATOM 2336 C CA . PRO A 1 306 ? -14.164 -20.672 11.664 1 96.19 306 PRO A CA 1
ATOM 2337 C C . PRO A 1 306 ? -13.586 -19.281 11.391 1 96.19 306 PRO A C 1
ATOM 2339 O O . PRO A 1 306 ? -12.773 -19.125 10.477 1 96.19 306 PRO A O 1
ATOM 2342 N N . GLN A 1 307 ? -13.914 -18.312 12.227 1 93.88 307 GLN A N 1
ATOM 2343 C CA . GLN A 1 307 ? -13.547 -16.922 12.031 1 93.88 307 GLN A CA 1
ATOM 2344 C C . GLN A 1 307 ? -12.031 -16.766 11.969 1 93.88 307 GLN A C 1
ATOM 2346 O O . GLN A 1 307 ? -11.516 -15.938 11.203 1 93.88 307 GLN A O 1
ATOM 2351 N N . TRP A 1 308 ? -11.328 -17.516 12.797 1 94.31 308 TRP A N 1
ATOM 2352 C CA . TRP A 1 308 ? -9.867 -17.391 12.812 1 94.31 308 TRP A CA 1
ATOM 2353 C C . TRP A 1 308 ? -9.281 -17.797 11.461 1 94.31 308 TRP A C 1
ATOM 2355 O O . TRP A 1 308 ? -8.289 -17.219 11.016 1 94.31 308 TRP A O 1
ATOM 2365 N N . LYS A 1 309 ? -9.867 -18.781 10.758 1 96.94 309 LYS A N 1
ATOM 2366 C CA . LYS A 1 309 ? -9.414 -19.219 9.445 1 96.94 309 LYS A CA 1
ATOM 2367 C C . LYS A 1 309 ? -9.719 -18.188 8.375 1 96.94 309 LYS A C 1
ATOM 2369 O O . LYS A 1 309 ? -8.859 -17.844 7.559 1 96.94 309 LYS A O 1
ATOM 2374 N N . ILE A 1 310 ? -10.891 -17.688 8.438 1 97.06 310 ILE A N 1
ATOM 2375 C CA . ILE A 1 310 ? -11.312 -16.688 7.469 1 97.06 310 ILE A CA 1
ATOM 2376 C C . ILE A 1 310 ? -10.43 -15.438 7.602 1 97.06 310 ILE A C 1
ATOM 2378 O O . ILE A 1 310 ? -9.977 -14.883 6.598 1 97.06 310 ILE A O 1
ATOM 2382 N N . LEU A 1 311 ? -10.18 -15.023 8.82 1 96.44 311 LEU A N 1
ATOM 2383 C CA . LEU A 1 311 ? -9.336 -13.859 9.078 1 96.44 311 LEU A CA 1
ATOM 2384 C C . LEU A 1 311 ? -7.918 -14.086 8.555 1 96.44 311 LEU A C 1
ATOM 2386 O O . LEU A 1 311 ? -7.324 -13.195 7.945 1 96.44 311 LEU A O 1
ATOM 2390 N N . ALA A 1 312 ? -7.406 -15.258 8.828 1 97 312 ALA A N 1
ATOM 2391 C CA . ALA A 1 312 ? -6.055 -15.586 8.375 1 97 312 ALA A CA 1
ATOM 2392 C C . ALA A 1 312 ? -5.957 -15.523 6.852 1 97 312 ALA A C 1
ATOM 2394 O O . ALA A 1 312 ? -4.98 -15 6.309 1 97 312 ALA A O 1
ATOM 2395 N N . LEU A 1 313 ? -6.934 -16.047 6.199 1 98 313 LEU A N 1
ATOM 2396 C CA . LEU A 1 313 ? -6.961 -16.031 4.742 1 98 313 LEU A CA 1
ATOM 2397 C C . LEU A 1 313 ? -7.059 -14.594 4.223 1 98 313 LEU A C 1
ATOM 2399 O O . LEU A 1 313 ? -6.297 -14.195 3.336 1 98 313 LEU A O 1
ATOM 2403 N N . ASP A 1 314 ? -7.871 -13.82 4.816 1 97.19 314 ASP A N 1
ATOM 2404 C CA . ASP A 1 314 ? -8.203 -12.492 4.305 1 97.19 314 ASP A CA 1
ATOM 2405 C C . ASP A 1 314 ? -7.078 -11.5 4.586 1 97.19 314 ASP A C 1
ATOM 2407 O O . ASP A 1 314 ? -6.977 -10.461 3.922 1 97.19 314 ASP A O 1
ATOM 2411 N N . GLN A 1 315 ? -6.242 -11.789 5.52 1 96.75 315 GLN A N 1
ATOM 2412 C CA . GLN A 1 315 ? -5.172 -10.875 5.887 1 96.75 315 GLN A CA 1
ATOM 2413 C C . GLN A 1 315 ? -3.961 -11.047 4.977 1 96.75 315 GLN A C 1
ATOM 2415 O O . GLN A 1 315 ? -3.086 -10.18 4.918 1 96.75 315 GLN A O 1
ATOM 2420 N N . PHE A 1 316 ? -3.887 -12.148 4.34 1 97.81 316 PHE A N 1
ATOM 2421 C CA . PHE A 1 316 ? -2.73 -12.414 3.49 1 97.81 316 PHE A CA 1
ATOM 2422 C C . PHE A 1 316 ? -2.932 -11.812 2.104 1 97.81 316 PHE A C 1
ATOM 2424 O O . PHE A 1 316 ? -4.059 -11.5 1.714 1 97.81 316 PHE A O 1
ATOM 2431 N N . ASN A 1 317 ? -1.785 -11.547 1.437 1 97.88 317 ASN A N 1
ATOM 2432 C CA . ASN A 1 317 ? -1.912 -10.844 0.162 1 97.88 317 ASN A CA 1
ATOM 2433 C C . ASN A 1 317 ? -1.861 -11.812 -1.017 1 97.88 317 ASN A C 1
ATOM 2435 O O . ASN A 1 317 ? -1.071 -12.758 -1.016 1 97.88 317 ASN A O 1
ATOM 2439 N N . MET A 1 318 ? -2.727 -11.594 -1.942 1 97.75 318 MET A N 1
ATOM 2440 C CA . MET A 1 318 ? -2.676 -12.195 -3.271 1 97.75 318 MET A CA 1
ATOM 2441 C C . MET A 1 318 ? -2.246 -11.172 -4.316 1 97.75 318 MET A C 1
ATOM 2443 O O . MET A 1 318 ? -3.074 -10.414 -4.82 1 97.75 318 MET A O 1
ATOM 2447 N N . ALA A 1 319 ? -1.008 -11.242 -4.723 1 98.25 319 ALA A N 1
ATOM 2448 C CA . ALA A 1 319 ? -0.429 -10.242 -5.621 1 98.25 319 ALA A CA 1
ATOM 2449 C C . ALA A 1 319 ? -0.829 -10.516 -7.066 1 98.25 319 ALA A C 1
ATOM 2451 O O . ALA A 1 319 ? -1.273 -11.617 -7.402 1 98.25 319 ALA A O 1
ATOM 2452 N N . ILE A 1 320 ? -0.706 -9.523 -7.871 1 98.25 320 ILE A N 1
ATOM 2453 C CA . ILE A 1 320 ? -0.976 -9.625 -9.305 1 98.25 320 ILE A CA 1
ATOM 2454 C C . ILE A 1 320 ? 0.281 -9.258 -10.094 1 98.25 320 ILE A C 1
ATOM 2456 O O . ILE A 1 320 ? 0.826 -8.164 -9.938 1 98.25 320 ILE A O 1
ATOM 2460 N N . TYR A 1 321 ? 0.74 -10.141 -10.789 1 98.62 321 TYR A N 1
ATOM 2461 C CA . TYR A 1 321 ? 1.914 -10.062 -11.656 1 98.62 321 TYR A CA 1
ATOM 2462 C C . TYR A 1 321 ? 1.538 -10.305 -13.109 1 98.62 321 TYR A C 1
ATOM 2464 O O . TYR A 1 321 ? 1.176 -11.422 -13.484 1 98.62 321 TYR A O 1
ATOM 2472 N N . THR A 1 322 ? 1.651 -9.289 -13.961 1 98.69 322 THR A N 1
ATOM 2473 C CA . THR A 1 322 ? 1.164 -9.398 -15.336 1 98.69 322 THR A CA 1
ATOM 2474 C C . THR A 1 322 ? 2.322 -9.336 -16.328 1 98.69 322 THR A C 1
ATOM 2476 O O . THR A 1 322 ? 3.057 -8.344 -16.359 1 98.69 322 THR A O 1
ATOM 2479 N N . LYS A 1 323 ? 2.508 -10.344 -17.078 1 98.75 323 LYS A N 1
ATOM 2480 C CA . LYS A 1 323 ? 3.432 -10.383 -18.219 1 98.75 323 LYS A CA 1
ATOM 2481 C C . LYS A 1 323 ? 2.711 -10.086 -19.531 1 98.75 323 LYS A C 1
ATOM 2483 O O . LYS A 1 323 ? 1.879 -10.875 -19.969 1 98.75 323 LYS A O 1
ATOM 2488 N N . ILE A 1 324 ? 3.066 -9.023 -20.156 1 98.88 324 ILE A N 1
ATOM 2489 C CA . ILE A 1 324 ? 2.43 -8.633 -21.406 1 98.88 324 ILE A CA 1
ATOM 2490 C C . ILE A 1 324 ? 3.371 -8.922 -22.578 1 98.88 324 ILE A C 1
ATOM 2492 O O . ILE A 1 324 ? 4.523 -8.477 -22.578 1 98.88 324 ILE A O 1
ATOM 2496 N N . PHE A 1 325 ? 2.887 -9.617 -23.594 1 98.81 325 PHE A N 1
ATOM 2497 C CA . PHE A 1 325 ? 3.691 -9.984 -24.75 1 98.81 325 PHE A CA 1
ATOM 2498 C C . PHE A 1 325 ? 3.27 -9.188 -25.969 1 98.81 325 PHE A C 1
ATOM 2500 O O . PHE A 1 325 ? 2.076 -9.023 -26.234 1 98.81 325 PHE A O 1
ATOM 2507 N N . LEU A 1 326 ? 4.262 -8.695 -26.703 1 98.81 326 LEU A N 1
ATOM 2508 C CA . LEU A 1 326 ? 4.031 -7.984 -27.953 1 98.81 326 LEU A CA 1
ATOM 2509 C C . LEU A 1 326 ? 4.883 -8.57 -29.062 1 98.81 326 LEU A C 1
ATOM 2511 O O . LEU A 1 326 ? 6.062 -8.875 -28.859 1 98.81 326 LEU A O 1
ATOM 2515 N N . LYS A 1 327 ? 4.301 -8.695 -30.203 1 98.69 327 LYS A N 1
ATOM 2516 C CA . LYS A 1 327 ? 5.016 -9.141 -31.391 1 98.69 327 LYS A CA 1
ATOM 2517 C C . LYS A 1 327 ? 5.164 -8.008 -32.406 1 98.69 327 LYS A C 1
ATOM 2519 O O . LYS A 1 327 ? 4.254 -7.191 -32.562 1 98.69 327 LYS A O 1
ATOM 2524 N N . PHE A 1 328 ? 6.293 -8.008 -33.062 1 98.69 328 PHE A N 1
ATOM 2525 C CA . PHE A 1 328 ? 6.59 -6.957 -34.031 1 98.69 328 PHE A CA 1
ATOM 2526 C C . PHE A 1 328 ? 7.047 -7.559 -35.344 1 98.69 328 PHE A C 1
ATOM 2528 O O . PHE A 1 328 ? 7.527 -8.695 -35.375 1 98.69 328 PHE A O 1
ATOM 2535 N N . PRO A 1 329 ? 6.906 -6.777 -36.438 1 98.31 329 PRO A N 1
ATOM 2536 C CA . PRO A 1 329 ? 7.344 -7.297 -37.75 1 98.31 329 PRO A CA 1
ATOM 2537 C C . PRO A 1 329 ? 8.859 -7.395 -37.844 1 98.31 329 PRO A C 1
ATOM 2539 O O . PRO A 1 329 ? 9.375 -8.219 -38.625 1 98.31 329 PRO A O 1
ATOM 2542 N N . TYR A 1 330 ? 9.602 -6.582 -37.156 1 97.62 330 TYR A N 1
ATOM 2543 C CA . TYR A 1 330 ? 11.055 -6.641 -37.125 1 97.62 330 TYR A CA 1
ATOM 2544 C C . TYR A 1 330 ? 11.594 -6.059 -35.812 1 97.62 330 TYR A C 1
ATOM 2546 O O . TYR A 1 330 ? 10.891 -5.328 -35.125 1 97.62 330 TYR A O 1
ATOM 2554 N N . LYS A 1 331 ? 12.805 -6.395 -35.594 1 97.19 331 LYS A N 1
ATOM 2555 C CA . LYS A 1 331 ? 13.469 -5.969 -34.375 1 97.19 331 LYS A CA 1
ATOM 2556 C C . LYS A 1 331 ? 13.961 -4.527 -34.469 1 97.19 331 LYS A C 1
ATOM 2558 O O . LYS A 1 331 ? 14.492 -4.129 -35.531 1 97.19 331 LYS A O 1
ATOM 2563 N N . PHE A 1 332 ? 13.758 -3.672 -33.438 1 97.69 332 PHE A N 1
ATOM 2564 C CA . PHE A 1 332 ? 14.234 -2.293 -33.406 1 97.69 332 PHE A CA 1
ATOM 2565 C C . PHE A 1 332 ? 14.953 -1.982 -32.094 1 97.69 332 PHE A C 1
ATOM 2567 O O . PHE A 1 332 ? 15.492 -0.888 -31.922 1 97.69 332 PHE A O 1
ATOM 2574 N N . TRP A 1 333 ? 15.023 -2.916 -31.172 1 97 333 TRP A N 1
ATOM 2575 C CA . TRP A 1 333 ? 15.68 -2.732 -29.891 1 97 333 TRP A CA 1
ATOM 2576 C C . TRP A 1 333 ? 17.109 -3.275 -29.922 1 97 333 TRP A C 1
ATOM 2578 O O . TRP A 1 333 ? 17.438 -4.102 -30.766 1 97 333 TRP A O 1
ATOM 2588 N N . PRO A 1 334 ? 17.922 -2.807 -28.969 1 94.06 334 PRO A N 1
ATOM 2589 C CA . PRO A 1 334 ? 19.25 -3.404 -28.844 1 94.06 334 PRO A CA 1
ATOM 2590 C C . PRO A 1 334 ? 19.203 -4.883 -28.469 1 94.06 334 PRO A C 1
ATOM 2592 O O . PRO A 1 334 ? 18.375 -5.285 -27.641 1 94.06 334 PRO A O 1
ATOM 2595 N N . SER A 1 335 ? 20.047 -5.848 -29.078 1 90.19 335 SER A N 1
ATOM 2596 C CA . SER A 1 335 ? 20 -7.277 -28.766 1 90.19 335 SER A CA 1
ATOM 2597 C C . SER A 1 335 ? 21.391 -7.852 -28.562 1 90.19 335 SER A C 1
ATOM 2599 O O . SER A 1 335 ? 21.547 -9.062 -28.391 1 90.19 335 SER A O 1
ATOM 2601 N N . GLY A 1 336 ? 22.422 -7.164 -28.281 1 87.5 336 GLY A N 1
ATOM 2602 C CA . GLY A 1 336 ? 23.75 -7.668 -28 1 87.5 336 GLY A CA 1
ATOM 2603 C C . GLY A 1 336 ? 23.938 -8.055 -26.547 1 87.5 336 GLY A C 1
ATOM 2604 O O . GLY A 1 336 ? 22.984 -8.07 -25.766 1 87.5 336 GLY A O 1
ATOM 2605 N N . ASN A 1 337 ? 25.125 -8.484 -26.219 1 89.69 337 ASN A N 1
ATOM 2606 C CA . ASN A 1 337 ? 25.438 -8.891 -24.844 1 89.69 337 ASN A CA 1
ATOM 2607 C C . ASN A 1 337 ? 25.062 -7.797 -23.844 1 89.69 337 ASN A C 1
ATOM 2609 O O . ASN A 1 337 ? 25.375 -6.621 -24.062 1 89.69 337 ASN A O 1
ATOM 2613 N N . GLY A 1 338 ? 24.312 -8.25 -22.922 1 92.06 338 GLY A N 1
ATOM 2614 C CA . GLY A 1 338 ? 23.984 -7.324 -21.859 1 92.06 338 GLY A CA 1
ATOM 2615 C C . GLY A 1 338 ? 22.734 -6.5 -22.141 1 92.06 338 GLY A C 1
ATOM 2616 O O . GLY A 1 338 ? 22.453 -5.531 -21.438 1 92.06 338 GLY A O 1
ATOM 2617 N N . THR A 1 339 ? 21.938 -6.91 -23.109 1 94.19 339 THR A N 1
ATOM 2618 C CA . THR A 1 339 ? 20.797 -6.086 -23.5 1 94.19 339 THR A CA 1
ATOM 2619 C C . THR A 1 339 ? 19.5 -6.855 -23.328 1 94.19 339 THR A C 1
ATOM 2621 O O . THR A 1 339 ? 18.469 -6.473 -23.875 1 94.19 339 THR A O 1
ATOM 2624 N N . GLU A 1 340 ? 19.516 -7.926 -22.594 1 96.44 340 GLU A N 1
ATOM 2625 C CA . GLU A 1 340 ? 18.344 -8.773 -22.453 1 96.44 340 GLU A CA 1
ATOM 2626 C C . GLU A 1 340 ? 17.188 -8.023 -21.797 1 96.44 340 GLU A C 1
ATOM 2628 O O . GLU A 1 340 ? 16.016 -8.234 -22.141 1 96.44 340 GLU A O 1
ATOM 2633 N N . PHE A 1 341 ? 17.562 -7.125 -20.891 1 97.75 341 PHE A N 1
ATOM 2634 C CA . PHE A 1 341 ? 16.547 -6.438 -20.109 1 97.75 341 PHE A CA 1
ATOM 2635 C C . PHE A 1 341 ? 16.703 -4.926 -20.219 1 97.75 341 PHE A C 1
ATOM 2637 O O . PHE A 1 341 ? 17.828 -4.43 -20.406 1 97.75 341 PHE A O 1
ATOM 2644 N N . PHE A 1 342 ? 15.555 -4.191 -20.141 1 96.94 342 PHE A N 1
ATOM 2645 C CA . PHE A 1 342 ? 15.477 -2.736 -20.094 1 96.94 342 PHE A CA 1
ATOM 2646 C C . PHE A 1 342 ? 14.609 -2.279 -18.922 1 96.94 342 PHE A C 1
ATOM 2648 O O . PHE A 1 342 ? 13.609 -2.918 -18.609 1 96.94 342 PHE A O 1
ATOM 2655 N N . LEU A 1 343 ? 15.055 -1.147 -18.328 1 98.44 343 LEU A N 1
ATOM 2656 C CA . LEU A 1 343 ? 14.18 -0.456 -17.391 1 98.44 343 LEU A CA 1
ATOM 2657 C C . LEU A 1 343 ? 13.641 0.833 -18 1 98.44 343 LEU A C 1
ATOM 2659 O O . LEU A 1 343 ? 14.344 1.522 -18.734 1 98.44 343 LEU A O 1
ATOM 2663 N N . TYR A 1 344 ? 12.43 1.126 -17.719 1 98.69 344 TYR A N 1
ATOM 2664 C CA . TYR A 1 344 ? 11.828 2.396 -18.109 1 98.69 344 TYR A CA 1
ATOM 2665 C C . TYR A 1 344 ? 11.438 3.211 -16.875 1 98.69 344 TYR A C 1
ATOM 2667 O O . TYR A 1 344 ? 10.562 2.811 -16.109 1 98.69 344 TYR A O 1
ATOM 2675 N N . ALA A 1 345 ? 12.125 4.309 -16.672 1 98.12 345 ALA A N 1
ATOM 2676 C CA . ALA A 1 345 ? 11.836 5.195 -15.547 1 98.12 345 ALA A CA 1
ATOM 2677 C C . ALA A 1 345 ? 10.641 6.094 -15.844 1 98.12 345 ALA A C 1
ATOM 2679 O O . ALA A 1 345 ? 10.484 6.574 -16.969 1 98.12 345 ALA A O 1
ATOM 2680 N N . HIS A 1 346 ? 9.82 6.285 -14.867 1 96.94 346 HIS A N 1
ATOM 2681 C CA . HIS A 1 346 ? 8.625 7.109 -15.016 1 96.94 346 HIS A CA 1
ATOM 2682 C C . HIS A 1 346 ? 8.211 7.727 -13.688 1 96.94 346 HIS A C 1
ATOM 2684 O O . HIS A 1 346 ? 8.57 7.211 -12.617 1 96.94 346 HIS A O 1
ATOM 2690 N N . GLU A 1 347 ? 7.508 8.805 -13.773 1 94.06 347 GLU A N 1
ATOM 2691 C CA . GLU A 1 347 ? 7.059 9.484 -12.562 1 94.06 347 GLU A CA 1
ATOM 2692 C C . GLU A 1 347 ? 6.023 8.648 -11.812 1 94.06 347 GLU A C 1
ATOM 2694 O O . GLU A 1 347 ? 5.824 8.836 -10.609 1 94.06 347 GLU A O 1
ATOM 2699 N N . LYS A 1 348 ? 5.383 7.848 -12.508 1 93.5 348 LYS A N 1
ATOM 2700 C CA . LYS A 1 348 ? 4.496 6.871 -11.883 1 93.5 348 LYS A CA 1
ATOM 2701 C C . LYS A 1 348 ? 5.227 5.555 -11.625 1 93.5 348 LYS A C 1
ATOM 2703 O O . LYS A 1 348 ? 5.594 4.844 -12.562 1 93.5 348 LYS A O 1
ATOM 2708 N N . ARG A 1 349 ? 5.352 5.234 -10.414 1 94.69 349 ARG A N 1
ATOM 2709 C CA . ARG A 1 349 ? 6.02 3.99 -10.047 1 94.69 349 ARG A CA 1
ATOM 2710 C C . ARG A 1 349 ? 5.289 2.781 -10.625 1 94.69 349 ARG A C 1
ATOM 2712 O O . ARG A 1 349 ? 4.07 2.666 -10.492 1 94.69 349 ARG A O 1
ATOM 2719 N N . GLY A 1 350 ? 5.961 1.904 -11.344 1 97.12 350 GLY A N 1
ATOM 2720 C CA . GLY A 1 350 ? 5.387 0.667 -11.852 1 97.12 350 GLY A CA 1
ATOM 2721 C C . GLY A 1 350 ? 4.801 0.805 -13.242 1 97.12 350 GLY A C 1
ATOM 2722 O O . GLY A 1 350 ? 4.301 -0.169 -13.812 1 97.12 350 GLY A O 1
ATOM 2723 N N . TYR A 1 351 ? 4.895 2.053 -13.844 1 97.88 351 TYR A N 1
ATOM 2724 C CA . TYR A 1 351 ? 4.352 2.273 -15.18 1 97.88 351 TYR A CA 1
ATOM 2725 C C . TYR A 1 351 ? 5.254 1.663 -16.25 1 97.88 351 TYR A C 1
ATOM 2727 O O . TYR A 1 351 ? 6.199 2.309 -16.719 1 97.88 351 TYR A O 1
ATOM 2735 N N . TYR A 1 352 ? 4.98 0.49 -16.656 1 98.62 352 TYR A N 1
ATOM 2736 C CA . TYR A 1 352 ? 5.691 -0.343 -17.625 1 98.62 352 TYR A CA 1
ATOM 2737 C C . TYR A 1 352 ? 7.191 -0.321 -17.359 1 98.62 352 TYR A C 1
ATOM 2739 O O . TYR A 1 352 ? 7.98 -0.005 -18.25 1 98.62 352 TYR A O 1
ATOM 2747 N N . PRO A 1 353 ? 7.613 -0.808 -16.234 1 98.69 353 PRO A N 1
ATOM 2748 C CA . PRO A 1 353 ? 8.969 -0.525 -15.75 1 98.69 353 PRO A CA 1
ATOM 2749 C C . PRO A 1 353 ? 9.992 -1.538 -16.25 1 98.69 353 PRO A C 1
ATOM 2751 O O . PRO A 1 353 ? 11.195 -1.241 -16.297 1 98.69 353 PRO A O 1
ATOM 2754 N N . PHE A 1 354 ? 9.609 -2.791 -16.562 1 98.75 354 PHE A N 1
ATOM 2755 C CA . PHE A 1 354 ? 10.586 -3.855 -16.766 1 98.75 354 PHE A CA 1
ATOM 2756 C C . PHE A 1 354 ? 10.336 -4.578 -18.078 1 98.75 354 PHE A C 1
ATOM 2758 O O . PHE A 1 354 ? 9.297 -5.215 -18.25 1 98.75 354 PHE A O 1
ATOM 2765 N N . TRP A 1 355 ? 11.344 -4.488 -18.938 1 98.44 355 TRP A N 1
ATOM 2766 C CA . TRP A 1 355 ? 11.234 -5.016 -20.281 1 98.44 355 TRP A CA 1
ATOM 2767 C C . TRP A 1 355 ? 12.266 -6.113 -20.531 1 98.44 355 TRP A C 1
ATOM 2769 O O . TRP A 1 355 ? 13.344 -6.105 -19.922 1 98.44 355 TRP A O 1
ATOM 2779 N N . GLN A 1 356 ? 11.883 -7.027 -21.375 1 98.19 356 GLN A N 1
ATOM 2780 C CA . GLN A 1 356 ? 12.734 -8.125 -21.828 1 98.19 356 GLN A CA 1
ATOM 2781 C C . GLN A 1 356 ? 12.484 -8.445 -23.297 1 98.19 356 GLN A C 1
ATOM 2783 O O . GLN A 1 356 ? 11.336 -8.562 -23.719 1 98.19 356 GLN A O 1
ATOM 2788 N N . HIS A 1 357 ? 13.555 -8.445 -24.109 1 97.81 357 HIS A N 1
ATOM 2789 C CA . HIS A 1 357 ? 13.344 -9.039 -25.422 1 97.81 357 HIS A CA 1
ATOM 2790 C C . HIS A 1 357 ? 13.555 -10.547 -25.391 1 97.81 357 HIS A C 1
ATOM 2792 O O . HIS A 1 357 ? 14.367 -11.047 -24.594 1 97.81 357 HIS A O 1
ATOM 2798 N N . LEU A 1 358 ? 12.867 -11.281 -26.188 1 97.69 358 LEU A N 1
ATOM 2799 C CA . LEU A 1 358 ? 12.891 -12.734 -26.156 1 97.69 358 LEU A CA 1
ATOM 2800 C C . LEU A 1 358 ? 13.562 -13.289 -27.406 1 97.69 358 LEU A C 1
ATOM 2802 O O . LEU A 1 358 ? 13.078 -14.258 -28 1 97.69 358 LEU A O 1
ATOM 2806 N N . GLU A 1 359 ? 14.688 -12.703 -27.781 1 95.88 359 GLU A N 1
ATOM 2807 C CA . GLU A 1 359 ? 15.414 -13.102 -28.984 1 95.88 359 GLU A CA 1
ATOM 2808 C C . GLU A 1 359 ? 16.031 -14.492 -28.812 1 95.88 359 GLU A C 1
ATOM 2810 O O . GLU A 1 359 ? 16.125 -15.25 -29.781 1 95.88 359 GLU A O 1
ATOM 2815 N N . ARG A 1 360 ? 16.5 -14.734 -27.625 1 95.44 360 ARG A N 1
ATOM 2816 C CA . ARG A 1 360 ? 17.094 -16.047 -27.375 1 95.44 360 ARG A CA 1
ATOM 2817 C C . ARG A 1 360 ? 16.016 -17.109 -27.234 1 95.44 360 ARG A C 1
ATOM 2819 O O . ARG A 1 360 ? 16.156 -18.219 -27.75 1 95.44 360 ARG A O 1
ATOM 2826 N N . GLU A 1 361 ? 14.977 -16.812 -26.609 1 96.44 361 GLU A N 1
ATOM 2827 C CA . GLU A 1 361 ? 13.883 -17.734 -26.312 1 96.44 361 GLU A CA 1
ATOM 2828 C C . GLU A 1 361 ? 13.078 -18.047 -27.562 1 96.44 361 GLU A C 1
ATOM 2830 O O . GLU A 1 361 ? 12.656 -19.203 -27.766 1 96.44 361 GLU A O 1
ATOM 2835 N N . PHE A 1 362 ? 12.914 -17.016 -28.391 1 96.88 362 PHE A N 1
ATOM 2836 C CA . PHE A 1 362 ? 12.164 -17.156 -29.625 1 96.88 362 PHE A CA 1
ATOM 2837 C C . PHE A 1 362 ? 12.898 -16.484 -30.781 1 96.88 362 PHE A C 1
ATOM 2839 O O . PHE A 1 362 ? 12.422 -15.477 -31.312 1 96.88 362 PHE A O 1
ATOM 2846 N N . PRO A 1 363 ? 13.938 -17.141 -31.297 1 95.81 363 PRO A N 1
ATOM 2847 C CA . PRO A 1 363 ? 14.734 -16.484 -32.344 1 95.81 363 PRO A CA 1
ATOM 2848 C C . PRO A 1 363 ? 13.914 -16.172 -33.594 1 95.81 363 PRO A C 1
ATOM 2850 O O . PRO A 1 363 ? 13.227 -17.031 -34.125 1 95.81 363 PRO A O 1
ATOM 2853 N N . GLY A 1 364 ? 14.008 -14.93 -33.938 1 95.94 364 GLY A N 1
ATOM 2854 C CA . GLY A 1 364 ? 13.398 -14.5 -35.188 1 95.94 364 GLY A CA 1
ATOM 2855 C C . GLY A 1 364 ? 11.938 -14.109 -35.031 1 95.94 364 GLY A C 1
ATOM 2856 O O . GLY A 1 364 ? 11.328 -13.594 -35.969 1 95.94 364 GLY A O 1
ATOM 2857 N N . GLU A 1 365 ? 11.359 -14.234 -33.875 1 97.19 365 GLU A N 1
ATOM 2858 C CA . GLU A 1 365 ? 9.93 -14.008 -33.688 1 97.19 365 GLU A CA 1
ATOM 2859 C C . GLU A 1 365 ? 9.648 -12.555 -33.312 1 97.19 365 GLU A C 1
ATOM 2861 O O . GLU A 1 365 ? 8.508 -12.094 -33.375 1 97.19 365 GLU A O 1
ATOM 2866 N N . ASN A 1 366 ? 10.617 -11.766 -32.875 1 98.19 366 ASN A N 1
ATOM 2867 C CA . ASN A 1 366 ? 10.523 -10.352 -32.531 1 98.19 366 ASN A CA 1
ATOM 2868 C C . ASN A 1 366 ? 9.461 -10.094 -31.469 1 98.19 366 ASN A C 1
ATOM 2870 O O . ASN A 1 366 ? 8.531 -9.32 -31.688 1 98.19 366 ASN A O 1
ATOM 2874 N N . VAL A 1 367 ? 9.688 -10.711 -30.297 1 98.38 367 VAL A N 1
ATOM 2875 C CA . VAL A 1 367 ? 8.734 -10.609 -29.203 1 98.38 367 VAL A CA 1
ATOM 2876 C C . VAL A 1 367 ? 9.359 -9.828 -28.047 1 98.38 367 VAL A C 1
ATOM 2878 O O . VAL A 1 367 ? 10.508 -10.086 -27.656 1 98.38 367 VAL A O 1
ATOM 2881 N N . LEU A 1 368 ? 8.594 -8.836 -27.531 1 98.56 368 LEU A N 1
ATOM 2882 C CA . LEU A 1 368 ? 8.93 -8.148 -26.281 1 98.56 368 LEU A CA 1
ATOM 2883 C C . LEU A 1 368 ? 7.984 -8.562 -25.156 1 98.56 368 LEU A C 1
ATOM 2885 O O . LEU A 1 368 ? 6.812 -8.852 -25.406 1 98.56 368 LEU A O 1
ATOM 2889 N N . LEU A 1 369 ? 8.578 -8.633 -24.016 1 98.75 369 LEU A N 1
ATOM 2890 C CA . LEU A 1 369 ? 7.836 -8.867 -22.781 1 98.75 369 LEU A CA 1
ATOM 2891 C C . LEU A 1 369 ? 7.98 -7.68 -21.828 1 98.75 369 LEU A C 1
ATOM 2893 O O . LEU A 1 369 ? 9.094 -7.215 -21.578 1 98.75 369 LEU A O 1
ATOM 2897 N N . VAL A 1 370 ? 6.863 -7.113 -21.391 1 98.88 370 VAL A N 1
ATOM 2898 C CA . VAL A 1 370 ? 6.91 -6.105 -20.344 1 98.88 370 VAL A CA 1
ATOM 2899 C C . VAL A 1 370 ? 6.133 -6.594 -19.125 1 98.88 370 VAL A C 1
ATOM 2901 O O . VAL A 1 370 ? 5.074 -7.207 -19.25 1 98.88 370 VAL A O 1
ATOM 2904 N N . THR A 1 371 ? 6.719 -6.414 -17.953 1 98.75 371 THR A N 1
ATOM 2905 C CA . THR A 1 371 ? 6.121 -6.848 -16.703 1 98.75 371 THR A CA 1
ATOM 2906 C C . THR A 1 371 ? 5.57 -5.656 -15.922 1 98.75 371 THR A C 1
ATOM 2908 O O . THR A 1 371 ? 6.258 -4.648 -15.742 1 98.75 371 THR A O 1
ATOM 2911 N N . VAL A 1 372 ? 4.332 -5.781 -15.492 1 98.56 372 VAL A N 1
ATOM 2912 C CA . VAL A 1 372 ? 3.678 -4.832 -14.602 1 98.56 372 VAL A CA 1
ATOM 2913 C C . VAL A 1 372 ? 3.08 -5.57 -13.406 1 98.56 372 VAL A C 1
ATOM 2915 O O . VAL A 1 372 ? 2.68 -6.73 -13.523 1 98.56 372 VAL A O 1
ATOM 2918 N N . THR A 1 373 ? 3.051 -4.922 -12.234 1 98.56 373 THR A N 1
ATOM 2919 C CA . THR A 1 373 ? 2.541 -5.582 -11.031 1 98.56 373 THR A CA 1
ATOM 2920 C C . THR A 1 373 ? 1.555 -4.676 -10.297 1 98.56 373 THR A C 1
ATOM 2922 O O . THR A 1 373 ? 1.381 -3.512 -10.664 1 98.56 373 THR A O 1
ATOM 2925 N N . ASP A 1 374 ? 0.887 -5.258 -9.367 1 97.06 374 ASP A N 1
ATOM 2926 C CA . ASP A 1 374 ? 0.099 -4.578 -8.344 1 97.06 374 ASP A CA 1
ATOM 2927 C C . ASP A 1 374 ? -0.906 -3.617 -8.977 1 97.06 374 ASP A C 1
ATOM 2929 O O . ASP A 1 374 ? -1.683 -4.008 -9.852 1 97.06 374 ASP A O 1
ATOM 2933 N N . ASP A 1 375 ? -0.928 -2.342 -8.633 1 95 375 ASP A N 1
ATOM 2934 C CA . ASP A 1 375 ? -1.971 -1.399 -9.031 1 95 375 ASP A CA 1
ATOM 2935 C C . ASP A 1 375 ? -2.018 -1.235 -10.547 1 95 375 ASP A C 1
ATOM 2937 O O . ASP A 1 375 ? -3.092 -1.065 -11.125 1 95 375 ASP A O 1
ATOM 2941 N N . GLU A 1 376 ? -0.864 -1.23 -11.172 1 97.25 376 GLU A N 1
ATOM 2942 C CA . GLU A 1 376 ? -0.842 -1.095 -12.625 1 97.25 376 GLU A CA 1
ATOM 2943 C C . GLU A 1 376 ? -1.446 -2.32 -13.305 1 97.25 376 GLU A C 1
ATOM 2945 O O . GLU A 1 376 ? -2.092 -2.203 -14.344 1 97.25 376 GLU A O 1
ATOM 2950 N N . SER A 1 377 ? -1.222 -3.498 -12.734 1 97.69 377 SER A N 1
ATOM 2951 C CA . SER A 1 377 ? -1.879 -4.691 -13.25 1 97.69 377 SER A CA 1
ATOM 2952 C C . SER A 1 377 ? -3.396 -4.574 -13.148 1 97.69 377 SER A C 1
ATOM 2954 O O . SER A 1 377 ? -4.113 -4.906 -14.102 1 97.69 377 SER A O 1
ATOM 2956 N N . ARG A 1 378 ? -3.832 -4.148 -12.031 1 95.62 378 ARG A N 1
ATOM 2957 C CA . ARG A 1 378 ? -5.266 -3.992 -11.812 1 95.62 378 ARG A CA 1
ATOM 2958 C C . ARG A 1 378 ? -5.863 -3.002 -12.812 1 95.62 378 ARG A C 1
ATOM 2960 O O . ARG A 1 378 ? -6.938 -3.242 -13.367 1 95.62 378 ARG A O 1
ATOM 2967 N N . ARG A 1 379 ? -5.156 -1.922 -13 1 95.81 379 ARG A N 1
ATOM 2968 C CA . ARG A 1 379 ? -5.598 -0.898 -13.938 1 95.81 379 ARG A CA 1
ATOM 2969 C C . ARG A 1 379 ? -5.738 -1.47 -15.344 1 95.81 379 ARG A C 1
ATOM 2971 O O . ARG A 1 379 ? -6.758 -1.269 -16 1 95.81 379 ARG A O 1
ATOM 2978 N N . LEU A 1 380 ? -4.82 -2.23 -15.773 1 96.88 380 LEU A N 1
ATOM 2979 C CA . LEU A 1 380 ? -4.773 -2.75 -17.141 1 96.88 380 LEU A CA 1
ATOM 2980 C C . LEU A 1 380 ? -5.895 -3.756 -17.375 1 96.88 380 LEU A C 1
ATOM 2982 O O . LEU A 1 380 ? -6.406 -3.867 -18.484 1 96.88 380 LEU A O 1
ATOM 2986 N N . GLU A 1 381 ? -6.25 -4.48 -16.344 1 95.62 381 GLU A N 1
ATOM 2987 C CA . GLU A 1 381 ? -7.309 -5.469 -16.516 1 95.62 381 GLU A CA 1
ATOM 2988 C C . GLU A 1 381 ? -8.648 -4.797 -16.828 1 95.62 381 GLU A C 1
ATOM 2990 O O . GLU A 1 381 ? -9.578 -5.449 -17.297 1 95.62 381 GLU A O 1
ATOM 2995 N N . GLN A 1 382 ? -8.688 -3.506 -16.594 1 92.94 382 GLN A N 1
ATOM 2996 C CA . GLN A 1 382 ? -9.93 -2.773 -16.828 1 92.94 382 GLN A CA 1
ATOM 2997 C C . GLN A 1 382 ? -9.914 -2.074 -18.188 1 92.94 382 GLN A C 1
ATOM 2999 O O . GLN A 1 382 ? -10.891 -1.437 -18.578 1 92.94 382 GLN A O 1
ATOM 3004 N N . GLN A 1 383 ? -8.852 -2.229 -18.875 1 93.94 383 GLN A N 1
ATOM 3005 C CA . GLN A 1 383 ? -8.688 -1.653 -20.203 1 93.94 383 GLN A CA 1
ATOM 3006 C C . GLN A 1 383 ? -8.891 -2.709 -21.281 1 93.94 383 GLN A C 1
ATOM 3008 O O . GLN A 1 383 ? -8.703 -3.902 -21.047 1 93.94 383 GLN A O 1
ATOM 3013 N N . SER A 1 384 ? -9.219 -2.203 -22.484 1 95.69 384 SER A N 1
ATOM 3014 C CA . SER A 1 384 ? -9.141 -3.08 -23.641 1 95.69 384 SER A CA 1
ATOM 3015 C C . SER A 1 384 ? -7.691 -3.336 -24.047 1 95.69 384 SER A C 1
ATOM 3017 O O . SER A 1 384 ? -6.801 -2.555 -23.703 1 95.69 384 SER A O 1
ATOM 3019 N N . ASP A 1 385 ? -7.457 -4.402 -24.781 1 97.62 385 ASP A N 1
ATOM 3020 C CA . ASP A 1 385 ? -6.109 -4.688 -25.266 1 97.62 385 ASP A CA 1
ATOM 3021 C C . ASP A 1 385 ? -5.594 -3.553 -26.156 1 97.62 385 ASP A C 1
ATOM 3023 O O . ASP A 1 385 ? -4.402 -3.236 -26.141 1 97.62 385 ASP A O 1
ATOM 3027 N N . SER A 1 386 ? -6.477 -2.945 -26.891 1 97.81 386 SER A N 1
ATOM 3028 C CA . SER A 1 386 ? -6.09 -1.86 -27.797 1 97.81 386 SER A CA 1
ATOM 3029 C C . SER A 1 386 ? -5.605 -0.643 -27.016 1 97.81 386 SER A C 1
ATOM 3031 O O . SER A 1 386 ? -4.648 0.021 -27.406 1 97.81 386 SER A O 1
ATOM 3033 N N . GLU A 1 387 ? -6.266 -0.333 -25.906 1 96.56 387 GLU A N 1
ATOM 3034 C CA . GLU A 1 387 ? -5.84 0.774 -25.062 1 96.56 387 GLU A CA 1
ATOM 3035 C C . GLU A 1 387 ? -4.477 0.5 -24.438 1 96.56 387 GLU A C 1
ATOM 3037 O O . GLU A 1 387 ? -3.611 1.378 -24.406 1 96.56 387 GLU A O 1
ATOM 3042 N N . THR A 1 388 ? -4.363 -0.713 -23.938 1 98.44 388 THR A N 1
ATOM 3043 C CA . THR A 1 388 ? -3.08 -1.112 -23.359 1 98.44 388 THR A CA 1
ATOM 3044 C C . THR A 1 388 ? -1.977 -1.058 -24.406 1 98.44 388 THR A C 1
ATOM 3046 O O . THR A 1 388 ? -0.879 -0.566 -24.141 1 98.44 388 THR A O 1
ATOM 3049 N N . LYS A 1 389 ? -2.254 -1.534 -25.594 1 98.75 389 LYS A N 1
ATOM 3050 C CA . LYS A 1 389 ? -1.291 -1.5 -26.688 1 98.75 389 LYS A CA 1
ATOM 3051 C C . LYS A 1 389 ? -0.873 -0.068 -27.016 1 98.75 389 LYS A C 1
ATOM 3053 O O . LYS A 1 389 ? 0.312 0.207 -27.219 1 98.75 389 LYS A O 1
ATOM 3058 N N . ALA A 1 390 ? -1.816 0.832 -27.047 1 98.38 390 ALA A N 1
ATOM 3059 C CA . ALA A 1 390 ? -1.521 2.229 -27.359 1 98.38 390 ALA A CA 1
ATOM 3060 C C . ALA A 1 390 ? -0.584 2.836 -26.328 1 98.38 390 ALA A C 1
ATOM 3062 O O . ALA A 1 390 ? 0.341 3.576 -26.672 1 98.38 390 ALA A O 1
ATOM 3063 N N . GLU A 1 391 ? -0.833 2.551 -25.062 1 97.75 391 GLU A N 1
ATOM 3064 C CA . GLU A 1 391 ? 0.044 3.039 -24 1 97.75 391 GLU A CA 1
ATOM 3065 C C . GLU A 1 391 ? 1.459 2.49 -24.156 1 97.75 391 GLU A C 1
ATOM 3067 O O . GLU A 1 391 ? 2.436 3.23 -24.031 1 97.75 391 GLU A O 1
ATOM 3072 N N . ILE A 1 392 ? 1.483 1.228 -24.422 1 98.75 392 ILE A N 1
ATOM 3073 C CA . ILE A 1 392 ? 2.775 0.56 -24.531 1 98.75 392 ILE A CA 1
ATOM 3074 C C . ILE A 1 392 ? 3.545 1.118 -25.734 1 98.75 392 ILE A C 1
ATOM 3076 O O . ILE A 1 392 ? 4.754 1.35 -25.641 1 98.75 392 ILE A O 1
ATOM 3080 N N . MET A 1 393 ? 2.875 1.332 -26.812 1 98.62 393 MET A N 1
ATOM 3081 C CA . MET A 1 393 ? 3.527 1.876 -28 1 98.62 393 MET A CA 1
ATOM 3082 C C . MET A 1 393 ? 4.086 3.27 -27.734 1 98.62 393 MET A C 1
ATOM 3084 O O . MET A 1 393 ? 5.152 3.623 -28.219 1 98.62 393 MET A O 1
ATOM 3088 N N . ALA A 1 394 ? 3.35 4.07 -26.969 1 97.75 394 ALA A N 1
ATOM 3089 C CA . ALA A 1 394 ? 3.852 5.387 -26.594 1 97.75 394 ALA A CA 1
ATOM 3090 C C . ALA A 1 394 ? 5.133 5.273 -25.781 1 97.75 394 ALA A C 1
ATOM 3092 O O . ALA A 1 394 ? 6.09 6.023 -26 1 97.75 394 ALA A O 1
ATOM 3093 N N . VAL A 1 395 ? 5.184 4.324 -24.859 1 98.19 395 VAL A N 1
ATOM 3094 C CA . VAL A 1 395 ? 6.355 4.09 -24.031 1 98.19 395 VAL A CA 1
ATOM 3095 C C . VAL A 1 395 ? 7.531 3.646 -24.891 1 98.19 395 VAL A C 1
ATOM 3097 O O . VAL A 1 395 ? 8.641 4.16 -24.75 1 98.19 395 VAL A O 1
ATOM 3100 N N . LEU A 1 396 ? 7.258 2.734 -25.812 1 98.38 396 LEU A N 1
ATOM 3101 C CA . LEU A 1 396 ? 8.312 2.209 -26.672 1 98.38 396 LEU A CA 1
ATOM 3102 C C . LEU A 1 396 ? 8.867 3.301 -27.594 1 98.38 396 LEU A C 1
ATOM 3104 O O . LEU A 1 396 ? 10.07 3.328 -27.875 1 98.38 396 LEU A O 1
ATOM 3108 N N . ARG A 1 397 ? 8.031 4.168 -28.062 1 98 397 ARG A N 1
ATOM 3109 C CA . ARG A 1 397 ? 8.5 5.285 -28.891 1 98 397 ARG A CA 1
ATOM 3110 C C . ARG A 1 397 ? 9.359 6.238 -28.062 1 98 397 ARG A C 1
ATOM 3112 O O . ARG A 1 397 ? 10.32 6.812 -28.594 1 98 397 ARG A O 1
ATOM 3119 N N . ASN A 1 398 ? 9.016 6.402 -26.812 1 96.5 398 ASN A N 1
ATOM 3120 C CA . ASN A 1 398 ? 9.883 7.18 -25.938 1 96.5 398 ASN A CA 1
ATOM 3121 C C . ASN A 1 398 ? 11.242 6.512 -25.75 1 96.5 398 ASN A C 1
ATOM 3123 O O . ASN A 1 398 ? 12.273 7.188 -25.734 1 96.5 398 ASN A O 1
ATOM 3127 N N . MET A 1 399 ? 11.234 5.242 -25.672 1 97.12 399 MET A N 1
ATOM 3128 C CA . MET A 1 399 ? 12.453 4.496 -25.391 1 97.12 399 MET A CA 1
ATOM 3129 C C . MET A 1 399 ? 13.336 4.414 -26.641 1 97.12 399 MET A C 1
ATOM 3131 O O . MET A 1 399 ? 14.539 4.648 -26.562 1 97.12 399 MET A O 1
ATOM 3135 N N . PHE A 1 400 ? 12.727 4.145 -27.797 1 96.62 400 PHE A N 1
ATOM 3136 C CA . PHE A 1 400 ? 13.539 3.701 -28.922 1 96.62 400 PHE A CA 1
ATOM 3137 C C . PHE A 1 400 ? 13.367 4.641 -30.109 1 96.62 400 PHE A C 1
ATOM 3139 O O . PHE A 1 400 ? 13.945 4.414 -31.172 1 96.62 400 PHE A O 1
ATOM 3146 N N . GLY A 1 401 ? 12.57 5.684 -29.938 1 95.38 401 GLY A N 1
ATOM 3147 C CA . GLY A 1 401 ? 12.383 6.652 -31.016 1 95.38 401 GLY A CA 1
ATOM 3148 C C . GLY A 1 401 ? 11.016 6.559 -31.672 1 95.38 401 GLY A C 1
ATOM 3149 O O . GLY A 1 401 ? 10.344 5.531 -31.562 1 95.38 401 GLY A O 1
ATOM 3150 N N . LYS A 1 402 ? 10.617 7.504 -32.438 1 94.69 402 LYS A N 1
ATOM 3151 C CA . LYS A 1 402 ? 9.273 7.664 -32.969 1 94.69 402 LYS A CA 1
ATOM 3152 C C . LYS A 1 402 ? 9.055 6.754 -34.188 1 94.69 402 LYS A C 1
ATOM 3154 O O . LYS A 1 402 ? 7.918 6.465 -34.562 1 94.69 402 LYS A O 1
ATOM 3159 N N . GLN A 1 403 ? 10.125 6.281 -34.812 1 94.94 403 GLN A N 1
ATOM 3160 C CA . GLN A 1 403 ? 10.016 5.539 -36.062 1 94.94 403 GLN A CA 1
ATOM 3161 C C . GLN A 1 403 ? 10.078 4.035 -35.812 1 94.94 403 GLN A C 1
ATOM 3163 O O . GLN A 1 403 ? 10.836 3.322 -36.469 1 94.94 403 GLN A O 1
ATOM 3168 N N . ILE A 1 404 ? 9.367 3.529 -34.875 1 97.69 404 ILE A N 1
ATOM 3169 C CA . ILE A 1 404 ? 9.297 2.092 -34.656 1 97.69 404 ILE A CA 1
ATOM 3170 C C . ILE A 1 404 ? 8.016 1.529 -35.25 1 97.69 404 ILE A C 1
ATOM 3172 O O . ILE A 1 404 ? 7.031 2.258 -35.438 1 97.69 404 ILE A O 1
ATOM 3176 N N . PRO A 1 405 ? 8.008 0.26 -35.562 1 98.44 405 PRO A N 1
ATOM 3177 C CA . PRO A 1 405 ? 6.777 -0.335 -36.094 1 98.44 405 PRO A CA 1
ATOM 3178 C C . PRO A 1 405 ? 5.695 -0.515 -35.031 1 98.44 405 PRO A C 1
ATOM 3180 O O . PRO A 1 405 ? 5.996 -0.537 -33.844 1 98.44 405 PRO A O 1
ATOM 3183 N N . GLU A 1 406 ? 4.457 -0.686 -35.531 1 98.38 406 GLU A N 1
ATOM 3184 C CA . GLU A 1 406 ? 3.365 -1.067 -34.656 1 98.38 406 GLU A CA 1
ATOM 3185 C C . GLU A 1 406 ? 3.441 -2.547 -34.281 1 98.38 406 GLU A C 1
ATOM 3187 O O . GLU A 1 406 ? 3.842 -3.375 -35.125 1 98.38 406 GLU A O 1
ATOM 3192 N N . ALA A 1 407 ? 3.094 -2.811 -33.094 1 98.75 407 ALA A N 1
ATOM 3193 C CA . ALA A 1 407 ? 2.977 -4.215 -32.719 1 98.75 407 ALA A CA 1
ATOM 3194 C C . ALA A 1 407 ? 1.884 -4.91 -33.531 1 98.75 407 ALA A C 1
ATOM 3196 O O . ALA A 1 407 ? 0.801 -4.355 -33.75 1 98.75 407 ALA A O 1
ATOM 3197 N N . THR A 1 408 ? 2.188 -6.07 -33.969 1 98.5 408 THR A N 1
ATOM 3198 C CA . THR A 1 408 ? 1.215 -6.832 -34.75 1 98.5 408 THR A CA 1
ATOM 3199 C C . THR A 1 408 ? 0.244 -7.566 -33.844 1 98.5 408 THR A C 1
ATOM 3201 O O . THR A 1 408 ? -0.913 -7.789 -34.219 1 98.5 408 THR A O 1
ATOM 3204 N N . ASP A 1 409 ? 0.7 -7.957 -32.719 1 98.44 409 ASP A N 1
ATOM 3205 C CA . ASP A 1 409 ? -0.101 -8.711 -31.75 1 98.44 409 ASP A CA 1
ATOM 3206 C C . ASP A 1 409 ? 0.24 -8.312 -30.312 1 98.44 409 ASP A C 1
ATOM 3208 O O . ASP A 1 409 ? 1.361 -7.883 -30.031 1 98.44 409 ASP A O 1
ATOM 3212 N N . ILE A 1 410 ? -0.78 -8.469 -29.438 1 98.69 410 ILE A N 1
ATOM 3213 C CA . ILE A 1 410 ? -0.594 -8.242 -28.016 1 98.69 410 ILE A CA 1
ATOM 3214 C C . ILE A 1 410 ? -1.345 -9.305 -27.219 1 98.69 410 ILE A C 1
ATOM 3216 O O . ILE A 1 410 ? -2.416 -9.758 -27.625 1 98.69 410 ILE A O 1
ATOM 3220 N N . LEU A 1 411 ? -0.742 -9.789 -26.141 1 98.56 411 LEU A N 1
ATOM 3221 C CA . LEU A 1 411 ? -1.378 -10.688 -25.172 1 98.56 411 LEU A CA 1
ATOM 3222 C C . LEU A 1 411 ? -1.275 -10.125 -23.766 1 98.56 411 LEU A C 1
ATOM 3224 O O . LEU A 1 411 ? -0.173 -9.922 -23.25 1 98.56 411 LEU A O 1
ATOM 3228 N N . VAL A 1 412 ? -2.459 -9.812 -23.141 1 98.44 412 VAL A N 1
ATOM 3229 C CA . VAL A 1 412 ? -2.523 -9.25 -21.797 1 98.44 412 VAL A CA 1
ATOM 3230 C C . VAL A 1 412 ? -3.268 -10.211 -20.875 1 98.44 412 VAL A C 1
ATOM 3232 O O . VAL A 1 412 ? -4.5 -10.195 -20.828 1 98.44 412 VAL A O 1
ATOM 3235 N N . PRO A 1 413 ? -2.531 -10.984 -20.094 1 97.69 413 PRO A N 1
ATOM 3236 C CA . PRO A 1 413 ? -3.215 -11.867 -19.141 1 97.69 413 PRO A CA 1
ATOM 3237 C C . PRO A 1 413 ? -4.004 -11.094 -18.094 1 97.69 413 PRO A C 1
ATOM 3239 O O . PRO A 1 413 ? -3.584 -10.016 -17.656 1 97.69 413 PRO A O 1
ATOM 3242 N N . ARG A 1 414 ? -5.117 -11.648 -17.656 1 97 414 ARG A N 1
ATOM 3243 C CA . ARG A 1 414 ? -5.977 -11.047 -16.641 1 97 414 ARG A CA 1
ATOM 3244 C C . ARG A 1 414 ? -6.191 -11.992 -15.469 1 97 414 ARG A C 1
ATOM 3246 O O . ARG A 1 414 ? -7.23 -12.648 -15.367 1 97 414 ARG A O 1
ATOM 3253 N N . TRP A 1 415 ? -5.348 -11.945 -14.523 1 97.62 415 TRP A N 1
ATOM 3254 C CA . TRP A 1 415 ? -5.312 -12.898 -13.422 1 97.62 415 TRP A CA 1
ATOM 3255 C C . TRP A 1 415 ? -6.34 -12.539 -12.352 1 97.62 415 TRP A C 1
ATOM 3257 O O . TRP A 1 415 ? -6.969 -13.43 -11.766 1 97.62 415 TRP A O 1
ATOM 3267 N N . LEU A 1 416 ? -6.5 -11.289 -12.062 1 95.69 416 LEU A N 1
ATOM 3268 C CA . LEU A 1 416 ? -7.422 -10.852 -11.023 1 95.69 416 LEU A CA 1
ATOM 3269 C C . LEU A 1 416 ? -8.867 -11.156 -11.414 1 95.69 416 LEU A C 1
ATOM 3271 O O . LEU A 1 416 ? -9.68 -11.531 -10.57 1 95.69 416 LEU A O 1
ATOM 3275 N N . SER A 1 417 ? -9.188 -11.023 -12.648 1 95.31 417 SER A N 1
ATOM 3276 C CA . SER A 1 417 ? -10.562 -11.195 -13.117 1 95.31 417 SER A CA 1
ATOM 3277 C C . SER A 1 417 ? -10.883 -12.672 -13.367 1 95.31 417 SER A C 1
ATOM 3279 O O . SER A 1 417 ? -12.047 -13.039 -13.523 1 95.31 417 SER A O 1
ATOM 3281 N N . ASN A 1 418 ? -9.852 -13.508 -13.453 1 97.06 418 ASN A N 1
ATOM 3282 C CA . ASN A 1 418 ? -10.078 -14.938 -13.625 1 97.06 418 ASN A CA 1
ATOM 3283 C C . ASN A 1 418 ? -10.688 -15.57 -12.375 1 97.06 418 ASN A C 1
ATOM 3285 O O . ASN A 1 418 ? -10.031 -15.633 -11.328 1 97.06 418 ASN A O 1
ATOM 3289 N N . ARG A 1 419 ? -11.852 -16.094 -12.469 1 96.94 419 ARG A N 1
ATOM 3290 C CA . ARG A 1 419 ? -12.594 -16.531 -11.297 1 96.94 419 ARG A CA 1
ATOM 3291 C C . ARG A 1 419 ? -11.961 -17.766 -10.672 1 96.94 419 ARG A C 1
ATOM 3293 O O . ARG A 1 419 ? -12.281 -18.125 -9.539 1 96.94 419 ARG A O 1
ATOM 3300 N N . PHE A 1 420 ? -11.008 -18.391 -11.367 1 98.31 420 PHE A N 1
ATOM 3301 C CA . PHE A 1 420 ? -10.438 -19.641 -10.867 1 98.31 420 PHE A CA 1
ATOM 3302 C C . PHE A 1 420 ? -9.102 -19.375 -10.18 1 98.31 420 PHE A C 1
ATOM 3304 O O . PHE A 1 420 ? -8.539 -20.281 -9.547 1 98.31 420 PHE A O 1
ATOM 3311 N N . PHE A 1 421 ? -8.617 -18.109 -10.273 1 98.12 421 PHE A N 1
ATOM 3312 C CA . PHE A 1 421 ? -7.305 -17.844 -9.68 1 98.12 421 PHE A CA 1
ATOM 3313 C C . PHE A 1 421 ? -7.34 -16.594 -8.812 1 98.12 421 PHE A C 1
ATOM 3315 O O . PHE A 1 421 ? -6.793 -16.578 -7.711 1 98.12 421 PHE A O 1
ATOM 3322 N N . LYS A 1 422 ? -7.934 -15.508 -9.312 1 97.69 422 LYS A N 1
ATOM 3323 C CA . LYS A 1 422 ? -8.125 -14.242 -8.617 1 97.69 422 LYS A CA 1
ATOM 3324 C C . LYS A 1 422 ? -6.793 -13.648 -8.164 1 97.69 422 LYS A C 1
ATOM 3326 O O . LYS A 1 422 ? -6.699 -13.055 -7.086 1 97.69 422 LYS A O 1
ATOM 3331 N N . GLY A 1 423 ? -5.785 -13.82 -8.938 1 97.75 423 GLY A N 1
ATOM 3332 C CA . GLY A 1 423 ? -4.469 -13.266 -8.68 1 97.75 423 GLY A CA 1
ATOM 3333 C C . GLY A 1 423 ? -3.338 -14.141 -9.18 1 97.75 423 GLY A C 1
ATOM 3334 O O . GLY A 1 423 ? -3.58 -15.18 -9.797 1 97.75 423 GLY A O 1
ATOM 3335 N N . SER A 1 424 ? -2.111 -13.75 -8.922 1 98.44 424 SER A N 1
ATOM 3336 C CA . SER A 1 424 ? -0.95 -14.453 -9.461 1 98.44 424 SER A CA 1
ATOM 3337 C C . SER A 1 424 ? -0.287 -15.32 -8.406 1 98.44 424 SER A C 1
ATOM 3339 O O . SER A 1 424 ? -0.293 -16.547 -8.516 1 98.44 424 SER A O 1
ATOM 3341 N N . TYR A 1 425 ? 0.191 -14.734 -7.363 1 98.44 425 TYR A N 1
ATOM 3342 C CA . TYR A 1 425 ? 0.77 -15.5 -6.262 1 98.44 425 TYR A CA 1
ATOM 3343 C C . TYR A 1 425 ? 0.799 -14.672 -4.984 1 98.44 425 TYR A C 1
ATOM 3345 O O . TYR A 1 425 ? 0.496 -13.477 -5.004 1 98.44 425 TYR A O 1
ATOM 3353 N N . SER A 1 426 ? 1.065 -15.312 -3.906 1 98.19 426 SER A N 1
ATOM 3354 C CA . SER A 1 426 ? 0.946 -14.672 -2.602 1 98.19 426 SER A CA 1
ATOM 3355 C C . SER A 1 426 ? 2.201 -13.875 -2.26 1 98.19 426 SER A C 1
ATOM 3357 O O . SER A 1 426 ? 3.283 -14.156 -2.781 1 98.19 426 SER A O 1
ATOM 3359 N N . ASN A 1 427 ? 2.043 -12.859 -1.538 1 98.06 427 ASN A N 1
ATOM 3360 C CA . ASN A 1 427 ? 3.08 -12.086 -0.869 1 98.06 427 ASN A CA 1
ATOM 3361 C C . ASN A 1 427 ? 2.803 -11.945 0.625 1 98.06 427 ASN A C 1
ATOM 3363 O O . ASN A 1 427 ? 1.648 -11.805 1.035 1 98.06 427 ASN A O 1
ATOM 3367 N N . TRP A 1 428 ? 3.863 -12.055 1.419 1 98.31 428 TRP A N 1
ATOM 3368 C CA . TRP A 1 428 ? 3.693 -11.922 2.863 1 98.31 428 TRP A CA 1
ATOM 3369 C C . TRP A 1 428 ? 3.602 -10.453 3.271 1 98.31 428 TRP A C 1
ATOM 3371 O O . TRP A 1 428 ? 4.602 -9.734 3.238 1 98.31 428 TRP A O 1
ATOM 3381 N N . PRO A 1 429 ? 2.451 -10.008 3.697 1 97.81 429 PRO A N 1
ATOM 3382 C CA . PRO A 1 429 ? 2.301 -8.578 4.008 1 97.81 429 PRO A CA 1
ATOM 3383 C C . PRO A 1 429 ? 2.803 -8.227 5.406 1 97.81 429 PRO A C 1
ATOM 3385 O O . PRO A 1 429 ? 2.799 -9.078 6.301 1 97.81 429 PRO A O 1
ATOM 3388 N N . ILE A 1 430 ? 3.24 -6.988 5.574 1 97.12 430 ILE A N 1
ATOM 3389 C CA . ILE A 1 430 ? 3.488 -6.457 6.91 1 97.12 430 ILE A CA 1
ATOM 3390 C C . ILE A 1 430 ? 2.219 -6.566 7.754 1 97.12 430 ILE A C 1
ATOM 3392 O O . ILE A 1 430 ? 1.109 -6.418 7.238 1 97.12 430 ILE A O 1
ATOM 3396 N N . GLY A 1 431 ? 2.389 -6.973 8.953 1 94.44 431 GLY A N 1
ATOM 3397 C CA . GLY A 1 431 ? 1.251 -7.031 9.859 1 94.44 431 GLY A CA 1
ATOM 3398 C C . GLY A 1 431 ? 0.75 -8.438 10.102 1 94.44 431 GLY A C 1
ATOM 3399 O O . GLY A 1 431 ? -0.076 -8.672 10.992 1 94.44 431 GLY A O 1
ATOM 3400 N N . VAL A 1 432 ? 1.217 -9.383 9.328 1 96.06 432 VAL A N 1
ATOM 3401 C CA . VAL A 1 432 ? 0.794 -10.766 9.5 1 96.06 432 VAL A CA 1
ATOM 3402 C C . VAL A 1 432 ? 1.902 -11.562 10.18 1 96.06 432 VAL A C 1
ATOM 3404 O O . VAL A 1 432 ? 3.014 -11.672 9.656 1 96.06 432 VAL A O 1
ATOM 3407 N N . SER A 1 433 ? 1.588 -12.156 11.289 1 93.94 433 SER A N 1
ATOM 3408 C CA . SER A 1 433 ? 2.561 -12.914 12.07 1 93.94 433 SER A CA 1
ATOM 3409 C C . SER A 1 433 ? 2.686 -14.344 11.562 1 93.94 433 SER A C 1
ATOM 3411 O O . SER A 1 433 ? 1.875 -14.789 10.742 1 93.94 433 SER A O 1
ATOM 3413 N N . HIS A 1 434 ? 3.719 -15.062 12.086 1 94.06 434 HIS A N 1
ATOM 3414 C CA . HIS A 1 434 ? 3.885 -16.469 11.766 1 94.06 434 HIS A CA 1
ATOM 3415 C C . HIS A 1 434 ? 2.713 -17.297 12.281 1 94.06 434 HIS A C 1
ATOM 3417 O O . HIS A 1 434 ? 2.316 -18.281 11.656 1 94.06 434 HIS A O 1
ATOM 3423 N N . HIS A 1 435 ? 2.236 -16.891 13.391 1 93.62 435 HIS A N 1
ATOM 3424 C CA . HIS A 1 435 ? 1.069 -17.578 13.938 1 93.62 435 HIS A CA 1
ATOM 3425 C C . HIS A 1 435 ? -0.12 -17.484 12.992 1 93.62 435 HIS A C 1
ATOM 3427 O O . HIS A 1 435 ? -0.776 -18.5 12.719 1 93.62 435 HIS A O 1
ATOM 3433 N N . GLN A 1 436 ? -0.343 -16.328 12.516 1 93.69 436 GLN A N 1
ATOM 3434 C CA . GLN A 1 436 ? -1.448 -16.125 11.586 1 93.69 436 GLN A CA 1
ATOM 3435 C C . GLN A 1 436 ? -1.219 -16.875 10.281 1 93.69 436 GLN A C 1
ATOM 3437 O O . GLN A 1 436 ? -2.16 -17.406 9.695 1 93.69 436 GLN A O 1
ATOM 3442 N N . PHE A 1 437 ? -0.018 -16.922 9.859 1 96.5 437 PHE A N 1
ATOM 3443 C CA . PHE A 1 437 ? 0.312 -17.719 8.68 1 96.5 437 PHE A CA 1
ATOM 3444 C C . PHE A 1 437 ? -0.004 -19.188 8.906 1 96.5 437 PHE A C 1
ATOM 3446 O O . PHE A 1 437 ? -0.562 -19.844 8.023 1 96.5 437 PHE A O 1
ATOM 3453 N N . ASN A 1 438 ? 0.373 -19.688 10.031 1 96 438 ASN A N 1
ATOM 3454 C CA . ASN A 1 438 ? 0.103 -21.078 10.359 1 96 438 ASN A CA 1
ATOM 3455 C C . ASN A 1 438 ? -1.394 -21.375 10.359 1 96 438 ASN A C 1
ATOM 3457 O O . ASN A 1 438 ? -1.811 -22.5 10.055 1 96 438 ASN A O 1
ATOM 3461 N N . GLN A 1 439 ? -2.156 -20.359 10.633 1 96.31 439 GLN A N 1
ATOM 3462 C CA . GLN A 1 439 ? -3.607 -20.516 10.602 1 96.31 439 GLN A CA 1
ATOM 3463 C C . GLN A 1 439 ? -4.117 -20.688 9.18 1 96.31 439 GLN A C 1
ATOM 3465 O O . GLN A 1 439 ? -5.133 -21.344 8.945 1 96.31 439 GLN A O 1
ATOM 3470 N N . ILE A 1 440 ? -3.412 -20.141 8.211 1 97.44 440 ILE A N 1
ATOM 3471 C CA . ILE A 1 440 ? -3.756 -20.359 6.809 1 97.44 440 ILE A CA 1
ATOM 3472 C C . ILE A 1 440 ? -3.596 -21.828 6.457 1 97.44 440 ILE A C 1
ATOM 3474 O O . ILE A 1 440 ? -4.461 -22.422 5.801 1 97.44 440 ILE A O 1
ATOM 3478 N N . LYS A 1 441 ? -2.566 -22.438 6.961 1 96.06 441 LYS A N 1
ATOM 3479 C CA . LYS A 1 441 ? -2.205 -23.812 6.656 1 96.06 441 LYS A CA 1
ATOM 3480 C C . LYS A 1 441 ? -3.053 -24.797 7.465 1 96.06 441 LYS A C 1
ATOM 3482 O O . LYS A 1 441 ? -3.312 -25.922 7.016 1 96.06 441 LYS A O 1
ATOM 3487 N N . ALA A 1 442 ? -3.529 -24.453 8.586 1 96.06 442 ALA A N 1
ATOM 3488 C CA . ALA A 1 442 ? -4.188 -25.344 9.531 1 96.06 442 ALA A CA 1
ATOM 3489 C C . ALA A 1 442 ? -5.453 -25.953 8.93 1 96.06 442 ALA A C 1
ATOM 3491 O O . ALA A 1 442 ? -6.246 -25.234 8.305 1 96.06 442 ALA A O 1
ATOM 3492 N N . PRO A 1 443 ? -5.645 -27.234 9.094 1 96.06 443 PRO A N 1
ATOM 3493 C CA . PRO A 1 443 ? -6.902 -27.844 8.656 1 96.06 443 PRO A CA 1
ATOM 3494 C C . PRO A 1 443 ? -8.086 -27.438 9.531 1 96.06 443 PRO A C 1
ATOM 3496 O O . PRO A 1 443 ? -7.895 -26.953 10.648 1 96.06 443 PRO A O 1
ATOM 3499 N N . VAL A 1 444 ? -9.219 -27.516 9.016 1 95.62 444 VAL A N 1
ATOM 3500 C CA . VAL A 1 444 ? -10.484 -27.375 9.734 1 95.62 444 VAL A CA 1
ATOM 3501 C C . VAL A 1 444 ? -11.266 -28.688 9.664 1 95.62 444 VAL A C 1
ATOM 3503 O O . VAL A 1 444 ? -11.977 -28.938 8.695 1 95.62 444 VAL A O 1
ATOM 3506 N N . GLY A 1 445 ? -11.172 -29.5 10.734 1 92.38 445 GLY A N 1
ATOM 3507 C CA . GLY A 1 445 ? -11.727 -30.844 10.672 1 92.38 445 GLY A CA 1
ATOM 3508 C C . GLY A 1 445 ? -11.078 -31.703 9.609 1 92.38 445 GLY A C 1
ATOM 3509 O O . GLY A 1 445 ? -9.859 -31.844 9.578 1 92.38 445 GLY A O 1
ATOM 3510 N N . LYS A 1 446 ? -11.977 -32.156 8.703 1 94.44 446 LYS A N 1
ATOM 3511 C CA . LYS A 1 446 ? -11.547 -33.094 7.645 1 94.44 446 LYS A CA 1
ATOM 3512 C C . LYS A 1 446 ? -11.211 -32.312 6.367 1 94.44 446 LYS A C 1
ATOM 3514 O O . LYS A 1 446 ? -11 -32.906 5.316 1 94.44 446 LYS A O 1
ATOM 3519 N N . VAL A 1 447 ? -11.078 -30.984 6.516 1 97.31 447 VAL A N 1
ATOM 3520 C CA . VAL A 1 447 ? -10.75 -30.125 5.383 1 97.31 447 VAL A CA 1
ATOM 3521 C C . VAL A 1 447 ? -9.32 -29.609 5.527 1 97.31 447 VAL A C 1
ATOM 3523 O O . VAL A 1 447 ? -9.008 -28.891 6.48 1 97.31 447 VAL A O 1
ATOM 3526 N N . TYR A 1 448 ? -8.484 -29.984 4.598 1 97.75 448 TYR A N 1
ATOM 3527 C CA . TYR A 1 448 ? -7.094 -29.547 4.566 1 97.75 448 TYR A CA 1
ATOM 3528 C C . TYR A 1 448 ? -6.871 -28.531 3.455 1 97.75 448 TYR A C 1
ATOM 3530 O O . TYR A 1 448 ? -7.617 -28.5 2.475 1 97.75 448 TYR A O 1
ATOM 3538 N N . PHE A 1 449 ? -5.836 -27.672 3.641 1 98.69 449 PHE A N 1
ATOM 3539 C CA . PHE A 1 449 ? -5.543 -26.609 2.697 1 98.69 449 PHE A CA 1
ATOM 3540 C C . PHE A 1 449 ? -4.09 -26.672 2.24 1 98.69 449 PHE A C 1
ATOM 3542 O O . PHE A 1 449 ? -3.191 -26.922 3.045 1 98.69 449 PHE A O 1
ATOM 3549 N N . THR A 1 450 ? -3.895 -26.5 0.909 1 98.69 450 THR A N 1
ATOM 3550 C CA . THR A 1 450 ? -2.527 -26.516 0.401 1 98.69 450 THR A CA 1
ATOM 3551 C C . THR A 1 450 ? -2.387 -25.578 -0.799 1 98.69 450 THR A C 1
ATOM 3553 O O . THR A 1 450 ? -3.369 -25.297 -1.484 1 98.69 450 THR A O 1
ATOM 3556 N N . GLY A 1 451 ? -1.264 -25.031 -1.083 1 98.81 451 GLY A N 1
ATOM 3557 C CA . GLY A 1 451 ? -0.834 -24.125 -2.131 1 98.81 451 GLY A CA 1
ATOM 3558 C C . GLY A 1 451 ? 0.472 -23.422 -1.811 1 98.81 451 GLY A C 1
ATOM 3559 O O . GLY A 1 451 ? 0.978 -23.516 -0.69 1 98.81 451 GLY A O 1
ATOM 3560 N N . GLU A 1 452 ? 0.967 -22.781 -2.797 1 98.75 452 GLU A N 1
ATOM 3561 C CA . GLU A 1 452 ? 2.205 -22.062 -2.502 1 98.75 452 GLU A CA 1
ATOM 3562 C C . GLU A 1 452 ? 2.029 -21.125 -1.317 1 98.75 452 GLU A C 1
ATOM 3564 O O . GLU A 1 452 ? 2.961 -20.906 -0.54 1 98.75 452 GLU A O 1
ATOM 3569 N N . HIS A 1 453 ? 0.812 -20.609 -1.079 1 98.62 453 HIS A N 1
ATOM 3570 C CA . HIS A 1 453 ? 0.508 -19.656 -0.016 1 98.62 453 HIS A CA 1
ATOM 3571 C C . HIS A 1 453 ? 0.553 -20.328 1.353 1 98.62 453 HIS A C 1
ATOM 3573 O O . HIS A 1 453 ? 0.383 -19.672 2.379 1 98.62 453 HIS A O 1
ATOM 3579 N N . THR A 1 454 ? 0.733 -21.656 1.386 1 98.44 454 THR A N 1
ATOM 3580 C CA . THR A 1 454 ? 0.858 -22.359 2.656 1 98.44 454 THR A CA 1
ATOM 3581 C C . THR A 1 454 ? 2.303 -22.797 2.895 1 98.44 454 THR A C 1
ATOM 3583 O O . THR A 1 454 ? 2.588 -23.531 3.842 1 98.44 454 THR A O 1
ATOM 3586 N N . SER A 1 455 ? 3.225 -22.375 2.072 1 98.31 455 SER A N 1
ATOM 3587 C CA . SER A 1 455 ? 4.652 -22.609 2.258 1 98.31 455 SER A CA 1
ATOM 3588 C C . SER A 1 455 ? 5.348 -21.359 2.781 1 98.31 455 SER A C 1
ATOM 3590 O O . SER A 1 455 ? 5.652 -20.438 2.012 1 98.31 455 SER A O 1
ATOM 3592 N N . ALA A 1 456 ? 5.684 -21.328 4.004 1 97 456 ALA A N 1
ATOM 3593 C CA . ALA A 1 456 ? 6.25 -20.141 4.621 1 97 456 ALA A CA 1
ATOM 3594 C C . ALA A 1 456 ? 7.594 -19.781 3.99 1 97 456 ALA A C 1
ATOM 3596 O O . ALA A 1 456 ? 7.895 -18.594 3.781 1 97 456 ALA A O 1
ATOM 3597 N N . ALA A 1 457 ? 8.344 -20.766 3.645 1 97.06 457 ALA A N 1
ATOM 3598 C CA . ALA A 1 457 ? 9.695 -20.531 3.143 1 97.06 457 ALA A CA 1
ATOM 3599 C C . ALA A 1 457 ? 9.68 -20.172 1.659 1 97.06 457 ALA A C 1
ATOM 3601 O O . ALA A 1 457 ? 10.578 -19.484 1.167 1 97.06 457 ALA A O 1
ATOM 3602 N N . TYR A 1 458 ? 8.617 -20.703 0.986 1 98.38 458 TYR A N 1
ATOM 3603 C CA . TYR A 1 458 ? 8.719 -20.625 -0.467 1 98.38 458 TYR A CA 1
ATOM 3604 C C . TYR A 1 458 ? 7.406 -20.156 -1.083 1 98.38 458 TYR A C 1
ATOM 3606 O O . TYR A 1 458 ? 7.02 -20.625 -2.16 1 98.38 458 TYR A O 1
ATOM 3614 N N . TYR A 1 459 ? 6.68 -19.344 -0.316 1 98.19 459 TYR A N 1
ATOM 3615 C CA . TYR A 1 459 ? 5.461 -18.781 -0.893 1 98.19 459 TYR A CA 1
ATOM 3616 C C . TYR A 1 459 ? 5.758 -18.031 -2.186 1 98.19 459 TYR A C 1
ATOM 3618 O O . TYR A 1 459 ? 6.812 -17.406 -2.316 1 98.19 459 TYR A O 1
ATOM 3626 N N . GLY A 1 460 ? 4.879 -18.141 -3.141 1 97.88 460 GLY A N 1
ATOM 3627 C CA . GLY A 1 460 ? 5.004 -17.391 -4.379 1 97.88 460 GLY A CA 1
ATOM 3628 C C . GLY A 1 460 ? 5.754 -18.141 -5.461 1 97.88 460 GLY A C 1
ATOM 3629 O O . GLY A 1 460 ? 5.793 -17.703 -6.613 1 97.88 460 GLY A O 1
ATOM 3630 N N . TYR A 1 461 ? 6.273 -19.359 -5.121 1 98.56 461 TYR A N 1
ATOM 3631 C CA . TYR A 1 461 ? 7.09 -20.094 -6.078 1 98.56 461 TYR A CA 1
ATOM 3632 C C . TYR A 1 461 ? 6.473 -21.453 -6.391 1 98.56 461 TYR A C 1
ATOM 3634 O O . TYR A 1 461 ? 5.703 -21.984 -5.594 1 98.56 461 TYR A O 1
ATOM 3642 N N . VAL A 1 462 ? 6.867 -22 -7.52 1 98.81 462 VAL A N 1
ATOM 3643 C CA . VAL A 1 462 ? 6.414 -23.328 -7.941 1 98.81 462 VAL A CA 1
ATOM 3644 C C . VAL A 1 462 ? 6.879 -24.375 -6.934 1 98.81 462 VAL A C 1
ATOM 3646 O O . VAL A 1 462 ? 6.109 -25.266 -6.555 1 98.81 462 VAL A O 1
ATOM 3649 N N . HIS A 1 463 ? 8.156 -24.297 -6.527 1 98.88 463 HIS A N 1
ATOM 3650 C CA . HIS A 1 463 ? 8.664 -25.266 -5.559 1 98.88 463 HIS A CA 1
ATOM 3651 C C . HIS A 1 463 ? 7.965 -25.109 -4.215 1 98.88 463 HIS A C 1
ATOM 3653 O O . HIS A 1 463 ? 7.84 -26.078 -3.465 1 98.88 463 HIS A O 1
ATOM 3659 N N . GLY A 1 464 ? 7.492 -23.922 -3.889 1 98.81 464 GLY A N 1
ATOM 3660 C CA . GLY A 1 464 ? 6.66 -23.766 -2.705 1 98.81 464 GLY A CA 1
ATOM 3661 C C . GLY A 1 464 ? 5.371 -24.562 -2.775 1 98.81 464 GLY A C 1
ATOM 3662 O O . GLY A 1 464 ? 4.973 -25.203 -1.795 1 98.81 464 GLY A O 1
ATOM 3663 N N . ALA A 1 465 ? 4.75 -24.516 -3.896 1 98.94 465 ALA A N 1
ATOM 3664 C CA . ALA A 1 465 ? 3.539 -25.297 -4.113 1 98.94 465 ALA A CA 1
ATOM 3665 C C . ALA A 1 465 ? 3.834 -26.797 -4.012 1 98.94 465 ALA A C 1
ATOM 3667 O O . ALA A 1 465 ? 3.068 -27.547 -3.402 1 98.94 465 ALA A O 1
ATOM 3668 N N . TYR A 1 466 ? 4.957 -27.203 -4.605 1 98.94 466 TYR A N 1
ATOM 3669 C CA . TYR A 1 466 ? 5.375 -28.609 -4.582 1 98.94 466 TYR A CA 1
ATOM 3670 C C . TYR A 1 466 ? 5.574 -29.094 -3.154 1 98.94 466 TYR A C 1
ATOM 3672 O O . TYR A 1 466 ? 5.004 -30.109 -2.754 1 98.94 466 TYR A O 1
ATOM 3680 N N . PHE A 1 467 ? 6.285 -28.344 -2.359 1 98.88 467 PHE A N 1
ATOM 3681 C CA . PHE A 1 467 ? 6.578 -28.703 -0.979 1 98.88 467 PHE A CA 1
ATOM 3682 C C . PHE A 1 467 ? 5.316 -28.656 -0.126 1 98.88 467 PHE A C 1
ATOM 3684 O O . PHE A 1 467 ? 5.117 -29.516 0.746 1 98.88 467 PHE A O 1
ATOM 3691 N N . ALA A 1 468 ? 4.523 -27.688 -0.374 1 98.88 468 ALA A N 1
ATOM 3692 C CA . ALA A 1 468 ? 3.287 -27.547 0.394 1 98.88 468 ALA A CA 1
ATOM 3693 C C . ALA A 1 468 ? 2.395 -28.781 0.214 1 98.88 468 ALA A C 1
ATOM 3695 O O . ALA A 1 468 ? 1.777 -29.25 1.172 1 98.88 468 ALA A O 1
ATOM 3696 N N . GLY A 1 469 ? 2.318 -29.25 -1.032 1 98.88 469 GLY A N 1
ATOM 3697 C CA . GLY A 1 469 ? 1.556 -30.469 -1.286 1 98.88 469 GLY A CA 1
ATOM 3698 C C . GLY A 1 469 ? 2.061 -31.656 -0.503 1 98.88 469 GLY A C 1
ATOM 3699 O O . GLY A 1 469 ? 1.272 -32.375 0.11 1 98.88 469 GLY A O 1
ATOM 3700 N N . ILE A 1 470 ? 3.322 -31.828 -0.466 1 98.81 470 ILE A N 1
ATOM 3701 C CA . ILE A 1 470 ? 3.955 -32.906 0.26 1 98.81 470 ILE A CA 1
ATOM 3702 C C . ILE A 1 470 ? 3.658 -32.781 1.752 1 98.81 470 ILE A C 1
ATOM 3704 O O . ILE A 1 470 ? 3.221 -33.75 2.391 1 98.81 470 ILE A O 1
ATOM 3708 N N . ASP A 1 471 ? 3.848 -31.609 2.266 1 98.25 471 ASP A N 1
ATOM 3709 C CA . ASP A 1 471 ? 3.688 -31.344 3.693 1 98.25 471 ASP A CA 1
ATOM 3710 C C . ASP A 1 471 ? 2.248 -31.609 4.137 1 98.25 471 ASP A C 1
ATOM 3712 O O . ASP A 1 471 ? 2.014 -32.188 5.191 1 98.25 471 ASP A O 1
ATOM 3716 N N . THR A 1 472 ? 1.344 -31.156 3.361 1 98.12 472 THR A N 1
ATOM 3717 C CA . THR A 1 472 ? -0.066 -31.312 3.705 1 98.12 472 THR A CA 1
ATOM 3718 C C . THR A 1 472 ? -0.477 -32.781 3.686 1 98.12 472 THR A C 1
ATOM 3720 O O . THR A 1 472 ? -1.201 -33.25 4.57 1 98.12 472 THR A O 1
ATOM 3723 N N . ALA A 1 473 ? -0.034 -33.531 2.705 1 98.25 473 ALA A N 1
ATOM 3724 C CA . ALA A 1 473 ? -0.325 -34.969 2.621 1 98.25 473 ALA A CA 1
ATOM 3725 C C . ALA A 1 473 ? 0.269 -35.719 3.811 1 98.25 473 ALA A C 1
ATOM 3727 O O . ALA A 1 473 ? -0.375 -36.594 4.379 1 98.25 473 ALA A O 1
ATOM 3728 N N . LYS A 1 474 ? 1.451 -35.344 4.164 1 97.19 474 LYS A N 1
ATOM 3729 C CA . LYS A 1 474 ? 2.098 -35.969 5.312 1 97.19 474 LYS A CA 1
ATOM 3730 C C . LYS A 1 474 ? 1.352 -35.656 6.605 1 97.19 474 LYS A C 1
ATOM 3732 O O . LYS A 1 474 ? 1.193 -36.531 7.461 1 97.19 474 LYS A O 1
ATOM 3737 N N . LEU A 1 475 ? 0.968 -34.438 6.68 1 94.94 475 LEU A N 1
ATOM 3738 C CA . LEU A 1 475 ? 0.18 -34.062 7.844 1 94.94 475 LEU A CA 1
ATOM 3739 C C . LEU A 1 475 ? -1.104 -34.875 7.926 1 94.94 475 LEU A C 1
ATOM 3741 O O . LEU A 1 475 ? -1.452 -35.375 8.992 1 94.94 475 LEU A O 1
ATOM 3745 N N . MET A 1 476 ? -1.792 -35 6.867 1 94.94 476 MET A N 1
ATOM 3746 C CA . MET A 1 476 ? -3.049 -35.75 6.828 1 94.94 476 MET A CA 1
ATOM 3747 C C . MET A 1 476 ? -2.824 -37.219 7.156 1 94.94 476 MET A C 1
ATOM 3749 O O . MET A 1 476 ? -3.561 -37.781 7.953 1 94.94 476 MET A O 1
ATOM 3753 N N . THR A 1 477 ? -1.836 -37.812 6.598 1 94.31 477 THR A N 1
ATOM 3754 C CA . THR A 1 477 ? -1.549 -39.25 6.812 1 94.31 477 THR A CA 1
ATOM 3755 C C . THR A 1 477 ? -1.196 -39.5 8.273 1 94.31 477 THR A C 1
ATOM 3757 O O . THR A 1 477 ? -1.603 -40.531 8.844 1 94.31 477 THR A O 1
ATOM 3760 N N . SER A 1 478 ? -0.463 -38.562 8.797 1 91.81 478 SER A N 1
ATOM 3761 C CA . SER A 1 478 ? -0.114 -38.688 10.203 1 91.81 478 SER A CA 1
ATOM 3762 C C . SER A 1 478 ? -1.352 -38.594 11.094 1 91.81 478 SER A C 1
ATOM 3764 O O . SER A 1 478 ? -1.453 -39.281 12.102 1 91.81 478 SER A O 1
ATOM 3766 N N . CYS A 1 479 ? -2.191 -37.75 10.711 1 88.38 479 CYS A N 1
ATOM 3767 C CA . CYS A 1 479 ? -3.424 -37.562 11.469 1 88.38 479 CYS A CA 1
ATOM 3768 C C . CYS A 1 479 ? -4.305 -38.812 11.367 1 88.38 479 CYS A C 1
ATOM 3770 O O . CYS A 1 479 ? -4.918 -39.219 12.352 1 88.38 479 CYS A O 1
ATOM 3772 N N . ILE A 1 480 ? -4.418 -39.344 10.281 1 86.75 480 ILE A N 1
ATOM 3773 C CA . ILE A 1 480 ? -5.219 -40.531 10.047 1 86.75 480 ILE A CA 1
ATOM 3774 C C . ILE A 1 480 ? -4.652 -41.719 10.867 1 86.75 480 ILE A C 1
ATOM 3776 O O . ILE A 1 480 ? -5.41 -42.469 11.477 1 86.75 480 ILE A O 1
ATOM 3780 N N . LYS A 1 481 ? -3.426 -41.781 10.906 1 84.81 481 LYS A N 1
ATOM 3781 C CA . LYS A 1 481 ? -2.775 -42.875 11.617 1 84.81 481 LYS A CA 1
ATOM 3782 C C . LYS A 1 481 ? -2.918 -42.719 13.125 1 84.81 481 LYS A C 1
ATOM 3784 O O . LYS A 1 481 ? -3.096 -43.688 13.852 1 84.81 481 LYS A O 1
ATOM 3789 N N . ARG A 1 482 ? -2.891 -41.469 13.57 1 82 482 ARG A N 1
ATOM 3790 C CA . ARG A 1 482 ? -2.928 -41.219 15.008 1 82 482 ARG A CA 1
ATOM 3791 C C . ARG A 1 482 ? -4.367 -41.094 15.508 1 82 482 ARG A C 1
ATOM 3793 O O . ARG A 1 482 ? -4.621 -41.188 16.703 1 82 482 ARG A O 1
ATOM 3800 N N . GLY A 1 483 ? -5.285 -41.094 14.695 1 69.69 483 GLY A N 1
ATOM 3801 C CA . GLY A 1 483 ? -6.695 -41 15.039 1 69.69 483 GLY A CA 1
ATOM 3802 C C . GLY A 1 483 ? -7.145 -39.562 15.32 1 69.69 483 GLY A C 1
ATOM 3803 O O . GLY A 1 483 ? -8.344 -39.281 15.32 1 69.69 483 GLY A O 1
ATOM 3804 N N . ALA A 1 484 ? -6.273 -38.688 16.047 1 63.34 484 ALA A N 1
ATOM 3805 C CA . ALA A 1 484 ? -6.719 -37.312 16.281 1 63.34 484 ALA A CA 1
ATOM 3806 C C . ALA A 1 484 ? -5.609 -36.312 15.977 1 63.34 484 ALA A C 1
ATOM 3808 O O . ALA A 1 484 ? -4.449 -36.531 16.328 1 63.34 484 ALA A O 1
ATOM 3809 N N . CYS A 1 485 ? -6 -35.375 15.031 1 64.69 485 CYS A N 1
ATOM 3810 C CA . CYS A 1 485 ? -5.035 -34.312 14.734 1 64.69 485 CYS A CA 1
ATOM 3811 C C . CYS A 1 485 ? -5.355 -33.062 15.523 1 64.69 485 CYS A C 1
ATOM 3813 O O . CYS A 1 485 ? -6.5 -32.594 15.516 1 64.69 485 CYS A O 1
ATOM 3815 N N . SER A 1 486 ? -4.688 -32.875 16.672 1 60.72 486 SER A N 1
ATOM 3816 C CA . SER A 1 486 ? -4.832 -31.594 17.328 1 60.72 486 SER A CA 1
ATOM 3817 C C . SER A 1 486 ? -3.926 -30.547 16.688 1 60.72 486 SER A C 1
ATOM 3819 O O . SER A 1 486 ? -2.725 -30.766 16.531 1 60.72 486 SER A O 1
ATOM 3821 N N . TYR A 1 487 ? -4.543 -29.781 15.82 1 61.31 487 TYR A N 1
ATOM 3822 C CA . TYR A 1 487 ? -3.742 -28.656 15.328 1 61.31 487 TYR A CA 1
ATOM 3823 C C . TYR A 1 487 ? -3.736 -27.516 16.328 1 61.31 487 TYR A C 1
ATOM 3825 O O . TYR A 1 487 ? -4.797 -27.047 16.75 1 61.31 487 TYR A O 1
ATOM 3833 N N . ASN A 1 488 ? -2.693 -27.516 17.188 1 54.22 488 ASN A N 1
ATOM 3834 C CA . ASN A 1 488 ? -2.576 -26.438 18.156 1 54.22 488 ASN A CA 1
ATOM 3835 C C . ASN A 1 488 ? -2.445 -25.078 17.469 1 54.22 488 ASN A C 1
ATOM 3837 O O . ASN A 1 488 ? -1.496 -24.844 16.719 1 54.22 488 ASN A O 1
ATOM 3841 N N . ILE A 1 489 ? -3.684 -24.531 17.281 1 51.75 489 ILE A N 1
ATOM 3842 C CA . ILE A 1 489 ? -3.645 -23.156 16.812 1 51.75 489 ILE A CA 1
ATOM 3843 C C . ILE A 1 489 ? -3.594 -22.219 18.016 1 51.75 489 ILE A C 1
ATOM 3845 O O . ILE A 1 489 ? -4.324 -22.406 19 1 51.75 489 ILE A O 1
ATOM 3849 N N . MET B 1 1 ? 65.125 22.234 99.312 1 22.72 1 MET B N 1
ATOM 3850 C CA . MET B 1 1 ? 64.688 23.344 98.5 1 22.72 1 MET B CA 1
ATOM 3851 C C . MET B 1 1 ? 63.25 23.078 98 1 22.72 1 MET B C 1
ATOM 3853 O O . MET B 1 1 ? 62.969 21.984 97.562 1 22.72 1 MET B O 1
ATOM 3857 N N . GLY B 1 2 ? 62.312 23.938 98.438 1 21.66 2 GLY B N 1
ATOM 3858 C CA . GLY B 1 2 ? 60.906 24.062 98.812 1 21.66 2 GLY B CA 1
ATOM 3859 C C . GLY B 1 2 ? 59.969 24.094 97.625 1 21.66 2 GLY B C 1
ATOM 3860 O O . GLY B 1 2 ? 60 25.031 96.875 1 21.66 2 GLY B O 1
ATOM 3861 N N . ILE B 1 3 ? 59.625 22.891 97.125 1 18.67 3 ILE B N 1
ATOM 3862 C CA . ILE B 1 3 ? 59.094 22.266 95.875 1 18.67 3 ILE B CA 1
ATOM 3863 C C . ILE B 1 3 ? 57.562 22.484 95.875 1 18.67 3 ILE B C 1
ATOM 3865 O O . ILE B 1 3 ? 56.844 21.719 95.188 1 18.67 3 ILE B O 1
ATOM 3869 N N . ARG B 1 4 ? 57.281 23.625 96.688 1 18.45 4 ARG B N 1
ATOM 3870 C CA . ARG B 1 4 ? 55.844 23.562 97 1 18.45 4 ARG B CA 1
ATOM 3871 C C . ARG B 1 4 ? 55.031 23.578 95.688 1 18.45 4 ARG B C 1
ATOM 3873 O O . ARG B 1 4 ? 55.469 24.188 94.688 1 18.45 4 ARG B O 1
ATOM 3880 N N . ARG B 1 5 ? 53.906 22.828 95.625 1 20.11 5 ARG B N 1
ATOM 3881 C CA . ARG B 1 5 ? 52.938 22.141 94.812 1 20.11 5 ARG B CA 1
ATOM 3882 C C . ARG B 1 5 ? 51.906 23.125 94.25 1 20.11 5 ARG B C 1
ATOM 3884 O O . ARG B 1 5 ? 50.906 22.719 93.625 1 20.11 5 ARG B O 1
ATOM 3891 N N . THR B 1 6 ? 52.25 24.484 94.25 1 19.58 6 THR B N 1
ATOM 3892 C CA . THR B 1 6 ? 51.031 25.281 94.188 1 19.58 6 THR B CA 1
ATOM 3893 C C . THR B 1 6 ? 50.219 24.922 92.938 1 19.58 6 THR B C 1
ATOM 3895 O O . THR B 1 6 ? 50.812 24.844 91.812 1 19.58 6 THR B O 1
ATOM 3898 N N . ARG B 1 7 ? 49.031 24.344 93.062 1 20.66 7 ARG B N 1
ATOM 3899 C CA . ARG B 1 7 ? 47.812 23.844 92.438 1 20.66 7 ARG B CA 1
ATOM 3900 C C . ARG B 1 7 ? 47.156 24.922 91.625 1 20.66 7 ARG B C 1
ATOM 3902 O O . ARG B 1 7 ? 46.531 25.859 92.125 1 20.66 7 ARG B O 1
ATOM 3909 N N . LEU B 1 8 ? 47.906 25.75 90.875 1 23.39 8 LEU B N 1
ATOM 3910 C CA . LEU B 1 8 ? 47.219 26.844 90.188 1 23.39 8 LEU B CA 1
ATOM 3911 C C . LEU B 1 8 ? 46.062 26.328 89.312 1 23.39 8 LEU B C 1
ATOM 3913 O O . LEU B 1 8 ? 46.281 25.484 88.438 1 23.39 8 LEU B O 1
ATOM 3917 N N . MET B 1 9 ? 44.906 26.156 90 1 24.34 9 MET B N 1
ATOM 3918 C CA . MET B 1 9 ? 43.625 25.719 89.438 1 24.34 9 MET B CA 1
ATOM 3919 C C . MET B 1 9 ? 43.312 26.5 88.125 1 24.34 9 MET B C 1
ATOM 3921 O O . MET B 1 9 ? 43.625 27.688 88.062 1 24.34 9 MET B O 1
ATOM 3925 N N . LEU B 1 10 ? 43.125 25.766 87 1 24.62 10 LEU B N 1
ATOM 3926 C CA . LEU B 1 10 ? 42.812 25.844 85.562 1 24.62 10 LEU B CA 1
ATOM 3927 C C . LEU B 1 10 ? 41.469 26.469 85.375 1 24.62 10 LEU B C 1
ATOM 3929 O O . LEU B 1 10 ? 40.438 25.906 85.75 1 24.62 10 LEU B O 1
ATOM 3933 N N . ALA B 1 11 ? 41.156 27.703 85.875 1 25.98 11 ALA B N 1
ATOM 3934 C CA . ALA B 1 11 ? 39.844 28.219 85.562 1 25.98 11 ALA B CA 1
ATOM 3935 C C . ALA B 1 11 ? 39.531 28.172 84.062 1 25.98 11 ALA B C 1
ATOM 3937 O O . ALA B 1 11 ? 40.188 28.828 83.25 1 25.98 11 ALA B O 1
ATOM 3938 N N . SER B 1 12 ? 39.312 27.016 83.562 1 25.72 12 SER B N 1
ATOM 3939 C CA . SER B 1 12 ? 38.969 26.891 82.125 1 25.72 12 SER B CA 1
ATOM 3940 C C . SER B 1 12 ? 37.75 27.734 81.75 1 25.72 12 SER B C 1
ATOM 3942 O O . SER B 1 12 ? 36.719 27.625 82.438 1 25.72 12 SER B O 1
ATOM 3944 N N . LEU B 1 13 ? 38 29.094 81.688 1 25.73 13 LEU B N 1
ATOM 3945 C CA . LEU B 1 13 ? 36.875 29.938 81.25 1 25.73 13 LEU B CA 1
ATOM 3946 C C . LEU B 1 13 ? 36.156 29.312 80.062 1 25.73 13 LEU B C 1
ATOM 3948 O O . LEU B 1 13 ? 36.812 28.797 79.125 1 25.73 13 LEU B O 1
ATOM 3952 N N . ILE B 1 14 ? 34.906 28.984 80.25 1 29.42 14 ILE B N 1
ATOM 3953 C CA . ILE B 1 14 ? 33.781 28.453 79.5 1 29.42 14 ILE B CA 1
ATOM 3954 C C . ILE B 1 14 ? 33.5 29.375 78.312 1 29.42 14 ILE B C 1
ATOM 3956 O O . ILE B 1 14 ? 32.969 30.484 78.5 1 29.42 14 ILE B O 1
ATOM 3960 N N . VAL B 1 15 ? 34.5 29.938 77.562 1 28.56 15 VAL B N 1
ATOM 3961 C CA . VAL B 1 15 ? 33.906 30.812 76.562 1 28.56 15 VAL B CA 1
ATOM 3962 C C . VAL B 1 15 ? 32.938 30.016 75.688 1 28.56 15 VAL B C 1
ATOM 3964 O O . VAL B 1 15 ? 33.375 29.078 75 1 28.56 15 VAL B O 1
ATOM 3967 N N . ILE B 1 16 ? 31.734 29.812 76.062 1 30.19 16 ILE B N 1
ATOM 3968 C CA . ILE B 1 16 ? 30.703 29.188 75.25 1 30.19 16 ILE B CA 1
ATOM 3969 C C . ILE B 1 16 ? 30.578 29.969 73.938 1 30.19 16 ILE B C 1
ATOM 3971 O O . ILE B 1 16 ? 30.172 31.125 73.938 1 30.19 16 ILE B O 1
ATOM 3975 N N . MET B 1 17 ? 31.703 30.109 73.125 1 29.14 17 MET B N 1
ATOM 3976 C CA . MET B 1 17 ? 31.406 30.766 71.875 1 29.14 17 MET B CA 1
ATOM 3977 C C . MET B 1 17 ? 30.234 30.094 71.188 1 29.14 17 MET B C 1
ATOM 3979 O O . MET B 1 17 ? 30.234 28.875 71 1 29.14 17 MET B O 1
ATOM 3983 N N . GLY B 1 18 ? 29.031 30.703 71.25 1 29.48 18 GLY B N 1
ATOM 3984 C CA . GLY B 1 18 ? 27.828 30.438 70.5 1 29.48 18 GLY B CA 1
ATOM 3985 C C . GLY B 1 18 ? 28.094 30.219 69 1 29.48 18 GLY B C 1
ATOM 3986 O O . GLY B 1 18 ? 28.734 31.047 68.375 1 29.48 18 GLY B O 1
ATOM 3987 N N . THR B 1 19 ? 28.406 28.969 68.625 1 30.7 19 THR B N 1
ATOM 3988 C CA . THR B 1 19 ? 28.484 28.625 67.25 1 30.7 19 THR B CA 1
ATOM 3989 C C . THR B 1 19 ? 27.328 29.25 66.438 1 30.7 19 THR B C 1
ATOM 3991 O O . THR B 1 19 ? 26.156 29.094 66.812 1 30.7 19 THR B O 1
ATOM 3994 N N . LEU B 1 20 ? 27.547 30.469 65.875 1 31.25 20 LEU B N 1
ATOM 3995 C CA . LEU B 1 20 ? 26.656 30.969 64.812 1 31.25 20 LEU B CA 1
ATOM 3996 C C . LEU B 1 20 ? 26.281 29.844 63.875 1 31.25 20 LEU B C 1
ATOM 3998 O O . LEU B 1 20 ? 27.156 29.172 63.344 1 31.25 20 LEU B O 1
ATOM 4002 N N . LEU B 1 21 ? 25.203 29.188 64.188 1 33.03 21 LEU B N 1
ATOM 4003 C CA . LEU B 1 21 ? 24.578 28.312 63.219 1 33.03 21 LEU B CA 1
ATOM 4004 C C . LEU B 1 21 ? 24.609 28.938 61.844 1 33.03 21 LEU B C 1
ATOM 4006 O O . LEU B 1 21 ? 24.188 30.078 61.656 1 33.03 21 LEU B O 1
ATOM 4010 N N . GLY B 1 22 ? 25.672 28.609 61.062 1 31.58 22 GLY B N 1
ATOM 4011 C CA . GLY B 1 22 ? 25.703 28.938 59.656 1 31.58 22 GLY B CA 1
ATOM 4012 C C . GLY B 1 22 ? 24.359 28.844 59 1 31.58 22 GLY B C 1
ATOM 4013 O O . GLY B 1 22 ? 23.547 27.984 59.344 1 31.58 22 GLY B O 1
ATOM 4014 N N . CYS B 1 23 ? 23.797 30.016 58.594 1 33.31 23 CYS B N 1
ATOM 4015 C CA . CYS B 1 23 ? 22.609 30.094 57.75 1 33.31 23 CYS B CA 1
ATOM 4016 C C . CYS B 1 23 ? 22.594 28.938 56.75 1 33.31 23 CYS B C 1
ATOM 4018 O O . CYS B 1 23 ? 23.625 28.578 56.188 1 33.31 23 CYS B O 1
ATOM 4020 N N . PRO B 1 24 ? 21.625 28.062 56.906 1 36.28 24 PRO B N 1
ATOM 4021 C CA . PRO B 1 24 ? 21.516 27.062 55.812 1 36.28 24 PRO B CA 1
ATOM 4022 C C . PRO B 1 24 ? 21.875 27.641 54.438 1 36.28 24 PRO B C 1
ATOM 4024 O O . PRO B 1 24 ? 21.781 28.844 54.219 1 36.28 24 PRO B O 1
ATOM 4027 N N . GLY B 1 25 ? 23 27.125 53.906 1 33.16 25 GLY B N 1
ATOM 4028 C CA . GLY B 1 25 ? 23.297 27.438 52.531 1 33.16 25 GLY B CA 1
ATOM 4029 C C . GLY B 1 25 ? 22.078 27.828 51.719 1 33.16 25 GLY B C 1
ATOM 4030 O O . GLY B 1 25 ? 21 27.266 51.906 1 33.16 25 GLY B O 1
ATOM 4031 N N . ALA B 1 26 ? 22.031 28.938 51.219 1 35.5 26 ALA B N 1
ATOM 4032 C CA . ALA B 1 26 ? 21.031 29.375 50.25 1 35.5 26 ALA B CA 1
ATOM 4033 C C . ALA B 1 26 ? 20.656 28.234 49.312 1 35.5 26 ALA B C 1
ATOM 4035 O O . ALA B 1 26 ? 21.516 27.625 48.656 1 35.5 26 ALA B O 1
ATOM 4036 N N . ALA B 1 27 ? 19.75 27.484 49.688 1 38.81 27 ALA B N 1
ATOM 4037 C CA . ALA B 1 27 ? 19.141 26.766 48.562 1 38.81 27 ALA B CA 1
ATOM 4038 C C . ALA B 1 27 ? 19.391 27.5 47.25 1 38.81 27 ALA B C 1
ATOM 4040 O O . ALA B 1 27 ? 18.984 28.656 47.094 1 38.81 27 ALA B O 1
ATOM 4041 N N . THR B 1 28 ? 20.484 27.422 46.688 1 39.88 28 THR B N 1
ATOM 4042 C CA . THR B 1 28 ? 20.641 28 45.344 1 39.88 28 THR B CA 1
ATOM 4043 C C . THR B 1 28 ? 19.312 27.969 44.594 1 39.88 28 THR B C 1
ATOM 4045 O O . THR B 1 28 ? 18.688 26.906 44.469 1 39.88 28 THR B O 1
ATOM 4048 N N . ALA B 1 29 ? 18.531 28.828 44.75 1 41.56 29 ALA B N 1
ATOM 4049 C CA . ALA B 1 29 ? 17.281 29 44.031 1 41.56 29 ALA B CA 1
ATOM 4050 C C . ALA B 1 29 ? 17.375 28.359 42.625 1 41.56 29 ALA B C 1
ATOM 4052 O O . ALA B 1 29 ? 18.281 28.703 41.844 1 41.56 29 ALA B O 1
ATOM 4053 N N . LYS B 1 30 ? 17.047 27.219 42.5 1 56.69 30 LYS B N 1
ATOM 4054 C CA . LYS B 1 30 ? 16.953 26.453 41.25 1 56.69 30 LYS B CA 1
ATOM 4055 C C . LYS B 1 30 ? 16.562 27.344 40.094 1 56.69 30 LYS B C 1
ATOM 4057 O O . LYS B 1 30 ? 15.5 27.984 40.094 1 56.69 30 LYS B O 1
ATOM 4062 N N . ARG B 1 31 ? 17.562 28.031 39.375 1 65.62 31 ARG B N 1
ATOM 4063 C CA . ARG B 1 31 ? 17.344 28.875 38.188 1 65.62 31 ARG B CA 1
ATOM 4064 C C . ARG B 1 31 ? 16.203 28.328 37.344 1 65.62 31 ARG B C 1
ATOM 4066 O O . ARG B 1 31 ? 16.031 27.109 37.219 1 65.62 31 ARG B O 1
ATOM 4073 N N . ALA B 1 32 ? 15.297 29.25 36.812 1 78.5 32 ALA B N 1
ATOM 4074 C CA . ALA B 1 32 ? 14.164 28.875 35.969 1 78.5 32 ALA B CA 1
ATOM 4075 C C . ALA B 1 32 ? 14.641 28.188 34.688 1 78.5 32 ALA B C 1
ATOM 4077 O O . ALA B 1 32 ? 15.602 28.625 34.062 1 78.5 32 ALA B O 1
ATOM 4078 N N . PRO B 1 33 ? 14.07 27.062 34.375 1 86.25 33 PRO B N 1
ATOM 4079 C CA . PRO B 1 33 ? 14.516 26.297 33.219 1 86.25 33 PRO B CA 1
ATOM 4080 C C . PRO B 1 33 ? 14.352 27.078 31.906 1 86.25 33 PRO B C 1
ATOM 4082 O O . PRO B 1 33 ? 13.438 27.891 31.781 1 86.25 33 PRO B O 1
ATOM 4085 N N . THR B 1 34 ? 15.273 26.844 31.031 1 94.94 34 THR B N 1
ATOM 4086 C CA . THR B 1 34 ? 15.219 27.391 29.672 1 94.94 34 THR B CA 1
ATOM 4087 C C . THR B 1 34 ? 14.82 26.312 28.672 1 94.94 34 THR B C 1
ATOM 4089 O O . THR B 1 34 ? 15.234 25.172 28.781 1 94.94 34 THR B O 1
ATOM 4092 N N . VAL B 1 35 ? 13.898 26.734 27.75 1 98.31 35 VAL B N 1
ATOM 4093 C CA . VAL B 1 35 ? 13.391 25.766 26.781 1 98.31 35 VAL B CA 1
ATOM 4094 C C . VAL B 1 35 ? 13.477 26.344 25.375 1 98.31 35 VAL B C 1
ATOM 4096 O O . VAL B 1 35 ? 13.102 27.484 25.141 1 98.31 35 VAL B O 1
ATOM 4099 N N . ILE B 1 36 ? 13.977 25.578 24.406 1 98.88 36 ILE B N 1
ATOM 4100 C CA . ILE B 1 36 ? 13.906 25.891 22.984 1 98.88 36 ILE B CA 1
ATOM 4101 C C . ILE B 1 36 ? 12.812 25.047 22.328 1 98.88 36 ILE B C 1
ATOM 4103 O O . ILE B 1 36 ? 12.688 23.859 22.594 1 98.88 36 ILE B O 1
ATOM 4107 N N . ILE 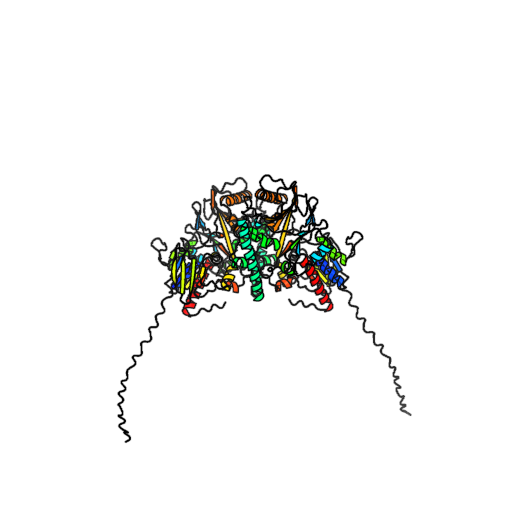B 1 37 ? 11.977 25.703 21.578 1 98.94 37 ILE B N 1
ATOM 4108 C CA . ILE B 1 37 ? 10.984 25.016 20.766 1 98.94 37 ILE B CA 1
ATOM 4109 C C . ILE B 1 37 ? 11.352 25.125 19.297 1 98.94 37 ILE B C 1
ATOM 4111 O O . ILE B 1 37 ? 11.523 26.234 18.766 1 98.94 37 ILE B O 1
ATOM 4115 N N . VAL B 1 38 ? 11.469 23.984 18.641 1 98.94 38 VAL B N 1
ATOM 4116 C CA . VAL B 1 38 ? 11.82 23.953 17.219 1 98.94 38 VAL B CA 1
ATOM 4117 C C . VAL B 1 38 ? 10.555 23.75 16.375 1 98.94 38 VAL B C 1
ATOM 4119 O O . VAL B 1 38 ? 10.062 22.625 16.25 1 98.94 38 VAL B O 1
ATOM 4122 N N . GLY B 1 39 ? 10.07 24.828 15.734 1 98.88 39 GLY B N 1
ATOM 4123 C CA . GLY B 1 39 ? 8.852 24.812 14.945 1 98.88 39 GLY B CA 1
ATOM 4124 C C . GLY B 1 39 ? 7.711 25.578 15.586 1 98.88 39 GLY B C 1
ATOM 4125 O O . GLY B 1 39 ? 7.379 25.344 16.75 1 98.88 39 GLY B O 1
ATOM 4126 N N . ALA B 1 40 ? 7.129 26.422 14.781 1 98.88 40 ALA B N 1
ATOM 4127 C CA . ALA B 1 40 ? 6.051 27.266 15.281 1 98.88 40 ALA B CA 1
ATOM 4128 C C . ALA B 1 40 ? 4.723 26.906 14.617 1 98.88 40 ALA B C 1
ATOM 4130 O O . ALA B 1 40 ? 3.945 27.797 14.25 1 98.88 40 ALA B O 1
ATOM 4131 N N . GLY B 1 41 ? 4.492 25.609 14.391 1 98.81 41 GLY B N 1
ATOM 4132 C CA . GLY B 1 41 ? 3.154 25.125 14.086 1 98.81 41 GLY B CA 1
ATOM 4133 C C . GLY B 1 41 ? 2.234 25.109 15.289 1 98.81 41 GLY B C 1
ATOM 4134 O O . GLY B 1 41 ? 2.613 25.562 16.375 1 98.81 41 GLY B O 1
ATOM 4135 N N . MET B 1 42 ? 1.104 24.547 15.109 1 98.88 42 MET B N 1
ATOM 4136 C CA . MET B 1 42 ? 0.118 24.531 16.188 1 98.88 42 MET B CA 1
ATOM 4137 C C . MET B 1 42 ? 0.681 23.844 17.438 1 98.88 42 MET B C 1
ATOM 4139 O O . MET B 1 42 ? 0.505 24.344 18.547 1 98.88 42 MET B O 1
ATOM 4143 N N . SER B 1 43 ? 1.317 22.766 17.234 1 98.94 43 SER B N 1
ATOM 4144 C CA . SER B 1 43 ? 1.806 21.984 18.375 1 98.94 43 SER B CA 1
ATOM 4145 C C . SER B 1 43 ? 2.896 22.734 19.125 1 98.94 43 SER B C 1
ATOM 4147 O O . SER B 1 43 ? 2.916 22.75 20.359 1 98.94 43 SER B O 1
ATOM 4149 N N . GLY B 1 44 ? 3.836 23.328 18.406 1 98.94 44 GLY B N 1
ATOM 4150 C CA . GLY B 1 44 ? 4.891 24.094 19.047 1 98.94 44 GLY B CA 1
ATOM 4151 C C . GLY B 1 44 ? 4.371 25.297 19.812 1 98.94 44 GLY B C 1
ATOM 4152 O O . GLY B 1 44 ? 4.785 25.547 20.938 1 98.94 44 GLY B O 1
ATOM 4153 N N . ILE B 1 45 ? 3.465 25.984 19.203 1 98.94 45 ILE B N 1
ATOM 4154 C CA . ILE B 1 45 ? 2.891 27.188 19.812 1 98.94 45 ILE B CA 1
ATOM 4155 C C . ILE B 1 45 ? 2.066 26.797 21.031 1 98.94 45 ILE B C 1
ATOM 4157 O O . ILE B 1 45 ? 2.125 27.453 22.062 1 98.94 45 ILE B O 1
ATOM 4161 N N . SER B 1 46 ? 1.347 25.703 20.906 1 98.94 46 SER B N 1
ATOM 4162 C CA . SER B 1 46 ? 0.553 25.203 22.016 1 98.94 46 SER B CA 1
ATOM 4163 C C . SER B 1 46 ? 1.442 24.766 23.188 1 98.94 46 SER B C 1
ATOM 4165 O O . SER B 1 46 ? 1.119 25.016 24.344 1 98.94 46 SER B O 1
ATOM 4167 N N . ALA B 1 47 ? 2.523 24.109 22.859 1 98.94 47 ALA B N 1
ATOM 4168 C CA . ALA B 1 47 ? 3.479 23.719 23.906 1 98.94 47 ALA B CA 1
ATOM 4169 C C . ALA B 1 47 ? 4.066 24.938 24.594 1 98.94 47 ALA B C 1
ATOM 4171 O O . ALA B 1 47 ? 4.137 24.984 25.828 1 98.94 47 ALA B O 1
ATOM 4172 N N . ALA B 1 48 ? 4.449 25.922 23.844 1 98.88 48 ALA B N 1
ATOM 4173 C CA . ALA B 1 48 ? 5.035 27.141 24.391 1 98.88 48 ALA B CA 1
ATOM 4174 C C . ALA B 1 48 ? 4.055 27.859 25.312 1 98.88 48 ALA B C 1
ATOM 4176 O O . ALA B 1 48 ? 4.43 28.297 26.406 1 98.88 48 ALA B O 1
ATOM 4177 N N . LYS B 1 49 ? 2.842 27.969 24.875 1 98.81 49 LYS B N 1
ATOM 4178 C CA . LYS B 1 49 ? 1.817 28.609 25.703 1 98.81 49 LYS B CA 1
ATOM 4179 C C . LYS B 1 49 ? 1.628 27.875 27.016 1 98.81 49 LYS B C 1
ATOM 4181 O O . LYS B 1 49 ? 1.532 28.516 28.078 1 98.81 49 LYS B O 1
ATOM 4186 N N . THR B 1 50 ? 1.564 26.578 26.891 1 98.81 50 THR B N 1
ATOM 4187 C CA . THR B 1 50 ? 1.342 25.75 28.078 1 98.81 50 THR B CA 1
ATOM 4188 C C . THR B 1 50 ? 2.498 25.906 29.062 1 98.81 50 THR B C 1
ATOM 4190 O O . THR B 1 50 ? 2.281 25.984 30.266 1 98.81 50 THR B O 1
ATOM 4193 N N . LEU B 1 51 ? 3.711 25.938 28.594 1 98.19 51 LEU B N 1
ATOM 4194 C CA . LEU B 1 51 ? 4.875 26.172 29.438 1 98.19 51 LEU B CA 1
ATOM 4195 C C . LEU B 1 51 ? 4.809 27.547 30.078 1 98.19 51 LEU B C 1
ATOM 4197 O O . LEU B 1 51 ? 5.059 27.688 31.281 1 98.19 51 LEU B O 1
ATOM 4201 N N . SER B 1 52 ? 4.504 28.516 29.297 1 97.75 52 SER B N 1
ATOM 4202 C CA . SER B 1 52 ? 4.383 29.875 29.812 1 97.75 52 SER B CA 1
ATOM 4203 C C . SER B 1 52 ? 3.346 29.969 30.922 1 97.75 52 SER B C 1
ATOM 4205 O O . SER B 1 52 ? 3.588 30.594 31.953 1 97.75 52 SER B O 1
ATOM 4207 N N . ASP B 1 53 ? 2.236 29.344 30.703 1 97.56 53 ASP B N 1
ATOM 4208 C CA . ASP B 1 53 ? 1.165 29.328 31.703 1 97.56 53 ASP B CA 1
ATOM 4209 C C . ASP B 1 53 ? 1.616 28.625 33 1 97.56 53 ASP B C 1
ATOM 4211 O O . ASP B 1 53 ? 1.121 28.938 34.062 1 97.56 53 ASP B O 1
ATOM 4215 N N . ALA B 1 54 ? 2.557 27.75 32.812 1 95.69 54 ALA B N 1
ATOM 4216 C CA . ALA B 1 54 ? 3.053 27 33.969 1 95.69 54 ALA B CA 1
ATOM 4217 C C . ALA B 1 54 ? 4.191 27.75 34.656 1 95.69 54 ALA B C 1
ATOM 4219 O O . ALA B 1 54 ? 4.77 27.25 35.625 1 95.69 54 ALA B O 1
ATOM 4220 N N . GLY B 1 55 ? 4.59 28.906 34.125 1 94.31 55 GLY B N 1
ATOM 4221 C CA . GLY B 1 55 ? 5.57 29.75 34.812 1 94.31 55 GLY B CA 1
ATOM 4222 C C . GLY B 1 55 ? 6.945 29.672 34.188 1 94.31 55 GLY B C 1
ATOM 4223 O O . GLY B 1 55 ? 7.879 30.344 34.625 1 94.31 55 GLY B O 1
ATOM 4224 N N . ILE B 1 56 ? 7.102 28.844 33.188 1 95.38 56 ILE B N 1
ATOM 4225 C CA . ILE B 1 56 ? 8.359 28.797 32.438 1 95.38 56 ILE B CA 1
ATOM 4226 C C . ILE B 1 56 ? 8.359 29.891 31.375 1 95.38 56 ILE B C 1
ATOM 4228 O O . ILE B 1 56 ? 7.695 29.75 30.344 1 95.38 56 ILE B O 1
ATOM 4232 N N . LYS B 1 57 ? 9.227 30.891 31.578 1 92.94 57 LYS B N 1
ATOM 4233 C CA . LYS B 1 57 ? 9.125 32.094 30.734 1 92.94 57 LYS B CA 1
ATOM 4234 C C . LYS B 1 57 ? 10.32 32.188 29.797 1 92.94 57 LYS B C 1
ATOM 4236 O O . LYS B 1 57 ? 10.25 32.875 28.781 1 92.94 57 LYS B O 1
ATOM 4241 N N . ARG B 1 58 ? 11.367 31.547 30.109 1 97.12 58 ARG B N 1
ATOM 4242 C CA . ARG B 1 58 ? 12.547 31.594 29.25 1 97.12 58 ARG B CA 1
ATOM 4243 C C . ARG B 1 58 ? 12.445 30.578 28.109 1 97.12 58 ARG B C 1
ATOM 4245 O O . ARG B 1 58 ? 13.156 29.578 28.109 1 97.12 58 ARG B O 1
ATOM 4252 N N . ILE B 1 59 ? 11.648 30.969 27.156 1 98.31 59 ILE B N 1
ATOM 4253 C CA . ILE B 1 59 ? 11.352 30.125 26 1 98.31 59 ILE B CA 1
ATOM 4254 C C . ILE B 1 59 ? 11.852 30.797 24.734 1 98.31 59 ILE B C 1
ATOM 4256 O O . ILE B 1 59 ? 11.711 32 24.562 1 98.31 59 ILE B O 1
ATOM 4260 N N . LEU B 1 60 ? 12.461 30.031 23.859 1 98.75 60 LEU B N 1
ATOM 4261 C CA . LEU B 1 60 ? 12.844 30.469 22.531 1 98.75 60 LEU B CA 1
ATOM 4262 C C . LEU B 1 60 ? 12.211 29.578 21.469 1 98.75 60 LEU B C 1
ATOM 4264 O O . LEU B 1 60 ? 12.391 28.359 21.484 1 98.75 60 LEU B O 1
ATOM 4268 N N . ILE B 1 61 ? 11.422 30.219 20.578 1 98.94 61 ILE B N 1
ATOM 4269 C CA . ILE B 1 61 ? 10.781 29.484 19.484 1 98.94 61 ILE B CA 1
ATOM 4270 C C . ILE B 1 61 ? 11.516 29.766 18.188 1 98.94 61 ILE B C 1
ATOM 4272 O O . ILE B 1 61 ? 11.602 30.906 17.75 1 98.94 61 ILE B O 1
ATOM 4276 N N . LEU B 1 62 ? 12.031 28.719 17.562 1 98.94 62 LEU B N 1
ATOM 4277 C CA . LEU B 1 62 ? 12.727 28.812 16.281 1 98.94 62 LEU B CA 1
ATOM 4278 C C . LEU B 1 62 ? 11.883 28.234 15.156 1 98.94 62 LEU B C 1
ATOM 4280 O O . LEU B 1 62 ? 11.477 27.062 15.219 1 98.94 62 LEU B O 1
ATOM 4284 N N . GLU B 1 63 ? 11.57 29.031 14.172 1 98.81 63 GLU B N 1
ATOM 4285 C CA . GLU B 1 63 ? 10.758 28.609 13.031 1 98.81 63 GLU B CA 1
ATOM 4286 C C . GLU B 1 63 ? 11.516 28.766 11.719 1 98.81 63 GLU B C 1
ATOM 4288 O O . GLU B 1 63 ? 12.117 29.812 11.469 1 98.81 63 GLU B O 1
ATOM 4293 N N . ALA B 1 64 ? 11.477 27.703 10.898 1 98.81 64 ALA B N 1
ATOM 4294 C CA . ALA B 1 64 ? 12.266 27.641 9.672 1 98.81 64 ALA B CA 1
ATOM 4295 C C . ALA B 1 64 ? 11.727 28.609 8.625 1 98.81 64 ALA B C 1
ATOM 4297 O O . ALA B 1 64 ? 12.492 29.188 7.848 1 98.81 64 ALA B O 1
ATOM 4298 N N . THR B 1 65 ? 10.414 28.797 8.609 1 98.25 65 THR B N 1
ATOM 4299 C CA . THR B 1 65 ? 9.789 29.609 7.574 1 98.25 65 THR B CA 1
ATOM 4300 C C . THR B 1 65 ? 9.609 31.047 8.055 1 98.25 65 THR B C 1
ATOM 4302 O O . THR B 1 65 ? 10.062 31.406 9.141 1 98.25 65 THR B O 1
ATOM 4305 N N . ASN B 1 66 ? 8.93 31.891 7.277 1 97.81 66 ASN B N 1
ATOM 4306 C CA . ASN B 1 66 ? 8.758 33.312 7.59 1 97.81 66 ASN B CA 1
ATOM 4307 C C . ASN B 1 66 ? 7.406 33.562 8.25 1 97.81 66 ASN B C 1
ATOM 4309 O O . ASN B 1 66 ? 6.949 34.719 8.297 1 97.81 66 ASN B O 1
ATOM 4313 N N . ARG B 1 67 ? 6.812 32.5 8.727 1 97.19 67 ARG B N 1
ATOM 4314 C CA . ARG B 1 67 ? 5.484 32.625 9.328 1 97.19 67 ARG B CA 1
ATOM 4315 C C . ARG B 1 67 ? 5.262 31.531 10.367 1 97.19 67 ARG B C 1
ATOM 4317 O O . ARG B 1 67 ? 5.973 30.516 10.383 1 97.19 67 ARG B O 1
ATOM 4324 N N . ILE B 1 68 ? 4.293 31.734 11.25 1 97.94 68 ILE B N 1
ATOM 4325 C CA . ILE B 1 68 ? 3.881 30.641 12.133 1 97.94 68 ILE B CA 1
ATOM 4326 C C . ILE B 1 68 ? 2.713 29.891 11.508 1 97.94 68 ILE B C 1
ATOM 4328 O O . ILE B 1 68 ? 2.066 30.391 10.578 1 97.94 68 ILE B O 1
ATOM 4332 N N . GLY B 1 69 ? 2.518 28.719 11.914 1 98.19 69 GLY B N 1
ATOM 4333 C CA . GLY B 1 69 ? 1.357 27.969 11.453 1 98.19 69 GLY B CA 1
ATOM 4334 C C . GLY B 1 69 ? 1.715 26.609 10.875 1 98.19 69 GLY B C 1
ATOM 4335 O O . GLY B 1 69 ? 0.867 25.719 10.805 1 98.19 69 GLY B O 1
ATOM 4336 N N . GLY B 1 70 ? 2.951 26.406 10.5 1 98.19 70 GLY B N 1
ATOM 4337 C CA . GLY B 1 70 ? 3.355 25.125 9.93 1 98.19 70 GLY B CA 1
ATOM 4338 C C . GLY B 1 70 ? 2.58 24.75 8.688 1 98.19 70 GLY B C 1
ATOM 4339 O O . GLY B 1 70 ? 2.504 25.531 7.738 1 98.19 70 GLY B O 1
ATOM 4340 N N . ARG B 1 71 ? 1.949 23.594 8.711 1 98.44 71 ARG B N 1
ATOM 4341 C CA . ARG B 1 71 ? 1.252 23.078 7.535 1 98.44 71 ARG B CA 1
ATOM 4342 C C . ARG B 1 71 ? -0.138 23.703 7.414 1 98.44 71 ARG B C 1
ATOM 4344 O O . ARG B 1 71 ? -0.859 23.422 6.449 1 98.44 71 ARG B O 1
ATOM 4351 N N . MET B 1 72 ? -0.545 24.453 8.414 1 98.31 72 MET B N 1
ATOM 4352 C CA . MET B 1 72 ? -1.637 25.391 8.195 1 98.31 72 MET B CA 1
ATOM 4353 C C . MET B 1 72 ? -1.163 26.594 7.375 1 98.31 72 MET B C 1
ATOM 4355 O O . MET B 1 72 ? -0.623 27.547 7.926 1 98.31 72 MET B O 1
ATOM 4359 N N . TYR B 1 73 ? -1.457 26.5 6.133 1 97.25 73 TYR B N 1
ATOM 4360 C CA . TYR B 1 73 ? -0.754 27.344 5.184 1 97.25 73 TYR B CA 1
ATOM 4361 C C . TYR B 1 73 ? -1.729 28 4.207 1 97.25 73 TYR B C 1
ATOM 4363 O O . TYR B 1 73 ? -2.248 27.328 3.305 1 97.25 73 TYR B O 1
ATOM 4371 N N . LYS B 1 74 ? -1.899 29.312 4.324 1 96.75 74 LYS B N 1
ATOM 4372 C CA . LYS B 1 74 ? -2.721 30.062 3.383 1 96.75 74 LYS B CA 1
ATOM 4373 C C . LYS B 1 74 ? -1.887 30.562 2.207 1 96.75 74 LYS B C 1
ATOM 4375 O O . LYS B 1 74 ? -0.703 30.875 2.363 1 96.75 74 LYS B O 1
ATOM 4380 N N . ALA B 1 75 ? -2.49 30.609 1.052 1 97.44 75 ALA B N 1
ATOM 4381 C CA . ALA B 1 75 ? -1.829 31.141 -0.132 1 97.44 75 ALA B CA 1
ATOM 4382 C C . ALA B 1 75 ? -2.787 32 -0.945 1 97.44 75 ALA B C 1
ATOM 4384 O O . ALA B 1 75 ? -3.998 31.781 -0.945 1 97.44 75 ALA B O 1
ATOM 4385 N N . ASN B 1 76 ? -2.211 33 -1.586 1 97.44 76 ASN B N 1
ATOM 4386 C CA . ASN B 1 76 ? -2.98 33.75 -2.559 1 97.44 76 ASN B CA 1
ATOM 4387 C C . ASN B 1 76 ? -3.078 33.031 -3.896 1 97.44 76 ASN B C 1
ATOM 4389 O O . ASN B 1 76 ? -2.061 32.656 -4.484 1 97.44 76 ASN B O 1
ATOM 4393 N N . PHE B 1 77 ? -4.27 32.844 -4.316 1 97.88 77 PHE B N 1
ATOM 4394 C CA . PHE B 1 77 ? -4.523 32.188 -5.605 1 97.88 77 PHE B CA 1
ATOM 4395 C C . PHE B 1 77 ? -5.453 33.062 -6.457 1 97.88 77 PHE B C 1
ATOM 4397 O O . PHE B 1 77 ? -6.672 33.031 -6.277 1 97.88 77 PHE B O 1
ATOM 4404 N N . SER B 1 78 ? -4.801 33.781 -7.344 1 96.31 78 SER B N 1
ATOM 4405 C CA . SER B 1 78 ? -5.531 34.594 -8.297 1 96.31 78 SER B CA 1
ATOM 4406 C C . SER B 1 78 ? -6.527 35.5 -7.582 1 96.31 78 SER B C 1
ATOM 4408 O O . SER B 1 78 ? -7.699 35.562 -7.965 1 96.31 78 SER B O 1
ATOM 4410 N N . GLY B 1 79 ? -6.156 36.062 -6.5 1 95.25 79 GLY B N 1
ATOM 4411 C CA . GLY B 1 79 ? -6.953 37.062 -5.832 1 95.25 79 GLY B CA 1
ATOM 4412 C C . GLY B 1 79 ? -7.734 36.531 -4.648 1 95.25 79 GLY B C 1
ATOM 4413 O O . GLY B 1 79 ? -8.328 37.281 -3.887 1 95.25 79 GLY B O 1
ATOM 4414 N N . VAL B 1 80 ? -7.723 35.25 -4.477 1 95.81 80 VAL B N 1
ATOM 4415 C CA . VAL B 1 80 ? -8.43 34.688 -3.328 1 95.81 80 VAL B CA 1
ATOM 4416 C C . VAL B 1 80 ? -7.438 33.969 -2.408 1 95.81 80 VAL B C 1
ATOM 4418 O O . VAL B 1 80 ? -6.395 33.5 -2.863 1 95.81 80 VAL B O 1
ATOM 4421 N N . SER B 1 81 ? -7.793 33.906 -1.128 1 96.94 81 SER B N 1
ATOM 4422 C CA . SER B 1 81 ? -6.984 33.188 -0.142 1 96.94 81 SER B CA 1
ATOM 4423 C C . SER B 1 81 ? -7.438 31.75 0.008 1 96.94 81 SER B C 1
ATOM 4425 O O . SER B 1 81 ? -8.547 31.484 0.482 1 96.94 81 SER B O 1
ATOM 4427 N N . VAL B 1 82 ? -6.523 30.828 -0.397 1 98.25 82 VAL B N 1
ATOM 4428 C CA . VAL B 1 82 ? -6.859 29.422 -0.28 1 98.25 82 VAL B CA 1
ATOM 4429 C C . VAL B 1 82 ? -5.949 28.75 0.751 1 98.25 82 VAL B C 1
ATOM 4431 O O . VAL B 1 82 ? -4.914 29.312 1.124 1 98.25 82 VAL B O 1
ATOM 4434 N N . GLU B 1 83 ? -6.395 27.656 1.264 1 98.5 83 GLU B N 1
ATOM 4435 C CA . GLU B 1 83 ? -5.605 26.859 2.205 1 98.5 83 GLU B CA 1
ATOM 4436 C C . GLU B 1 83 ? -4.875 25.734 1.494 1 98.5 83 GLU B C 1
ATOM 4438 O O . GLU B 1 83 ? -5.508 24.844 0.913 1 98.5 83 GLU B O 1
ATOM 4443 N N . LEU B 1 84 ? -3.564 25.703 1.617 1 98.12 84 LEU B N 1
ATOM 4444 C CA . LEU B 1 84 ? -2.789 24.609 1.029 1 98.12 84 LEU B CA 1
ATOM 4445 C C . LEU B 1 84 ? -2.811 23.375 1.929 1 98.12 84 LEU B C 1
ATOM 4447 O O . LEU B 1 84 ? -2.801 22.25 1.438 1 98.12 84 LEU B O 1
ATOM 4451 N N . GLY B 1 85 ? -2.748 23.594 3.201 1 97.88 85 GLY B N 1
ATOM 4452 C CA . GLY B 1 85 ? -2.77 22.516 4.191 1 97.88 85 GLY B CA 1
ATOM 4453 C C . GLY B 1 85 ? -4.117 22.359 4.867 1 97.88 85 GLY B C 1
ATOM 4454 O O . GLY B 1 85 ? -5.148 22.297 4.199 1 97.88 85 GLY B O 1
ATOM 4455 N N . ALA B 1 86 ? -4.156 22.328 6.133 1 98.06 86 ALA B N 1
ATOM 4456 C CA . ALA B 1 86 ? -5.398 22.156 6.887 1 98.06 86 ALA B CA 1
ATOM 4457 C C . ALA B 1 86 ? -6.461 23.141 6.406 1 98.06 86 ALA B C 1
ATOM 4459 O O . ALA B 1 86 ? -6.176 24.328 6.211 1 98.06 86 ALA B O 1
ATOM 4460 N N . ASN B 1 87 ? -7.629 22.594 6.227 1 97.88 87 ASN B N 1
ATOM 4461 C CA . ASN B 1 87 ? -8.664 23.406 5.605 1 97.88 87 ASN B CA 1
ATOM 4462 C C . ASN B 1 87 ? -10.008 23.234 6.301 1 97.88 87 ASN B C 1
ATOM 4464 O O . ASN B 1 87 ? -10.93 24.031 6.09 1 97.88 87 ASN B O 1
ATOM 4468 N N . TRP B 1 88 ? -10.172 22.234 7.098 1 98.25 88 TRP B N 1
ATOM 4469 C CA . TRP B 1 88 ? -11.445 21.938 7.754 1 98.25 88 TRP B CA 1
ATOM 4470 C C . TRP B 1 88 ? -11.289 21.969 9.273 1 98.25 88 TRP B C 1
ATOM 4472 O O . TRP B 1 88 ? -10.32 21.438 9.812 1 98.25 88 TRP B O 1
ATOM 4482 N N . VAL B 1 89 ? -12.211 22.656 9.914 1 98.5 89 VAL B N 1
ATOM 4483 C CA . VAL B 1 89 ? -12.461 22.281 11.305 1 98.5 89 VAL B CA 1
ATOM 4484 C C . VAL B 1 89 ? -13.266 20.984 11.344 1 98.5 89 VAL B C 1
ATOM 4486 O O . VAL B 1 89 ? -14.484 20.984 11.156 1 98.5 89 VAL B O 1
ATOM 4489 N N . SER B 1 90 ? -12.539 19.906 11.625 1 97.56 90 SER B N 1
ATOM 4490 C CA . SER B 1 90 ? -13.148 18.578 11.609 1 97.56 90 SER B CA 1
ATOM 4491 C C . SER B 1 90 ? -13.719 18.219 12.969 1 97.56 90 SER B C 1
ATOM 4493 O O . SER B 1 90 ? -13.047 18.375 13.992 1 97.56 90 SER B O 1
ATOM 4495 N N . GLY B 1 91 ? -14.922 17.703 12.953 1 97.75 91 GLY B N 1
ATOM 4496 C CA . GLY B 1 91 ? -15.562 17.344 14.203 1 97.75 91 GLY B CA 1
ATOM 4497 C C . GLY B 1 91 ? -16.297 18.5 14.859 1 97.75 91 GLY B C 1
ATOM 4498 O O . GLY B 1 91 ? -15.703 19.234 15.656 1 97.75 91 GLY B O 1
ATOM 4499 N N . VAL B 1 92 ? -17.516 18.656 14.586 1 97.88 92 VAL B N 1
ATOM 4500 C CA . VAL B 1 92 ? -18.391 19.672 15.156 1 97.88 92 VAL B CA 1
ATOM 4501 C C . VAL B 1 92 ? -19.781 19.094 15.398 1 97.88 92 VAL B C 1
ATOM 4503 O O . VAL B 1 92 ? -20.25 18.266 14.625 1 97.88 92 VAL B O 1
ATOM 4506 N N . GLY B 1 93 ? -20.344 19.422 16.547 1 97.25 93 GLY B N 1
ATOM 4507 C CA . GLY B 1 93 ? -21.703 19.031 16.844 1 97.25 93 GLY B CA 1
ATOM 4508 C C . GLY B 1 93 ? -21.797 17.734 17.625 1 97.25 93 GLY B C 1
ATOM 4509 O O . GLY B 1 93 ? -22.797 17.031 17.562 1 97.25 93 GLY B O 1
ATOM 4510 N N . GLY B 1 94 ? -20.734 17.391 18.297 1 97.12 94 GLY B N 1
ATOM 4511 C CA . GLY B 1 94 ? -20.719 16.141 19.047 1 97.12 94 GLY B CA 1
ATOM 4512 C C . GLY B 1 94 ? -20.828 16.328 20.547 1 97.12 94 GLY B C 1
ATOM 4513 O O . GLY B 1 94 ? -21.219 17.406 21.016 1 97.12 94 GLY B O 1
ATOM 4514 N N . PRO B 1 95 ? -20.578 15.203 21.25 1 97.75 95 PRO B N 1
ATOM 4515 C CA . PRO B 1 95 ? -20.734 15.25 22.703 1 97.75 95 PRO B CA 1
ATOM 4516 C C . PRO B 1 95 ? -19.734 16.172 23.391 1 97.75 95 PRO B C 1
ATOM 4518 O O . PRO B 1 95 ? -20 16.703 24.469 1 97.75 95 PRO B O 1
ATOM 4521 N N . GLN B 1 96 ? -18.562 16.359 22.766 1 98.25 96 GLN B N 1
ATOM 4522 C CA . GLN B 1 96 ? -17.547 17.312 23.203 1 98.25 96 GLN B CA 1
ATOM 4523 C C . GLN B 1 96 ? -17.328 18.406 22.172 1 98.25 96 GLN B C 1
ATOM 4525 O O . GLN B 1 96 ? -17.734 18.266 21.016 1 98.25 96 GLN B O 1
ATOM 4530 N N . VAL B 1 97 ? -16.734 19.422 22.625 1 98.38 97 VAL B N 1
ATOM 4531 C CA . VAL B 1 97 ? -16.484 20.516 21.703 1 98.38 97 VAL B CA 1
ATOM 4532 C C . VAL B 1 97 ? -15.023 20.516 21.281 1 98.38 97 VAL B C 1
ATOM 4534 O O . VAL B 1 97 ? -14.125 20.5 22.141 1 98.38 97 VAL B O 1
ATOM 4537 N N . ASN B 1 98 ? -14.766 20.516 20.078 1 98.62 98 ASN B N 1
ATOM 4538 C CA . ASN B 1 98 ? -13.422 20.688 19.531 1 98.62 98 ASN B CA 1
ATOM 4539 C C . ASN B 1 98 ? -12.836 22.047 19.891 1 98.62 98 ASN B C 1
ATOM 4541 O O . ASN B 1 98 ? -13.398 23.078 19.547 1 98.62 98 ASN B O 1
ATOM 4545 N N . PRO B 1 99 ? -11.727 22.078 20.562 1 98.56 99 PRO B N 1
ATOM 4546 C CA . PRO B 1 99 ? -11.156 23.359 20.969 1 98.56 99 PRO B CA 1
ATOM 4547 C C . PRO B 1 99 ? -10.859 24.266 19.781 1 98.56 99 PRO B C 1
ATOM 4549 O O . PRO B 1 99 ? -10.914 25.5 19.922 1 98.56 99 PRO B O 1
ATOM 4552 N N . VAL B 1 100 ? -10.562 23.703 18.641 1 98.81 100 VAL B N 1
ATOM 4553 C CA . VAL B 1 100 ? -10.281 24.516 17.453 1 98.81 100 VAL B CA 1
ATOM 4554 C C . VAL B 1 100 ? -11.562 25.188 16.984 1 98.81 100 VAL B C 1
ATOM 4556 O O . VAL B 1 100 ? -11.523 26.297 16.453 1 98.81 100 VAL B O 1
ATOM 4559 N N . TRP B 1 101 ? -12.68 24.516 17.156 1 98.69 101 TRP B N 1
ATOM 4560 C CA . TRP B 1 101 ? -13.969 25.094 16.797 1 98.69 101 TRP B CA 1
ATOM 4561 C C . TRP B 1 101 ? -14.266 26.297 17.688 1 98.69 101 TRP B C 1
ATOM 4563 O O . TRP B 1 101 ? -14.789 27.312 17.219 1 98.69 101 TRP B O 1
ATOM 4573 N N . ILE B 1 102 ? -13.938 26.219 18.953 1 98.56 102 ILE B N 1
ATOM 4574 C CA . ILE B 1 102 ? -14.102 27.328 19.891 1 98.56 102 ILE B CA 1
ATOM 4575 C C . ILE B 1 102 ? -13.273 28.516 19.406 1 98.56 102 ILE B C 1
ATOM 4577 O O . ILE B 1 102 ? -13.766 29.641 19.359 1 98.56 102 ILE B O 1
ATOM 4581 N N . MET B 1 103 ? -12.062 28.234 19.062 1 98.62 103 MET B N 1
ATOM 4582 C CA . MET B 1 103 ? -11.156 29.297 18.609 1 98.62 103 MET B CA 1
ATOM 4583 C C . MET B 1 103 ? -11.672 29.922 17.312 1 98.62 103 MET B C 1
ATOM 4585 O O . MET B 1 103 ? -11.664 31.156 17.172 1 98.62 103 MET B O 1
ATOM 4589 N N . ALA B 1 104 ? -12.078 29.062 16.391 1 98.5 104 ALA B N 1
ATOM 4590 C CA . ALA B 1 104 ? -12.586 29.547 15.117 1 98.5 104 ALA B CA 1
ATOM 4591 C C . ALA B 1 104 ? -13.797 30.469 15.312 1 98.5 104 ALA B C 1
ATOM 4593 O O . ALA B 1 104 ? -13.922 31.5 14.648 1 98.5 104 ALA B O 1
ATOM 4594 N N . ASN B 1 105 ? -14.672 30.094 16.234 1 98.19 105 ASN B N 1
ATOM 4595 C CA . ASN B 1 105 ? -15.859 30.891 16.531 1 98.19 105 ASN B CA 1
ATOM 4596 C C . ASN B 1 105 ? -15.492 32.219 17.188 1 98.19 105 ASN B C 1
ATOM 4598 O O . ASN B 1 105 ? -16.062 33.25 16.875 1 98.19 105 ASN B O 1
ATOM 4602 N N . LYS B 1 106 ? -14.562 32.156 18.109 1 98.12 106 LYS B N 1
ATOM 4603 C CA . LYS B 1 106 ? -14.109 33.375 18.781 1 98.12 106 LYS B CA 1
ATOM 4604 C C . LYS B 1 106 ? -13.523 34.375 17.766 1 98.12 106 LYS B C 1
ATOM 4606 O O . LYS B 1 106 ? -13.664 35.562 17.938 1 98.12 106 LYS B O 1
ATOM 4611 N N . LEU B 1 107 ? -12.891 33.812 16.812 1 98.12 107 LEU B N 1
ATOM 4612 C CA . LEU B 1 107 ? -12.258 34.625 15.773 1 98.12 107 LEU B CA 1
ATOM 4613 C C . LEU B 1 107 ? -13.25 34.969 14.672 1 98.12 107 LEU B C 1
ATOM 4615 O O . LEU B 1 107 ? -12.938 35.781 13.781 1 98.12 107 LEU B O 1
ATOM 4619 N N . ARG B 1 108 ? -14.406 34.375 14.68 1 98.25 108 ARG B N 1
ATOM 4620 C CA . ARG B 1 108 ? -15.422 34.562 13.648 1 98.25 108 ARG B CA 1
ATOM 4621 C C . ARG B 1 108 ? -14.852 34.25 12.266 1 98.25 108 ARG B C 1
ATOM 4623 O O . ARG B 1 108 ? -15.016 35.062 11.336 1 98.25 108 ARG B O 1
ATOM 4630 N N . LEU B 1 109 ? -14.172 33.156 12.172 1 98.19 109 LEU B N 1
ATOM 4631 C CA . LEU B 1 109 ? -13.625 32.781 10.883 1 98.19 109 LEU B CA 1
ATOM 4632 C C . LEU B 1 109 ? -14.734 32.406 9.906 1 98.19 109 LEU B C 1
ATOM 4634 O O . LEU B 1 109 ? -15.688 31.703 10.273 1 98.19 109 LEU B O 1
ATOM 4638 N N . LYS B 1 110 ? -14.625 32.938 8.711 1 98.19 110 LYS B N 1
ATOM 4639 C CA . LYS B 1 110 ? -15.547 32.531 7.656 1 98.19 110 LYS B CA 1
ATOM 4640 C C . LYS B 1 110 ? -15.359 31.047 7.305 1 98.19 110 LYS B C 1
ATOM 4642 O O . LYS B 1 110 ? -14.289 30.641 6.859 1 98.19 110 LYS B O 1
ATOM 4647 N N . SER B 1 111 ? -16.328 30.234 7.531 1 97.75 111 SER B N 1
ATOM 4648 C CA . SER B 1 111 ? -16.281 28.812 7.242 1 97.75 111 SER B CA 1
ATOM 4649 C C . SER B 1 111 ? -17.672 28.281 6.859 1 97.75 111 SER B C 1
ATOM 4651 O O . SER B 1 111 ? -18.688 28.922 7.164 1 97.75 111 SER B O 1
ATOM 4653 N N . PHE B 1 112 ? -17.719 27.234 6.148 1 97.75 112 PHE B N 1
ATOM 4654 C CA . PHE B 1 112 ? -18.969 26.672 5.633 1 97.75 112 PHE B CA 1
ATOM 4655 C C . PHE B 1 112 ? -19.062 25.188 5.91 1 97.75 112 PHE B C 1
ATOM 4657 O O . PHE B 1 112 ? -18.062 24.469 5.777 1 97.75 112 PHE B O 1
ATOM 4664 N N . LEU B 1 113 ? -20.25 24.766 6.273 1 97.12 113 LEU B N 1
ATOM 4665 C CA . LEU B 1 113 ? -20.5 23.344 6.445 1 97.12 113 LEU B CA 1
ATOM 4666 C C . LEU B 1 113 ? -20.312 22.594 5.125 1 97.12 113 LEU B C 1
ATOM 4668 O O . LEU B 1 113 ? -20.891 22.984 4.105 1 97.12 113 LEU B O 1
ATOM 4672 N N . SER B 1 114 ? -19.469 21.562 5.125 1 96.31 114 SER B N 1
ATOM 4673 C CA . SER B 1 114 ? -19.359 20.703 3.953 1 96.31 114 SER B CA 1
ATOM 4674 C C . SER B 1 114 ? -20.516 19.703 3.889 1 96.31 114 SER B C 1
ATOM 4676 O O . SER B 1 114 ? -20.688 18.891 4.793 1 96.31 114 SER B O 1
ATOM 4678 N N . ASN B 1 115 ? -21.281 19.781 2.826 1 94.12 115 ASN B N 1
ATOM 4679 C CA . ASN B 1 115 ? -22.422 18.906 2.645 1 94.12 115 ASN B CA 1
ATOM 4680 C C . ASN B 1 115 ? -22.125 17.766 1.675 1 94.12 115 ASN B C 1
ATOM 4682 O O . ASN B 1 115 ? -22.312 17.906 0.466 1 94.12 115 ASN B O 1
ATOM 4686 N N . PHE B 1 116 ? -21.828 16.641 2.221 1 91.56 116 PHE B N 1
ATOM 4687 C CA . PHE B 1 116 ? -21.406 15.5 1.417 1 91.56 116 PHE B CA 1
ATOM 4688 C C . PHE B 1 116 ? -22.609 14.688 0.955 1 91.56 116 PHE B C 1
ATOM 4690 O O . PHE B 1 116 ? -22.453 13.578 0.441 1 91.56 116 PHE B O 1
ATOM 4697 N N . LEU B 1 117 ? -23.734 15.281 1.098 1 87.88 117 LEU B N 1
ATOM 4698 C CA . LEU B 1 117 ? -24.938 14.57 0.708 1 87.88 117 LEU B CA 1
ATOM 4699 C C . LEU B 1 117 ? -25.094 14.531 -0.81 1 87.88 117 LEU B C 1
ATOM 4701 O O . LEU B 1 117 ? -24.484 15.344 -1.515 1 87.88 117 LEU B O 1
ATOM 4705 N N . ASN B 1 118 ? -25.688 13.648 -1.374 1 92.25 118 ASN B N 1
ATOM 4706 C CA . ASN B 1 118 ? -26.109 13.516 -2.766 1 92.25 118 ASN B CA 1
ATOM 4707 C C . ASN B 1 118 ? -24.922 13.188 -3.678 1 92.25 118 ASN B C 1
ATOM 4709 O O . ASN B 1 118 ? -24.953 13.5 -4.871 1 92.25 118 ASN B O 1
ATOM 4713 N N . LEU B 1 119 ? -23.859 12.656 -3.199 1 95.12 119 LEU B N 1
ATOM 4714 C CA . LEU B 1 119 ? -22.719 12.281 -4.02 1 95.12 119 LEU B CA 1
ATOM 4715 C C . LEU B 1 119 ? -23.109 11.227 -5.051 1 95.12 119 LEU B C 1
ATOM 4717 O O . LEU B 1 119 ? -22.562 11.195 -6.152 1 95.12 119 LEU B O 1
ATOM 4721 N N . SER B 1 120 ? -24.094 10.375 -4.703 1 95.56 120 SER B N 1
ATOM 4722 C CA . SER B 1 120 ? -24.531 9.32 -5.609 1 95.56 120 SER B CA 1
ATOM 4723 C C . SER B 1 120 ? -25.062 9.898 -6.914 1 95.56 120 SER B C 1
ATOM 4725 O O . SER B 1 120 ? -24.969 9.258 -7.965 1 95.56 120 SER B O 1
ATOM 4727 N N . SER B 1 121 ? -25.547 11.18 -6.852 1 95.62 121 SER B N 1
ATOM 4728 C CA . SER B 1 121 ? -26.109 11.82 -8.039 1 95.62 121 SER B CA 1
ATOM 4729 C C . SER B 1 121 ? -25.047 12.617 -8.789 1 95.62 121 SER B C 1
ATOM 4731 O O . SER B 1 121 ? -25.297 13.156 -9.867 1 95.62 121 SER B O 1
ATOM 4733 N N . ASN B 1 122 ? -23.875 12.688 -8.242 1 97.12 122 ASN B N 1
ATOM 4734 C CA . ASN B 1 122 ? -22.797 13.477 -8.812 1 97.12 122 ASN B CA 1
ATOM 4735 C C . ASN B 1 122 ? -21.531 12.648 -8.992 1 97.12 122 ASN B C 1
ATOM 4737 O O . ASN B 1 122 ? -20.422 13.141 -8.766 1 97.12 122 ASN B O 1
ATOM 4741 N N . THR B 1 123 ? -21.672 11.367 -9.312 1 98.44 123 THR B N 1
ATOM 4742 C CA . THR B 1 123 ? -20.547 10.484 -9.609 1 98.44 123 THR B CA 1
ATOM 4743 C C . THR B 1 123 ? -20.406 10.273 -11.109 1 98.44 123 THR B C 1
ATOM 4745 O O . THR B 1 123 ? -21.297 9.703 -11.75 1 98.44 123 THR B O 1
ATOM 4748 N N . TYR B 1 124 ? -19.328 10.711 -11.633 1 98.31 124 TYR B N 1
ATOM 4749 C CA . TYR B 1 124 ? -19.125 10.742 -13.078 1 98.31 124 TYR B CA 1
ATOM 4750 C C . TYR B 1 124 ? -18.344 9.523 -13.547 1 98.31 124 TYR B C 1
ATOM 4752 O O . TYR B 1 124 ? -17.422 9.062 -12.852 1 98.31 124 TYR B O 1
ATOM 4760 N N . LYS B 1 125 ? -18.641 9.062 -14.75 1 96.94 125 LYS B N 1
ATOM 4761 C CA . LYS B 1 125 ? -17.984 7.918 -15.375 1 96.94 125 LYS B CA 1
ATOM 4762 C C . LYS B 1 125 ? -16.703 8.336 -16.078 1 96.94 125 LYS B C 1
ATOM 4764 O O . LYS B 1 125 ? -16.531 9.5 -16.453 1 96.94 125 LYS B O 1
ATOM 4769 N N . PRO B 1 126 ? -15.852 7.363 -16.312 1 92.06 126 PRO B N 1
ATOM 4770 C CA . PRO B 1 126 ? -14.609 7.676 -17.016 1 92.06 126 PRO B CA 1
ATOM 4771 C C . PRO B 1 126 ? -14.836 8.219 -18.422 1 92.06 126 PRO B C 1
ATOM 4773 O O . PRO B 1 126 ? -14.109 9.102 -18.875 1 92.06 126 PRO B O 1
ATOM 4776 N N . GLU B 1 127 ? -15.836 7.734 -19.125 1 88.44 127 GLU B N 1
ATOM 4777 C CA . GLU B 1 127 ? -16.078 8.094 -20.516 1 88.44 127 GLU B CA 1
ATOM 4778 C C . GLU B 1 127 ? -17.016 9.297 -20.625 1 88.44 127 GLU B C 1
ATOM 4780 O O . GLU B 1 127 ? -17.312 9.766 -21.719 1 88.44 127 GLU B O 1
ATOM 4785 N N . GLY B 1 128 ? -17.5 9.695 -19.484 1 89.19 128 GLY B N 1
ATOM 4786 C CA . GLY B 1 128 ? -18.359 10.867 -19.5 1 89.19 128 GLY B CA 1
ATOM 4787 C C . GLY B 1 128 ? -19.766 10.586 -19.016 1 89.19 128 GLY B C 1
ATOM 4788 O O . GLY B 1 128 ? -20.266 9.461 -19.141 1 89.19 128 GLY B O 1
ATOM 4789 N N . GLY B 1 129 ? -20.359 11.578 -18.484 1 91.94 129 GLY B N 1
ATOM 4790 C CA . GLY B 1 129 ? -21.688 11.453 -17.922 1 91.94 129 GLY B CA 1
ATOM 4791 C C . GLY B 1 129 ? -21.688 10.938 -16.5 1 91.94 129 GLY B C 1
ATOM 4792 O O . GLY B 1 129 ? -20.672 10.477 -15.992 1 91.94 129 GLY B O 1
ATOM 4793 N N . VAL B 1 130 ? -22.875 10.961 -15.852 1 95.88 130 VAL B N 1
ATOM 4794 C CA . VAL B 1 130 ? -23.031 10.523 -14.469 1 95.88 130 VAL B CA 1
ATOM 4795 C C . VAL B 1 130 ? -23.578 9.094 -14.438 1 95.88 130 VAL B C 1
ATOM 4797 O O . VAL B 1 130 ? -24.281 8.672 -15.359 1 95.88 130 VAL B O 1
ATOM 4800 N N . TYR B 1 131 ? -23.219 8.391 -13.422 1 97.44 131 TYR B N 1
ATOM 4801 C CA . TYR B 1 131 ? -23.875 7.113 -13.164 1 97.44 131 TYR B CA 1
ATOM 4802 C C . TYR B 1 131 ? -25.344 7.309 -12.859 1 97.44 131 TYR B C 1
ATOM 4804 O O . TYR B 1 131 ? -25.734 8.312 -12.25 1 97.44 131 TYR B O 1
ATOM 4812 N N . GLU B 1 132 ? -26.141 6.305 -13.289 1 97.06 132 GLU B N 1
ATOM 4813 C CA . GLU B 1 132 ? -27.516 6.301 -12.789 1 97.06 132 GLU B CA 1
ATOM 4814 C C . GLU B 1 132 ? -27.547 6.34 -11.258 1 97.06 132 GLU B C 1
ATOM 4816 O O . GLU B 1 132 ? -26.844 5.574 -10.602 1 97.06 132 GLU B O 1
ATOM 4821 N N . GLU B 1 133 ? -28.344 7.211 -10.805 1 95.56 133 GLU B N 1
ATOM 4822 C CA . GLU B 1 133 ? -28.359 7.453 -9.359 1 95.56 133 GLU B CA 1
ATOM 4823 C C . GLU B 1 133 ? -28.594 6.16 -8.586 1 95.56 133 GLU B C 1
ATOM 4825 O O . GLU B 1 133 ? -27.984 5.93 -7.543 1 95.56 133 GLU B O 1
ATOM 4830 N N . SER B 1 134 ? -29.5 5.359 -9.062 1 97.31 134 SER B N 1
ATOM 4831 C CA . SER B 1 134 ? -29.828 4.125 -8.359 1 97.31 134 SER B CA 1
ATOM 4832 C C . SER B 1 134 ? -28.625 3.195 -8.281 1 97.31 134 SER B C 1
ATOM 4834 O O . SER B 1 134 ? -28.406 2.523 -7.273 1 97.31 134 SER B O 1
ATOM 4836 N N . VAL B 1 135 ? -27.828 3.195 -9.312 1 97.62 135 VAL B N 1
ATOM 4837 C CA . VAL B 1 135 ? -26.641 2.348 -9.367 1 97.62 135 VAL B CA 1
ATOM 4838 C C . VAL B 1 135 ? -25.594 2.863 -8.383 1 97.62 135 VAL B C 1
ATOM 4840 O O . VAL B 1 135 ? -25.047 2.094 -7.598 1 97.62 135 VAL B O 1
ATOM 4843 N N . ALA B 1 136 ? -25.375 4.133 -8.453 1 97.94 136 ALA B N 1
ATOM 4844 C CA . ALA B 1 136 ? -24.406 4.746 -7.559 1 97.94 136 ALA B CA 1
ATOM 4845 C C . ALA B 1 136 ? -24.844 4.625 -6.102 1 97.94 136 ALA B C 1
ATOM 4847 O O . ALA B 1 136 ? -24.031 4.328 -5.223 1 97.94 136 ALA B O 1
ATOM 4848 N N . ARG B 1 137 ? -26.109 4.867 -5.859 1 97.81 137 ARG B N 1
ATOM 4849 C CA . ARG B 1 137 ? -26.625 4.797 -4.5 1 97.81 137 ARG B CA 1
ATOM 4850 C C . ARG B 1 137 ? -26.469 3.4 -3.916 1 97.81 137 ARG B C 1
ATOM 4852 O O . ARG B 1 137 ? -26.094 3.248 -2.752 1 97.81 137 ARG B O 1
ATOM 4859 N N . LYS B 1 138 ? -26.75 2.436 -4.676 1 98.12 138 LYS B N 1
ATOM 4860 C CA . LYS B 1 138 ? -26.578 1.061 -4.219 1 98.12 138 LYS B CA 1
ATOM 4861 C C . LYS B 1 138 ? -25.109 0.782 -3.871 1 98.12 138 LYS B C 1
ATOM 4863 O O . LYS B 1 138 ? -24.828 0.141 -2.857 1 98.12 138 LYS B O 1
ATOM 4868 N N . ALA B 1 139 ? -24.234 1.207 -4.727 1 98.19 139 ALA B N 1
ATOM 4869 C CA . ALA B 1 139 ? -22.797 1.031 -4.473 1 98.19 139 ALA B CA 1
ATOM 4870 C C . ALA B 1 139 ? -22.375 1.742 -3.189 1 98.19 139 ALA B C 1
ATOM 4872 O O . ALA B 1 139 ? -21.594 1.209 -2.408 1 98.19 139 ALA B O 1
ATOM 4873 N N . PHE B 1 140 ? -22.953 2.924 -2.947 1 98.12 140 PHE B N 1
ATOM 4874 C CA . PHE B 1 140 ? -22.688 3.662 -1.72 1 98.12 140 PHE B CA 1
ATOM 4875 C C . PHE B 1 140 ? -23.188 2.896 -0.503 1 98.12 140 PHE B C 1
ATOM 4877 O O . PHE B 1 140 ? -22.484 2.791 0.506 1 98.12 140 PHE B O 1
ATOM 4884 N N . GLU B 1 141 ? -24.328 2.42 -0.606 1 98 141 GLU B N 1
ATOM 4885 C CA . GLU B 1 141 ? -24.938 1.697 0.511 1 98 141 GLU B CA 1
ATOM 4886 C C . GLU B 1 141 ? -24.094 0.49 0.907 1 98 141 GLU B C 1
ATOM 4888 O O . GLU B 1 141 ? -23.859 0.255 2.094 1 98 141 GLU B O 1
ATOM 4893 N N . VAL B 1 142 ? -23.656 -0.217 -0.06 1 98.12 142 VAL B N 1
ATOM 4894 C CA . VAL B 1 142 ? -22.812 -1.381 0.199 1 98.12 142 VAL B CA 1
ATOM 4895 C C . VAL B 1 142 ? -21.516 -0.944 0.879 1 98.12 142 VAL B C 1
ATOM 4897 O O . VAL B 1 142 ? -21.109 -1.523 1.89 1 98.12 142 VAL B O 1
ATOM 4900 N N . ALA B 1 143 ? -20.875 0.019 0.307 1 98.25 143 ALA B N 1
ATOM 4901 C CA . ALA B 1 143 ? -19.594 0.493 0.834 1 98.25 143 ALA B CA 1
ATOM 4902 C C . ALA B 1 143 ? -19.766 1.03 2.254 1 98.25 143 ALA B C 1
ATOM 4904 O O . ALA B 1 143 ? -18.891 0.823 3.104 1 98.25 143 ALA B O 1
ATOM 4905 N N . GLU B 1 144 ? -20.828 1.749 2.518 1 97.69 144 GLU B N 1
ATOM 4906 C CA . GLU B 1 144 ? -21.094 2.295 3.846 1 97.69 144 GLU B CA 1
ATOM 4907 C C . GLU B 1 144 ? -21.312 1.181 4.863 1 97.69 144 GLU B C 1
ATOM 4909 O O . GLU B 1 144 ? -20.891 1.287 6.016 1 97.69 144 GLU B O 1
ATOM 4914 N N . GLN B 1 145 ? -21.969 0.146 4.453 1 98.19 145 GLN B N 1
ATOM 4915 C CA . GLN B 1 145 ? -22.156 -1.011 5.324 1 98.19 145 GLN B CA 1
ATOM 4916 C C . GLN B 1 145 ? -20.812 -1.665 5.656 1 98.19 145 GLN B C 1
ATOM 4918 O O . GLN B 1 145 ? -20.609 -2.152 6.77 1 98.19 145 GLN B O 1
ATOM 4923 N N . VAL B 1 146 ? -20.016 -1.667 4.699 1 98.19 146 VAL B N 1
ATOM 4924 C CA . VAL B 1 146 ? -18.688 -2.242 4.883 1 98.19 146 VAL B CA 1
ATOM 4925 C C . VAL B 1 146 ? -17.891 -1.416 5.898 1 98.19 146 VAL B C 1
ATOM 4927 O O . VAL B 1 146 ? -17.203 -1.97 6.758 1 98.19 146 VAL B O 1
ATOM 4930 N N . VAL B 1 147 ? -18 -0.084 5.824 1 97.69 147 VAL B N 1
ATOM 4931 C CA . VAL B 1 147 ? -17.328 0.804 6.773 1 97.69 147 VAL B CA 1
ATOM 4932 C C . VAL B 1 147 ? -17.891 0.571 8.18 1 97.69 147 VAL B C 1
ATOM 4934 O O . VAL B 1 147 ? -17.125 0.475 9.141 1 97.69 147 VAL B O 1
ATOM 4937 N N . GLU B 1 148 ? -19.188 0.423 8.281 1 97.75 148 GLU B N 1
ATOM 4938 C CA . GLU B 1 148 ? -19.828 0.158 9.562 1 97.75 148 GLU B CA 1
ATOM 4939 C C . GLU B 1 148 ? -19.375 -1.186 10.133 1 97.75 148 GLU B C 1
ATOM 4941 O O . GLU B 1 148 ? -19.141 -1.306 11.336 1 97.75 148 GLU B O 1
ATOM 4946 N N . PHE B 1 149 ? -19.391 -2.146 9.305 1 98.25 149 PHE B N 1
ATOM 4947 C CA . PHE B 1 149 ? -18.891 -3.459 9.711 1 98.25 149 PHE B CA 1
ATOM 4948 C C . PHE B 1 149 ? -17.469 -3.365 10.242 1 98.25 149 PHE B C 1
ATOM 4950 O O . PHE B 1 149 ? -17.141 -3.961 11.266 1 98.25 149 PHE B O 1
ATOM 4957 N N . GLY B 1 150 ? -16.594 -2.588 9.555 1 98.31 150 GLY B N 1
ATOM 4958 C CA . GLY B 1 150 ? -15.219 -2.379 10 1 98.31 150 GLY B CA 1
ATOM 4959 C C . GLY B 1 150 ? -15.133 -1.77 11.383 1 98.31 150 GLY B C 1
ATOM 4960 O O . GLY B 1 150 ? -14.289 -2.166 12.188 1 98.31 150 GLY B O 1
ATOM 4961 N N . THR B 1 151 ? -15.961 -0.828 11.641 1 98.12 151 THR B N 1
ATOM 4962 C CA . THR B 1 151 ? -16.016 -0.2 12.961 1 98.12 151 THR B CA 1
ATOM 4963 C C . THR B 1 151 ? -16.344 -1.228 14.039 1 98.12 151 THR B C 1
ATOM 4965 O O . THR B 1 151 ? -15.75 -1.226 15.109 1 98.12 151 THR B O 1
ATOM 4968 N N . LYS B 1 152 ? -17.266 -2.088 13.734 1 98.06 152 LYS B N 1
ATOM 4969 C CA . LYS B 1 152 ? -17.656 -3.143 14.672 1 98.06 152 LYS B CA 1
ATOM 4970 C C . LYS B 1 152 ? -16.5 -4.125 14.891 1 98.06 152 LYS B C 1
ATOM 4972 O O . LYS B 1 152 ? -16.234 -4.531 16.031 1 98.06 152 LYS B O 1
ATOM 4977 N N . VAL B 1 153 ? -15.891 -4.492 13.82 1 97.94 153 VAL B N 1
ATOM 4978 C CA . VAL B 1 153 ? -14.75 -5.398 13.898 1 97.94 153 VAL B CA 1
ATOM 4979 C C . VAL B 1 153 ? -13.664 -4.781 14.773 1 97.94 153 VAL B C 1
ATOM 4981 O O . VAL B 1 153 ? -13.078 -5.461 15.625 1 97.94 153 VAL B O 1
ATOM 4984 N N . SER B 1 154 ? -13.398 -3.543 14.57 1 98.12 154 SER B N 1
ATOM 4985 C CA . SER B 1 154 ? -12.391 -2.824 15.336 1 98.12 154 SER B CA 1
ATOM 4986 C C . SER B 1 154 ? -12.695 -2.873 16.828 1 98.12 154 SER B C 1
ATOM 4988 O O . SER B 1 154 ? -11.82 -3.18 17.641 1 98.12 154 SER B O 1
ATOM 4990 N N . LYS B 1 155 ? -13.891 -2.598 17.188 1 97.56 155 LYS B N 1
ATOM 4991 C CA . LYS B 1 155 ? -14.312 -2.627 18.578 1 97.56 155 LYS B CA 1
ATOM 4992 C C . LYS B 1 155 ? -14.156 -4.023 19.172 1 97.56 155 LYS B C 1
ATOM 4994 O O . LYS B 1 155 ? -13.719 -4.176 20.312 1 97.56 155 LYS B O 1
ATOM 4999 N N . ASP B 1 156 ? -14.469 -4.992 18.375 1 96.75 156 ASP B N 1
ATOM 5000 C CA . ASP B 1 156 ? -14.352 -6.375 18.828 1 96.75 156 ASP B CA 1
ATOM 5001 C C . ASP B 1 156 ? -12.891 -6.758 19.047 1 96.75 156 ASP B C 1
ATOM 5003 O O . ASP B 1 156 ? -12.555 -7.418 20.031 1 96.75 156 ASP B O 1
ATOM 5007 N N . LEU B 1 157 ? -12.062 -6.398 18.109 1 95.88 157 LEU B N 1
ATOM 5008 C CA . LEU B 1 157 ? -10.633 -6.664 18.25 1 95.88 157 LEU B CA 1
ATOM 5009 C C . LEU B 1 157 ? -10.078 -6.031 19.516 1 95.88 157 LEU B C 1
ATOM 5011 O O . LEU B 1 157 ? -9.32 -6.664 20.25 1 95.88 157 LEU B O 1
ATOM 5015 N N . ALA B 1 158 ? -10.445 -4.797 19.734 1 95.25 158 ALA B N 1
ATOM 5016 C CA . ALA B 1 158 ? -9.984 -4.078 20.922 1 95.25 158 ALA B CA 1
ATOM 5017 C C . ALA B 1 158 ? -10.469 -4.754 22.203 1 95.25 158 ALA B C 1
ATOM 5019 O O . ALA B 1 158 ? -9.695 -4.949 23.141 1 95.25 158 ALA B O 1
ATOM 5020 N N . ALA B 1 159 ? -11.719 -5.121 22.25 1 96.06 159 ALA B N 1
ATOM 5021 C CA . ALA B 1 159 ? -12.328 -5.734 23.422 1 96.06 159 ALA B CA 1
ATOM 5022 C C . ALA B 1 159 ? -11.672 -7.074 23.75 1 96.06 159 ALA B C 1
ATOM 5024 O O . ALA B 1 159 ? -11.516 -7.434 24.922 1 96.06 159 ALA B O 1
ATOM 5025 N N . ARG B 1 160 ? -11.242 -7.738 22.734 1 94.5 160 ARG B N 1
ATOM 5026 C CA . ARG B 1 160 ? -10.68 -9.078 22.906 1 94.5 160 ARG B CA 1
ATOM 5027 C C . ARG B 1 160 ? -9.156 -9.031 22.906 1 94.5 160 ARG B C 1
ATOM 5029 O O . ARG B 1 160 ? -8.5 -10.078 22.938 1 94.5 160 ARG B O 1
ATOM 5036 N N . LYS B 1 161 ? -8.578 -7.863 22.781 1 93.56 161 LYS B N 1
ATOM 5037 C CA . LYS B 1 161 ? -7.129 -7.652 22.766 1 93.56 161 LYS B CA 1
ATOM 5038 C C . LYS B 1 161 ? -6.465 -8.469 21.672 1 93.56 161 LYS B C 1
ATOM 5040 O O . LYS B 1 161 ? -5.469 -9.148 21.906 1 93.56 161 LYS B O 1
ATOM 5045 N N . GLN B 1 162 ? -7.164 -8.516 20.562 1 92.75 162 GLN B N 1
ATOM 5046 C CA . GLN B 1 162 ? -6.641 -9.203 19.375 1 92.75 162 GLN B CA 1
ATOM 5047 C C . GLN B 1 162 ? -5.73 -8.281 18.578 1 92.75 162 GLN B C 1
ATOM 5049 O O . GLN B 1 162 ? -5.789 -7.059 18.719 1 92.75 162 GLN B O 1
ATOM 5054 N N . PRO B 1 163 ? -4.852 -8.914 17.797 1 93.12 163 PRO B N 1
ATOM 5055 C CA . PRO B 1 163 ? -3.963 -8.094 16.969 1 93.12 163 PRO B CA 1
ATOM 5056 C C . PRO B 1 163 ? -4.715 -7.25 15.945 1 93.12 163 PRO B C 1
ATOM 5058 O O . PRO B 1 163 ? -5.805 -7.633 15.508 1 93.12 163 PRO B O 1
ATOM 5061 N N . ASP B 1 164 ? -4.082 -6.203 15.586 1 96.19 164 ASP B N 1
ATOM 5062 C CA . ASP B 1 164 ? -4.609 -5.281 14.578 1 96.19 164 ASP B CA 1
ATOM 5063 C C . ASP B 1 164 ? -4.684 -5.949 13.211 1 96.19 164 ASP B C 1
ATOM 5065 O O . ASP B 1 164 ? -4.031 -6.965 12.969 1 96.19 164 ASP B O 1
ATOM 5069 N N . ILE B 1 165 ? -5.605 -5.422 12.359 1 97.38 165 ILE B N 1
ATOM 5070 C CA . ILE B 1 165 ? -5.684 -5.762 10.938 1 97.38 165 ILE B CA 1
ATOM 5071 C C . ILE B 1 165 ? -5.805 -4.488 10.109 1 97.38 165 ILE B C 1
ATOM 5073 O O . ILE B 1 165 ? -6.027 -3.402 10.656 1 97.38 165 ILE B O 1
ATOM 5077 N N . SER B 1 166 ? -5.598 -4.605 8.797 1 97.94 166 SER B N 1
ATOM 5078 C CA . SER B 1 166 ? -5.789 -3.449 7.922 1 97.94 166 SER B CA 1
ATOM 5079 C C . SER B 1 166 ? -7.266 -3.195 7.652 1 97.94 166 SER B C 1
ATOM 5081 O O . SER B 1 166 ? -8.094 -4.094 7.809 1 97.94 166 SER B O 1
ATOM 5083 N N . ILE B 1 167 ? -7.562 -1.994 7.215 1 98.44 167 ILE B N 1
ATOM 5084 C CA . ILE B 1 167 ? -8.922 -1.696 6.777 1 98.44 167 ILE B CA 1
ATOM 5085 C C . ILE B 1 167 ? -9.305 -2.617 5.621 1 98.44 167 ILE B C 1
ATOM 5087 O O . ILE B 1 167 ? -10.445 -3.094 5.551 1 98.44 167 ILE B O 1
ATOM 5091 N N . LEU B 1 168 ? -8.406 -2.945 4.738 1 97.75 168 LEU B N 1
ATOM 5092 C CA . LEU B 1 168 ? -8.688 -3.836 3.617 1 97.75 168 LEU B CA 1
ATOM 5093 C C . LEU B 1 168 ? -9.109 -5.215 4.109 1 97.75 168 LEU B C 1
ATOM 5095 O O . LEU B 1 168 ? -10.023 -5.824 3.551 1 97.75 168 LEU B O 1
ATOM 5099 N N . THR B 1 169 ? -8.398 -5.711 5.117 1 97.81 169 THR B N 1
ATOM 5100 C CA . THR B 1 169 ? -8.758 -7.016 5.664 1 97.81 169 THR B CA 1
ATOM 5101 C C . THR B 1 169 ? -10.195 -7.023 6.156 1 97.81 169 THR B C 1
ATOM 5103 O O . THR B 1 169 ? -10.938 -7.977 5.91 1 97.81 169 THR B O 1
ATOM 5106 N N . SER B 1 170 ? -10.547 -5.996 6.863 1 98.19 170 SER B N 1
ATOM 5107 C CA . SER B 1 170 ? -11.93 -5.902 7.332 1 98.19 170 SER B CA 1
ATOM 5108 C C . SER B 1 170 ? -12.906 -5.871 6.16 1 98.19 170 SER B C 1
ATOM 5110 O O . SER B 1 170 ? -14 -6.43 6.246 1 98.19 170 SER B O 1
ATOM 5112 N N . GLN B 1 171 ? -12.547 -5.145 5.105 1 98.06 171 GLN B N 1
ATOM 5113 C CA . GLN B 1 171 ? -13.391 -5.117 3.912 1 98.06 171 GLN B CA 1
ATOM 5114 C C . GLN B 1 171 ? -13.562 -6.52 3.326 1 98.06 171 GLN B C 1
ATOM 5116 O O . GLN B 1 171 ? -14.68 -6.922 2.988 1 98.06 171 GLN B O 1
ATOM 5121 N N . ARG B 1 172 ? -12.531 -7.254 3.27 1 96.38 172 ARG B N 1
ATOM 5122 C CA . ARG B 1 172 ? -12.578 -8.617 2.748 1 96.38 172 ARG B CA 1
ATOM 5123 C C . ARG B 1 172 ? -13.445 -9.508 3.623 1 96.38 172 ARG B C 1
ATOM 5125 O O . ARG B 1 172 ? -14.164 -10.375 3.115 1 96.38 172 ARG B O 1
ATOM 5132 N N . LEU B 1 173 ? -13.344 -9.281 4.949 1 96.38 173 LEU B N 1
ATOM 5133 C CA . LEU B 1 173 ? -14.148 -10.062 5.887 1 96.38 173 LEU B CA 1
ATOM 5134 C C . LEU B 1 173 ? -15.633 -9.883 5.605 1 96.38 173 LEU B C 1
ATOM 5136 O O . LEU B 1 173 ? -16.438 -10.75 5.957 1 96.38 173 LEU B O 1
ATOM 5140 N N . LYS B 1 174 ? -15.922 -8.797 4.977 1 96.31 174 LYS B N 1
ATOM 5141 C CA . LYS B 1 174 ? -17.297 -8.523 4.59 1 96.31 174 LYS B CA 1
ATOM 5142 C C . LYS B 1 174 ? -17.531 -8.82 3.111 1 96.31 174 LYS B C 1
ATOM 5144 O O . LYS B 1 174 ? -18.469 -8.305 2.506 1 96.31 174 LYS B O 1
ATOM 5149 N N . ASN B 1 175 ? -16.656 -9.539 2.535 1 92.94 175 ASN B N 1
ATOM 5150 C CA . ASN B 1 175 ? -16.703 -9.961 1.139 1 92.94 175 ASN B CA 1
ATOM 5151 C C . ASN B 1 175 ? -16.734 -8.766 0.193 1 92.94 175 ASN B C 1
ATOM 5153 O O . ASN B 1 175 ? -17.5 -8.75 -0.772 1 92.94 175 ASN B O 1
ATOM 5157 N N . TYR B 1 176 ? -16.016 -7.785 0.593 1 94.44 176 TYR B N 1
ATOM 5158 C CA . TYR B 1 176 ? -15.945 -6.574 -0.214 1 94.44 176 TYR B CA 1
ATOM 5159 C C . TYR B 1 176 ? -14.508 -6.289 -0.651 1 94.44 176 TYR B C 1
ATOM 5161 O O . TYR B 1 176 ? -13.594 -6.277 0.174 1 94.44 176 TYR B O 1
ATOM 5169 N N . PHE B 1 177 ? -14.32 -6.105 -1.926 1 92.5 177 PHE B N 1
ATOM 5170 C CA . PHE B 1 177 ? -13.094 -5.645 -2.568 1 92.5 177 PHE B CA 1
ATOM 5171 C C . PHE B 1 177 ? -13.414 -4.789 -3.787 1 92.5 177 PHE B C 1
ATOM 5173 O O . PHE B 1 177 ? -13.961 -5.285 -4.773 1 92.5 177 PHE B O 1
ATOM 5180 N N . PRO B 1 178 ? -13.055 -3.479 -3.705 1 94.5 178 PRO B N 1
ATOM 5181 C CA . PRO B 1 178 ? -13.414 -2.621 -4.836 1 94.5 178 PRO B CA 1
ATOM 5182 C C . PRO B 1 178 ? -12.727 -3.037 -6.133 1 94.5 178 PRO B C 1
ATOM 5184 O O . PRO B 1 178 ? -11.492 -3.033 -6.211 1 94.5 178 PRO B O 1
ATOM 5187 N N . LYS B 1 179 ? -13.523 -3.293 -7.164 1 89.69 179 LYS B N 1
ATOM 5188 C CA . LYS B 1 179 ? -12.992 -3.799 -8.422 1 89.69 179 LYS B CA 1
ATOM 5189 C C . LYS B 1 179 ? -13.281 -2.834 -9.57 1 89.69 179 LYS B C 1
ATOM 5191 O O . LYS B 1 179 ? -12.438 -2.631 -10.445 1 89.69 179 LYS B O 1
ATOM 5196 N N . THR B 1 180 ? -14.461 -2.252 -9.562 1 94.25 180 THR B N 1
ATOM 5197 C CA . THR B 1 180 ? -14.875 -1.366 -10.641 1 94.25 180 THR B CA 1
ATOM 5198 C C . THR B 1 180 ? -14.477 0.076 -10.344 1 94.25 180 THR B C 1
ATOM 5200 O O . THR B 1 180 ? -14.258 0.439 -9.188 1 94.25 180 THR B O 1
ATOM 5203 N N . PRO B 1 181 ? -14.422 0.867 -11.406 1 96.69 181 PRO B N 1
ATOM 5204 C CA . PRO B 1 181 ? -14.133 2.285 -11.18 1 96.69 181 PRO B CA 1
ATOM 5205 C C . PRO B 1 181 ? -15.078 2.928 -10.172 1 96.69 181 PRO B C 1
ATOM 5207 O O . PRO B 1 181 ? -14.641 3.699 -9.312 1 96.69 181 PRO B O 1
ATOM 5210 N N . LEU B 1 182 ? -16.359 2.572 -10.242 1 98 182 LEU B N 1
ATOM 5211 C CA . LEU B 1 182 ? -17.344 3.125 -9.328 1 98 182 LEU B CA 1
ATOM 5212 C C . LEU B 1 182 ? -17.047 2.715 -7.887 1 98 182 LEU B C 1
ATOM 5214 O O . LEU B 1 182 ? -17.016 3.561 -6.988 1 98 182 LEU B O 1
ATOM 5218 N N . GLU B 1 183 ? -16.797 1.443 -7.676 1 97.75 183 GLU B N 1
ATOM 5219 C CA . GLU B 1 183 ? -16.484 0.947 -6.336 1 97.75 183 GLU B CA 1
ATOM 5220 C C . GLU B 1 183 ? -15.203 1.575 -5.797 1 97.75 183 GLU B C 1
ATOM 5222 O O . GLU B 1 183 ? -15.125 1.932 -4.617 1 97.75 183 GLU B O 1
ATOM 5227 N N . MET B 1 184 ? -14.266 1.73 -6.66 1 97.88 184 MET B N 1
ATOM 5228 C CA . MET B 1 184 ? -12.961 2.238 -6.246 1 97.88 184 MET B CA 1
ATOM 5229 C C . MET B 1 184 ? -13.055 3.701 -5.824 1 97.88 184 MET B C 1
ATOM 5231 O O . MET B 1 184 ? -12.43 4.109 -4.848 1 97.88 184 MET B O 1
ATOM 5235 N N . VAL B 1 185 ? -13.805 4.5 -6.543 1 98.56 185 VAL B N 1
ATOM 5236 C CA . VAL B 1 185 ? -13.875 5.922 -6.211 1 98.56 185 VAL B CA 1
ATOM 5237 C C . VAL B 1 185 ? -14.68 6.117 -4.934 1 98.56 185 VAL B C 1
ATOM 5239 O O . VAL B 1 185 ? -14.391 7.008 -4.133 1 98.56 185 VAL B O 1
ATOM 5242 N N . ILE B 1 186 ? -15.703 5.297 -4.73 1 98.62 186 ILE B N 1
ATOM 5243 C CA . ILE B 1 186 ? -16.484 5.367 -3.506 1 98.62 186 ILE B CA 1
ATOM 5244 C C . ILE B 1 186 ? -15.633 4.938 -2.316 1 98.62 186 ILE B C 1
ATOM 5246 O O . ILE B 1 186 ? -15.656 5.582 -1.264 1 98.62 186 ILE B O 1
ATOM 5250 N N . ASP B 1 187 ? -14.891 3.875 -2.508 1 98.56 187 ASP B N 1
ATOM 5251 C CA . ASP B 1 187 ? -13.969 3.426 -1.467 1 98.56 187 ASP B CA 1
ATOM 5252 C C . ASP B 1 187 ? -12.93 4.5 -1.149 1 98.56 187 ASP B C 1
ATOM 5254 O O . ASP B 1 187 ? -12.57 4.699 0.013 1 98.56 187 ASP B O 1
ATOM 5258 N N . TYR B 1 188 ? -12.43 5.133 -2.176 1 98.5 188 TYR B N 1
ATOM 5259 C CA . TYR B 1 188 ? -11.5 6.242 -1.996 1 98.5 188 TYR B CA 1
ATOM 5260 C C . TYR B 1 188 ? -12.117 7.344 -1.143 1 98.5 188 TYR B C 1
ATOM 5262 O O . TYR B 1 188 ? -11.492 7.832 -0.201 1 98.5 188 TYR B O 1
ATOM 5270 N N . TYR B 1 189 ? -13.344 7.734 -1.476 1 98.56 189 TYR B N 1
ATOM 5271 C CA . TYR B 1 189 ? -14.047 8.789 -0.745 1 98.56 189 TYR B CA 1
ATOM 5272 C C . TYR B 1 189 ? -14.195 8.422 0.727 1 98.56 189 TYR B C 1
ATOM 5274 O O . TYR B 1 189 ? -13.938 9.25 1.606 1 98.56 189 TYR B O 1
ATOM 5282 N N . LEU B 1 190 ? -14.438 7.203 0.987 1 97.94 190 LEU B N 1
ATOM 5283 C CA . LEU B 1 190 ? -14.781 6.785 2.342 1 97.94 190 LEU B CA 1
ATOM 5284 C C . LEU B 1 190 ? -13.516 6.508 3.156 1 97.94 190 LEU B C 1
ATOM 5286 O O . LEU B 1 190 ? -13.57 6.473 4.387 1 97.94 190 LEU B O 1
ATOM 5290 N N . CYS B 1 191 ? -12.391 6.324 2.484 1 97.88 191 CYS B N 1
ATOM 5291 C CA . CYS B 1 191 ? -11.188 5.922 3.213 1 97.88 191 CYS B CA 1
ATOM 5292 C C . CYS B 1 191 ? -10.055 6.91 2.98 1 97.88 191 CYS B C 1
ATOM 5294 O O . CYS B 1 191 ? -9.664 7.641 3.893 1 97.88 191 CYS B O 1
ATOM 5296 N N . ASP B 1 192 ? -9.633 7.059 1.752 1 98.38 192 ASP B N 1
ATOM 5297 C CA . ASP B 1 192 ? -8.43 7.809 1.394 1 98.38 192 ASP B CA 1
ATOM 5298 C C . ASP B 1 192 ? -8.633 9.305 1.621 1 98.38 192 ASP B C 1
ATOM 5300 O O . ASP B 1 192 ? -7.691 10.008 1.999 1 98.38 192 ASP B O 1
ATOM 5304 N N . PHE B 1 193 ? -9.844 9.75 1.343 1 98 193 PHE B N 1
ATOM 5305 C CA . PHE B 1 193 ? -10.102 11.188 1.406 1 98 193 PHE B CA 1
ATOM 5306 C C . PHE B 1 193 ? -9.734 11.742 2.777 1 98 193 PHE B C 1
ATOM 5308 O O . PHE B 1 193 ? -9.203 12.852 2.883 1 98 193 PHE B O 1
ATOM 5315 N N . GLU B 1 194 ? -9.977 10.977 3.781 1 96.38 194 GLU B N 1
ATOM 5316 C CA . GLU B 1 194 ? -9.664 11.422 5.137 1 96.38 194 GLU B CA 1
ATOM 5317 C C . GLU B 1 194 ? -8.266 10.969 5.555 1 96.38 194 GLU B C 1
ATOM 5319 O O . GLU B 1 194 ? -7.477 11.773 6.066 1 96.38 194 GLU B O 1
ATOM 5324 N N . SER B 1 195 ? -7.902 9.719 5.316 1 96.94 195 SER B N 1
ATOM 5325 C CA . SER B 1 195 ? -6.656 9.141 5.809 1 96.94 195 SER B CA 1
ATOM 5326 C C . SER B 1 195 ? -5.488 9.469 4.887 1 96.94 195 SER B C 1
ATOM 5328 O O . SER B 1 195 ? -4.324 9.32 5.266 1 96.94 195 SER B O 1
ATOM 5330 N N . ALA B 1 196 ? -5.797 9.82 3.686 1 98.38 196 ALA B N 1
ATOM 5331 C CA . ALA B 1 196 ? -4.844 10.18 2.639 1 98.38 196 ALA B CA 1
ATOM 5332 C C . ALA B 1 196 ? -4.062 8.961 2.164 1 98.38 196 ALA B C 1
ATOM 5334 O O . ALA B 1 196 ? -3.109 9.086 1.39 1 98.38 196 ALA B O 1
ATOM 5335 N N . GLU B 1 197 ? -4.414 7.77 2.646 1 98.19 197 GLU B N 1
ATOM 5336 C CA . GLU B 1 197 ? -3.791 6.527 2.205 1 98.19 197 GLU B CA 1
ATOM 5337 C C . GLU B 1 197 ? -4.832 5.426 2.018 1 98.19 197 GLU B C 1
ATOM 5339 O O . GLU B 1 197 ? -5.926 5.496 2.578 1 98.19 197 GLU B O 1
ATOM 5344 N N . PRO B 1 198 ? -4.492 4.371 1.235 1 97.81 198 PRO B N 1
ATOM 5345 C CA . PRO B 1 198 ? -5.48 3.332 0.935 1 97.81 198 PRO B CA 1
ATOM 5346 C C . PRO B 1 198 ? -5.723 2.391 2.113 1 97.81 198 PRO B C 1
ATOM 5348 O O . PRO B 1 198 ? -4.906 2.33 3.037 1 97.81 198 PRO B O 1
ATOM 5351 N N . PRO B 1 199 ? -6.82 1.628 2.031 1 97.75 199 PRO B N 1
ATOM 5352 C CA . PRO B 1 199 ? -7.223 0.704 3.096 1 97.75 199 PRO B CA 1
ATOM 5353 C C . PRO B 1 199 ? -6.145 -0.329 3.418 1 97.75 199 PRO B C 1
ATOM 5355 O O . PRO B 1 199 ? -6.004 -0.74 4.57 1 97.75 199 PRO B O 1
ATOM 5358 N N . ARG B 1 200 ? -5.371 -0.7 2.465 1 96.62 200 ARG B N 1
ATOM 5359 C CA . ARG B 1 200 ? -4.391 -1.757 2.676 1 96.62 200 ARG B CA 1
ATOM 5360 C C . ARG B 1 200 ? -3.246 -1.273 3.562 1 96.62 200 ARG B C 1
ATOM 5362 O O . ARG B 1 200 ? -2.559 -2.08 4.191 1 96.62 200 ARG B O 1
ATOM 5369 N N . ALA B 1 201 ? -3.072 0.068 3.652 1 97.19 201 ALA B N 1
ATOM 5370 C CA . ALA B 1 201 ? -1.938 0.623 4.387 1 97.19 201 ALA B CA 1
ATOM 5371 C C . ALA B 1 201 ? -2.365 1.106 5.77 1 97.19 201 ALA B C 1
ATOM 5373 O O . ALA B 1 201 ? -1.523 1.461 6.598 1 97.19 201 ALA B O 1
ATOM 5374 N N . THR B 1 202 ? -3.59 1.089 6.055 1 98.25 202 THR B N 1
ATOM 5375 C CA . THR B 1 202 ? -4.117 1.788 7.223 1 98.25 202 THR B CA 1
ATOM 5376 C C . THR B 1 202 ? -4.57 0.794 8.289 1 98.25 202 THR B C 1
ATOM 5378 O O . THR B 1 202 ? -5.262 -0.18 7.984 1 98.25 202 THR B O 1
ATOM 5381 N N . SER B 1 203 ? -4.219 1.052 9.547 1 98.19 203 SER B N 1
ATOM 5382 C CA . SER B 1 203 ? -4.641 0.264 10.695 1 98.19 203 SER B CA 1
ATOM 5383 C C . SER B 1 203 ? -6.141 0.4 10.938 1 98.19 203 SER B C 1
ATOM 5385 O O . SER B 1 203 ? -6.68 1.509 10.922 1 98.19 203 SER B O 1
ATOM 5387 N N . LEU B 1 204 ? -6.762 -0.726 11.133 1 98.31 204 LEU B N 1
ATOM 5388 C CA . LEU B 1 204 ? -8.18 -0.674 11.484 1 98.31 204 LEU B CA 1
ATOM 5389 C C . LEU B 1 204 ? -8.359 -0.283 12.945 1 98.31 204 LEU B C 1
ATOM 5391 O O . LEU B 1 204 ? -9.117 0.64 13.258 1 98.31 204 LEU B O 1
ATOM 5395 N N . LEU B 1 205 ? -7.594 -0.874 13.812 1 97.12 205 LEU B N 1
ATOM 5396 C CA . LEU B 1 205 ? -7.742 -0.733 15.25 1 97.12 205 LEU B CA 1
ATOM 5397 C C . LEU B 1 205 ? -7.5 0.709 15.688 1 97.12 205 LEU B C 1
ATOM 5399 O O . LEU B 1 205 ? -8.117 1.186 16.641 1 97.12 205 LEU B O 1
ATOM 5403 N N . ASN B 1 206 ? -6.621 1.354 14.961 1 95.94 206 ASN B N 1
ATOM 5404 C CA . ASN B 1 206 ? -6.195 2.668 15.43 1 95.94 206 ASN B CA 1
ATOM 5405 C C . ASN B 1 206 ? -6.848 3.789 14.625 1 95.94 206 ASN B C 1
ATOM 5407 O O . ASN B 1 206 ? -6.621 4.969 14.898 1 95.94 206 ASN B O 1
ATOM 5411 N N . SER B 1 207 ? -7.66 3.412 13.656 1 96.56 207 SER B N 1
ATOM 5412 C CA . SER B 1 207 ? -8.289 4.434 12.828 1 96.56 207 SER B CA 1
ATOM 5413 C C . SER B 1 207 ? -9.805 4.453 13.031 1 96.56 207 SER B C 1
ATOM 5415 O O . SER B 1 207 ? -10.453 5.473 12.789 1 96.56 207 SER B O 1
ATOM 5417 N N . GLU B 1 208 ? -10.383 3.285 13.438 1 96.19 208 GLU B N 1
ATOM 5418 C CA . GLU B 1 208 ? -11.836 3.184 13.547 1 96.19 208 GLU B CA 1
ATOM 5419 C C . GLU B 1 208 ? -12.25 2.736 14.945 1 96.19 208 GLU B C 1
ATOM 5421 O O . GLU B 1 208 ? -11.648 1.824 15.516 1 96.19 208 GLU B O 1
ATOM 5426 N N . PRO B 1 209 ? -13.266 3.348 15.523 1 96.12 209 PRO B N 1
ATOM 5427 C CA . PRO B 1 209 ? -13.898 4.57 15.023 1 96.12 209 PRO B CA 1
ATOM 5428 C C . PRO B 1 209 ? -13 5.801 15.172 1 96.12 209 PRO B C 1
ATOM 5430 O O . PRO B 1 209 ? -12.164 5.852 16.078 1 96.12 209 PRO B O 1
ATOM 5433 N N . SER B 1 210 ? -13.164 6.703 14.312 1 96.38 210 SER B N 1
ATOM 5434 C CA . SER B 1 210 ? -12.422 7.953 14.414 1 96.38 210 SER B CA 1
ATOM 5435 C C . SER B 1 210 ? -12.727 8.68 15.719 1 96.38 210 SER B C 1
ATOM 5437 O O . SER B 1 210 ? -13.883 9 16 1 96.38 210 SER B O 1
ATOM 5439 N N . SER B 1 211 ? -11.695 8.984 16.469 1 97.44 211 SER B N 1
ATOM 5440 C CA . SER B 1 211 ? -11.867 9.711 17.719 1 97.44 211 SER B CA 1
ATOM 5441 C C . SER B 1 211 ? -12.398 11.117 17.469 1 97.44 211 SER B C 1
ATOM 5443 O O . SER B 1 211 ? -13.188 11.641 18.266 1 97.44 211 SER B O 1
ATOM 5445 N N . THR B 1 212 ? -12.008 11.711 16.406 1 98.25 212 THR B N 1
ATOM 5446 C CA . THR B 1 212 ? -12.445 13.062 16.078 1 98.25 212 THR B CA 1
ATOM 5447 C C . THR B 1 212 ? -13.961 13.125 15.922 1 98.25 212 THR B C 1
ATOM 5449 O O . THR B 1 212 ? -14.625 13.938 16.562 1 98.25 212 THR B O 1
ATOM 5452 N N . TYR B 1 213 ? -14.469 12.219 15.203 1 97.44 213 TYR B N 1
ATOM 5453 C CA . TYR B 1 213 ? -15.891 12.289 14.891 1 97.44 213 TYR B CA 1
ATOM 5454 C C . TYR B 1 213 ? -16.734 11.68 16 1 97.44 213 TYR B C 1
ATOM 5456 O O . TYR B 1 213 ? -17.844 12.125 16.25 1 97.44 213 TYR B O 1
ATOM 5464 N N . SER B 1 214 ? -16.141 10.719 16.672 1 97.31 214 SER B N 1
ATOM 5465 C CA . SER B 1 214 ? -16.828 10.156 17.828 1 97.31 214 SER B CA 1
ATOM 5466 C C . SER B 1 214 ? -16.953 11.18 18.953 1 97.31 214 SER B C 1
ATOM 5468 O O . SER B 1 214 ? -17.984 11.25 19.625 1 97.31 214 SER B O 1
ATOM 5470 N N . ASN B 1 215 ? -15.914 11.984 19.141 1 98.25 215 ASN B N 1
ATOM 5471 C CA . ASN B 1 215 ? -15.883 12.891 20.281 1 98.25 215 ASN B CA 1
ATOM 5472 C C . ASN B 1 215 ? -16.484 14.25 19.922 1 98.25 215 ASN B C 1
ATOM 5474 O O . ASN B 1 215 ? -17.188 14.852 20.734 1 98.25 215 ASN B O 1
ATOM 5478 N N . PHE B 1 216 ? -16.219 14.703 18.719 1 98.62 216 PHE B N 1
ATOM 5479 C CA . PHE B 1 216 ? -16.484 16.109 18.469 1 98.62 216 PHE B CA 1
ATOM 5480 C C . PHE B 1 216 ? -17.641 16.281 17.484 1 98.62 216 PHE B C 1
ATOM 5482 O O . PHE B 1 216 ? -18.125 17.391 17.266 1 98.62 216 PHE B O 1
ATOM 5489 N N . GLY B 1 217 ? -18.094 15.203 16.875 1 97.75 217 GLY B N 1
ATOM 5490 C CA . GLY B 1 217 ? -19.234 15.266 15.977 1 97.75 217 GLY B CA 1
ATOM 5491 C C . GLY B 1 217 ? -18.859 15.039 14.523 1 97.75 217 GLY B C 1
ATOM 5492 O O . GLY B 1 217 ? -17.672 15.023 14.18 1 97.75 217 GLY B O 1
ATOM 5493 N N . GLU B 1 218 ? -19.781 14.898 13.648 1 95.88 218 GLU B N 1
ATOM 5494 C CA . GLU B 1 218 ? -19.562 14.422 12.289 1 95.88 218 GLU B CA 1
ATOM 5495 C C . GLU B 1 218 ? -19.406 15.586 11.312 1 95.88 218 GLU B C 1
ATOM 5497 O O . GLU B 1 218 ? -18.938 15.406 10.188 1 95.88 218 GLU B O 1
ATOM 5502 N N . ASP B 1 219 ? -19.781 16.797 11.727 1 97.5 219 ASP B N 1
ATOM 5503 C CA . ASP B 1 219 ? -19.766 17.938 10.805 1 97.5 219 ASP B CA 1
ATOM 5504 C C . ASP B 1 219 ? -18.344 18.469 10.617 1 97.5 219 ASP B C 1
ATOM 5506 O O . ASP B 1 219 ? -17.531 18.422 11.539 1 97.5 219 ASP B O 1
ATOM 5510 N N . SER B 1 220 ? -18.047 18.875 9.469 1 97.62 220 SER B N 1
ATOM 5511 C CA . SER B 1 220 ? -16.781 19.531 9.125 1 97.62 220 SER B CA 1
ATOM 5512 C C . SER B 1 220 ? -17.031 20.875 8.461 1 97.62 220 SER B C 1
ATOM 5514 O O . SER B 1 220 ? -17.891 21 7.594 1 97.62 220 SER B O 1
ATOM 5516 N N . TYR B 1 221 ? -16.344 21.859 8.867 1 98.44 221 TYR B N 1
ATOM 5517 C CA . TYR B 1 221 ? -16.516 23.203 8.336 1 98.44 221 TYR B CA 1
ATOM 5518 C C . TYR B 1 221 ? -15.273 23.625 7.547 1 98.44 221 TYR B C 1
ATOM 5520 O O . TYR B 1 221 ? -14.172 23.688 8.102 1 98.44 221 TYR B O 1
ATOM 5528 N N . PHE B 1 222 ? -15.484 23.938 6.297 1 98.38 222 PHE B N 1
ATOM 5529 C CA . PHE B 1 222 ? -14.445 24.375 5.371 1 98.38 222 PHE B CA 1
ATOM 5530 C C . PHE B 1 222 ? -14.125 25.859 5.57 1 98.38 222 PHE B C 1
ATOM 5532 O O . PHE B 1 222 ? -14.984 26.719 5.379 1 98.38 222 PHE B O 1
ATOM 5539 N N . VAL B 1 223 ? -12.836 26.156 5.938 1 98.19 223 VAL B N 1
ATOM 5540 C CA . VAL B 1 223 ? -12.438 27.531 6.242 1 98.19 223 VAL B CA 1
ATOM 5541 C C . VAL B 1 223 ? -12.023 28.25 4.957 1 98.19 223 VAL B C 1
ATOM 5543 O O . VAL B 1 223 ? -11.172 27.75 4.211 1 98.19 223 VAL B O 1
ATOM 5546 N N . SER B 1 224 ? -12.617 29.344 4.707 1 97.38 224 SER B N 1
ATOM 5547 C CA . SER B 1 224 ? -12.281 30.172 3.547 1 97.38 224 SER B CA 1
ATOM 5548 C C . SER B 1 224 ? -12.109 31.625 3.938 1 97.38 224 SER B C 1
ATOM 5550 O O . SER B 1 224 ? -12.461 32.531 3.172 1 97.38 224 SER B O 1
ATOM 5552 N N . ASP B 1 225 ? -11.625 31.859 5.094 1 97.88 225 ASP B N 1
ATOM 5553 C CA . ASP B 1 225 ? -11.391 33.219 5.609 1 97.88 225 ASP B CA 1
ATOM 5554 C C . ASP B 1 225 ? -10.109 33.812 5.027 1 97.88 225 ASP B C 1
ATOM 5556 O O . ASP B 1 225 ? -9.078 33.125 4.969 1 97.88 225 ASP B O 1
ATOM 5560 N N . PRO B 1 226 ? -10.172 35.062 4.582 1 96.69 226 PRO B N 1
ATOM 5561 C CA . PRO B 1 226 ? -8.984 35.688 3.986 1 96.69 226 PRO B CA 1
ATOM 5562 C C . PRO B 1 226 ? -7.805 35.75 4.957 1 96.69 226 PRO B C 1
ATOM 5564 O O . PRO B 1 226 ? -6.652 35.844 4.527 1 96.69 226 PRO B O 1
ATOM 5567 N N . ARG B 1 227 ? -8.031 35.75 6.27 1 96.06 227 ARG B N 1
ATOM 5568 C CA . ARG B 1 227 ? -6.957 35.781 7.258 1 96.06 227 ARG B CA 1
ATOM 5569 C C . ARG B 1 227 ? -6.258 34.438 7.336 1 96.06 227 ARG B C 1
ATOM 5571 O O . ARG B 1 227 ? -5.145 34.344 7.855 1 96.06 227 ARG B O 1
ATOM 5578 N N . GLY B 1 228 ? -6.926 33.375 6.828 1 97.44 228 GLY B N 1
ATOM 5579 C CA . GLY B 1 228 ? -6.379 32.031 6.824 1 97.44 228 GLY B CA 1
ATOM 5580 C C . GLY B 1 228 ? -6.75 31.234 8.062 1 97.44 228 GLY B C 1
ATOM 5581 O O . GLY B 1 228 ? -6.973 31.812 9.133 1 97.44 228 GLY B O 1
ATOM 5582 N N . TYR B 1 229 ? -6.762 29.938 7.855 1 98.44 229 TYR B N 1
ATOM 5583 C CA . TYR B 1 229 ? -7.012 29.016 8.961 1 98.44 229 TYR B CA 1
ATOM 5584 C C . TYR B 1 229 ? -5.922 29.141 10.023 1 98.44 229 TYR B C 1
ATOM 5586 O O . TYR B 1 229 ? -6.172 28.891 11.203 1 98.44 229 TYR B O 1
ATOM 5594 N N . GLU B 1 230 ? -4.762 29.547 9.656 1 98.06 230 GLU B N 1
ATOM 5595 C CA . GLU B 1 230 ? -3.623 29.719 10.555 1 98.06 230 GLU B CA 1
ATOM 5596 C C . GLU B 1 230 ? -3.924 30.766 11.633 1 98.06 230 GLU B C 1
ATOM 5598 O O . GLU B 1 230 ? -3.201 30.859 12.625 1 98.06 230 GLU B O 1
ATOM 5603 N N . SER B 1 231 ? -5.035 31.516 11.484 1 97.75 231 SER B N 1
ATOM 5604 C CA . SER B 1 231 ? -5.438 32.5 12.469 1 97.75 231 SER B CA 1
ATOM 5605 C C . SER B 1 231 ? -5.648 31.875 13.844 1 97.75 231 SER B C 1
ATOM 5607 O O . SER B 1 231 ? -5.465 32.531 14.867 1 97.75 231 SER B O 1
ATOM 5609 N N . VAL B 1 232 ? -5.961 30.578 13.812 1 98.56 232 VAL B N 1
ATOM 5610 C CA . VAL B 1 232 ? -6.16 29.906 15.094 1 98.56 232 VAL B CA 1
ATOM 5611 C C . VAL B 1 232 ? -4.824 29.766 15.82 1 98.56 232 VAL B C 1
ATOM 5613 O O . VAL B 1 232 ? -4.773 29.812 17.047 1 98.56 232 VAL B O 1
ATOM 5616 N N . VAL B 1 233 ? -3.75 29.562 15.102 1 98.75 233 VAL B N 1
ATOM 5617 C CA . VAL B 1 233 ? -2.42 29.469 15.695 1 98.75 233 VAL B CA 1
ATOM 5618 C C . VAL B 1 233 ? -2.008 30.844 16.234 1 98.75 233 VAL B C 1
ATOM 5620 O O . VAL B 1 233 ? -1.451 30.938 17.328 1 98.75 233 VAL B O 1
ATOM 5623 N N . HIS B 1 234 ? -2.279 31.891 15.484 1 98.19 234 HIS B N 1
ATOM 5624 C CA . HIS B 1 234 ? -2.002 33.25 15.922 1 98.19 234 HIS B CA 1
ATOM 5625 C C . HIS B 1 234 ? -2.768 33.594 17.188 1 98.19 234 HIS B C 1
ATOM 5627 O O . HIS B 1 234 ? -2.23 34.25 18.094 1 98.19 234 HIS B O 1
ATOM 5633 N N . TYR B 1 235 ? -3.992 33.125 17.203 1 98.12 235 TYR B N 1
ATOM 5634 C CA . TYR B 1 235 ? -4.82 33.344 18.391 1 98.12 235 TYR B CA 1
ATOM 5635 C C . TYR B 1 235 ? -4.168 32.75 19.625 1 98.12 235 TYR B C 1
ATOM 5637 O O . TYR B 1 235 ? -4.102 33.438 20.672 1 98.12 235 TYR B O 1
ATOM 5645 N N . VAL B 1 236 ? -3.635 31.547 19.516 1 98.69 236 VAL B N 1
ATOM 5646 C CA . VAL B 1 236 ? -2.971 30.891 20.641 1 98.69 236 VAL B CA 1
ATOM 5647 C C . VAL B 1 236 ? -1.678 31.625 20.984 1 98.69 236 VAL B C 1
ATOM 5649 O O . VAL B 1 236 ? -1.398 31.906 22.156 1 98.69 236 VAL B O 1
ATOM 5652 N N . ALA B 1 237 ? -0.922 31.984 20 1 98.69 237 ALA B N 1
ATOM 5653 C CA . ALA B 1 237 ? 0.366 32.656 20.172 1 98.69 237 ALA B CA 1
ATOM 5654 C C . ALA B 1 237 ? 0.196 34 20.875 1 98.69 237 ALA B C 1
ATOM 5656 O O . ALA B 1 237 ? 1.009 34.375 21.719 1 98.69 237 ALA B O 1
ATOM 5657 N N . GLN B 1 238 ? -0.82 34.719 20.594 1 97.62 238 GLN B N 1
ATOM 5658 C CA . GLN B 1 238 ? -1.041 36.062 21.078 1 97.62 238 GLN B CA 1
ATOM 5659 C C . GLN B 1 238 ? -1.448 36.062 22.547 1 97.62 238 GLN B C 1
ATOM 5661 O O . GLN B 1 238 ? -1.437 37.094 23.219 1 97.62 238 GLN B O 1
ATOM 5666 N N . GLN B 1 239 ? -1.692 34.938 23.031 1 97.25 239 GLN B N 1
ATOM 5667 C CA . GLN B 1 239 ? -2.092 34.844 24.438 1 97.25 239 GLN B CA 1
ATOM 5668 C C . GLN B 1 239 ? -0.878 34.906 25.359 1 97.25 239 GLN B C 1
ATOM 5670 O O . GLN B 1 239 ? -1.016 35.125 26.562 1 97.25 239 GLN B O 1
ATOM 5675 N N . PHE B 1 240 ? 0.336 34.688 24.781 1 97.5 240 PHE B N 1
ATOM 5676 C CA . PHE B 1 240 ? 1.486 34.656 25.688 1 97.5 240 PHE B CA 1
ATOM 5677 C C . PHE B 1 240 ? 2.666 35.406 25.078 1 97.5 240 PHE B C 1
ATOM 5679 O O . PHE B 1 240 ? 3.633 35.719 25.766 1 97.5 240 PHE B O 1
ATOM 5686 N N . LEU B 1 241 ? 2.619 35.656 23.828 1 98 241 LEU B N 1
ATOM 5687 C CA . LEU B 1 241 ? 3.658 36.438 23.156 1 98 241 LEU B CA 1
ATOM 5688 C C . LEU B 1 241 ? 3.221 37.906 23 1 98 241 LEU B C 1
ATOM 5690 O O . LEU B 1 241 ? 2.041 38.188 22.766 1 98 241 LEU B O 1
ATOM 5694 N N . THR B 1 242 ? 4.195 38.781 22.984 1 97.31 242 THR B N 1
ATOM 5695 C CA . THR B 1 242 ? 3.893 40.219 22.828 1 97.31 242 THR B CA 1
ATOM 5696 C C . THR B 1 242 ? 3.613 40.531 21.359 1 97.31 242 THR B C 1
ATOM 5698 O O . THR B 1 242 ? 4.246 39.969 20.469 1 97.31 242 THR B O 1
ATOM 5701 N N . THR B 1 243 ? 2.613 41.406 21.156 1 95.75 243 THR B N 1
ATOM 5702 C CA . THR B 1 243 ? 2.24 41.875 19.812 1 95.75 243 THR B CA 1
ATOM 5703 C C . THR B 1 243 ? 2.289 43.406 19.75 1 95.75 243 THR B C 1
ATOM 5705 O O . THR B 1 243 ? 2.271 44.062 20.781 1 95.75 243 THR B O 1
ATOM 5708 N N . ASN B 1 244 ? 2.432 43.906 18.625 1 95.12 244 ASN B N 1
ATOM 5709 C CA . ASN B 1 244 ? 2.32 45.344 18.453 1 95.12 244 ASN B CA 1
ATOM 5710 C C . ASN B 1 244 ? 0.865 45.781 18.312 1 95.12 244 ASN B C 1
ATOM 5712 O O . ASN B 1 244 ? -0.05 44.969 18.484 1 95.12 244 ASN B O 1
ATOM 5716 N N . ALA B 1 245 ? 0.774 47.062 17.953 1 92.75 245 ALA B N 1
ATOM 5717 C CA . ALA B 1 245 ? -0.565 47.656 17.891 1 92.75 245 ALA B CA 1
ATOM 5718 C C . ALA B 1 245 ? -1.366 47.062 16.734 1 92.75 245 ALA B C 1
ATOM 5720 O O . ALA B 1 245 ? -2.596 46.969 16.797 1 92.75 245 ALA B O 1
ATOM 5721 N N . ALA B 1 246 ? -0.681 46.562 15.742 1 90.31 246 ALA B N 1
ATOM 5722 C CA . ALA B 1 246 ? -1.326 46 14.555 1 90.31 246 ALA B CA 1
ATOM 5723 C C . ALA B 1 246 ? -1.625 44.5 14.75 1 90.31 246 ALA B C 1
ATOM 5725 O O . ALA B 1 246 ? -2.197 43.875 13.867 1 90.31 246 ALA B O 1
ATOM 5726 N N . GLY B 1 247 ? -1.271 43.969 15.852 1 89.06 247 GLY B N 1
ATOM 5727 C CA . GLY B 1 247 ? -1.551 42.562 16.141 1 89.06 247 GLY B CA 1
ATOM 5728 C C . GLY B 1 247 ? -0.469 41.625 15.648 1 89.06 247 GLY B C 1
ATOM 5729 O O . GLY B 1 247 ? -0.61 40.406 15.742 1 89.06 247 GLY B O 1
ATOM 5730 N N . GLN B 1 248 ? 0.541 42.188 15.156 1 93 248 GLN B N 1
ATOM 5731 C CA . GLN B 1 248 ? 1.659 41.375 14.688 1 93 248 GLN B CA 1
ATOM 5732 C C . GLN B 1 248 ? 2.543 40.938 15.844 1 93 248 GLN B C 1
ATOM 5734 O O . GLN B 1 248 ? 2.816 41.719 16.766 1 93 248 GLN B O 1
ATOM 5739 N N . ILE B 1 249 ? 2.9 39.688 15.812 1 96.62 249 ILE B N 1
ATOM 5740 C CA . ILE B 1 249 ? 3.764 39.188 16.875 1 96.62 249 ILE B CA 1
ATOM 5741 C C . ILE B 1 249 ? 5.176 39.75 16.703 1 96.62 249 ILE B C 1
ATOM 5743 O O . ILE B 1 249 ? 5.824 39.5 15.68 1 96.62 249 ILE B O 1
ATOM 5747 N N . THR B 1 250 ? 5.633 40.469 17.734 1 96.38 250 THR B N 1
ATOM 5748 C CA . THR B 1 250 ? 6.957 41.094 17.703 1 96.38 250 THR B CA 1
ATOM 5749 C C . THR B 1 250 ? 7.809 40.594 18.875 1 96.38 250 THR B C 1
ATOM 5751 O O . THR B 1 250 ? 8.875 41.156 19.141 1 96.38 250 THR B O 1
ATOM 5754 N N . ASP B 1 251 ? 7.316 39.656 19.562 1 97.38 251 ASP B N 1
ATOM 5755 C CA . ASP B 1 251 ? 7.996 39.062 20.719 1 97.38 251 ASP B CA 1
ATOM 5756 C C . ASP B 1 251 ? 9.359 38.5 20.328 1 97.38 251 ASP B C 1
ATOM 5758 O O . ASP B 1 251 ? 9.461 37.688 19.422 1 97.38 251 ASP B O 1
ATOM 5762 N N . PRO B 1 252 ? 10.422 38.844 21 1 96.69 252 PRO B N 1
ATOM 5763 C CA . PRO B 1 252 ? 11.766 38.375 20.641 1 96.69 252 PRO B CA 1
ATOM 5764 C C . PRO B 1 252 ? 11.938 36.875 20.875 1 96.69 252 PRO B C 1
ATOM 5766 O O . PRO B 1 252 ? 12.891 36.281 20.359 1 96.69 252 PRO B O 1
ATOM 5769 N N . ARG B 1 253 ? 11.039 36.281 21.562 1 97.69 253 ARG B N 1
ATOM 5770 C CA . ARG B 1 253 ? 11.102 34.844 21.812 1 97.69 253 ARG B CA 1
ATOM 5771 C C . ARG B 1 253 ? 10.781 34.031 20.547 1 97.69 253 ARG B C 1
ATOM 5773 O O . ARG B 1 253 ? 11.086 32.844 20.469 1 97.69 253 ARG B O 1
ATOM 5780 N N . LEU B 1 254 ? 10.109 34.625 19.641 1 98.62 254 LEU B N 1
ATOM 5781 C CA . LEU B 1 254 ? 9.805 34 18.359 1 98.62 254 LEU B CA 1
ATOM 5782 C C . LEU B 1 254 ? 10.766 34.469 17.281 1 98.62 254 LEU B C 1
ATOM 5784 O O . LEU B 1 254 ? 10.805 35.656 16.953 1 98.62 254 LEU B O 1
ATOM 5788 N N . GLN B 1 255 ? 11.555 33.594 16.797 1 98.62 255 GLN B N 1
ATOM 5789 C CA . GLN B 1 255 ? 12.469 33.906 15.703 1 98.62 255 GLN B CA 1
ATOM 5790 C C . GLN B 1 255 ? 12.109 33.125 14.438 1 98.62 255 GLN B C 1
ATOM 5792 O O . GLN B 1 255 ? 12.141 31.891 14.43 1 98.62 255 GLN B O 1
ATOM 5797 N N . LEU B 1 256 ? 11.773 33.875 13.375 1 98.38 256 LEU B N 1
ATOM 5798 C CA . LEU B 1 256 ? 11.414 33.281 12.094 1 98.38 256 LEU B CA 1
ATOM 5799 C C . LEU B 1 256 ? 12.648 33.125 11.203 1 98.38 256 LEU B C 1
ATOM 5801 O O . LEU B 1 256 ? 13.719 33.656 11.523 1 98.38 256 LEU B O 1
ATOM 5805 N N . LYS B 1 257 ? 12.57 32.375 10.156 1 98.44 257 LYS B N 1
ATOM 5806 C CA . LYS B 1 257 ? 13.625 32.094 9.188 1 98.44 257 LYS B CA 1
ATOM 5807 C C . LYS B 1 257 ? 14.852 31.5 9.867 1 98.44 257 LYS B C 1
ATOM 5809 O O . LYS B 1 257 ? 15.984 31.828 9.523 1 98.44 257 LYS B O 1
ATOM 5814 N N . LYS B 1 258 ? 14.617 30.688 10.914 1 98.69 258 LYS B N 1
ATOM 5815 C CA . LYS B 1 258 ? 15.672 29.969 11.617 1 98.69 258 LYS B CA 1
ATOM 5816 C C . LYS B 1 258 ? 15.547 28.469 11.391 1 98.69 258 LYS B C 1
ATOM 5818 O O . LYS B 1 258 ? 14.836 27.766 12.133 1 98.69 258 LYS B O 1
ATOM 5823 N N . VAL B 1 259 ? 16.344 27.984 10.43 1 98.81 259 VAL B N 1
ATOM 5824 C CA . VAL B 1 259 ? 16.312 26.578 10.078 1 98.81 259 VAL B CA 1
ATOM 5825 C C . VAL B 1 259 ? 17.25 25.797 10.992 1 98.81 259 VAL B C 1
ATOM 5827 O O . VAL B 1 259 ? 18.469 25.906 10.883 1 98.81 259 VAL B O 1
ATOM 5830 N N . VAL B 1 260 ? 16.688 25.047 11.875 1 98.94 260 VAL B N 1
ATOM 5831 C CA . VAL B 1 260 ? 17.5 24.219 12.773 1 98.94 260 VAL B CA 1
ATOM 5832 C C . VAL B 1 260 ? 18.062 23.031 12.008 1 98.94 260 VAL B C 1
ATOM 5834 O O . VAL B 1 260 ? 17.328 22.312 11.32 1 98.94 260 VAL B O 1
ATOM 5837 N N . THR B 1 261 ? 19.359 22.766 12.18 1 98.75 261 THR B N 1
ATOM 5838 C CA . THR B 1 261 ? 20 21.703 11.414 1 98.75 261 THR B CA 1
ATOM 5839 C C . THR B 1 261 ? 20.672 20.703 12.352 1 98.75 261 THR B C 1
ATOM 5841 O O . THR B 1 261 ? 21.016 19.594 11.93 1 98.75 261 THR B O 1
ATOM 5844 N N . GLU B 1 262 ? 20.859 21.109 13.609 1 98.69 262 GLU B N 1
ATOM 5845 C CA . GLU B 1 262 ? 21.531 20.219 14.555 1 98.69 262 GLU B CA 1
ATOM 5846 C C . GLU B 1 262 ? 21.016 20.438 15.977 1 98.69 262 GLU B C 1
ATOM 5848 O O . GLU B 1 262 ? 20.797 21.578 16.391 1 98.69 262 GLU B O 1
ATOM 5853 N N . ILE B 1 263 ? 20.875 19.391 16.719 1 98.81 263 ILE B N 1
ATOM 5854 C CA . ILE B 1 263 ? 20.547 19.406 18.141 1 98.81 263 ILE B CA 1
ATOM 5855 C C . ILE B 1 263 ? 21.5 18.5 18.891 1 98.81 263 ILE B C 1
ATOM 5857 O O . ILE B 1 263 ? 21.531 17.281 18.672 1 98.81 263 ILE B O 1
ATOM 5861 N N . SER B 1 264 ? 22.281 19.094 19.734 1 98.44 264 SER B N 1
ATOM 5862 C CA . SER B 1 264 ? 23.188 18.344 20.609 1 98.44 264 SER B CA 1
ATOM 5863 C C . SER B 1 264 ? 22.656 18.312 22.047 1 98.44 264 SER B C 1
ATOM 5865 O O . SER B 1 264 ? 22.188 19.312 22.578 1 98.44 264 SER B O 1
ATOM 5867 N N . ARG B 1 265 ? 22.688 17.125 22.578 1 96.31 265 ARG B N 1
ATOM 5868 C CA . ARG B 1 265 ? 22.219 16.969 23.953 1 96.31 265 ARG B CA 1
ATOM 5869 C C . ARG B 1 265 ? 23.328 16.453 24.859 1 96.31 265 ARG B C 1
ATOM 5871 O O . ARG B 1 265 ? 24.156 15.648 24.438 1 96.31 265 ARG B O 1
ATOM 5878 N N . SER B 1 266 ? 23.359 16.938 26.094 1 94.19 266 SER B N 1
ATOM 5879 C CA . SER B 1 266 ? 24.219 16.5 27.188 1 94.19 266 SER B CA 1
ATOM 5880 C C . SER B 1 266 ? 23.484 16.531 28.531 1 94.19 266 SER B C 1
ATOM 5882 O O . SER B 1 266 ? 22.359 17.016 28.609 1 94.19 266 SER B O 1
ATOM 5884 N N . PRO B 1 267 ? 24.047 15.945 29.562 1 90.06 267 PRO B N 1
ATOM 5885 C CA . PRO B 1 267 ? 23.406 16 30.875 1 90.06 267 PRO B CA 1
ATOM 5886 C C . PRO B 1 267 ? 23.188 17.438 31.375 1 90.06 267 PRO B C 1
ATOM 5888 O O . PRO B 1 267 ? 22.312 17.672 32.219 1 90.06 267 PRO B O 1
ATOM 5891 N N . ARG B 1 268 ? 23.938 18.406 30.828 1 91.69 268 ARG B N 1
ATOM 5892 C CA . ARG B 1 268 ? 23.875 19.797 31.297 1 91.69 268 ARG B CA 1
ATOM 5893 C C . ARG B 1 268 ? 22.812 20.578 30.531 1 91.69 268 ARG B C 1
ATOM 5895 O O . ARG B 1 268 ? 22.391 21.641 30.969 1 91.69 268 ARG B O 1
ATOM 5902 N N . GLY B 1 269 ? 22.531 20.078 29.391 1 95.88 269 GLY B N 1
ATOM 5903 C CA . GLY B 1 269 ? 21.547 20.781 28.594 1 95.88 269 GLY B CA 1
ATOM 5904 C C . GLY B 1 269 ? 21.625 20.453 27.109 1 95.88 269 GLY B C 1
ATOM 5905 O O . GLY B 1 269 ? 22.094 19.375 26.734 1 95.88 269 GLY B O 1
ATOM 5906 N N . VAL B 1 270 ? 21.016 21.438 26.266 1 98.31 270 VAL B N 1
ATOM 5907 C CA . VAL B 1 270 ? 20.969 21.203 24.828 1 98.31 270 VAL B CA 1
ATOM 5908 C C . VAL B 1 270 ? 21.547 22.406 24.094 1 98.31 270 VAL B C 1
ATOM 5910 O O . VAL B 1 270 ? 21.547 23.516 24.609 1 98.31 270 VAL B O 1
ATOM 5913 N N . ALA B 1 271 ? 22.125 22.109 22.953 1 98.69 271 ALA B N 1
ATOM 5914 C CA . ALA B 1 271 ? 22.562 23.125 22 1 98.69 271 ALA B CA 1
ATOM 5915 C C . ALA B 1 271 ? 21.891 22.922 20.641 1 98.69 271 ALA B C 1
ATOM 5917 O O . ALA B 1 271 ? 21.953 21.828 20.078 1 98.69 271 ALA B O 1
ATOM 5918 N N . VAL B 1 272 ? 21.234 23.984 20.156 1 98.88 272 VAL B N 1
ATOM 5919 C CA . VAL B 1 272 ? 20.516 23.938 18.891 1 98.88 272 VAL B CA 1
ATOM 5920 C C . VAL B 1 272 ? 21.188 24.859 17.875 1 98.88 272 VAL B C 1
ATOM 5922 O O . VAL B 1 272 ? 21.297 26.062 18.109 1 98.88 272 VAL B O 1
ATOM 5925 N N . LYS B 1 273 ? 21.594 24.25 16.797 1 98.81 273 LYS B N 1
ATOM 5926 C CA . LYS B 1 273 ? 22.281 25 15.75 1 98.81 273 LYS B CA 1
ATOM 5927 C C . LYS B 1 273 ? 21.375 25.25 14.555 1 98.81 273 LYS B C 1
ATOM 5929 O O . LYS B 1 273 ? 20.625 24.359 14.141 1 98.81 273 LYS B O 1
ATOM 5934 N N . THR B 1 274 ? 21.438 26.469 14.023 1 98.69 274 THR B N 1
ATOM 5935 C CA . THR B 1 274 ? 20.656 26.828 12.852 1 98.69 274 THR B CA 1
ATOM 5936 C C . THR B 1 274 ? 21.547 26.953 11.617 1 98.69 274 THR B C 1
ATOM 5938 O O . THR B 1 274 ? 22.766 26.984 11.734 1 98.69 274 THR B O 1
ATOM 5941 N N . GLU B 1 275 ? 20.891 26.922 10.445 1 97.88 275 GLU B N 1
ATOM 5942 C CA . GLU B 1 275 ? 21.594 26.953 9.156 1 97.88 275 GLU B CA 1
ATOM 5943 C C . GLU B 1 275 ? 22.438 28.219 9.023 1 97.88 275 GLU B C 1
ATOM 5945 O O . GLU B 1 275 ? 23.469 28.203 8.336 1 97.88 275 GLU B O 1
ATOM 5950 N N . ASP B 1 276 ? 22.094 29.344 9.688 1 97 276 ASP B N 1
ATOM 5951 C CA . ASP B 1 276 ? 22.859 30.578 9.609 1 97 276 ASP B CA 1
ATOM 5952 C C . ASP B 1 276 ? 24.078 30.531 10.531 1 97 276 ASP B C 1
ATOM 5954 O O . ASP B 1 276 ? 24.812 31.516 10.648 1 97 276 ASP B O 1
ATOM 5958 N N . GLY B 1 277 ? 24.25 29.469 11.297 1 96.75 277 GLY B N 1
ATOM 5959 C CA . GLY B 1 277 ? 25.469 29.266 12.078 1 96.75 277 GLY B CA 1
ATOM 5960 C C . GLY B 1 277 ? 25.297 29.609 13.547 1 96.75 277 GLY B C 1
ATOM 5961 O O . GLY B 1 277 ? 26.203 29.359 14.352 1 96.75 277 GLY B O 1
ATOM 5962 N N . LEU B 1 278 ? 24.203 30.109 13.961 1 98 278 LEU B N 1
ATOM 5963 C CA . LEU B 1 278 ? 23.953 30.469 15.352 1 98 278 LEU B CA 1
ATOM 5964 C C . LEU B 1 278 ? 23.703 29.219 16.203 1 98 278 LEU B C 1
ATOM 5966 O O . LEU B 1 278 ? 23.109 28.25 15.719 1 98 278 LEU B O 1
ATOM 5970 N N . VAL B 1 279 ? 24.203 29.266 17.406 1 98.5 279 VAL B N 1
ATOM 5971 C CA . VAL B 1 279 ? 23.984 28.188 18.375 1 98.5 279 VAL B CA 1
ATOM 5972 C C . VAL B 1 279 ? 23.203 28.719 19.578 1 98.5 279 VAL B C 1
ATOM 5974 O O . VAL B 1 279 ? 23.641 29.672 20.219 1 98.5 279 VAL B O 1
ATOM 5977 N N . HIS B 1 280 ? 22.109 28.141 19.875 1 98.44 280 HIS B N 1
ATOM 5978 C CA . HIS B 1 280 ? 21.281 28.469 21.031 1 98.44 280 HIS B CA 1
ATOM 5979 C C . HIS B 1 280 ? 21.344 27.359 22.078 1 98.44 280 HIS B C 1
ATOM 5981 O O . HIS B 1 280 ? 21.25 26.172 21.75 1 98.44 280 HIS B O 1
ATOM 5987 N N . ARG B 1 281 ? 21.484 27.797 23.312 1 98.06 281 ARG B N 1
ATOM 5988 C CA . ARG B 1 281 ? 21.594 26.812 24.391 1 98.06 281 ARG B CA 1
ATOM 5989 C C . ARG B 1 281 ? 20.391 26.922 25.328 1 98.06 281 ARG B C 1
ATOM 5991 O O . ARG B 1 281 ? 19.812 28 25.5 1 98.06 281 ARG B O 1
ATOM 5998 N N . ALA B 1 282 ? 20.031 25.766 25.891 1 98.19 282 ALA B N 1
ATOM 5999 C CA . ALA B 1 282 ? 18.938 25.688 26.859 1 98.19 282 ALA B CA 1
ATOM 6000 C C . ALA B 1 282 ? 19.031 24.406 27.688 1 98.19 282 ALA B C 1
ATOM 6002 O O . ALA B 1 282 ? 19.906 23.578 27.453 1 98.19 282 ALA B O 1
ATOM 6003 N N . ASP B 1 283 ? 18.188 24.359 28.703 1 96.31 283 ASP B N 1
ATOM 6004 C CA . ASP B 1 283 ? 18.125 23.141 29.5 1 96.31 283 ASP B CA 1
ATOM 6005 C C . ASP B 1 283 ? 17.406 22.016 28.75 1 96.31 283 ASP B C 1
ATOM 6007 O O . ASP B 1 283 ? 17.781 20.859 28.875 1 96.31 283 ASP B O 1
ATOM 6011 N N . TYR B 1 284 ? 16.344 22.406 27.969 1 96.88 284 TYR B N 1
ATOM 6012 C CA . TYR B 1 284 ? 15.523 21.453 27.25 1 96.88 284 TYR B CA 1
ATOM 6013 C C . TYR B 1 284 ? 15.203 21.953 25.844 1 96.88 284 TYR B C 1
ATOM 6015 O O . TYR B 1 284 ? 15.297 23.141 25.562 1 96.88 284 TYR B O 1
ATOM 6023 N N . VAL B 1 285 ? 14.836 20.984 25.016 1 98.62 285 VAL B N 1
ATOM 6024 C CA . VAL B 1 285 ? 14.328 21.344 23.688 1 98.62 285 VAL B CA 1
ATOM 6025 C C . VAL B 1 285 ? 13.086 20.516 23.375 1 98.62 285 VAL B C 1
ATOM 6027 O O . VAL B 1 285 ? 13.008 19.328 23.719 1 98.62 285 VAL B O 1
ATOM 6030 N N . ILE B 1 286 ? 12.055 21.172 22.828 1 98.81 286 ILE B N 1
ATOM 6031 C CA . ILE B 1 286 ? 10.883 20.5 22.266 1 98.81 286 ILE B CA 1
ATOM 6032 C C . ILE B 1 286 ? 10.938 20.578 20.734 1 98.81 286 ILE B C 1
ATOM 6034 O O . ILE B 1 286 ? 10.914 21.672 20.172 1 98.81 286 ILE B O 1
ATOM 6038 N N . VAL B 1 287 ? 11.008 19.453 20.125 1 98.94 287 VAL B N 1
ATOM 6039 C CA . VAL B 1 287 ? 11.047 19.359 18.656 1 98.94 287 VAL B CA 1
ATOM 6040 C C . VAL B 1 287 ? 9.633 19.219 18.109 1 98.94 287 VAL B C 1
ATOM 6042 O O . VAL B 1 287 ? 8.992 18.172 18.281 1 98.94 287 VAL B O 1
ATOM 6045 N N . SER B 1 288 ? 9.188 20.219 17.391 1 98.88 288 SER B N 1
ATOM 6046 C CA . SER B 1 288 ? 7.82 20.25 16.891 1 98.88 288 SER B CA 1
ATOM 6047 C C . SER B 1 288 ? 7.797 20.281 15.359 1 98.88 288 SER B C 1
ATOM 6049 O O . SER B 1 288 ? 6.879 20.844 14.766 1 98.88 288 SER B O 1
ATOM 6051 N N . VAL B 1 289 ? 8.773 19.766 14.703 1 98.81 289 VAL B N 1
ATOM 6052 C CA . VAL B 1 289 ? 8.773 19.625 13.25 1 98.81 289 VAL B CA 1
ATOM 6053 C C . VAL B 1 289 ? 7.867 18.469 12.836 1 98.81 289 VAL B C 1
ATOM 6055 O O . VAL B 1 289 ? 7.445 17.672 13.672 1 98.81 289 VAL B O 1
ATOM 6058 N N . SER B 1 290 ? 7.543 18.438 11.547 1 98.62 290 SER B N 1
ATOM 6059 C CA . SER B 1 290 ? 6.668 17.375 11.039 1 98.62 290 SER B CA 1
ATOM 6060 C C . SER B 1 290 ? 7.34 16.016 11.125 1 98.62 290 SER B C 1
ATOM 6062 O O . SER B 1 290 ? 8.57 15.922 11.172 1 98.62 290 SER B O 1
ATOM 6064 N N . LEU B 1 291 ? 6.543 14.977 11.172 1 98.62 291 LEU B N 1
ATOM 6065 C CA . LEU B 1 291 ? 7.059 13.617 11.078 1 98.62 291 LEU B CA 1
ATOM 6066 C C . LEU B 1 291 ? 7.949 13.453 9.852 1 98.62 291 LEU B C 1
ATOM 6068 O O . LEU B 1 291 ? 8.984 12.781 9.914 1 98.62 291 LEU B O 1
ATOM 6072 N N . GLY B 1 292 ? 7.512 14.047 8.727 1 97.88 292 GLY B N 1
ATOM 6073 C CA . GLY B 1 292 ? 8.297 13.977 7.504 1 97.88 292 GLY B CA 1
ATOM 6074 C C . GLY B 1 292 ? 9.711 14.477 7.672 1 97.88 292 GLY B C 1
ATOM 6075 O O . GLY B 1 292 ? 10.656 13.898 7.121 1 97.88 292 GLY B O 1
ATOM 6076 N N . VAL B 1 293 ? 9.883 15.516 8.414 1 98.31 293 VAL B N 1
ATOM 6077 C CA . VAL B 1 293 ? 11.203 16.078 8.664 1 98.31 293 VAL B CA 1
ATOM 6078 C C . VAL B 1 293 ? 12 15.133 9.562 1 98.31 293 VAL B C 1
ATOM 6080 O O . VAL B 1 293 ? 13.188 14.898 9.336 1 98.31 293 VAL B O 1
ATOM 6083 N N . LEU B 1 294 ? 11.352 14.594 10.57 1 98.12 294 LEU B N 1
ATOM 6084 C CA . LEU B 1 294 ? 12.016 13.688 11.5 1 98.12 294 LEU B CA 1
ATOM 6085 C C . LEU B 1 294 ? 12.477 12.422 10.789 1 98.12 294 LEU B C 1
ATOM 6087 O O . LEU B 1 294 ? 13.398 11.75 11.242 1 98.12 294 LEU B O 1
ATOM 6091 N N . GLN B 1 295 ? 11.812 12.07 9.688 1 96.88 295 GLN B N 1
ATOM 6092 C CA . GLN B 1 295 ? 12.133 10.875 8.922 1 96.88 295 GLN B CA 1
ATOM 6093 C C . GLN B 1 295 ? 13.219 11.164 7.887 1 96.88 295 GLN B C 1
ATOM 6095 O O . GLN B 1 295 ? 13.617 10.273 7.133 1 96.88 295 GLN B O 1
ATOM 6100 N N . ASN B 1 296 ? 13.625 12.422 7.816 1 93.94 296 ASN B N 1
ATOM 6101 C CA . ASN B 1 296 ? 14.633 12.844 6.844 1 93.94 296 ASN B CA 1
ATOM 6102 C C . ASN B 1 296 ? 15.828 13.492 7.527 1 93.94 296 ASN B C 1
ATOM 6104 O O . ASN B 1 296 ? 15.938 13.477 8.758 1 93.94 296 ASN B O 1
ATOM 6108 N N . ASP B 1 297 ? 16.812 14.047 6.789 1 92.31 297 ASP B N 1
ATOM 6109 C CA . ASP B 1 297 ? 18.125 14.367 7.34 1 92.31 297 ASP B CA 1
ATOM 6110 C C . ASP B 1 297 ? 18.297 15.875 7.508 1 92.31 297 ASP B C 1
ATOM 6112 O O . ASP B 1 297 ? 19.422 16.375 7.496 1 92.31 297 ASP B O 1
ATOM 6116 N N . LEU B 1 298 ? 17.188 16.547 7.707 1 96.44 298 LEU B N 1
ATOM 6117 C CA . LEU B 1 298 ? 17.328 17.984 7.863 1 96.44 298 LEU B CA 1
ATOM 6118 C C . LEU B 1 298 ? 17.953 18.328 9.211 1 96.44 298 LEU B C 1
ATOM 6120 O O . LEU B 1 298 ? 18.781 19.234 9.297 1 96.44 298 LEU B O 1
ATOM 6124 N N . ILE B 1 299 ? 17.562 17.625 10.273 1 98.44 299 ILE B N 1
ATOM 6125 C CA . ILE B 1 299 ? 18.078 17.859 11.617 1 98.44 299 ILE B CA 1
ATOM 6126 C C . ILE B 1 299 ? 18.938 16.672 12.055 1 98.44 299 ILE B C 1
ATOM 6128 O O . ILE B 1 299 ? 18.469 15.539 12.094 1 98.44 299 ILE B O 1
ATOM 6132 N N . LYS B 1 300 ? 20.172 16.984 12.398 1 98.06 300 LYS B N 1
ATOM 6133 C CA . LYS B 1 300 ? 21.078 15.969 12.953 1 98.06 300 LYS B CA 1
ATOM 6134 C C . LYS B 1 300 ? 21.094 16.031 14.477 1 98.06 300 LYS B C 1
ATOM 6136 O O . LYS B 1 300 ? 21.203 17.109 15.062 1 98.06 300 LYS B O 1
ATOM 6141 N N . PHE B 1 301 ? 20.969 14.898 15.094 1 98.38 301 PHE B N 1
ATOM 6142 C CA . PHE B 1 301 ? 21 14.805 16.547 1 98.38 301 PHE B CA 1
ATOM 6143 C C . PHE B 1 301 ? 22.344 14.273 17.016 1 98.38 301 PHE B C 1
ATOM 6145 O O . PHE B 1 301 ? 22.875 13.312 16.453 1 98.38 301 PHE B O 1
ATOM 6152 N N . HIS B 1 302 ? 22.891 14.883 18.031 1 97.88 302 HIS B N 1
ATOM 6153 C CA . HIS B 1 302 ? 24.141 14.453 18.641 1 97.88 302 HIS B CA 1
ATOM 6154 C C . HIS B 1 302 ? 24 14.32 20.156 1 97.88 302 HIS B C 1
ATOM 6156 O O . HIS B 1 302 ? 23.75 15.305 20.844 1 97.88 302 HIS B O 1
ATOM 6162 N N . PRO B 1 303 ? 24.297 13.203 20.719 1 97.19 303 PRO B N 1
ATOM 6163 C CA . PRO B 1 303 ? 24.422 11.922 20.016 1 97.19 303 PRO B CA 1
ATOM 6164 C C . PRO B 1 303 ? 23.188 11.578 19.188 1 97.19 303 PRO B C 1
ATOM 6166 O O . PRO B 1 303 ? 22.125 12.172 19.391 1 97.19 303 PRO B O 1
ATOM 6169 N N . SER B 1 304 ? 23.328 10.633 18.312 1 96.88 304 SER B N 1
ATOM 6170 C CA . SER B 1 304 ? 22.188 10.172 17.516 1 96.88 304 SER B CA 1
ATOM 6171 C C . SER B 1 304 ? 21.047 9.688 18.406 1 96.88 304 SER B C 1
ATOM 6173 O O . SER B 1 304 ? 21.281 9.203 19.516 1 96.88 304 SER B O 1
ATOM 6175 N N . LEU B 1 305 ? 19.891 9.852 17.891 1 97.25 305 LEU B N 1
ATOM 6176 C CA . LEU B 1 305 ? 18.766 9.258 18.594 1 97.25 305 LEU B CA 1
ATOM 6177 C C . LEU B 1 305 ? 18.938 7.746 18.719 1 97.25 305 LEU B C 1
ATOM 6179 O O . LEU B 1 305 ? 19.547 7.109 17.859 1 97.25 305 LEU B O 1
ATOM 6183 N N . PRO B 1 306 ? 18.453 7.223 19.875 1 96.19 306 PRO B N 1
ATOM 6184 C CA . PRO B 1 306 ? 18.547 5.77 20.016 1 96.19 306 PRO B CA 1
ATOM 6185 C C . PRO B 1 306 ? 17.797 5.023 18.906 1 96.19 306 PRO B C 1
ATOM 6187 O O . PRO B 1 306 ? 16.812 5.535 18.375 1 96.19 306 PRO B O 1
ATOM 6190 N N . GLN B 1 307 ? 18.203 3.797 18.625 1 93.88 307 GLN B N 1
ATOM 6191 C CA . GLN B 1 307 ? 17.688 3.01 17.516 1 93.88 307 GLN B CA 1
ATOM 6192 C C . GLN B 1 307 ? 16.172 2.807 17.656 1 93.88 307 GLN B C 1
ATOM 6194 O O . GLN B 1 307 ? 15.453 2.811 16.656 1 93.88 307 GLN B O 1
ATOM 6199 N N . TRP B 1 308 ? 15.719 2.604 18.891 1 94.38 308 TRP B N 1
ATOM 6200 C CA . TRP B 1 308 ? 14.297 2.385 19.094 1 94.38 308 TRP B CA 1
ATOM 6201 C C . TRP B 1 308 ? 13.492 3.611 18.672 1 94.38 308 TRP B C 1
ATOM 6203 O O . TRP B 1 308 ? 12.375 3.484 18.156 1 94.38 308 TRP B O 1
ATOM 6213 N N . LYS B 1 309 ? 14 4.832 18.859 1 96.94 309 LYS B N 1
ATOM 6214 C CA . LYS B 1 309 ? 13.344 6.074 18.469 1 96.94 309 LYS B CA 1
ATOM 6215 C C . LYS B 1 309 ? 13.336 6.238 16.953 1 96.94 309 LYS B C 1
ATOM 6217 O O . LYS B 1 309 ? 12.297 6.562 16.359 1 96.94 309 LYS B O 1
ATOM 6222 N N . ILE B 1 310 ? 14.445 5.98 16.391 1 97 310 ILE B N 1
ATOM 6223 C CA . ILE B 1 310 ? 14.57 6.105 14.938 1 97 310 ILE B CA 1
ATOM 6224 C C . ILE B 1 310 ? 13.625 5.121 14.25 1 97 310 ILE B C 1
ATOM 6226 O O . ILE B 1 310 ? 12.93 5.477 13.297 1 97 310 ILE B O 1
ATOM 6230 N N . LEU B 1 311 ? 13.578 3.908 14.742 1 96.44 311 LEU B N 1
ATOM 6231 C CA . LEU B 1 311 ? 12.703 2.883 14.188 1 96.44 311 LEU B CA 1
ATOM 6232 C C . LEU B 1 311 ? 11.242 3.293 14.32 1 96.44 311 LEU B C 1
ATOM 6234 O O . LEU B 1 311 ? 10.461 3.127 13.375 1 96.44 311 LEU B O 1
ATOM 6238 N N . ALA B 1 312 ? 10.891 3.793 15.477 1 97 312 ALA B N 1
ATOM 6239 C CA . ALA B 1 312 ? 9.516 4.223 15.703 1 97 312 ALA B CA 1
ATOM 6240 C C . ALA B 1 312 ? 9.109 5.324 14.734 1 97 312 ALA B C 1
ATOM 6242 O O . ALA B 1 312 ? 8.008 5.305 14.188 1 97 312 ALA B O 1
ATOM 6243 N N . LEU B 1 313 ? 9.984 6.246 14.523 1 98 313 LEU B N 1
ATOM 6244 C CA . LEU B 1 313 ? 9.719 7.34 13.594 1 98 313 LEU B CA 1
ATOM 6245 C C . LEU B 1 313 ? 9.586 6.82 12.172 1 98 313 LEU B C 1
ATOM 6247 O O . LEU B 1 313 ? 8.633 7.164 11.469 1 98 313 LEU B O 1
ATOM 6251 N N . ASP B 1 314 ? 10.422 5.934 11.797 1 97.19 314 ASP B N 1
ATOM 6252 C CA . ASP B 1 314 ? 10.523 5.496 10.406 1 97.19 314 ASP B CA 1
ATOM 6253 C C . ASP B 1 314 ? 9.391 4.531 10.055 1 97.19 314 ASP B C 1
ATOM 6255 O O . ASP B 1 314 ? 9.07 4.352 8.875 1 97.19 314 ASP B O 1
ATOM 6259 N N . GLN B 1 315 ? 8.789 3.949 11.023 1 96.75 315 GLN B N 1
ATOM 6260 C CA . GLN B 1 315 ? 7.727 2.98 10.773 1 96.75 315 GLN B CA 1
ATOM 6261 C C . GLN B 1 315 ? 6.383 3.676 10.578 1 96.75 315 GLN B C 1
ATOM 6263 O O . GLN B 1 315 ? 5.438 3.076 10.062 1 96.75 315 GLN B O 1
ATOM 6268 N N . PHE B 1 316 ? 6.285 4.859 11.023 1 97.81 316 PHE B N 1
ATOM 6269 C CA . PHE B 1 316 ? 5.012 5.562 10.922 1 97.81 316 PHE B CA 1
ATOM 6270 C C . PHE B 1 316 ? 4.879 6.246 9.57 1 97.81 316 PHE B C 1
ATOM 6272 O O . PHE B 1 316 ? 5.875 6.441 8.867 1 97.81 316 PHE B O 1
ATOM 6279 N N . ASN B 1 317 ? 3.598 6.469 9.172 1 97.81 317 ASN B N 1
ATOM 6280 C CA . ASN B 1 317 ? 3.408 6.992 7.824 1 97.81 317 ASN B CA 1
ATOM 6281 C C . ASN B 1 317 ? 3.213 8.508 7.828 1 97.81 317 ASN B C 1
ATOM 6283 O O . ASN B 1 317 ? 2.525 9.039 8.695 1 97.81 317 ASN B O 1
ATOM 6287 N N . MET B 1 318 ? 3.863 9.156 6.922 1 97.75 318 MET B N 1
ATOM 6288 C CA . MET B 1 318 ? 3.604 10.547 6.562 1 97.75 318 MET B CA 1
ATOM 6289 C C . MET B 1 318 ? 2.887 10.633 5.219 1 97.75 318 MET B C 1
ATOM 6291 O O . MET B 1 318 ? 3.525 10.602 4.168 1 97.75 318 MET B O 1
ATOM 6295 N N . ALA B 1 319 ? 1.605 10.859 5.266 1 98.25 319 ALA B N 1
ATOM 6296 C CA . ALA B 1 319 ? 0.771 10.844 4.066 1 98.25 319 ALA B CA 1
ATOM 6297 C C . ALA B 1 319 ? 0.901 12.148 3.287 1 98.25 319 ALA B C 1
ATOM 6299 O O . ALA B 1 319 ? 1.376 13.156 3.822 1 98.25 319 ALA B O 1
ATOM 6300 N N . ILE B 1 320 ? 0.531 12.109 2.055 1 98.25 320 ILE B N 1
ATOM 6301 C CA . ILE B 1 320 ? 0.522 13.281 1.185 1 98.25 320 ILE B CA 1
ATOM 6302 C C . ILE B 1 320 ? -0.893 13.531 0.667 1 98.25 320 ILE B C 1
ATOM 6304 O O . ILE B 1 320 ? -1.493 12.656 0.039 1 98.25 320 ILE B O 1
ATOM 6308 N N . TYR B 1 321 ? -1.404 14.586 0.989 1 98.62 321 TYR B N 1
ATOM 6309 C CA . TYR B 1 321 ? -2.729 15.078 0.63 1 98.62 321 TYR B CA 1
ATOM 6310 C C . TYR B 1 321 ? -2.629 16.375 -0.167 1 98.62 321 TYR B C 1
ATOM 6312 O O . TYR B 1 321 ? -2.25 17.422 0.373 1 98.62 321 TYR B O 1
ATOM 6320 N N . THR B 1 322 ? -2.998 16.359 -1.445 1 98.69 322 THR B N 1
ATOM 6321 C CA . THR B 1 322 ? -2.783 17.5 -2.316 1 98.69 322 THR B CA 1
ATOM 6322 C C . THR B 1 322 ? -4.113 18.109 -2.754 1 98.69 322 THR B C 1
ATOM 6324 O O . THR B 1 322 ? -4.934 17.438 -3.379 1 98.69 322 THR B O 1
ATOM 6327 N N . LYS B 1 323 ? -4.352 19.312 -2.426 1 98.75 323 LYS B N 1
ATOM 6328 C CA . LYS B 1 323 ? -5.473 20.109 -2.916 1 98.75 323 LYS B CA 1
ATOM 6329 C C . LYS B 1 323 ? -5.055 20.984 -4.098 1 98.75 323 LYS B C 1
ATOM 6331 O O . LYS B 1 323 ? -4.262 21.906 -3.943 1 98.75 323 LYS B O 1
ATOM 6336 N N . ILE B 1 324 ? -5.625 20.734 -5.23 1 98.88 324 ILE B N 1
ATOM 6337 C CA . ILE B 1 324 ? -5.289 21.484 -6.434 1 98.88 324 ILE B CA 1
ATOM 6338 C C . ILE B 1 324 ? -6.414 22.469 -6.754 1 98.88 324 ILE B C 1
ATOM 6340 O O . ILE B 1 324 ? -7.578 22.078 -6.852 1 98.88 324 ILE B O 1
ATOM 6344 N N . PHE B 1 325 ? -6.066 23.734 -6.957 1 98.81 325 PHE B N 1
ATOM 6345 C CA . PHE B 1 325 ? -7.051 24.766 -7.246 1 98.81 325 PHE B CA 1
ATOM 6346 C C . PHE B 1 325 ? -6.953 25.219 -8.695 1 98.81 325 PHE B C 1
ATOM 6348 O O . PHE B 1 325 ? -5.855 25.422 -9.227 1 98.81 325 PHE B O 1
ATOM 6355 N N . LEU B 1 326 ? -8.109 25.359 -9.328 1 98.81 326 LEU B N 1
ATOM 6356 C CA . LEU B 1 326 ? -8.195 25.859 -10.688 1 98.81 326 LEU B CA 1
ATOM 6357 C C . LEU B 1 326 ? -9.195 27.016 -10.781 1 98.81 326 LEU B C 1
ATOM 6359 O O . LEU B 1 326 ? -10.281 26.938 -10.188 1 98.81 326 LEU B O 1
ATOM 6363 N N . LYS B 1 327 ? -8.844 28 -11.508 1 98.69 327 LYS B N 1
ATOM 6364 C CA . LYS B 1 327 ? -9.734 29.125 -11.773 1 98.69 327 LYS B CA 1
ATOM 6365 C C . LYS B 1 327 ? -10.18 29.141 -13.234 1 98.69 327 LYS B C 1
ATOM 6367 O O . LYS B 1 327 ? -9.398 28.828 -14.133 1 98.69 327 LYS B O 1
ATOM 6372 N N . PHE B 1 328 ? -11.414 29.516 -13.414 1 98.69 328 PHE B N 1
ATOM 6373 C CA . PHE B 1 328 ? -11.984 29.547 -14.758 1 98.69 328 PHE B CA 1
ATOM 6374 C C . PHE B 1 328 ? -12.641 30.906 -15.031 1 98.69 328 PHE B C 1
ATOM 6376 O O . PHE B 1 328 ? -13.016 31.625 -14.102 1 98.69 328 PHE B O 1
ATOM 6383 N N . PRO B 1 329 ? -12.781 31.234 -16.328 1 98.25 329 PRO B N 1
ATOM 6384 C CA . PRO B 1 329 ? -13.422 32.531 -16.656 1 98.25 329 PRO B CA 1
ATOM 6385 C C . PRO B 1 329 ? -14.914 32.531 -16.359 1 98.25 329 PRO B C 1
ATOM 6387 O O . PRO B 1 329 ? -15.492 33.594 -16.109 1 98.25 329 PRO B O 1
ATOM 6390 N N . TYR B 1 330 ? -15.562 31.391 -16.375 1 97.56 330 TYR B N 1
ATOM 6391 C CA . TYR B 1 330 ? -16.969 31.266 -16.031 1 97.56 330 TYR B CA 1
ATOM 6392 C C . TYR B 1 330 ? -17.297 29.859 -15.547 1 97.56 330 TYR B C 1
ATOM 6394 O O . TYR B 1 330 ? -16.531 28.922 -15.805 1 97.56 330 TYR B O 1
ATOM 6402 N N . LYS B 1 331 ? -18.406 29.812 -14.922 1 97.12 331 LYS B N 1
ATOM 6403 C CA . LYS B 1 331 ? -18.844 28.547 -14.359 1 97.12 331 LYS B CA 1
ATOM 6404 C C . LYS B 1 331 ? -19.484 27.656 -15.422 1 97.12 331 LYS B C 1
ATOM 6406 O O . LYS B 1 331 ? -20.25 28.141 -16.266 1 97.12 331 LYS B O 1
ATOM 6411 N N . PHE B 1 332 ? -19.156 26.328 -15.445 1 97.62 332 PHE B N 1
ATOM 6412 C CA . PHE B 1 332 ? -19.75 25.375 -16.391 1 97.62 332 PHE B CA 1
ATOM 6413 C C . PHE B 1 332 ? -20.219 24.109 -15.664 1 97.62 332 PHE B C 1
ATOM 6415 O O . PHE B 1 332 ? -20.797 23.219 -16.281 1 97.62 332 PHE B O 1
ATOM 6422 N N . TRP B 1 333 ? -20.016 24 -14.383 1 97 333 TRP B N 1
ATOM 6423 C CA . TRP B 1 333 ? -20.422 22.844 -13.586 1 97 333 TRP B CA 1
ATOM 6424 C C . TRP B 1 333 ? -21.781 23.094 -12.914 1 97 333 TRP B C 1
ATOM 6426 O O . TRP B 1 333 ? -22.203 24.25 -12.758 1 97 333 TRP B O 1
ATOM 6436 N N . PRO B 1 334 ? -22.438 22.016 -12.516 1 93.94 334 PRO B N 1
ATOM 6437 C CA . PRO B 1 334 ? -23.656 22.188 -11.734 1 93.94 334 PRO B CA 1
ATOM 6438 C C . PRO B 1 334 ? -23.406 22.875 -10.391 1 93.94 334 PRO B C 1
ATOM 6440 O O . PRO B 1 334 ? -22.406 22.594 -9.734 1 93.94 334 PRO B O 1
ATOM 6443 N N . SER B 1 335 ? -24.266 23.906 -9.906 1 90.19 335 SER B N 1
ATOM 6444 C CA . SER B 1 335 ? -24.031 24.609 -8.648 1 90.19 335 SER B CA 1
ATOM 6445 C C . SER B 1 335 ? -25.312 24.703 -7.82 1 90.19 335 SER B C 1
ATOM 6447 O O . SER B 1 335 ? -25.344 25.375 -6.797 1 90.19 335 SER B O 1
ATOM 6449 N N . GLY B 1 336 ? -26.25 23.922 -7.805 1 87.19 336 GLY B N 1
ATOM 6450 C CA . GLY B 1 336 ? -27.453 23.906 -6.992 1 87.19 336 GLY B CA 1
ATOM 6451 C C . GLY B 1 336 ? -27.328 23.031 -5.758 1 87.19 336 GLY B C 1
ATOM 6452 O O . GLY B 1 336 ? -26.234 22.547 -5.441 1 87.19 336 GLY B O 1
ATOM 6453 N N . ASN B 1 337 ? -28.391 22.953 -5.031 1 89.56 337 ASN B N 1
ATOM 6454 C CA . ASN B 1 337 ? -28.391 22.141 -3.816 1 89.56 337 ASN B CA 1
ATOM 6455 C C . ASN B 1 337 ? -27.938 20.719 -4.094 1 89.56 337 ASN B C 1
ATOM 6457 O O . ASN B 1 337 ? -28.375 20.094 -5.062 1 89.56 337 ASN B O 1
ATOM 6461 N N . GLY B 1 338 ? -26.969 20.391 -3.33 1 92 338 GLY B N 1
ATOM 6462 C CA . GLY B 1 338 ? -26.531 19 -3.434 1 92 338 GLY B CA 1
ATOM 6463 C C . GLY B 1 338 ? -25.453 18.797 -4.48 1 92 338 GLY B C 1
ATOM 6464 O O . GLY B 1 338 ? -25.125 17.656 -4.828 1 92 338 GLY B O 1
ATOM 6465 N N . THR B 1 339 ? -24.828 19.875 -4.941 1 94.12 339 THR B N 1
ATOM 6466 C CA . THR B 1 339 ? -23.859 19.734 -6.027 1 94.12 339 THR B CA 1
ATOM 6467 C C . THR B 1 339 ? -22.484 20.219 -5.594 1 94.12 339 THR B C 1
ATOM 6469 O O . THR B 1 339 ? -21.625 20.484 -6.434 1 94.12 339 THR B O 1
ATOM 6472 N N . GLU B 1 340 ? -22.266 20.359 -4.316 1 96.38 340 GLU B N 1
ATOM 6473 C CA . GLU B 1 340 ? -21 20.906 -3.824 1 96.38 340 GLU B CA 1
ATOM 6474 C C . GLU B 1 340 ? -19.812 20.031 -4.215 1 96.38 340 GLU B C 1
ATOM 6476 O O . GLU B 1 340 ? -18.734 20.547 -4.508 1 96.38 340 GLU B O 1
ATOM 6481 N N . PHE B 1 341 ? -20.078 18.734 -4.262 1 97.75 341 PHE B N 1
ATOM 6482 C CA . PHE B 1 341 ? -19 17.781 -4.492 1 97.75 341 PHE B CA 1
ATOM 6483 C C . PHE B 1 341 ? -19.312 16.875 -5.672 1 97.75 341 PHE B C 1
ATOM 6485 O O . PHE B 1 341 ? -20.484 16.594 -5.949 1 97.75 341 PHE B O 1
ATOM 6492 N N . PHE B 1 342 ? -18.25 16.453 -6.406 1 97 342 PHE B N 1
ATOM 6493 C CA . PHE B 1 342 ? -18.297 15.484 -7.496 1 97 342 PHE B CA 1
ATOM 6494 C C . PHE B 1 342 ? -17.266 14.391 -7.285 1 97 342 PHE B C 1
ATOM 6496 O O . PHE B 1 342 ? -16.172 14.648 -6.797 1 97 342 PHE B O 1
ATOM 6503 N N . LEU B 1 343 ? -17.688 13.156 -7.684 1 98.44 343 LEU B N 1
ATOM 6504 C CA . LEU B 1 343 ? -16.719 12.07 -7.793 1 98.44 343 LEU B CA 1
ATOM 6505 C C . LEU B 1 343 ? -16.422 11.75 -9.25 1 98.44 343 LEU B C 1
ATOM 6507 O O . LEU B 1 343 ? -17.312 11.812 -10.102 1 98.44 343 LEU B O 1
ATOM 6511 N N . TYR B 1 344 ? -15.203 11.469 -9.539 1 98.69 344 TYR B N 1
ATOM 6512 C CA . TYR B 1 344 ? -14.812 10.992 -10.859 1 98.69 344 TYR B CA 1
ATOM 6513 C C . TYR B 1 344 ? -14.266 9.57 -10.781 1 98.69 344 TYR B C 1
ATOM 6515 O O . TYR B 1 344 ? -13.219 9.328 -10.18 1 98.69 344 TYR B O 1
ATOM 6523 N N . ALA B 1 345 ? -15 8.641 -11.352 1 98.19 345 ALA B N 1
ATOM 6524 C CA . ALA B 1 345 ? -14.578 7.242 -11.375 1 98.19 345 ALA B CA 1
ATOM 6525 C C . ALA B 1 345 ? -13.555 7 -12.484 1 98.19 345 ALA B C 1
ATOM 6527 O O . ALA B 1 345 ? -13.672 7.551 -13.578 1 98.19 345 ALA B O 1
ATOM 6528 N N . HIS B 1 346 ? -12.562 6.211 -12.18 1 96.94 346 HIS B N 1
ATOM 6529 C CA . HIS B 1 346 ? -11.508 5.895 -13.133 1 96.94 346 HIS B CA 1
ATOM 6530 C C . HIS B 1 346 ? -10.906 4.523 -12.852 1 96.94 346 HIS B C 1
ATOM 6532 O O . HIS B 1 346 ? -10.992 4.02 -11.734 1 96.94 346 HIS B O 1
ATOM 6538 N N . GLU B 1 347 ? -10.336 3.953 -13.859 1 94.12 347 GLU B N 1
ATOM 6539 C CA . GLU B 1 347 ? -9.727 2.637 -13.711 1 94.12 347 GLU B CA 1
ATOM 6540 C C . GLU B 1 347 ? -8.492 2.701 -12.82 1 94.12 347 GLU B C 1
ATOM 6542 O O . GLU B 1 347 ? -8.07 1.687 -12.258 1 94.12 347 GLU B O 1
ATOM 6547 N N . LYS B 1 348 ? -7.934 3.816 -12.758 1 93.56 348 LYS B N 1
ATOM 6548 C CA . LYS B 1 348 ? -6.855 4.055 -11.805 1 93.56 348 LYS B CA 1
ATOM 6549 C C . LYS B 1 348 ? -7.395 4.645 -10.508 1 93.56 348 LYS B C 1
ATOM 6551 O O . LYS B 1 348 ? -7.871 5.781 -10.484 1 93.56 348 LYS B O 1
ATOM 6556 N N . ARG B 1 349 ? -7.25 3.924 -9.484 1 94.75 349 ARG B N 1
ATOM 6557 C CA . ARG B 1 349 ? -7.715 4.387 -8.18 1 94.75 349 ARG B CA 1
ATOM 6558 C C . ARG B 1 349 ? -7.008 5.672 -7.77 1 94.75 349 ARG B C 1
ATOM 6560 O O . ARG B 1 349 ? -5.777 5.762 -7.844 1 94.75 349 ARG B O 1
ATOM 6567 N N . GLY B 1 350 ? -7.727 6.73 -7.434 1 97.12 350 GLY B N 1
ATOM 6568 C CA . GLY B 1 350 ? -7.148 7.965 -6.926 1 97.12 350 GLY B CA 1
ATOM 6569 C C . GLY B 1 350 ? -6.859 8.977 -8.016 1 97.12 350 GLY B C 1
ATOM 6570 O O . GLY B 1 350 ? -6.395 10.086 -7.73 1 97.12 350 GLY B O 1
ATOM 6571 N N . TYR B 1 351 ? -7.176 8.625 -9.32 1 97.88 351 TYR B N 1
ATOM 6572 C CA . TYR B 1 351 ? -6.926 9.539 -10.422 1 97.88 351 TYR B CA 1
ATOM 6573 C C . TYR B 1 351 ? -7.965 10.656 -10.453 1 97.88 351 TYR B C 1
ATOM 6575 O O . TYR B 1 351 ? -9.031 10.508 -11.047 1 97.88 351 TYR B O 1
ATOM 6583 N N . TYR B 1 352 ? -7.66 11.758 -9.875 1 98.62 352 TYR B N 1
ATOM 6584 C CA . TYR B 1 352 ? -8.469 12.961 -9.703 1 98.62 352 TYR B CA 1
ATOM 6585 C C . TYR B 1 352 ? -9.883 12.602 -9.258 1 98.62 352 TYR B C 1
ATOM 6587 O O . TYR B 1 352 ? -10.859 13 -9.898 1 98.62 352 TYR B O 1
ATOM 6595 N N . PRO B 1 353 ? -10.031 12.023 -8.102 1 98.69 353 PRO B N 1
ATOM 6596 C CA . PRO B 1 353 ? -11.281 11.359 -7.75 1 98.69 353 PRO B CA 1
ATOM 6597 C C . PRO B 1 353 ? -12.289 12.297 -7.094 1 98.69 353 PRO B C 1
ATOM 6599 O O . PRO B 1 353 ? -13.492 12.023 -7.109 1 98.69 353 PRO B O 1
ATOM 6602 N N . PHE B 1 354 ? -11.867 13.375 -6.418 1 98.75 354 PHE B N 1
ATOM 6603 C CA . PHE B 1 354 ? -12.758 14.125 -5.539 1 98.75 354 PHE B CA 1
ATOM 6604 C C . PHE B 1 354 ? -12.711 15.609 -5.855 1 98.75 354 PHE B C 1
ATOM 6606 O O . PHE B 1 354 ? -11.672 16.25 -5.684 1 98.75 354 PHE B O 1
ATOM 6613 N N . TRP B 1 355 ? -13.867 16.109 -6.262 1 98.44 355 TRP B N 1
ATOM 6614 C CA . TRP B 1 355 ? -13.977 17.484 -6.727 1 98.44 355 TRP B CA 1
ATOM 6615 C C . TRP B 1 355 ? -14.93 18.281 -5.844 1 98.44 355 TRP B C 1
ATOM 6617 O O . TRP B 1 355 ? -15.867 17.734 -5.266 1 98.44 355 TRP B O 1
ATOM 6627 N N . GLN B 1 356 ? -14.641 19.547 -5.762 1 98.19 356 GLN B N 1
ATOM 6628 C CA . GLN B 1 356 ? -15.461 20.516 -5.043 1 98.19 356 GLN B CA 1
ATOM 6629 C C . GLN B 1 356 ? -15.477 21.859 -5.766 1 98.19 356 GLN B C 1
ATOM 6631 O O . GLN B 1 356 ? -14.43 22.375 -6.168 1 98.19 356 GLN B O 1
ATOM 6636 N N . HIS B 1 357 ? -16.688 22.391 -6.055 1 97.75 357 HIS B N 1
ATOM 6637 C CA . HIS B 1 357 ? -16.688 23.781 -6.465 1 97.75 357 HIS B CA 1
ATOM 6638 C C . HIS B 1 357 ? -16.75 24.719 -5.258 1 97.75 357 HIS B C 1
ATOM 6640 O O . HIS B 1 357 ? -17.328 24.375 -4.227 1 97.75 357 HIS B O 1
ATOM 6646 N N . LEU B 1 358 ? -16.156 25.844 -5.344 1 97.69 358 LEU B N 1
ATOM 6647 C CA . LEU B 1 358 ? -16.047 26.766 -4.219 1 97.69 358 LEU B CA 1
ATOM 6648 C C . LEU B 1 358 ? -16.891 28.016 -4.453 1 97.69 358 LEU B C 1
ATOM 6650 O O . LEU B 1 358 ? -16.453 29.141 -4.184 1 97.69 358 LEU B O 1
ATOM 6654 N N . GLU B 1 359 ? -18.109 27.812 -4.895 1 95.62 359 GLU B N 1
ATOM 6655 C CA . GLU B 1 359 ? -19.016 28.922 -5.199 1 95.62 359 GLU B CA 1
ATOM 6656 C C . GLU B 1 359 ? -19.469 29.641 -3.926 1 95.62 359 GLU B C 1
ATOM 6658 O O . GLU B 1 359 ? -19.672 30.844 -3.934 1 95.62 359 GLU B O 1
ATOM 6663 N N . ARG B 1 360 ? -19.672 28.844 -2.924 1 95.31 360 ARG B N 1
ATOM 6664 C CA . ARG B 1 360 ? -20.078 29.453 -1.659 1 95.31 360 ARG B CA 1
ATOM 6665 C C . ARG B 1 360 ? -18.906 30.141 -0.974 1 95.31 360 ARG B C 1
ATOM 6667 O O . ARG B 1 360 ? -19.047 31.219 -0.415 1 95.31 360 ARG B O 1
ATOM 6674 N N . GLU B 1 361 ? -17.797 29.562 -1.006 1 96.38 361 GLU B N 1
ATOM 6675 C CA . GLU B 1 361 ? -16.594 30.031 -0.343 1 96.38 361 GLU B CA 1
ATOM 6676 C C . GLU B 1 361 ? -16.016 31.266 -1.044 1 96.38 361 GLU B C 1
ATOM 6678 O O . GLU B 1 361 ? -15.547 32.188 -0.388 1 96.38 361 GLU B O 1
ATOM 6683 N N . PHE B 1 362 ? -16.109 31.234 -2.371 1 96.81 362 PHE B N 1
ATOM 6684 C CA . PHE B 1 362 ? -15.609 32.344 -3.189 1 96.81 362 PHE B CA 1
ATOM 6685 C C . PHE B 1 362 ? -16.609 32.688 -4.277 1 96.81 362 PHE B C 1
ATOM 6687 O O . PHE B 1 362 ? -16.359 32.5 -5.465 1 96.81 362 PHE B O 1
ATOM 6694 N N . PRO B 1 363 ? -17.672 33.406 -3.898 1 95.75 363 PRO B N 1
ATOM 6695 C CA . PRO B 1 363 ? -18.719 33.719 -4.879 1 95.75 363 PRO B CA 1
ATOM 6696 C C . PRO B 1 363 ? -18.188 34.531 -6.066 1 95.75 363 PRO B C 1
ATOM 6698 O O . PRO B 1 363 ? -17.547 35.562 -5.875 1 95.75 363 PRO B O 1
ATOM 6701 N N . GLY B 1 364 ? -18.484 33.969 -7.195 1 95.88 364 GLY B N 1
ATOM 6702 C CA . GLY B 1 364 ? -18.172 34.719 -8.414 1 95.88 364 GLY B CA 1
ATOM 6703 C C . GLY B 1 364 ? -16.75 34.469 -8.906 1 95.88 364 GLY B C 1
ATOM 6704 O O . GLY B 1 364 ? -16.375 34.906 -10 1 95.88 364 GLY B O 1
ATOM 6705 N N . GLU B 1 365 ? -15.945 33.719 -8.203 1 97.19 365 GLU B N 1
ATOM 6706 C CA . GLU B 1 365 ? -14.531 33.562 -8.547 1 97.19 365 GLU B CA 1
ATOM 6707 C C . GLU B 1 365 ? -14.312 32.344 -9.453 1 97.19 365 GLU B C 1
ATOM 6709 O O . GLU B 1 365 ? -13.266 32.219 -10.086 1 97.19 365 GLU B O 1
ATOM 6714 N N . ASN B 1 366 ? -15.242 31.438 -9.594 1 98.19 366 ASN B N 1
ATOM 6715 C CA . ASN B 1 366 ? -15.219 30.266 -10.484 1 98.19 366 ASN B CA 1
ATOM 6716 C C . ASN B 1 366 ? -14 29.391 -10.211 1 98.19 366 ASN B C 1
ATOM 6718 O O . ASN B 1 366 ? -13.203 29.125 -11.117 1 98.19 366 ASN B O 1
ATOM 6722 N N . VAL B 1 367 ? -13.922 28.891 -8.977 1 98.38 367 VAL B N 1
ATOM 6723 C CA . VAL B 1 367 ? -12.789 28.078 -8.555 1 98.38 367 VAL B CA 1
ATOM 6724 C C . VAL B 1 367 ? -13.242 26.641 -8.297 1 98.38 367 VAL B C 1
ATOM 6726 O O . VAL B 1 367 ? -14.266 26.406 -7.648 1 98.38 367 VAL B O 1
ATOM 6729 N N . LEU B 1 368 ? -12.477 25.672 -8.875 1 98.56 368 LEU B N 1
ATOM 6730 C CA . LEU B 1 368 ? -12.625 24.266 -8.555 1 98.56 368 LEU B CA 1
ATOM 6731 C C . LEU B 1 368 ? -11.445 23.766 -7.723 1 98.56 368 LEU B C 1
ATOM 6733 O O . LEU B 1 368 ? -10.32 24.25 -7.887 1 98.56 368 LEU B O 1
ATOM 6737 N N . LEU B 1 369 ? -11.797 22.891 -6.84 1 98.75 369 LEU B N 1
ATOM 6738 C CA . LEU B 1 369 ? -10.805 22.172 -6.043 1 98.75 369 LEU B CA 1
ATOM 6739 C C . LEU B 1 369 ? -10.867 20.672 -6.32 1 98.75 369 LEU B C 1
ATOM 6741 O O . LEU B 1 369 ? -11.953 20.078 -6.293 1 98.75 369 LEU B O 1
ATOM 6745 N N . VAL B 1 370 ? -9.742 20.078 -6.688 1 98.88 370 VAL B N 1
ATOM 6746 C CA . VAL B 1 370 ? -9.672 18.625 -6.789 1 98.88 370 VAL B CA 1
ATOM 6747 C C . VAL B 1 370 ? -8.633 18.094 -5.809 1 98.88 370 VAL B C 1
ATOM 6749 O O . VAL B 1 370 ? -7.566 18.688 -5.641 1 98.88 370 VAL B O 1
ATOM 6752 N N . THR B 1 371 ? -8.992 17.047 -5.102 1 98.75 371 THR B N 1
ATOM 6753 C CA . THR B 1 371 ? -8.125 16.422 -4.105 1 98.75 371 THR B CA 1
ATOM 6754 C C . THR B 1 371 ? -7.543 15.117 -4.633 1 98.75 371 THR B C 1
ATOM 6756 O O . THR B 1 371 ? -8.273 14.273 -5.152 1 98.75 371 THR B O 1
ATOM 6759 N N . VAL B 1 372 ? -6.238 14.992 -4.516 1 98.56 372 VAL B N 1
ATOM 6760 C CA . VAL B 1 372 ? -5.508 13.766 -4.812 1 98.56 372 VAL B CA 1
ATOM 6761 C C . VAL B 1 372 ? -4.621 13.391 -3.629 1 98.56 372 VAL B C 1
ATOM 6763 O O . VAL B 1 372 ? -4.137 14.266 -2.906 1 98.56 372 VAL B O 1
ATOM 6766 N N . THR B 1 373 ? -4.426 12.086 -3.396 1 98.56 373 THR B N 1
ATOM 6767 C CA . THR B 1 373 ? -3.631 11.656 -2.252 1 98.56 373 THR B CA 1
ATOM 6768 C C . THR B 1 373 ? -2.605 10.602 -2.67 1 98.56 373 THR B C 1
ATOM 6770 O O . THR B 1 373 ? -2.611 10.148 -3.814 1 98.56 373 THR B O 1
ATOM 6773 N N . ASP B 1 374 ? -1.716 10.336 -1.779 1 97.06 374 ASP B N 1
ATOM 6774 C CA . ASP B 1 374 ? -0.805 9.195 -1.811 1 97.06 374 ASP B CA 1
ATOM 6775 C C . ASP B 1 374 ? -0.035 9.141 -3.129 1 97.06 374 ASP B C 1
ATOM 6777 O O . ASP B 1 374 ? 0.585 10.125 -3.529 1 97.06 374 ASP B O 1
ATOM 6781 N N . ASP B 1 375 ? -0.06 8.062 -3.891 1 95 375 ASP B N 1
ATOM 6782 C CA . ASP B 1 375 ? 0.794 7.844 -5.055 1 95 375 ASP B CA 1
ATOM 6783 C C . ASP B 1 375 ? 0.524 8.891 -6.133 1 95 375 ASP B C 1
ATOM 6785 O O . ASP B 1 375 ? 1.444 9.32 -6.832 1 95 375 ASP B O 1
ATOM 6789 N N . GLU B 1 376 ? -0.725 9.25 -6.297 1 97.19 376 GLU B N 1
ATOM 6790 C CA . GLU B 1 376 ? -1.047 10.258 -7.301 1 97.19 376 GLU B CA 1
ATOM 6791 C C . GLU B 1 376 ? -0.479 11.617 -6.918 1 97.19 376 GLU B C 1
ATOM 6793 O O . GLU B 1 376 ? -0.065 12.391 -7.785 1 97.19 376 GLU B O 1
ATOM 6798 N N . SER B 1 377 ? -0.477 11.938 -5.629 1 97.69 377 SER B N 1
ATOM 6799 C CA . SER B 1 377 ? 0.171 13.164 -5.176 1 97.69 377 SER B CA 1
ATOM 6800 C C . SER B 1 377 ? 1.661 13.148 -5.5 1 97.69 377 SER B C 1
ATOM 6802 O O . SER B 1 377 ? 2.205 14.148 -5.98 1 97.69 377 SER B O 1
ATOM 6804 N N . ARG B 1 378 ? 2.273 12.062 -5.211 1 95.62 378 ARG B N 1
ATOM 6805 C CA . ARG B 1 378 ? 3.701 11.93 -5.48 1 95.62 378 ARG B CA 1
ATOM 6806 C C . ARG B 1 378 ? 3.996 12.102 -6.969 1 95.62 378 ARG B C 1
ATOM 6808 O O . ARG B 1 378 ? 4.961 12.773 -7.34 1 95.62 378 ARG B O 1
ATOM 6815 N N . ARG B 1 379 ? 3.168 11.484 -7.762 1 95.81 379 ARG B N 1
ATOM 6816 C CA . ARG B 1 379 ? 3.322 11.578 -9.211 1 95.81 379 ARG B CA 1
ATOM 6817 C C . ARG B 1 379 ? 3.229 13.023 -9.68 1 95.81 379 ARG B C 1
ATOM 6819 O O . ARG B 1 379 ? 4.074 13.492 -10.445 1 95.81 379 ARG B O 1
ATOM 6826 N N . LEU B 1 380 ? 2.318 13.75 -9.195 1 96.88 380 LEU B N 1
ATOM 6827 C CA . LEU B 1 380 ? 2.049 15.117 -9.641 1 96.88 380 LEU B CA 1
ATOM 6828 C C . LEU B 1 380 ? 3.188 16.047 -9.25 1 96.88 380 LEU B C 1
ATOM 6830 O O . LEU B 1 380 ? 3.475 17.016 -9.961 1 96.88 380 LEU B O 1
ATOM 6834 N N . GLU B 1 381 ? 3.803 15.773 -8.133 1 95.56 381 GLU B N 1
ATOM 6835 C CA . GLU B 1 381 ? 4.895 16.641 -7.703 1 95.56 381 GLU B CA 1
ATOM 6836 C C . GLU B 1 381 ? 6.074 16.562 -8.664 1 95.56 381 GLU B C 1
ATOM 6838 O O . GLU B 1 381 ? 6.953 17.422 -8.656 1 95.56 381 GLU B O 1
ATOM 6843 N N . GLN B 1 382 ? 6.047 15.562 -9.5 1 92.94 382 GLN B N 1
ATOM 6844 C CA . GLN B 1 382 ? 7.141 15.375 -10.445 1 92.94 382 GLN B CA 1
ATOM 6845 C C . GLN B 1 382 ? 6.793 15.953 -11.82 1 92.94 382 GLN B C 1
ATOM 6847 O O . GLN B 1 382 ? 7.613 15.922 -12.734 1 92.94 382 GLN B O 1
ATOM 6852 N N . GLN B 1 383 ? 5.637 16.469 -11.922 1 93.94 383 GLN B N 1
ATOM 6853 C CA . GLN B 1 383 ? 5.16 17.078 -13.156 1 93.94 383 GLN B CA 1
ATOM 6854 C C . GLN B 1 383 ? 5.242 18.609 -13.078 1 93.94 383 GLN B C 1
ATOM 6856 O O . GLN B 1 383 ? 5.219 19.172 -11.984 1 93.94 383 GLN B O 1
ATOM 6861 N N . SER B 1 384 ? 5.285 19.203 -14.266 1 95.69 384 SER B N 1
ATOM 6862 C CA . SER B 1 384 ? 5.055 20.656 -14.32 1 95.69 384 SER B CA 1
ATOM 6863 C C . SER B 1 384 ? 3.584 20.984 -14.086 1 95.69 384 SER B C 1
ATOM 6865 O O . SER B 1 384 ? 2.711 20.141 -14.289 1 95.69 384 SER B O 1
ATOM 6867 N N . ASP B 1 385 ? 3.309 22.203 -13.688 1 97.62 385 ASP B N 1
ATOM 6868 C CA . ASP B 1 385 ? 1.924 22.641 -13.508 1 97.62 385 ASP B CA 1
ATOM 6869 C C . ASP B 1 385 ? 1.143 22.516 -14.82 1 97.62 385 ASP B C 1
ATOM 6871 O O . ASP B 1 385 ? -0.046 22.188 -14.812 1 97.62 385 ASP B O 1
ATOM 6875 N N . SER B 1 386 ? 1.806 22.766 -15.914 1 97.81 386 SER B N 1
ATOM 6876 C CA . SER B 1 386 ? 1.152 22.703 -17.219 1 97.81 386 SER B CA 1
ATOM 6877 C C . SER B 1 386 ? 0.721 21.281 -17.547 1 97.81 386 SER B C 1
ATOM 6879 O O . SER B 1 386 ? -0.357 21.078 -18.109 1 97.81 386 SER B O 1
ATOM 6881 N N . GLU B 1 387 ? 1.551 20.312 -17.234 1 96.5 387 GLU B N 1
ATOM 6882 C CA . GLU B 1 387 ? 1.201 18.922 -17.453 1 96.5 387 GLU B CA 1
ATOM 6883 C C . GLU B 1 387 ? 0.016 18.5 -16.594 1 96.5 387 GLU B C 1
ATOM 6885 O O . GLU B 1 387 ? -0.904 17.828 -17.078 1 96.5 387 GLU B O 1
ATOM 6890 N N . THR B 1 388 ? 0.116 18.891 -15.336 1 98.44 388 THR B N 1
ATOM 6891 C CA . THR B 1 388 ? -0.984 18.594 -14.422 1 98.44 388 THR B CA 1
ATOM 6892 C C . THR B 1 388 ? -2.275 19.266 -14.906 1 98.44 388 THR B C 1
ATOM 6894 O O . THR B 1 388 ? -3.338 18.641 -14.891 1 98.44 388 THR B O 1
ATOM 6897 N N . LYS B 1 389 ? -2.191 20.484 -15.336 1 98.75 389 LYS B N 1
ATOM 6898 C CA . LYS B 1 389 ? -3.352 21.203 -15.852 1 98.75 389 LYS B CA 1
ATOM 6899 C C . LYS B 1 389 ? -3.955 20.484 -17.062 1 98.75 389 LYS B C 1
ATOM 6901 O O . LYS B 1 389 ? -5.176 20.359 -17.156 1 98.75 389 LYS B O 1
ATOM 6906 N N . ALA B 1 390 ? -3.119 20.016 -17.953 1 98.38 390 ALA B N 1
ATOM 6907 C CA . ALA B 1 390 ? -3.598 19.328 -19.141 1 98.38 390 ALA B CA 1
ATOM 6908 C C . ALA B 1 390 ? -4.363 18.062 -18.766 1 98.38 390 ALA B C 1
ATOM 6910 O O . ALA B 1 390 ? -5.402 17.75 -19.359 1 98.38 390 ALA B O 1
ATOM 6911 N N . GLU B 1 391 ? -3.848 17.312 -17.828 1 97.75 391 GLU B N 1
ATOM 6912 C CA . GLU B 1 391 ? -4.539 16.109 -17.359 1 97.75 391 GLU B CA 1
ATOM 6913 C C . GLU B 1 391 ? -5.898 16.453 -16.766 1 97.75 391 GLU B C 1
ATOM 6915 O O . GLU B 1 391 ? -6.895 15.789 -17.047 1 97.75 391 GLU B O 1
ATOM 6920 N N . ILE B 1 392 ? -5.859 17.469 -15.961 1 98.75 392 ILE B N 1
ATOM 6921 C CA . ILE B 1 392 ? -7.082 17.875 -15.266 1 98.75 392 ILE B CA 1
ATOM 6922 C C . ILE B 1 392 ? -8.117 18.344 -16.281 1 98.75 392 ILE B C 1
ATOM 6924 O O . ILE B 1 392 ? -9.305 18.016 -16.172 1 98.75 392 ILE B O 1
ATOM 6928 N N . MET B 1 393 ? -7.699 19.078 -17.25 1 98.62 393 MET B N 1
ATOM 6929 C CA . MET B 1 393 ? -8.617 19.562 -18.281 1 98.62 393 MET B CA 1
ATOM 6930 C C . MET B 1 393 ? -9.234 18.406 -19.047 1 98.62 393 MET B C 1
ATOM 6932 O O . MET B 1 393 ? -10.414 18.453 -19.422 1 98.62 393 MET B O 1
ATOM 6936 N N . ALA B 1 394 ? -8.453 17.391 -19.328 1 97.69 394 ALA B N 1
ATOM 6937 C CA . ALA B 1 394 ? -8.984 16.203 -20 1 97.69 394 ALA B CA 1
ATOM 6938 C C . ALA B 1 394 ? -10.062 15.539 -19.141 1 97.69 394 ALA B C 1
ATOM 6940 O O . ALA B 1 394 ? -11.109 15.133 -19.656 1 97.69 394 ALA B O 1
ATOM 6941 N N . VAL B 1 395 ? -9.844 15.453 -17.859 1 98.19 395 VAL B N 1
ATOM 6942 C CA . VAL B 1 395 ? -10.797 14.867 -16.922 1 98.19 395 VAL B CA 1
ATOM 6943 C C . VAL B 1 395 ? -12.078 15.695 -16.906 1 98.19 395 VAL B C 1
ATOM 6945 O O . VAL B 1 395 ? -13.18 15.156 -16.984 1 98.19 395 VAL B O 1
ATOM 6948 N N . LEU B 1 396 ? -11.914 17.016 -16.828 1 98.38 396 LEU B N 1
ATOM 6949 C CA . LEU B 1 396 ? -13.062 17.906 -16.766 1 98.38 396 LEU B CA 1
ATOM 6950 C C . LEU B 1 396 ? -13.883 17.844 -18.047 1 98.38 396 LEU B C 1
ATOM 6952 O O . LEU B 1 396 ? -15.109 17.938 -18.016 1 98.38 396 LEU B O 1
ATOM 6956 N N . ARG B 1 397 ? -13.234 17.719 -19.172 1 98 397 ARG B N 1
ATOM 6957 C CA . ARG B 1 397 ? -13.961 17.578 -20.422 1 98 397 ARG B CA 1
ATOM 6958 C C . ARG B 1 397 ? -14.727 16.266 -20.469 1 98 397 ARG B C 1
ATOM 6960 O O . ARG B 1 397 ? -15.82 16.188 -21.047 1 98 397 ARG B O 1
ATOM 6967 N N . ASN B 1 398 ? -14.164 15.234 -19.875 1 96.5 398 ASN B N 1
ATOM 6968 C CA . ASN B 1 398 ? -14.906 13.984 -19.75 1 96.5 398 ASN B CA 1
ATOM 6969 C C . ASN B 1 398 ? -16.141 14.156 -18.859 1 96.5 398 ASN B C 1
ATOM 6971 O O . ASN B 1 398 ? -17.203 13.609 -19.156 1 96.5 398 ASN B O 1
ATOM 6975 N N . MET B 1 399 ? -15.984 14.914 -17.844 1 97.12 399 MET B N 1
ATOM 6976 C CA . MET B 1 399 ? -17.062 15.078 -16.875 1 97.12 399 MET B CA 1
ATOM 6977 C C . MET B 1 399 ? -18.156 15.984 -17.422 1 97.12 399 MET B C 1
ATOM 6979 O O . MET B 1 399 ? -19.344 15.664 -17.312 1 97.12 399 MET B O 1
ATOM 6983 N N . PHE B 1 400 ? -17.781 17.094 -18.047 1 96.56 400 PHE B N 1
ATOM 6984 C CA . PHE B 1 400 ? -18.75 18.156 -18.266 1 96.56 400 PHE B CA 1
ATOM 6985 C C . PHE B 1 400 ? -18.906 18.469 -19.75 1 96.56 400 PHE B C 1
ATOM 6987 O O . PHE B 1 400 ? -19.672 19.359 -20.125 1 96.56 400 PHE B O 1
ATOM 6994 N N . GLY B 1 401 ? -18.188 17.734 -20.578 1 95.25 401 GLY B N 1
ATOM 6995 C CA . GLY B 1 401 ? -18.297 17.938 -22.016 1 95.25 401 GLY B CA 1
ATOM 6996 C C . GLY B 1 401 ? -17.094 18.609 -22.625 1 95.25 401 GLY B C 1
ATOM 6997 O O . GLY B 1 401 ? -16.312 19.25 -21.922 1 95.25 401 GLY B O 1
ATOM 6998 N N . LYS B 1 402 ? -16.938 18.609 -23.906 1 94.69 402 LYS B N 1
ATOM 6999 C CA . LYS B 1 402 ? -15.742 19.047 -24.625 1 94.69 402 LYS B CA 1
ATOM 7000 C C . LYS B 1 402 ? -15.68 20.562 -24.734 1 94.69 402 LYS B C 1
ATOM 7002 O O . LYS B 1 402 ? -14.609 21.125 -24.969 1 94.69 402 LYS B O 1
ATOM 7007 N N . GLN B 1 403 ? -16.797 21.25 -24.547 1 94.88 403 GLN B N 1
ATOM 7008 C CA . GLN B 1 403 ? -16.859 22.688 -24.797 1 94.88 403 GLN B CA 1
ATOM 7009 C C . GLN B 1 403 ? -16.75 23.469 -23.5 1 94.88 403 GLN B C 1
ATOM 7011 O O . GLN B 1 403 ? -17.547 24.375 -23.234 1 94.88 403 GLN B O 1
ATOM 7016 N N . ILE B 1 404 ? -15.828 23.172 -22.688 1 97.62 404 ILE B N 1
ATOM 7017 C CA . ILE B 1 404 ? -15.578 23.922 -21.469 1 97.62 404 ILE B CA 1
ATOM 7018 C C . ILE B 1 404 ? -14.391 24.859 -21.656 1 97.62 404 ILE B C 1
ATOM 7020 O O . ILE B 1 404 ? -13.531 24.609 -22.516 1 97.62 404 ILE B O 1
ATOM 7024 N N . PRO B 1 405 ? -14.328 25.922 -20.906 1 98.44 405 PRO B N 1
ATOM 7025 C CA . PRO B 1 405 ? -13.18 26.828 -21.031 1 98.44 405 PRO B CA 1
ATOM 7026 C C . PRO B 1 405 ? -11.898 26.234 -20.438 1 98.44 405 PRO B C 1
ATOM 7028 O O . PRO B 1 405 ? -11.953 25.312 -19.625 1 98.44 405 PRO B O 1
ATOM 7031 N N . GLU B 1 406 ? -10.781 26.828 -20.875 1 98.38 406 GLU B N 1
ATOM 7032 C CA . GLU B 1 406 ? -9.5 26.516 -20.234 1 98.38 406 GLU B CA 1
ATOM 7033 C C . GLU B 1 406 ? -9.375 27.188 -18.875 1 98.38 406 GLU B C 1
ATOM 7035 O O . GLU B 1 406 ? -9.852 28.297 -18.688 1 98.38 406 GLU B O 1
ATOM 7040 N N . ALA B 1 407 ? -8.773 26.5 -18 1 98.75 407 ALA B N 1
ATOM 7041 C CA . ALA B 1 407 ? -8.453 27.125 -16.734 1 98.75 407 ALA B CA 1
ATOM 7042 C C . ALA B 1 407 ? -7.484 28.297 -16.922 1 98.75 407 ALA B C 1
ATOM 7044 O O . ALA B 1 407 ? -6.52 28.188 -17.688 1 98.75 407 ALA B O 1
ATOM 7045 N N . THR B 1 408 ? -7.766 29.359 -16.266 1 98.5 408 THR B N 1
ATOM 7046 C CA . THR B 1 408 ? -6.898 30.531 -16.359 1 98.5 408 THR B CA 1
ATOM 7047 C C . THR B 1 408 ? -5.703 30.406 -15.43 1 98.5 408 THR B C 1
ATOM 7049 O O . THR B 1 408 ? -4.625 30.922 -15.711 1 98.5 408 THR B O 1
ATOM 7052 N N . ASP B 1 409 ? -5.879 29.766 -14.336 1 98.44 409 ASP B N 1
ATOM 7053 C CA . ASP B 1 409 ? -4.84 29.594 -13.32 1 98.44 409 ASP B CA 1
ATOM 7054 C C . ASP B 1 409 ? -4.93 28.219 -12.664 1 98.44 409 ASP B C 1
ATOM 7056 O O . ASP B 1 409 ? -6.008 27.641 -12.594 1 98.44 409 ASP B O 1
ATOM 7060 N N . ILE B 1 410 ? -3.748 27.75 -12.203 1 98.69 410 ILE B N 1
ATOM 7061 C CA . ILE B 1 410 ? -3.67 26.5 -11.453 1 98.69 410 ILE B CA 1
ATOM 7062 C C . ILE B 1 410 ? -2.684 26.672 -10.297 1 98.69 410 ILE B C 1
ATOM 7064 O O . ILE B 1 410 ? -1.682 27.375 -10.414 1 98.69 410 ILE B O 1
ATOM 7068 N N . LEU B 1 411 ? -3.014 26.109 -9.133 1 98.56 411 LEU B N 1
ATOM 7069 C CA . LEU B 1 411 ? -2.121 26.016 -7.984 1 98.56 411 LEU B CA 1
ATOM 7070 C C . LEU B 1 411 ? -1.991 24.578 -7.504 1 98.56 411 LEU B C 1
ATOM 7072 O O . LEU B 1 411 ? -2.984 23.953 -7.125 1 98.56 411 LEU B O 1
ATOM 7076 N N . VAL B 1 412 ? -0.743 24.016 -7.586 1 98.38 412 VAL B N 1
ATOM 7077 C CA . VAL B 1 412 ? -0.465 22.641 -7.184 1 98.38 412 VAL B CA 1
ATOM 7078 C C . VAL B 1 412 ? 0.532 22.625 -6.027 1 98.38 412 VAL B C 1
ATOM 7080 O O . VAL B 1 412 ? 1.744 22.703 -6.242 1 98.38 412 VAL B O 1
ATOM 7083 N N . PRO B 1 413 ? 0.039 22.469 -4.809 1 97.69 413 PRO B N 1
ATOM 7084 C CA . PRO B 1 413 ? 0.976 22.391 -3.686 1 97.69 413 PRO B CA 1
ATOM 7085 C C . PRO B 1 413 ? 1.886 21.156 -3.768 1 97.69 413 PRO B C 1
ATOM 7087 O O . PRO B 1 413 ? 1.463 20.109 -4.246 1 97.69 413 PRO B O 1
ATOM 7090 N N . ARG B 1 414 ? 3.1 21.281 -3.299 1 97 414 ARG B N 1
ATOM 7091 C CA . ARG B 1 414 ? 4.086 20.219 -3.295 1 97 414 ARG B CA 1
ATOM 7092 C C . ARG B 1 414 ? 4.609 19.953 -1.887 1 97 414 ARG B C 1
ATOM 7094 O O . ARG B 1 414 ? 5.707 20.391 -1.539 1 97 414 ARG B O 1
ATOM 7101 N N . TRP B 1 415 ? 3.977 19.141 -1.166 1 97.62 415 TRP B N 1
ATOM 7102 C CA . TRP B 1 415 ? 4.246 18.922 0.252 1 97.62 415 TRP B CA 1
ATOM 7103 C C . TRP B 1 415 ? 5.43 17.969 0.442 1 97.62 415 TRP B C 1
ATOM 7105 O O . TRP B 1 415 ? 6.242 18.156 1.353 1 97.62 415 TRP B O 1
ATOM 7115 N N . LEU B 1 416 ? 5.527 16.953 -0.361 1 95.62 416 LEU B N 1
ATOM 7116 C CA . LEU B 1 416 ? 6.598 15.969 -0.226 1 95.62 416 LEU B CA 1
ATOM 7117 C C . LEU B 1 416 ? 7.953 16.594 -0.527 1 95.62 416 LEU B C 1
ATOM 7119 O O . LEU B 1 416 ? 8.945 16.281 0.124 1 95.62 416 LEU B O 1
ATOM 7123 N N . SER B 1 417 ? 8.016 17.484 -1.45 1 95.25 417 SER B N 1
ATOM 7124 C CA . SER B 1 417 ? 9.273 18.078 -1.881 1 95.25 417 SER B CA 1
ATOM 7125 C C . SER B 1 417 ? 9.664 19.25 -0.991 1 95.25 417 SER B C 1
ATOM 7127 O O . SER B 1 417 ? 10.805 19.719 -1.035 1 95.25 417 SER B O 1
ATOM 7129 N N . ASN B 1 418 ? 8.734 19.766 -0.206 1 97.06 418 ASN B N 1
ATOM 7130 C CA . ASN B 1 418 ? 9.047 20.844 0.726 1 97.06 418 ASN B CA 1
ATOM 7131 C C . ASN B 1 418 ? 9.938 20.359 1.863 1 97.06 418 ASN B C 1
ATOM 7133 O O . ASN B 1 418 ? 9.516 19.547 2.693 1 97.06 418 ASN B O 1
ATOM 7137 N N . ARG B 1 419 ? 11.094 20.875 1.967 1 97 419 ARG B N 1
ATOM 7138 C CA . ARG B 1 419 ? 12.102 20.344 2.881 1 97 419 ARG B CA 1
ATOM 7139 C C . ARG B 1 419 ? 11.719 20.609 4.332 1 97 419 ARG B C 1
ATOM 7141 O O . ARG B 1 419 ? 12.289 20.016 5.25 1 97 419 ARG B O 1
ATOM 7148 N N . PHE B 1 420 ? 10.703 21.453 4.562 1 98.31 420 PHE B N 1
ATOM 7149 C CA . PHE B 1 420 ? 10.352 21.812 5.93 1 98.31 420 PHE B CA 1
ATOM 7150 C C . PHE B 1 420 ? 9.164 21 6.422 1 98.31 420 PHE B C 1
ATOM 7152 O O . PHE B 1 420 ? 8.82 21.062 7.605 1 98.31 420 PHE B O 1
ATOM 7159 N N . PHE B 1 421 ? 8.555 20.203 5.492 1 98.12 421 PHE B N 1
ATOM 7160 C CA . PHE B 1 421 ? 7.363 19.469 5.918 1 98.12 421 PHE B CA 1
ATOM 7161 C C . PHE B 1 421 ? 7.457 18 5.504 1 98.12 421 PHE B C 1
ATOM 7163 O O . PHE B 1 421 ? 7.141 17.109 6.289 1 98.12 421 PHE B O 1
ATOM 7170 N N . LYS B 1 422 ? 7.84 17.734 4.254 1 97.69 422 LYS B N 1
ATOM 7171 C CA . LYS B 1 422 ? 8.055 16.406 3.693 1 97.69 422 LYS B CA 1
ATOM 7172 C C . LYS B 1 422 ? 6.785 15.562 3.787 1 97.69 422 LYS B C 1
ATOM 7174 O O . LYS B 1 422 ? 6.852 14.352 4.02 1 97.69 422 LYS B O 1
ATOM 7179 N N . GLY B 1 423 ? 5.668 16.156 3.643 1 97.75 423 GLY B N 1
ATOM 7180 C CA . GLY B 1 423 ? 4.383 15.484 3.645 1 97.75 423 GLY B CA 1
ATOM 7181 C C . GLY B 1 423 ? 3.264 16.328 4.227 1 97.75 423 GLY B C 1
ATOM 7182 O O . GLY B 1 423 ? 3.475 17.484 4.586 1 97.75 423 GLY B O 1
ATOM 7183 N N . SER B 1 424 ? 2.076 15.766 4.328 1 98.44 424 SER B N 1
ATOM 7184 C CA . SER B 1 424 ? 0.902 16.516 4.75 1 98.44 424 SER B CA 1
ATOM 7185 C C . SER B 1 424 ? 0.542 16.219 6.203 1 98.44 424 SER B C 1
ATOM 7187 O O . SER B 1 424 ? 0.638 17.094 7.066 1 98.44 424 SER B O 1
ATOM 7189 N N . TYR B 1 425 ? 0.239 15.016 6.5 1 98.44 425 TYR B N 1
ATOM 7190 C CA . TYR B 1 425 ? -0.042 14.617 7.879 1 98.44 425 TYR B CA 1
ATOM 7191 C C . TYR B 1 425 ? 0.104 13.109 8.055 1 98.44 425 TYR B C 1
ATOM 7193 O O . TYR B 1 425 ? 0.276 12.383 7.074 1 98.44 425 TYR B O 1
ATOM 7201 N N . SER B 1 426 ? 0.122 12.688 9.266 1 98.19 426 SER B N 1
ATOM 7202 C CA . SER B 1 426 ? 0.435 11.297 9.57 1 98.19 426 SER B CA 1
ATOM 7203 C C . SER B 1 426 ? -0.796 10.414 9.43 1 98.19 426 SER B C 1
ATOM 7205 O O . SER B 1 426 ? -1.928 10.891 9.539 1 98.19 426 SER B O 1
ATOM 7207 N N . ASN B 1 427 ? -0.597 9.219 9.07 1 98.12 427 ASN B N 1
ATOM 7208 C CA . ASN B 1 427 ? -1.549 8.117 9.102 1 98.12 427 ASN B CA 1
ATOM 7209 C C . ASN B 1 427 ? -0.998 6.922 9.875 1 98.12 427 ASN B C 1
ATOM 7211 O O . ASN B 1 427 ? 0.198 6.633 9.812 1 98.12 427 ASN B O 1
ATOM 7215 N N . TRP B 1 428 ? -1.87 6.289 10.664 1 98.31 428 TRP B N 1
ATOM 7216 C CA . TRP B 1 428 ? -1.434 5.129 11.438 1 98.31 428 TRP B CA 1
ATOM 7217 C C . TRP B 1 428 ? -1.397 3.879 10.562 1 98.31 428 TRP B C 1
ATOM 7219 O O . TRP B 1 428 ? -2.445 3.344 10.195 1 98.31 428 TRP B O 1
ATOM 7229 N N . PRO B 1 429 ? -0.227 3.373 10.258 1 97.81 429 PRO B N 1
ATOM 7230 C CA . PRO B 1 429 ? -0.149 2.229 9.352 1 97.81 429 PRO B CA 1
ATOM 7231 C C . PRO B 1 429 ? -0.4 0.896 10.055 1 97.81 429 PRO B C 1
ATOM 7233 O O . PRO B 1 429 ? -0.149 0.773 11.258 1 97.81 429 PRO B O 1
ATOM 7236 N N . ILE B 1 430 ? -0.915 -0.075 9.312 1 97.19 430 ILE B N 1
ATOM 7237 C CA . ILE B 1 430 ? -0.941 -1.454 9.781 1 97.19 430 ILE B CA 1
ATOM 7238 C C . ILE B 1 430 ? 0.475 -1.904 10.141 1 97.19 430 ILE B C 1
ATOM 7240 O O . ILE B 1 430 ? 1.441 -1.508 9.484 1 97.19 430 ILE B O 1
ATOM 7244 N N . GLY B 1 431 ? 0.594 -2.57 11.227 1 94.44 431 GLY B N 1
ATOM 7245 C CA . GLY B 1 431 ? 1.889 -3.113 11.602 1 94.44 431 GLY B CA 1
ATOM 7246 C C . GLY B 1 431 ? 2.557 -2.336 12.719 1 94.44 431 GLY B C 1
ATOM 7247 O O . GLY B 1 431 ? 3.564 -2.779 13.281 1 94.44 431 GLY B O 1
ATOM 7248 N N . VAL B 1 432 ? 2.033 -1.179 13.047 1 96.06 432 VAL B N 1
ATOM 7249 C CA . VAL B 1 432 ? 2.607 -0.368 14.117 1 96.06 432 VAL B CA 1
ATOM 7250 C C . VAL B 1 432 ? 1.734 -0.466 15.367 1 96.06 432 VAL B C 1
ATOM 7252 O O . VAL B 1 432 ? 0.556 -0.105 15.336 1 96.06 432 VAL B O 1
ATOM 7255 N N . SER B 1 433 ? 2.316 -0.903 16.438 1 93.88 433 SER B N 1
ATOM 7256 C CA . SER B 1 433 ? 1.592 -1.09 17.688 1 93.88 433 SER B CA 1
ATOM 7257 C C . SER B 1 433 ? 1.497 0.214 18.484 1 93.88 433 SER B C 1
ATOM 7259 O O . SER B 1 433 ? 2.166 1.194 18.141 1 93.88 433 SER B O 1
ATOM 7261 N N . HIS B 1 434 ? 0.656 0.187 19.562 1 94.06 434 HIS B N 1
ATOM 7262 C CA . HIS B 1 434 ? 0.558 1.33 20.453 1 94.06 434 HIS B CA 1
ATOM 7263 C C . HIS B 1 434 ? 1.88 1.58 21.172 1 94.06 434 HIS B C 1
ATOM 7265 O O . HIS B 1 434 ? 2.232 2.729 21.453 1 94.06 434 HIS B O 1
ATOM 7271 N N . HIS B 1 435 ? 2.529 0.525 21.469 1 93.69 435 HIS B N 1
ATOM 7272 C CA . HIS B 1 435 ? 3.838 0.656 22.094 1 93.69 435 HIS B CA 1
ATOM 7273 C C . HIS B 1 435 ? 4.805 1.431 21.203 1 93.69 435 HIS B C 1
ATOM 7275 O O . HIS B 1 435 ? 5.484 2.35 21.672 1 93.69 435 HIS B O 1
ATOM 7281 N N . GLN B 1 436 ? 4.82 1.048 19.984 1 93.75 436 GLN B N 1
ATOM 7282 C CA . GLN B 1 436 ? 5.695 1.718 19.016 1 93.75 436 GLN B CA 1
ATOM 7283 C C . GLN B 1 436 ? 5.281 3.174 18.828 1 93.75 436 GLN B C 1
ATOM 7285 O O . GLN B 1 436 ? 6.137 4.051 18.672 1 93.75 436 GLN B O 1
ATOM 7290 N N . PHE B 1 437 ? 4.031 3.42 18.844 1 96.5 437 PHE B N 1
ATOM 7291 C CA . PHE B 1 437 ? 3.547 4.793 18.766 1 96.5 437 PHE B CA 1
ATOM 7292 C C . PHE B 1 437 ? 4.035 5.605 19.953 1 96.5 437 PHE B C 1
ATOM 7294 O O . PHE B 1 437 ? 4.465 6.75 19.797 1 96.5 437 PHE B O 1
ATOM 7301 N N . ASN B 1 438 ? 3.943 5.043 21.125 1 96 438 ASN B N 1
ATOM 7302 C CA . ASN B 1 438 ? 4.402 5.727 22.328 1 96 438 ASN B CA 1
ATOM 7303 C C . ASN B 1 438 ? 5.891 6.051 22.25 1 96 438 ASN B C 1
ATOM 7305 O O . ASN B 1 438 ? 6.34 7.047 22.828 1 96 438 ASN B O 1
ATOM 7309 N N . GLN B 1 439 ? 6.594 5.254 21.5 1 96.38 439 GLN B N 1
ATOM 7310 C CA . GLN B 1 439 ? 8.016 5.512 21.312 1 96.38 439 GLN B CA 1
ATOM 7311 C C . GLN B 1 439 ? 8.242 6.75 20.453 1 96.38 439 GLN B C 1
ATOM 7313 O O . GLN B 1 439 ? 9.25 7.445 20.609 1 96.38 439 GLN B O 1
ATOM 7318 N N . ILE B 1 440 ? 7.32 7.059 19.578 1 97.5 440 ILE B N 1
ATOM 7319 C CA . ILE B 1 440 ? 7.395 8.289 18.797 1 97.5 440 ILE B CA 1
ATOM 7320 C C . ILE B 1 440 ? 7.301 9.5 19.719 1 97.5 440 ILE B C 1
ATOM 7322 O O . ILE B 1 440 ? 8.062 10.453 19.578 1 97.5 440 ILE B O 1
ATOM 7326 N N . LYS B 1 441 ? 6.457 9.406 20.688 1 96.19 441 LYS B N 1
ATOM 7327 C CA . LYS B 1 441 ? 6.172 10.5 21.609 1 96.19 441 LYS B CA 1
ATOM 7328 C C . LYS B 1 441 ? 7.246 10.602 22.688 1 96.19 441 LYS B C 1
ATOM 7330 O O . LYS B 1 441 ? 7.508 11.688 23.219 1 96.19 441 LYS B O 1
ATOM 7335 N N . ALA B 1 442 ? 7.91 9.578 23.031 1 96.06 442 ALA B N 1
ATOM 7336 C CA . ALA B 1 442 ? 8.82 9.5 24.172 1 96.06 442 ALA B CA 1
ATOM 7337 C C . ALA B 1 442 ? 9.992 10.461 24.016 1 96.06 442 ALA B C 1
ATOM 7339 O O . ALA B 1 442 ? 10.578 10.562 22.938 1 96.06 442 ALA B O 1
ATOM 7340 N N . PRO B 1 443 ? 10.312 11.188 25.062 1 96 443 PRO B N 1
ATOM 7341 C CA . PRO B 1 443 ? 11.516 12.023 25 1 96 443 PRO B CA 1
ATOM 7342 C C . PRO B 1 443 ? 12.805 11.203 25 1 96 443 PRO B C 1
ATOM 7344 O O . PRO B 1 443 ? 12.789 10.023 25.359 1 96 443 PRO B O 1
ATOM 7347 N N . VAL B 1 444 ? 13.812 11.734 24.516 1 95.62 444 VAL B N 1
ATOM 7348 C CA . VAL B 1 444 ? 15.172 11.211 24.609 1 95.62 444 VAL B CA 1
ATOM 7349 C C . VAL B 1 444 ? 16.047 12.18 25.391 1 95.62 444 VAL B C 1
ATOM 7351 O O . VAL B 1 444 ? 16.562 13.148 24.844 1 95.62 444 VAL B O 1
ATOM 7354 N N . GLY B 1 445 ? 16.25 11.906 26.703 1 92.31 445 GLY B N 1
ATOM 7355 C CA . GLY B 1 445 ? 16.906 12.867 27.578 1 92.31 445 GLY B CA 1
ATOM 7356 C C . GLY B 1 445 ? 16.141 14.18 27.688 1 92.31 445 GLY B C 1
ATOM 7357 O O . GLY B 1 445 ? 14.961 14.188 28.031 1 92.31 445 GLY B O 1
ATOM 7358 N N . LYS B 1 446 ? 16.875 15.25 27.312 1 94.38 446 LYS B N 1
ATOM 7359 C CA . LYS B 1 446 ? 16.344 16.594 27.422 1 94.38 446 LYS B CA 1
ATOM 7360 C C . LYS B 1 446 ? 15.688 17.047 26.109 1 94.38 446 LYS B C 1
ATOM 7362 O O . LYS B 1 446 ? 15.328 18.203 25.953 1 94.38 446 LYS B O 1
ATOM 7367 N N . VAL B 1 447 ? 15.469 16.062 25.219 1 97.31 447 VAL B N 1
ATOM 7368 C CA . VAL B 1 447 ? 14.836 16.328 23.938 1 97.31 447 VAL B CA 1
ATOM 7369 C C . VAL B 1 447 ? 13.422 15.758 23.906 1 97.31 447 VAL B C 1
ATOM 7371 O O . VAL B 1 447 ? 13.242 14.539 24.031 1 97.31 447 VAL B O 1
ATOM 7374 N N . TYR B 1 448 ? 12.461 16.625 23.781 1 97.75 448 TYR B N 1
ATOM 7375 C CA . TYR B 1 448 ? 11.062 16.234 23.703 1 97.75 448 TYR B CA 1
ATOM 7376 C C . TYR B 1 448 ? 10.531 16.391 22.281 1 97.75 448 TYR B C 1
ATOM 7378 O O . TYR B 1 448 ? 11.062 17.188 21.5 1 97.75 448 TYR B O 1
ATOM 7386 N N . PHE B 1 449 ? 9.477 15.609 21.953 1 98.69 449 PHE B N 1
ATOM 7387 C CA . PHE B 1 449 ? 8.906 15.602 20.609 1 98.69 449 PHE B CA 1
ATOM 7388 C C . PHE B 1 449 ? 7.402 15.859 20.672 1 98.69 449 PHE B C 1
ATOM 7390 O O . PHE B 1 449 ? 6.707 15.328 21.547 1 98.69 449 PHE B O 1
ATOM 7397 N N . THR B 1 450 ? 6.934 16.734 19.766 1 98.75 450 THR B N 1
ATOM 7398 C CA . THR B 1 450 ? 5.5 17 19.719 1 98.75 450 THR B CA 1
ATOM 7399 C C . THR B 1 450 ? 5.039 17.297 18.297 1 98.75 450 THR B C 1
ATOM 7401 O O . THR B 1 450 ? 5.836 17.719 17.453 1 98.75 450 THR B O 1
ATOM 7404 N N . GLY B 1 451 ? 3.84 17.047 17.922 1 98.81 451 GLY B N 1
ATOM 7405 C CA . GLY B 1 451 ? 3.131 17.219 16.656 1 98.81 451 GLY B CA 1
ATOM 7406 C C . GLY B 1 451 ? 1.855 16.391 16.578 1 98.81 451 GLY B C 1
ATOM 7407 O O . GLY B 1 451 ? 1.593 15.562 17.453 1 98.81 451 GLY B O 1
ATOM 7408 N N . GLU B 1 452 ? 1.124 16.703 15.578 1 98.75 452 GLU B N 1
ATOM 7409 C CA . GLU B 1 452 ? -0.093 15.898 15.461 1 98.75 452 GLU B CA 1
ATOM 7410 C C . GLU B 1 452 ? 0.225 14.406 15.445 1 98.75 452 GLU B C 1
ATOM 7412 O O . GLU B 1 452 ? -0.552 13.594 15.961 1 98.75 452 GLU B O 1
ATOM 7417 N N . HIS B 1 453 ? 1.408 14 14.977 1 98.69 453 HIS B N 1
ATOM 7418 C CA . HIS B 1 453 ? 1.828 12.609 14.859 1 98.69 453 HIS B CA 1
ATOM 7419 C C . HIS B 1 453 ? 2.117 12 16.234 1 98.69 453 HIS B C 1
ATOM 7421 O O . HIS B 1 453 ? 2.434 10.812 16.328 1 98.69 453 HIS B O 1
ATOM 7427 N N . THR B 1 454 ? 2.072 12.82 17.297 1 98.44 454 THR B N 1
ATOM 7428 C CA . THR B 1 454 ? 2.264 12.305 18.641 1 98.44 454 THR B CA 1
ATOM 7429 C C . THR B 1 454 ? 0.942 12.273 19.406 1 98.44 454 THR B C 1
ATOM 7431 O O . THR B 1 454 ? 0.917 12.008 20.609 1 98.44 454 THR B O 1
ATOM 7434 N N . SER B 1 455 ? -0.162 12.539 18.75 1 98.31 455 SER B N 1
ATOM 7435 C CA . SER B 1 455 ? -1.5 12.414 19.328 1 98.31 455 SER B CA 1
ATOM 7436 C C . SER B 1 455 ? -2.191 11.148 18.844 1 98.31 455 SER B C 1
ATOM 7438 O O . SER B 1 455 ? -2.727 11.117 17.734 1 98.31 455 SER B O 1
ATOM 7440 N N . ALA B 1 456 ? -2.285 10.18 19.641 1 97 456 ALA B N 1
ATOM 7441 C CA . ALA B 1 456 ? -2.826 8.891 19.234 1 97 456 ALA B CA 1
ATOM 7442 C C . ALA B 1 456 ? -4.293 9.016 18.828 1 97 456 ALA B C 1
ATOM 7444 O O . ALA B 1 456 ? -4.738 8.383 17.875 1 97 456 ALA B O 1
ATOM 7445 N N . ALA B 1 457 ? -5.008 9.836 19.516 1 97.06 457 ALA B N 1
ATOM 7446 C CA . ALA B 1 457 ? -6.449 9.938 19.297 1 97.06 457 ALA B CA 1
ATOM 7447 C C . ALA B 1 457 ? -6.754 10.836 18.109 1 97.06 457 ALA B C 1
ATOM 7449 O O . ALA B 1 457 ? -7.797 10.695 17.469 1 97.06 457 ALA B O 1
ATOM 7450 N N . TYR B 1 458 ? -5.801 11.781 17.875 1 98.38 458 TYR B N 1
ATOM 7451 C CA . TYR B 1 458 ? -6.191 12.828 16.938 1 98.38 458 TYR B CA 1
ATOM 7452 C C . TYR B 1 458 ? -5.074 13.117 15.938 1 98.38 458 TYR B C 1
ATOM 7454 O O . TYR B 1 458 ? -4.863 14.266 15.547 1 98.38 458 TYR B O 1
ATOM 7462 N N . TYR B 1 459 ? -4.289 12.07 15.648 1 98.25 459 TYR B N 1
ATOM 7463 C CA . TYR B 1 459 ? -3.264 12.258 14.625 1 98.25 459 TYR B CA 1
ATOM 7464 C C . TYR B 1 459 ? -3.881 12.727 13.312 1 98.25 459 TYR B C 1
ATOM 7466 O O . TYR B 1 459 ? -4.992 12.328 12.961 1 98.25 459 TYR B O 1
ATOM 7474 N N . GLY B 1 460 ? -3.195 13.594 12.625 1 97.88 460 GLY B N 1
ATOM 7475 C CA . GLY B 1 460 ? -3.633 14.031 11.312 1 97.88 460 GLY B CA 1
ATOM 7476 C C . GLY B 1 460 ? -4.508 15.273 11.359 1 97.88 460 GLY B C 1
ATOM 7477 O O . GLY B 1 460 ? -4.816 15.859 10.32 1 97.88 460 GLY B O 1
ATOM 7478 N N . TYR B 1 461 ? -4.84 15.758 12.594 1 98.56 461 TYR B N 1
ATOM 7479 C CA . TYR B 1 461 ? -5.754 16.891 12.719 1 98.56 461 TYR B CA 1
ATOM 7480 C C . TYR B 1 461 ? -5.086 18.047 13.43 1 98.56 461 TYR B C 1
ATOM 7482 O O . TYR B 1 461 ? -4.129 17.859 14.18 1 98.56 461 TYR B O 1
ATOM 7490 N N . VAL B 1 462 ? -5.645 19.234 13.219 1 98.81 462 VAL B N 1
ATOM 7491 C CA . VAL B 1 462 ? -5.16 20.438 13.867 1 98.81 462 VAL B CA 1
ATOM 7492 C C . VAL B 1 462 ? -5.316 20.312 15.383 1 98.81 462 VAL B C 1
ATOM 7494 O O . VAL B 1 462 ? -4.41 20.672 16.141 1 98.81 462 VAL B O 1
ATOM 7497 N N . HIS B 1 463 ? -6.5 19.844 15.828 1 98.88 463 HIS B N 1
ATOM 7498 C CA . HIS B 1 463 ? -6.711 19.688 17.266 1 98.88 463 HIS B CA 1
ATOM 7499 C C . HIS B 1 463 ? -5.777 18.641 17.844 1 98.88 463 HIS B C 1
ATOM 7501 O O . HIS B 1 463 ? -5.414 18.703 19.031 1 98.88 463 HIS B O 1
ATOM 7507 N N . GLY B 1 464 ? -5.359 17.672 17.047 1 98.81 464 GLY B N 1
ATOM 7508 C CA . GLY B 1 464 ? -4.332 16.75 17.516 1 98.81 464 GLY B CA 1
ATOM 7509 C C . GLY B 1 464 ? -3.012 17.438 17.812 1 98.81 464 GLY B C 1
ATOM 7510 O O . GLY B 1 464 ? -2.371 17.141 18.828 1 98.81 464 GLY B O 1
ATOM 7511 N N . ALA B 1 465 ? -2.633 18.297 16.953 1 98.94 465 ALA B N 1
ATOM 7512 C CA . ALA B 1 465 ? -1.422 19.094 17.172 1 98.94 465 ALA B CA 1
ATOM 7513 C C . ALA B 1 465 ? -1.552 19.953 18.422 1 98.94 465 ALA B C 1
ATOM 7515 O O . ALA B 1 465 ? -0.614 20.047 19.219 1 98.94 465 ALA B O 1
ATOM 7516 N N . TYR B 1 466 ? -2.719 20.562 18.594 1 98.94 466 TYR B N 1
ATOM 7517 C CA . TYR B 1 466 ? -2.994 21.406 19.75 1 98.94 466 TYR B CA 1
ATOM 7518 C C . TYR B 1 466 ? -2.861 20.625 21.047 1 98.94 466 TYR B C 1
ATOM 7520 O O . TYR B 1 466 ? -2.131 21.031 21.953 1 98.94 466 TYR B O 1
ATOM 7528 N N . PHE B 1 467 ? -3.473 19.469 21.109 1 98.88 467 PHE B N 1
ATOM 7529 C CA . PHE B 1 467 ? -3.453 18.641 22.312 1 98.88 467 PHE B CA 1
ATOM 7530 C C . PHE B 1 467 ? -2.059 18.078 22.562 1 98.88 467 PHE B C 1
ATOM 7532 O O . PHE B 1 467 ? -1.614 17.984 23.703 1 98.88 467 PHE B O 1
ATOM 7539 N N . ALA B 1 468 ? -1.424 17.703 21.5 1 98.88 468 ALA B N 1
ATOM 7540 C CA . ALA B 1 468 ? -0.08 17.156 21.641 1 98.88 468 ALA B CA 1
ATOM 7541 C C . ALA B 1 468 ? 0.869 18.156 22.281 1 98.88 468 ALA B C 1
ATOM 7543 O O . ALA B 1 468 ? 1.703 17.797 23.109 1 98.88 468 ALA B O 1
ATOM 7544 N N . GLY B 1 469 ? 0.743 19.422 21.844 1 98.94 469 GLY B N 1
ATOM 7545 C CA . GLY B 1 469 ? 1.548 20.469 22.453 1 98.94 469 GLY B CA 1
ATOM 7546 C C . GLY B 1 469 ? 1.319 20.594 23.953 1 98.94 469 GLY B C 1
ATOM 7547 O O . GLY B 1 469 ? 2.275 20.672 24.719 1 98.94 469 GLY B O 1
ATOM 7548 N N . ILE B 1 470 ? 0.115 20.562 24.359 1 98.81 470 ILE B N 1
ATOM 7549 C CA . ILE B 1 470 ? -0.26 20.656 25.766 1 98.81 470 ILE B CA 1
ATOM 7550 C C . ILE B 1 470 ? 0.311 19.469 26.531 1 98.81 470 ILE B C 1
ATOM 7552 O O . ILE B 1 470 ? 0.953 19.656 27.578 1 98.81 470 ILE B O 1
ATOM 7556 N N . ASP B 1 471 ? 0.114 18.297 25.984 1 98.25 471 ASP B N 1
ATOM 7557 C CA . ASP B 1 471 ? 0.53 17.062 26.656 1 98.25 471 ASP B CA 1
ATOM 7558 C C . ASP B 1 471 ? 2.045 17.031 26.844 1 98.25 471 ASP B C 1
ATOM 7560 O O . ASP B 1 471 ? 2.535 16.641 27.906 1 98.25 471 ASP B O 1
ATOM 7564 N N . THR B 1 472 ? 2.734 17.406 25.828 1 98.12 472 THR B N 1
ATOM 7565 C CA . THR B 1 472 ? 4.191 17.375 25.875 1 98.12 472 THR B CA 1
ATOM 7566 C C . THR B 1 472 ? 4.723 18.375 26.906 1 98.12 472 THR B C 1
ATOM 7568 O O . THR B 1 472 ? 5.648 18.078 27.656 1 98.12 472 THR B O 1
ATOM 7571 N N . ALA B 1 473 ? 4.172 19.562 26.953 1 98.19 473 ALA B N 1
ATOM 7572 C CA . ALA B 1 473 ? 4.566 20.578 27.922 1 98.19 473 ALA B CA 1
ATOM 7573 C C . ALA B 1 473 ? 4.285 20.109 29.344 1 98.19 473 ALA B C 1
ATOM 7575 O O . ALA B 1 473 ? 5.109 20.312 30.25 1 98.19 473 ALA B O 1
ATOM 7576 N N . LYS B 1 474 ? 3.166 19.5 29.531 1 97.19 474 LYS B N 1
ATOM 7577 C CA . LYS B 1 474 ? 2.816 18.984 30.844 1 97.19 474 LYS B CA 1
ATOM 7578 C C . LYS B 1 474 ? 3.77 17.875 31.266 1 97.19 474 LYS B C 1
ATOM 7580 O O . LYS B 1 474 ? 4.168 17.797 32.438 1 97.19 474 LYS B O 1
ATOM 7585 N N . LEU B 1 475 ? 4.047 17.047 30.312 1 94.88 475 LEU B N 1
ATOM 7586 C CA . LEU B 1 475 ? 5.012 15.992 30.594 1 94.88 475 LEU B CA 1
ATOM 7587 C C . LEU B 1 475 ? 6.355 16.578 31.016 1 94.88 475 LEU B C 1
ATOM 7589 O O . LEU B 1 475 ? 6.949 16.141 32 1 94.88 475 LEU B O 1
ATOM 7593 N N . MET B 1 476 ? 6.836 17.531 30.312 1 94.88 476 MET B N 1
ATOM 7594 C CA . MET B 1 476 ? 8.125 18.156 30.609 1 94.88 476 MET B CA 1
ATOM 7595 C C . MET B 1 476 ? 8.102 18.828 31.969 1 94.88 476 MET B C 1
ATOM 7597 O O . MET B 1 476 ? 9.031 18.672 32.75 1 94.88 476 MET B O 1
ATOM 7601 N N . THR B 1 477 ? 7.086 19.562 32.281 1 94.25 477 THR B N 1
ATOM 7602 C CA . THR B 1 477 ? 6.973 20.281 33.531 1 94.25 477 THR B CA 1
ATOM 7603 C C . THR B 1 477 ? 6.938 19.312 34.719 1 94.25 477 THR B C 1
ATOM 7605 O O . THR B 1 477 ? 7.535 19.578 35.781 1 94.25 477 THR B O 1
ATOM 7608 N N . SER B 1 478 ? 6.234 18.25 34.469 1 91.75 478 SER B N 1
ATOM 7609 C CA . SER B 1 478 ? 6.18 17.219 35.5 1 91.75 478 SER B CA 1
ATOM 7610 C C . SER B 1 478 ? 7.555 16.609 35.75 1 91.75 478 SER B C 1
ATOM 7612 O O . SER B 1 478 ? 7.914 16.312 36.875 1 91.75 478 SER B O 1
ATOM 7614 N N . CYS B 1 479 ? 8.227 16.422 34.688 1 88.25 479 CYS B N 1
ATOM 7615 C CA . CYS B 1 479 ? 9.57 15.852 34.812 1 88.25 479 CYS B CA 1
ATOM 7616 C C . CYS B 1 479 ? 10.523 16.812 35.5 1 88.25 479 CYS B C 1
ATOM 7618 O O . CYS B 1 479 ? 11.352 16.375 36.312 1 88.25 479 CYS B O 1
ATOM 7620 N N . ILE B 1 480 ? 10.469 18 35.219 1 86.75 480 ILE B N 1
ATOM 7621 C CA . ILE B 1 480 ? 11.312 19.016 35.812 1 86.75 480 ILE B CA 1
ATOM 7622 C C . ILE B 1 480 ? 11.031 19.094 37.312 1 86.75 480 ILE B C 1
ATOM 7624 O O . ILE B 1 480 ? 11.961 19.188 38.125 1 86.75 480 ILE B O 1
ATOM 7628 N N . LYS B 1 481 ? 9.844 19 37.656 1 84.81 481 LYS B N 1
ATOM 7629 C CA . LYS B 1 481 ? 9.445 19.109 39.062 1 84.81 481 LYS B CA 1
ATOM 7630 C C . LYS B 1 481 ? 9.867 17.875 39.844 1 84.81 481 LYS B C 1
ATOM 7632 O O . LYS B 1 481 ? 10.273 17.984 41 1 84.81 481 LYS B O 1
ATOM 7637 N N . ARG B 1 482 ? 9.82 16.734 39.156 1 82.31 482 ARG B N 1
ATOM 7638 C CA . ARG B 1 482 ? 10.117 15.484 39.844 1 82.31 482 ARG B CA 1
ATOM 7639 C C . ARG B 1 482 ? 11.602 15.156 39.781 1 82.31 482 ARG B C 1
ATOM 7641 O O . ARG B 1 482 ? 12.094 14.328 40.562 1 82.31 482 ARG B O 1
ATOM 7648 N N . GLY B 1 483 ? 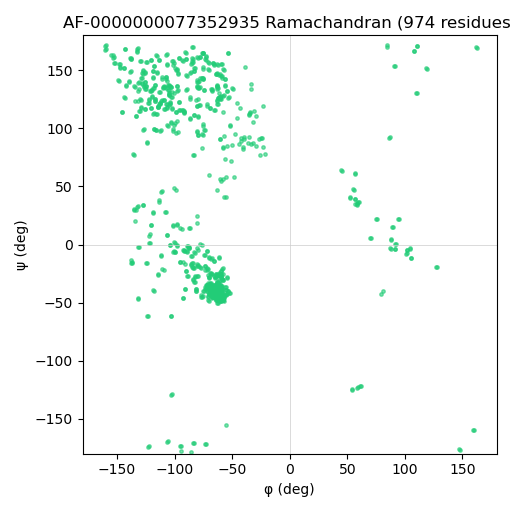12.344 15.852 39.125 1 69.38 483 GLY B N 1
ATOM 7649 C CA . GLY B 1 483 ? 13.781 15.641 38.969 1 69.38 483 GLY B CA 1
ATOM 7650 C C . GLY B 1 483 ? 14.133 14.562 37.969 1 69.38 483 GLY B C 1
ATOM 7651 O O . GLY B 1 483 ? 15.273 14.484 37.5 1 69.38 483 GLY B O 1
ATOM 7652 N N . ALA B 1 484 ? 13.375 13.336 37.969 1 63.34 484 ALA B N 1
ATOM 7653 C CA . ALA B 1 484 ? 13.734 12.312 36.969 1 63.34 484 ALA B CA 1
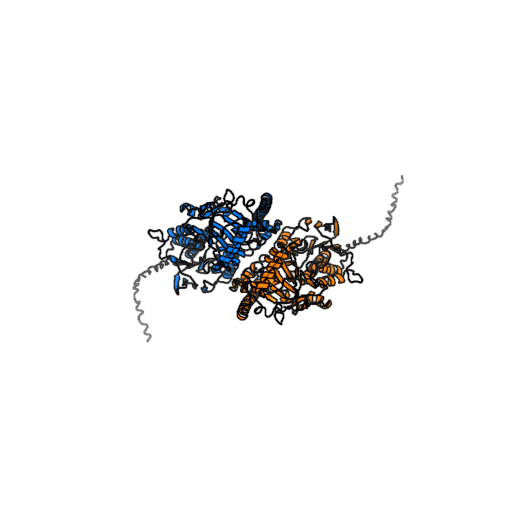ATOM 7654 C C . ALA B 1 484 ? 12.492 11.805 36.25 1 63.34 484 ALA B C 1
ATOM 7656 O O . ALA B 1 484 ? 11.445 11.594 36.844 1 63.34 484 ALA B O 1
ATOM 7657 N N . CYS B 1 485 ? 12.586 11.953 34.844 1 64.75 485 CYS B N 1
ATOM 7658 C CA . CYS B 1 485 ? 11.484 11.406 34.062 1 64.75 485 CYS B CA 1
ATOM 7659 C C . CYS B 1 485 ? 11.852 10.031 33.5 1 64.75 485 CYS B C 1
ATOM 7661 O O . CYS B 1 485 ? 12.914 9.859 32.906 1 64.75 485 CYS B O 1
ATOM 7663 N N . SER B 1 486 ? 11.43 8.992 34.219 1 60.5 486 SER B N 1
ATOM 7664 C CA . SER B 1 486 ? 11.586 7.676 33.625 1 60.5 486 SER B CA 1
ATOM 7665 C C . SER B 1 486 ? 10.477 7.391 32.625 1 60.5 486 SER B C 1
ATOM 7667 O O . SER B 1 486 ? 9.297 7.523 32.938 1 60.5 486 SER B O 1
ATOM 7669 N N . TYR B 1 487 ? 10.805 7.633 31.375 1 61.69 487 TYR B N 1
ATOM 7670 C CA . TYR B 1 487 ? 9.82 7.207 30.391 1 61.69 487 TYR B CA 1
ATOM 7671 C C . TYR B 1 487 ? 9.922 5.707 30.141 1 61.69 487 TYR B C 1
ATOM 7673 O O . TYR B 1 487 ? 10.992 5.191 29.828 1 61.69 487 TYR B O 1
ATOM 7681 N N . ASN B 1 488 ? 9.078 4.961 30.891 1 54.62 488 ASN B N 1
ATOM 7682 C CA . ASN B 1 488 ? 9.062 3.514 30.703 1 54.62 488 ASN B CA 1
ATOM 7683 C C . ASN B 1 488 ? 8.672 3.139 29.266 1 54.62 488 ASN B C 1
ATOM 7685 O O . ASN B 1 488 ? 7.574 3.461 28.812 1 54.62 488 ASN B O 1
ATOM 7689 N N . ILE B 1 489 ? 9.797 3.035 28.5 1 51.69 489 ILE B N 1
ATOM 7690 C CA . ILE B 1 489 ? 9.531 2.49 27.172 1 51.69 489 ILE B CA 1
ATOM 7691 C C . ILE B 1 489 ? 9.609 0.965 27.203 1 51.69 489 ILE B C 1
ATOM 7693 O O . ILE B 1 489 ? 10.523 0.401 27.812 1 51.69 489 ILE B O 1
#

Radius of gyration: 35.83 Å; Cα contacts (8 Å, |Δi|>4): 2027; chains: 2; bounding box: 114×131×137 Å

pLDDT: mean 92.2, std 17.09, range [17.8, 98.94]

Sequence (978 aa):
MGIRRTRLMLASLIVIMGTLLGCPGAATAKRAPTVIIVGAGMSGISAAKTLSDAGIKRILILEATNRIGGRMYKANFSGVSVELGANWVSGVGGPQVNPVWIMANKLRLKSFLSNFLNLSSNTYKPEGGVYEESVARKAFEVAEQVVEFGTKVSKDLAARKQPDISILTSQRLKNYFPKTPLEMVIDYYLCDFESAEPPRATSLLNSEPSSTYSNFGEDSYFVSDPRGYESVVHYVAQQFLTTNAAGQITDPRLQLKKVVTEISRSPRGVAVKTEDGLVHRADYVIVSVSLGVLQNDLIKFHPSLPQWKILALDQFNMAIYTKIFLKFPYKFWPSGNGTEFFLYAHEKRGYYPFWQHLEREFPGENVLLVTVTDDESRRLEQQSDSETKAEIMAVLRNMFGKQIPEATDILVPRWLSNRFFKGSYSNWPIGVSHHQFNQIKAPVGKVYFTGEHTSAAYYGYVHGAYFAGIDTAKLMTSCIKRGACSYNIMGIRRTRLMLASLIVIMGTLLGCPGAATAKRAPTVIIVGAGMSGISAAKTLSDAGIKRILILEATNRIGGRMYKANFSGVSVELGANWVSGVGGPQVNPVWIMANKLRLKSFLSNFLNLSSNTYKPEGGVYEESVARKAFEVAEQVVEFGTKVSKDLAARKQPDISILTSQRLKNYFPKTPLEMVIDYYLCDFESAEPPRATSLLNSEPSSTYSNFGEDSYFVSDPRGYESVVHYVAQQFLTTNAAGQITDPRLQLKKVVTEISRSPRGVAVKTEDGLVHRADYVIVSVSLGVLQNDLIKFHPSLPQWKILALDQFNMAIYTKIFLKFPYKFWPSGNGTEFFLYAHEKRGYYPFWQHLEREFPGENVLLVTVTDDESRRLEQQSDSETKAEIMAVLRNMFGKQIPEATDILVPRWLSNRFFKGSYSNWPIGVSHHQFNQIKAPVGKVYFTGEHTSAAYYGYVHGAYFAGIDTAKLMTSCIKRGACSYNI

Solvent-accessible surface area (backbone atoms only — not comparable to full-atom values): 51386 Å² total; per-residue (Å²): 138,83,83,72,75,82,83,76,76,76,80,69,83,71,71,76,71,74,70,73,72,69,69,72,72,70,70,68,72,77,73,80,65,30,37,35,30,39,24,40,18,44,13,26,40,32,19,50,42,43,32,41,74,70,66,45,72,52,52,38,36,32,14,54,45,90,62,69,17,60,61,31,32,64,42,80,54,94,88,40,49,43,55,60,39,61,44,58,53,69,17,38,87,34,91,38,79,38,67,58,55,53,46,39,56,76,66,60,56,47,57,41,78,64,63,79,55,53,42,36,68,31,28,22,38,66,89,36,45,62,46,56,43,70,59,35,39,52,53,47,54,52,53,51,49,41,53,52,49,35,33,51,50,21,53,50,29,60,75,67,69,48,78,68,47,26,38,38,29,44,27,36,75,66,74,41,76,71,77,46,30,63,46,32,38,52,51,36,59,74,40,23,69,78,52,20,44,53,44,74,51,26,22,25,55,79,48,33,69,44,47,48,42,69,39,10,8,82,42,33,28,42,50,45,27,78,81,28,70,32,46,54,42,51,56,56,40,58,74,74,43,50,54,49,96,86,64,48,79,68,32,83,41,59,38,61,61,34,39,62,36,34,40,34,60,54,98,83,21,30,40,40,30,28,73,90,68,52,74,47,75,29,47,28,35,38,40,22,52,37,69,30,31,73,57,42,83,59,54,45,49,36,68,64,73,54,66,69,42,52,50,29,48,38,60,50,40,55,24,31,57,32,52,31,40,35,28,32,92,62,80,83,70,78,77,58,93,56,34,49,42,36,36,34,23,33,64,48,77,53,58,66,27,39,35,32,57,34,56,83,69,38,68,88,55,36,38,38,38,39,42,28,31,34,71,54,32,58,29,51,65,71,46,54,70,67,57,53,48,52,54,48,49,54,52,47,27,30,55,71,37,83,89,61,83,70,66,76,44,78,45,76,67,52,43,62,77,32,82,77,30,31,24,60,39,37,34,64,29,45,59,62,49,71,68,43,51,50,38,48,36,49,55,62,88,56,37,35,42,29,19,20,77,51,17,82,66,30,45,55,37,70,60,12,8,35,50,18,6,38,53,45,30,51,52,51,53,52,24,64,72,63,72,63,70,80,76,88,121,136,88,76,76,73,84,73,77,77,76,76,73,76,75,72,75,72,76,74,74,73,71,70,73,72,70,69,71,71,77,73,80,64,30,36,34,29,39,25,41,17,44,13,26,40,30,18,50,42,45,32,41,75,71,66,44,72,54,49,37,37,31,13,54,45,89,63,68,17,60,61,31,32,64,42,81,53,95,88,40,50,42,55,59,39,60,44,57,53,68,20,38,87,34,89,39,79,38,68,57,54,54,45,38,57,75,65,60,57,48,58,40,78,65,62,80,56,52,42,35,68,31,29,23,38,66,87,36,44,62,45,57,42,70,61,36,39,52,53,47,52,52,52,51,50,41,54,53,49,36,34,52,50,22,51,50,30,60,77,65,71,48,79,68,48,26,37,38,29,43,28,35,74,65,75,42,75,70,78,47,30,64,45,32,37,52,49,35,59,75,39,23,70,77,52,19,42,55,44,73,52,26,22,25,55,76,47,33,70,44,48,48,41,69,39,11,8,82,43,32,28,42,51,47,26,77,82,28,72,32,46,54,40,52,55,56,39,58,73,74,42,50,54,50,95,86,66,46,80,67,31,83,41,57,39,62,60,35,38,62,36,32,40,35,60,55,99,86,22,29,39,39,28,30,74,89,68,53,73,46,75,28,47,27,36,37,41,22,54,38,67,28,29,71,59,42,83,60,55,44,49,36,68,63,72,55,66,69,42,52,50,29,47,38,60,48,40,55,23,31,58,32,54,31,40,36,29,32,90,61,80,83,71,77,78,55,94,56,35,49,41,38,37,33,21,32,65,48,77,53,58,67,26,39,35,32,56,34,54,84,69,39,68,89,54,36,38,40,37,37,42,29,30,34,71,53,33,58,28,51,63,70,46,54,70,68,57,52,47,52,54,50,49,55,52,47,28,28,52,72,36,83,88,61,83,69,66,76,45,78,46,76,67,52,42,64,77,32,82,78,32,30,24,62,38,36,35,66,30,44,60,63,51,70,68,43,51,51,38,48,36,48,58,63,86,55,37,35,44,28,19,21,76,49,18,83,65,30,46,56,38,71,61,12,8,36,50,17,5,40,51,45,30,50,50,50,53,51,23,64,73,62,72,65,70,79,77,90,122

InterPro domains:
  IPR001613 Flavin amine oxidase [PR00757] (34-53)
  IPR001613 Flavin amine oxidase [PR00757] (427-449)
  IPR001613 Flavin amine oxidase [PR00757] (458-475)
  IPR002937 Amine oxidase [PF01593] (42-475)
  IPR036188 FAD/NAD(P)-binding domain superfamily [G3DSA:3.50.50.60] (35-474)
  IPR036188 FAD/NAD(P)-binding domain superfamily [SSF51905] (32-477)
  IPR050281 Flavin monoamine oxidase and related enzymes [PTHR10742] (33-481)

Foldseek 3Di:
DCCVDDPPPPDDPPPPPVPPPPDPPPPPPPPQFAEEEEAQAQLSLLLQLLLVVVPRQRYAYEHQAQDHHAQQDWDDDPHFIDTWFDFKPFFADAPDAQVLVVLCVVVVFDWAWDDQPPQLVFEFEQQADHPDSVVLVVLLVLLVVLLVQLLVVLVVCVVVVHAWAFSVVSCVVVVHDQQFLSNLLSQCVVPCQQQLDHRRWAISNLPHPALRCNGRNGIMIGGRGRVGSSVSSLVSNVVRADDDPVSHGPRNSYDYSWQWQEWEDDCQWIWTATPVGDIDTTRFYEYEFALLLLLDRRYQYVVGDDPLQNVLSNPWDFKAKKKKKFWDPDAQADDDPPRQKHAYGDSDRQQQGIKGFCCVSDPPRRMMITMGIDPVLVVCLVDDQVVVQVSVLVSVCRYRNVPGGRTPDMDIDRQCPPNRHNHHWTGGTRPADPVSLCSNQDADNRYGYAALSNQSNRTRDSSSSSVRSSVRSVLNVVCVVVVHDPPPD/DPPDPPCPDCPVPPPVPPPPPPDPPPPPPPPQFAEEEEAQAQLSLLLQLLLVVVPRQRYAYEHQAQDHHAQQDWDDDPHFIDTWFDFKPFFADAPDAQVLVVLCVVVVFDWAWDDQPPQLVFEFEQQADHPDSVVLVVLLVLLVVLLVQLLVVLVVCVVVVHAWAFSVVSCVVVVHDQQFLSNLLSQCVVPCQQQLDHRRWAISNLPHPALRCNGRNGIMIGGRGRVGSSVSSLVSNVVRADDDPVSHGPRNSYDYSWQWQEWEDDCQWIWTATPVGDIDTTRFYEYEFALLLLLDRRYQYVVHDDPLQNVLSNPWDFKAKKKKKFWDPDAQADDDPPRQKHAYGDSDRQQQGIKGFCCVSDPPGRMMITMGIDPVLVVVLVDDQVVVQVSVLVSVCRYRNVPGGRTPDMDIDRQCPPNRHNHHWTGGTRPADPVSLCSNQDADNRYGYAALSNQSNRTRDSSSSSVRSSVRSVLNVVCVVVVHDPPPD